Protein AF-0000000075764960 (afdb_homodimer)

Organism: Galleria mellonella (NCBI:txid7137)

Sequence (914 aa):
MATGYNQPGAKRQKVREPRVDNDHFQGIDKMEYNNMASLADTSAYRYYSSSERVHSRPMEDWLKYSVSYTQFRNNGYDSHGKPHHTWDDGSNTVDNYKRCIKAFFDFCTKLGVKYWTAFDTDLVPMTDSWEENRVSWDDISEYVQDLMQRYHIKMLWLSPDLHSHPRYNSGAFTGHDATTYTQAATQIKKCLEMSQRLNAECFLLWPYKEGYNAIFQSDVAREIKLFAKLLKMTAEYKDRLNYRCQLLIMPYYNCHFSRNNGWLWQHRNRRENELVNMYMWDVTSCLYFLKNNNLDRFYKVCTLPGHHMFMANVYNMLGGVVITSDVDQYDSKSFTLMMKCVLDQGAPPPGGVILKLRARECSPREMLALHAKYVDAVAKALRLASALASEQTFSKHLQQRYSTFYSGFGSRLVTSDVTMEECEDYYKNHQSAQNDSSKYEQLDVMFQRFLDTCDHIMATGYNQPGAKRQKVREPRVDNDHFQGIDKMEYNNMASLADTSAYRYYSSSERVHSRPMEDWLKYSVSYTQFRNNGYDSHGKPHHTWDDGSNTVDNYKRCIKAFFDFCTKLGVKYWTAFDTDLVPMTDSWEENRVSWDDISEYVQDLMQRYHIKMLWLSPDLHSHPRYNSGAFTGHDATTYTQAATQIKKCLEMSQRLNAECFLLWPYKEGYNAIFQSDVAREIKLFAKLLKMTAEYKDRLNYRCQLLIMPYYNCHFSRNNGWLWQHRNRRENELVNMYMWDVTSCLYFLKNNNLDRFYKVCTLPGHHMFMANVYNMLGGVVITSDVDQYDSKSFTLMMKCVLDQGAPPPGGVILKLRARECSPREMLALHAKYVDAVAKALRLASALASEQTFSKHLQQRYSTFYSGFGSRLVTSDVTMEECEDYYKNHQSAQNDSSKYEQLDVMFQRFLDTCDHI

Nearest PDB structures (foldseek):
  4xkm-assembly1_H  TM=8.863E-01  e=1.256E-29  Bacteroides thetaiotaomicron VPI-5482
  6t8f-assembly1_B  TM=8.965E-01  e=2.387E-29  Piromyces sp. E2
  1a0d-assembly1_A  TM=8.991E-01  e=5.925E-29  Geobacillus stearothermophilus
  5nh4-assembly1_B  TM=8.950E-01  e=4.074E-29  Piromyces sp. E2
  6int-assembly2_E  TM=8.764E-01  e=7.699E-27  Paenibacillus sp. R4

Foldseek 3Di:
DPPPPPPDPDPPPPPPPPPPVPQLQPPQAAEEEDLPDDPPDLSYFNQDDQQDDFLRRGLCFQFLEAEELVQLLQFQVDPVDGDDDPQAPPDQDLVSLLSSVSNVLSLCLSHVHAEYEYEPCSQHPDDPDPVNRVVSLVVSLVSVLVSCVVSVHAYAEYEYDQPPDVLQQQHQQQHPDVVSVVVSLVSLLVRLVSCQSRLHQEYEYERANAFALDPVPGPNVVSLVSNLVSLVVSLVSCVVVVRNHAYEYEFNECPVPLPPPPDDPDDVDCPPCVSGDHCRHALVSVVCSCVVSVNQVRYAYEEAFDDRQLVSLVVPRHQEYEDEQSDDLVPLVRLLVRLLSSVVSVGHHSSGYYYSYHDNDNRSVRVSSSVSSNSSSNSLSNNLSSVCVVVCPVVVLVCVVQVQLVDDVNVCVVPHDDDPVNVVVVCVVPVDDDPDDPCVVVVVVVVVVSSVPVSPD/DPDDPPPDDPPPPPPPPPPPVPQLQPPQAAEEEDLPDDPPDLSYFNFDDQQDDFLRRGLCFQFLEAEELVQLLQFQDDPVDGDDDPQAPPDQDLVSLLSSVSNVLSLCLSHVHAEYEYEPCSQHPDDPDPVNRVVSLVVSLVSVLVSCVVSVHAYQEYEYDQPPDVLQQQHQQQHPDVVSVVVSLVSLLVRLVSCQSRLHQEYEYERANQFALDPVPGPNVVSLVSNLVSLVVSLVVCVVVVRNHAYEYEFNECPVPLPPPPDDPDDVDCPPCVSGDHCRHALVSVVCSCVVSVNQVRYAYEEAFDDRQLVSLVVPRHQEYEDEQSDDLVPLVRLLVRLLSSVVSVGHHSSGYYYSYHDNDNRSVRVSSSVSSNSSSNSLSNNLSSVCVVVCPVVVLVCVVQVQLVDDVNVCVVPHDDDPVNVVVVCVVPVDDDPDDPCVVVVVVVSVVSSVPVSPD

pLDDT: mean 84.74, std 18.69, range [18.5, 98.75]

Radius of gyration: 33.04 Å; Cα contacts (8 Å, |Δi|>4): 1414; chains: 2; bounding box: 94×135×81 Å

Structure (mmCIF, N/CA/C/O backbone):
data_AF-0000000075764960-model_v1
#
loop_
_entity.id
_entity.type
_entity.pdbx_description
1 polymer 'Xylose isomerase-like isoform X2'
#
loop_
_atom_site.group_PDB
_atom_site.id
_atom_site.type_symbol
_atom_site.label_atom_id
_atom_site.label_alt_id
_atom_site.label_comp_id
_atom_site.label_asym_id
_atom_site.label_entity_id
_atom_site.label_seq_id
_atom_site.pdbx_PDB_ins_code
_atom_site.Cartn_x
_atom_site.Cartn_y
_atom_site.Cartn_z
_atom_site.occupancy
_atom_site.B_iso_or_equiv
_atom_site.auth_seq_id
_atom_site.auth_comp_id
_atom_site.auth_asym_id
_atom_site.auth_atom_id
_atom_site.pdbx_PDB_model_num
ATOM 1 N N . MET A 1 1 ? -48.062 74.625 17.766 1 24.14 1 MET A N 1
ATOM 2 C CA . MET A 1 1 ? -46.656 74.938 17.75 1 24.14 1 MET A CA 1
ATOM 3 C C . MET A 1 1 ? -45.906 74.188 18.859 1 24.14 1 MET A C 1
ATOM 5 O O . MET A 1 1 ? -45.5 74.812 19.859 1 24.14 1 MET A O 1
ATOM 9 N N . ALA A 1 2 ? -46.5 73.062 19.25 1 30.12 2 ALA A N 1
ATOM 10 C CA . ALA A 1 2 ? -46.031 72.188 20.359 1 30.12 2 ALA A CA 1
ATOM 11 C C . ALA A 1 2 ? -44.562 71.75 20.156 1 30.12 2 ALA A C 1
ATOM 13 O O . ALA A 1 2 ? -44.188 71.25 19.109 1 30.12 2 ALA A O 1
ATOM 14 N N . THR A 1 3 ? -43.625 72.562 20.719 1 28.72 3 THR A N 1
ATOM 15 C CA . THR A 1 3 ? -42.156 72.625 20.75 1 28.72 3 THR A CA 1
ATOM 16 C C . THR A 1 3 ? -41.594 71.312 21.203 1 28.72 3 THR A C 1
ATOM 18 O O . THR A 1 3 ? -41.781 70.875 22.344 1 28.72 3 THR A O 1
ATOM 21 N N . GLY A 1 4 ? -41.719 70.25 20.328 1 27.69 4 GLY A N 1
ATOM 22 C CA . GLY A 1 4 ? -41.312 68.875 20.531 1 27.69 4 GLY A CA 1
ATOM 23 C C . GLY A 1 4 ? -39.875 68.75 20.984 1 27.69 4 GLY A C 1
ATOM 24 O O . GLY A 1 4 ? -38.969 69.25 20.344 1 27.69 4 GLY A O 1
ATOM 25 N N . TYR A 1 5 ? -39.656 68.75 22.391 1 31.84 5 TYR A N 1
ATOM 26 C CA . TYR A 1 5 ? -38.375 68.688 23.094 1 31.84 5 TYR A CA 1
ATOM 27 C C . TYR A 1 5 ? -37.5 67.562 22.578 1 31.84 5 TYR A C 1
ATOM 29 O O . TYR A 1 5 ? -37.938 66.438 22.531 1 31.84 5 TYR A O 1
ATOM 37 N N . ASN A 1 6 ? -36.625 67.812 21.562 1 28.75 6 ASN A N 1
ATOM 38 C CA . ASN A 1 6 ? -35.594 67.062 20.922 1 28.75 6 ASN A CA 1
ATOM 39 C C . ASN A 1 6 ? -34.625 66.438 21.953 1 28.75 6 ASN A C 1
ATOM 41 O O . ASN A 1 6 ? -33.844 67.188 22.547 1 28.75 6 ASN A O 1
ATOM 45 N N . GLN A 1 7 ? -35.156 65.625 22.938 1 29.94 7 GLN A N 1
ATOM 46 C CA . GLN A 1 7 ? -34.219 65.188 23.953 1 29.94 7 GLN A CA 1
ATOM 47 C C . GLN A 1 7 ? -32.969 64.562 23.328 1 29.94 7 GLN A C 1
ATOM 49 O O . GLN A 1 7 ? -33.062 63.781 22.375 1 29.94 7 GLN A O 1
ATOM 54 N N . PRO A 1 8 ? -31.75 65.125 23.547 1 33.38 8 PRO A N 1
ATOM 55 C CA . PRO A 1 8 ? -30.453 64.75 22.984 1 33.38 8 PRO A CA 1
ATOM 56 C C . PRO A 1 8 ? -30.094 63.281 23.25 1 33.38 8 PRO A C 1
ATOM 58 O O . PRO A 1 8 ? -30.312 62.781 24.359 1 33.38 8 PRO A O 1
ATOM 61 N N . GLY A 1 9 ? -30.375 62.344 22.344 1 30.17 9 GLY A N 1
ATOM 62 C CA . GLY A 1 9 ? -30.141 60.938 22.469 1 30.17 9 GLY A CA 1
ATOM 63 C C . GLY A 1 9 ? -28.766 60.594 23.047 1 30.17 9 GLY A C 1
ATOM 64 O O . GLY A 1 9 ? -27.781 61.219 22.688 1 30.17 9 GLY A O 1
ATOM 65 N N . ALA A 1 10 ? -28.609 60.125 24.312 1 29.31 10 ALA A N 1
ATOM 66 C CA . ALA A 1 10 ? -27.438 59.781 25.109 1 29.31 10 ALA A CA 1
ATOM 67 C C . ALA A 1 10 ? -26.422 59 24.266 1 29.31 10 ALA A C 1
ATOM 69 O O . ALA A 1 10 ? -26.781 58.062 23.562 1 29.31 10 ALA A O 1
ATOM 70 N N . LYS A 1 11 ? -25.328 59.531 23.984 1 33.38 11 LYS A N 1
ATOM 71 C CA . LYS A 1 11 ? -24.109 59 23.406 1 33.38 11 LYS A CA 1
ATOM 72 C C . LYS A 1 11 ? -23.688 57.719 24.125 1 33.38 11 LYS A C 1
ATOM 74 O O . LYS A 1 11 ? -23.422 57.719 25.328 1 33.38 11 LYS A O 1
ATOM 79 N N . ARG A 1 12 ? -24.359 56.562 23.828 1 32.94 12 ARG A N 1
ATOM 80 C CA . ARG A 1 12 ? -23.953 55.312 24.422 1 32.94 12 ARG A CA 1
ATOM 81 C C . ARG A 1 12 ? -22.438 55.156 24.438 1 32.94 12 ARG A C 1
ATOM 83 O O . ARG A 1 12 ? -21.781 55.281 23.406 1 32.94 12 ARG A O 1
ATOM 90 N N . GLN A 1 13 ? -21.75 55.406 25.531 1 31.02 13 GLN A N 1
ATOM 91 C CA . GLN A 1 13 ? -20.328 55.219 25.781 1 31.02 13 GLN A CA 1
ATOM 92 C C . GLN A 1 13 ? -19.875 53.844 25.328 1 31.02 13 GLN A C 1
ATOM 94 O O . GLN A 1 13 ? -20.516 52.844 25.641 1 31.02 13 GLN A O 1
ATOM 99 N N . LYS A 1 14 ? -19.125 53.719 24.266 1 36.16 14 LYS A N 1
ATOM 100 C CA . LYS A 1 14 ? -18.359 52.594 23.766 1 36.16 14 LYS A CA 1
ATOM 101 C C . LYS A 1 14 ? -17.562 51.938 24.891 1 36.16 14 LYS A C 1
ATOM 103 O O . LYS A 1 14 ? -16.547 52.469 25.344 1 36.16 14 LYS A O 1
ATOM 108 N N . VAL A 1 15 ? -18.156 51.312 25.828 1 36.72 15 VAL A N 1
ATOM 109 C CA . VAL A 1 15 ? -17.422 50.594 26.859 1 36.72 15 VAL A CA 1
ATOM 110 C C . VAL A 1 15 ? -16.328 49.75 26.219 1 36.72 15 VAL A C 1
ATOM 112 O O . VAL A 1 15 ? -16.594 48.906 25.375 1 36.72 15 VAL A O 1
ATOM 115 N N . ARG A 1 16 ? -15.141 50.281 26.125 1 35.56 16 ARG A N 1
ATOM 116 C CA . ARG A 1 16 ? -13.906 49.594 25.766 1 35.56 16 ARG A CA 1
ATOM 117 C C . ARG A 1 16 ? -13.719 48.344 26.625 1 35.56 16 ARG A C 1
ATOM 119 O O . ARG A 1 16 ? -13.656 48.406 27.859 1 35.56 16 ARG A O 1
ATOM 126 N N . GLU A 1 17 ? -14.344 47.281 26.344 1 35.91 17 GLU A N 1
ATOM 127 C CA . GLU A 1 17 ? -14.07 46.031 27.078 1 35.91 17 GLU A CA 1
ATOM 128 C C . GLU A 1 17 ? -12.586 45.906 27.406 1 35.91 17 GLU A C 1
ATOM 130 O O . GLU A 1 17 ? -11.734 46.25 26.594 1 35.91 17 GLU A O 1
ATOM 135 N N . PRO A 1 18 ? -12.156 45.969 28.688 1 35.41 18 PRO A N 1
ATOM 136 C CA . PRO A 1 18 ? -10.758 45.812 29.094 1 35.41 18 PRO A CA 1
ATOM 137 C C . PRO A 1 18 ? -10.008 44.75 28.281 1 35.41 18 PRO A C 1
ATOM 139 O O . PRO A 1 18 ? -10.539 43.688 28.047 1 35.41 18 PRO A O 1
ATOM 142 N N . ARG A 1 19 ? -9.203 45.031 27.297 1 42.31 19 ARG A N 1
ATOM 143 C CA . ARG A 1 19 ? -8.219 44.188 26.609 1 42.31 19 ARG A CA 1
ATOM 144 C C . ARG A 1 19 ? -7.43 43.344 27.594 1 42.31 19 ARG A C 1
ATOM 146 O O . ARG A 1 19 ? -6.434 43.781 28.156 1 42.31 19 ARG A O 1
ATOM 153 N N . VAL A 1 20 ? -7.922 42.719 28.609 1 42.56 20 VAL A N 1
ATOM 154 C CA . VAL A 1 20 ? -7.125 41.844 29.484 1 42.56 20 VAL A CA 1
ATOM 155 C C . VAL A 1 20 ? -6.195 41 28.641 1 42.56 20 VAL A C 1
ATOM 157 O O . VAL A 1 20 ? -6.645 40.062 27.953 1 42.56 20 VAL A O 1
ATOM 160 N N . ASP A 1 21 ? -5.188 41.469 27.984 1 52.19 21 ASP A N 1
ATOM 161 C CA . ASP A 1 21 ? -4.066 40.812 27.312 1 52.19 21 ASP A CA 1
ATOM 162 C C . ASP A 1 21 ? -3.393 39.812 28.219 1 52.19 21 ASP A C 1
ATOM 164 O O . ASP A 1 21 ? -2.445 40.125 28.938 1 52.19 21 ASP A O 1
ATOM 168 N N . ASN A 1 22 ? -4.062 38.906 28.906 1 59.66 22 ASN A N 1
ATOM 169 C CA . ASN A 1 22 ? -3.465 37.906 29.812 1 59.66 22 ASN A CA 1
ATOM 170 C C . ASN A 1 22 ? -2.506 37 29.078 1 59.66 22 ASN A C 1
ATOM 172 O O . ASN A 1 22 ? -2.922 36.219 28.188 1 59.66 22 ASN A O 1
ATOM 176 N N . ASP A 1 23 ? -1.309 37.25 28.969 1 71.56 23 ASP A N 1
ATOM 177 C CA . ASP A 1 23 ? -0.258 36.344 28.531 1 71.56 23 ASP A CA 1
ATOM 178 C C . ASP A 1 23 ? -0.249 35.062 29.375 1 71.56 23 ASP A C 1
ATOM 180 O O . ASP A 1 23 ? 0.132 35.094 30.547 1 71.56 23 ASP A O 1
ATOM 184 N N . HIS A 1 24 ? -0.817 34.062 28.859 1 78.94 24 HIS A N 1
ATOM 185 C CA . HIS A 1 24 ? -0.953 32.781 29.547 1 78.94 24 HIS A CA 1
ATOM 186 C C . HIS A 1 24 ? 0.396 32.062 29.688 1 78.94 24 HIS A C 1
ATOM 188 O O . HIS A 1 24 ? 0.497 31.031 30.328 1 78.94 24 HIS A O 1
ATOM 194 N N . PHE A 1 25 ? 1.401 32.625 29.156 1 85.81 25 PHE A N 1
ATOM 195 C CA . PHE A 1 25 ? 2.74 32.062 29.203 1 85.81 25 PHE A CA 1
ATOM 196 C C . PHE A 1 25 ? 3.705 33 29.922 1 85.81 25 PHE A C 1
ATOM 198 O O . PHE A 1 25 ? 4.898 33 29.609 1 85.81 25 PHE A O 1
ATOM 205 N N . GLN A 1 26 ? 3.156 33.656 30.812 1 81.5 26 GLN A N 1
ATOM 206 C CA . GLN A 1 26 ? 3.973 34.562 31.609 1 81.5 26 GLN A CA 1
ATOM 207 C C . GLN A 1 26 ? 5.039 33.812 32.375 1 81.5 26 GLN A C 1
ATOM 209 O O . GLN A 1 26 ? 4.77 32.719 32.938 1 81.5 26 GLN A O 1
ATOM 214 N N . GLY A 1 27 ? 6.277 34.281 32.375 1 83.06 27 GLY A N 1
ATOM 215 C CA . GLY A 1 27 ? 7.379 33.656 33.094 1 83.06 27 GLY A CA 1
ATOM 216 C C . GLY A 1 27 ? 8.156 32.688 32.219 1 83.06 27 GLY A C 1
ATOM 217 O O . GLY A 1 27 ? 9.148 32.094 32.656 1 83.06 27 GLY A O 1
ATOM 218 N N . ILE A 1 28 ? 7.629 32.5 31.141 1 88.62 28 ILE A N 1
ATOM 219 C CA . ILE A 1 28 ? 8.328 31.609 30.203 1 88.62 28 ILE A CA 1
ATOM 220 C C . ILE A 1 28 ? 8.984 32.438 29.109 1 88.62 28 ILE A C 1
ATOM 222 O O . ILE A 1 28 ? 8.305 33.188 28.406 1 88.62 28 ILE A O 1
ATOM 226 N N . ASP A 1 29 ? 10.227 32.375 29.016 1 89.19 29 ASP A N 1
ATOM 227 C CA . ASP A 1 29 ? 10.961 33.094 28 1 89.19 29 ASP A CA 1
ATOM 228 C C . ASP A 1 29 ? 10.945 32.375 26.656 1 89.19 29 ASP A C 1
ATOM 230 O O . ASP A 1 29 ? 10.695 31.172 26.609 1 89.19 29 ASP A O 1
ATOM 234 N N . LYS A 1 30 ? 11.172 33.125 25.688 1 92.56 30 LYS A N 1
ATOM 235 C CA . LYS A 1 30 ? 11.305 32.562 24.344 1 92.56 30 LYS A CA 1
ATOM 236 C C . LYS A 1 30 ? 12.516 31.641 24.266 1 92.56 30 LYS A C 1
ATOM 238 O O . LYS A 1 30 ? 13.578 31.938 24.797 1 92.56 30 LYS A O 1
ATOM 243 N N . MET A 1 31 ? 12.344 30.531 23.609 1 93.69 31 MET A N 1
ATOM 244 C CA . MET A 1 31 ? 13.422 29.562 23.422 1 93.69 31 MET A CA 1
ATOM 245 C C . MET A 1 31 ? 14.484 30.141 22.484 1 93.69 31 MET A C 1
ATOM 247 O O . MET A 1 31 ? 14.164 30.672 21.422 1 93.69 31 MET A O 1
ATOM 251 N N . GLU A 1 32 ? 15.758 30.109 22.906 1 92.88 32 GLU A N 1
ATOM 252 C CA . GLU A 1 32 ? 16.875 30.609 22.109 1 92.88 32 GLU A CA 1
ATOM 253 C C . GLU A 1 32 ? 17.953 29.531 21.938 1 92.88 32 GLU A C 1
ATOM 255 O O . GLU A 1 32 ? 18.031 28.594 22.734 1 92.88 32 GLU A O 1
ATOM 260 N N . TYR A 1 33 ? 18.703 29.75 20.891 1 95.25 33 TYR A N 1
ATOM 261 C CA . TYR A 1 33 ? 19.812 28.844 20.609 1 95.25 33 TYR A CA 1
ATOM 262 C C . TYR A 1 33 ? 20.984 29.094 21.562 1 95.25 33 TYR A C 1
ATOM 264 O O . TYR A 1 33 ? 21.438 30.234 21.703 1 95.25 33 TYR A O 1
ATOM 272 N N . ASN A 1 34 ? 21.359 28.094 22.25 1 93.56 34 ASN A N 1
ATOM 273 C CA . ASN A 1 34 ? 22.531 28.094 23.125 1 93.56 34 ASN A CA 1
ATOM 274 C C . ASN A 1 34 ? 23.219 26.719 23.125 1 93.56 34 ASN A C 1
ATOM 276 O O . ASN A 1 34 ? 22.797 25.812 23.844 1 93.56 34 ASN A O 1
ATOM 280 N N . ASN A 1 35 ? 24.297 26.625 22.406 1 90 35 ASN A N 1
ATOM 281 C CA . ASN A 1 35 ? 25 25.359 22.234 1 90 35 ASN A CA 1
ATOM 282 C C . ASN A 1 35 ? 25.719 24.938 23.516 1 90 35 ASN A C 1
ATOM 284 O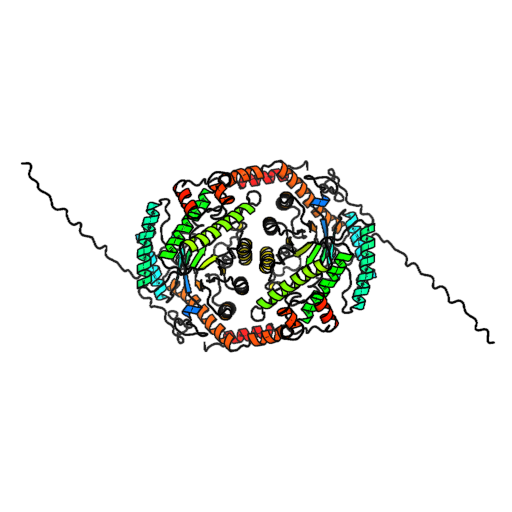 O . ASN A 1 35 ? 26.141 23.797 23.656 1 90 35 ASN A O 1
ATOM 288 N N . MET A 1 36 ? 25.797 25.828 24.516 1 88.69 36 MET A N 1
ATOM 289 C CA . MET A 1 36 ? 26.5 25.531 25.766 1 88.69 36 MET A CA 1
ATOM 290 C C . MET A 1 36 ? 25.516 25.297 26.906 1 88.69 36 MET A C 1
ATOM 292 O O . MET A 1 36 ? 25.906 25.188 28.062 1 88.69 36 MET A O 1
ATOM 296 N N . ALA A 1 37 ? 24.266 25.297 26.484 1 87.75 37 ALA A N 1
ATOM 297 C CA . ALA A 1 37 ? 23.25 25.047 27.516 1 87.75 37 ALA A CA 1
ATOM 298 C C . ALA A 1 37 ? 23.562 23.766 28.297 1 87.75 37 ALA A C 1
ATOM 300 O O . ALA A 1 37 ? 23.938 22.75 27.703 1 87.75 37 ALA A O 1
ATOM 301 N N . SER A 1 38 ? 23.453 23.938 29.641 1 85.94 38 SER A N 1
ATOM 302 C CA . SER A 1 38 ? 23.719 22.781 30.484 1 85.94 38 SER A CA 1
ATOM 303 C C . SER A 1 38 ? 22.656 21.703 30.297 1 85.94 38 SER A C 1
ATOM 305 O O . SER A 1 38 ? 21.625 21.938 29.656 1 85.94 38 SER A O 1
ATOM 307 N N . LEU A 1 39 ? 22.859 20.531 30.875 1 84.06 39 LEU A N 1
ATOM 308 C CA . LEU A 1 39 ? 21.938 19.406 30.781 1 84.06 39 LEU A CA 1
ATOM 309 C C . LEU A 1 39 ? 20.609 19.734 31.438 1 84.06 39 LEU A C 1
ATOM 311 O O . LEU A 1 39 ? 19.562 19.266 30.984 1 84.06 39 LEU A O 1
ATOM 315 N N . ALA A 1 40 ? 20.641 20.578 32.344 1 84.06 40 ALA A N 1
ATOM 316 C CA . ALA A 1 40 ? 19.438 20.859 33.125 1 84.06 40 ALA A CA 1
ATOM 317 C C . ALA A 1 40 ? 18.656 22.031 32.531 1 84.06 40 ALA A C 1
ATOM 319 O O . ALA A 1 40 ? 17.484 22.234 32.844 1 84.06 40 ALA A O 1
ATOM 320 N N . ASP A 1 41 ? 19.312 22.688 31.641 1 85.88 41 ASP A N 1
ATOM 321 C CA . ASP A 1 41 ? 18.656 23.844 31.047 1 85.88 41 ASP A CA 1
ATOM 322 C C . ASP A 1 41 ? 17.812 23.438 29.844 1 85.88 41 ASP A C 1
ATOM 324 O O . ASP A 1 41 ? 18.312 23.375 28.719 1 85.88 41 ASP A O 1
ATOM 328 N N . THR A 1 42 ? 16.625 23.344 30.062 1 85.31 42 THR A N 1
ATOM 329 C CA . THR A 1 42 ? 15.711 22.906 29.016 1 85.31 42 THR A CA 1
ATOM 330 C C . THR A 1 42 ? 14.992 24.078 28.391 1 85.31 42 THR A C 1
ATOM 332 O O . THR A 1 42 ? 14.047 23.906 27.609 1 85.31 42 THR A O 1
ATOM 335 N N . SER A 1 43 ? 15.414 25.297 28.672 1 87.25 43 SER A N 1
ATOM 336 C CA . SER A 1 43 ? 14.758 26.484 28.156 1 87.25 43 SER A CA 1
ATOM 337 C C . SER A 1 43 ? 15.492 27.047 26.938 1 87.25 43 SER A C 1
ATOM 339 O O . SER A 1 43 ? 15.234 28.172 26.516 1 87.25 43 SER A O 1
ATOM 341 N N . ALA A 1 44 ? 16.438 26.25 26.516 1 92.69 44 ALA A N 1
ATOM 342 C CA . ALA A 1 44 ? 17.188 26.672 25.328 1 92.69 44 ALA A CA 1
ATOM 343 C C . ALA A 1 44 ? 17.328 25.5 24.344 1 92.69 44 ALA A C 1
ATOM 345 O O . ALA A 1 44 ? 17.297 24.344 24.75 1 92.69 44 ALA A O 1
ATOM 346 N N . TYR A 1 45 ? 17.453 25.906 23.109 1 95.31 45 TYR A N 1
ATOM 347 C CA . TYR A 1 45 ? 17.781 24.906 22.094 1 95.31 45 TYR A CA 1
ATOM 348 C C . TYR A 1 45 ? 19.297 24.688 22.031 1 95.31 45 TYR A C 1
ATOM 350 O O . TYR A 1 45 ? 20.078 25.641 22.125 1 95.31 45 TYR A O 1
ATOM 358 N N . ARG A 1 46 ? 19.656 23.578 21.844 1 92.69 46 ARG A N 1
ATOM 359 C CA . ARG A 1 46 ? 21.078 23.266 21.688 1 92.69 46 ARG A CA 1
ATOM 360 C C . ARG A 1 46 ? 21.469 23.188 20.219 1 92.69 46 ARG A C 1
ATOM 362 O O . ARG A 1 46 ? 22.609 23.469 19.859 1 92.69 46 ARG A O 1
ATOM 369 N N . TYR A 1 47 ? 20.516 22.859 19.406 1 94.12 47 TYR A N 1
ATOM 370 C CA . TYR A 1 47 ? 20.859 22.562 18.016 1 94.12 47 TYR A CA 1
ATOM 371 C C . TYR A 1 47 ? 20.062 23.438 17.062 1 94.12 47 TYR A C 1
ATOM 373 O O . TYR A 1 47 ? 20.562 23.797 15.984 1 94.12 47 TYR A O 1
ATOM 381 N N . TYR A 1 48 ? 18.891 23.828 17.391 1 96.38 48 TYR A N 1
ATOM 382 C CA . TYR A 1 48 ? 18.062 24.625 16.484 1 96.38 48 TYR A CA 1
ATOM 383 C C . TYR A 1 48 ? 18.469 26.094 16.531 1 96.38 48 TYR A C 1
ATOM 385 O O . TYR A 1 48 ? 18.312 26.734 17.578 1 96.38 48 TYR A O 1
ATOM 393 N N . SER A 1 49 ? 19 26.516 15.531 1 95.44 49 SER A N 1
ATOM 394 C CA . SER A 1 49 ? 19.312 27.906 15.266 1 95.44 49 SER A CA 1
ATOM 395 C C . SER A 1 49 ? 18.688 28.375 13.953 1 95.44 49 SER A C 1
ATOM 397 O O . SER A 1 49 ? 19.203 28.078 12.875 1 95.44 49 SER A O 1
ATOM 399 N N . SER A 1 50 ? 17.672 29.109 14.062 1 94.5 50 SER A N 1
ATOM 400 C CA . SER A 1 50 ? 16.766 29.391 12.953 1 94.5 50 SER A CA 1
ATOM 401 C C . SER A 1 50 ? 17.516 30.016 11.773 1 94.5 50 SER A C 1
ATOM 403 O O . SER A 1 50 ? 17.391 29.562 10.641 1 94.5 50 SER A O 1
ATOM 405 N N . SER A 1 51 ? 18.406 30.984 11.969 1 94.31 51 SER A N 1
ATOM 406 C CA . SER A 1 51 ? 19 31.766 10.898 1 94.31 51 SER A CA 1
ATOM 407 C C . SER A 1 51 ? 20.344 31.188 10.453 1 94.31 51 SER A C 1
ATOM 409 O O . SER A 1 51 ? 20.891 31.594 9.43 1 94.31 51 SER A O 1
ATOM 411 N N . GLU A 1 52 ? 20.812 30.219 11.242 1 95.94 52 GLU A N 1
ATOM 412 C CA . GLU A 1 52 ? 22.078 29.609 10.867 1 95.94 52 GLU A CA 1
ATOM 413 C C . GLU A 1 52 ? 21.953 28.875 9.539 1 95.94 52 GLU A C 1
ATOM 415 O O . GLU A 1 52 ? 20.984 28.156 9.305 1 95.94 52 GLU A O 1
ATOM 420 N N . ARG A 1 53 ? 22.953 29.078 8.734 1 95.81 53 ARG A N 1
ATOM 421 C CA . ARG A 1 53 ? 22.938 28.406 7.434 1 95.81 53 ARG A CA 1
ATOM 422 C C . ARG A 1 53 ? 23.547 27.016 7.523 1 95.81 53 ARG A C 1
ATOM 424 O O . ARG A 1 53 ? 24.672 26.844 8.031 1 95.81 53 ARG A O 1
ATOM 431 N N . VAL A 1 54 ? 22.812 26.094 7.176 1 94.38 54 VAL A N 1
ATOM 432 C CA . VAL A 1 54 ? 23.219 24.703 7.078 1 94.38 54 VAL A CA 1
ATOM 433 C C . VAL A 1 54 ? 22.984 24.188 5.66 1 94.38 54 VAL A C 1
ATOM 435 O O . VAL A 1 54 ? 21.859 24.266 5.141 1 94.38 54 VAL A O 1
ATOM 438 N N . HIS A 1 55 ? 24.047 23.641 4.945 1 94 55 HIS A N 1
ATOM 439 C CA . HIS A 1 55 ? 23.953 23.156 3.576 1 94 55 HIS A CA 1
ATOM 440 C C . HIS A 1 55 ? 23.359 24.219 2.65 1 94 55 HIS A C 1
ATOM 442 O O . HIS A 1 55 ? 22.406 23.938 1.917 1 94 55 HIS A O 1
ATOM 448 N N . SER A 1 56 ? 23.703 25.438 2.816 1 92.38 56 SER A N 1
ATOM 449 C CA . SER A 1 56 ? 23.5 26.578 1.929 1 92.38 56 SER A CA 1
ATOM 450 C C . SER A 1 56 ? 22.109 27.172 2.096 1 92.38 56 SER A C 1
ATOM 452 O O . SER A 1 56 ? 21.625 27.891 1.225 1 92.38 56 SER A O 1
ATOM 454 N N . ARG A 1 57 ? 21.391 26.859 3.205 1 95.5 57 ARG A N 1
ATOM 455 C CA . ARG A 1 57 ? 20.062 27.406 3.51 1 95.5 57 ARG A CA 1
ATOM 456 C C . ARG A 1 57 ? 19.875 27.578 5.012 1 95.5 57 ARG A C 1
ATOM 458 O O . ARG A 1 57 ? 20.438 26.812 5.805 1 95.5 57 ARG A O 1
ATOM 465 N N . PRO A 1 58 ? 19.156 28.594 5.324 1 96.75 58 PRO A N 1
ATOM 466 C CA . PRO A 1 58 ? 18.859 28.719 6.754 1 96.75 58 PRO A CA 1
ATOM 467 C C . PRO A 1 58 ? 18.109 27.5 7.301 1 96.75 58 PRO A C 1
ATOM 469 O O . PRO A 1 58 ? 17.297 26.891 6.59 1 96.75 58 PRO A O 1
ATOM 472 N N . MET A 1 59 ? 18.359 27.125 8.547 1 96.81 59 MET A N 1
ATOM 473 C CA . MET A 1 59 ? 17.734 25.969 9.164 1 96.81 59 MET A CA 1
ATOM 474 C C . MET A 1 59 ? 16.219 26.062 9.102 1 96.81 59 MET A C 1
ATOM 476 O O . MET A 1 59 ? 15.531 25.062 8.852 1 96.81 59 MET A O 1
ATOM 480 N N . GLU A 1 60 ? 15.688 27.25 9.344 1 95.62 60 GLU A N 1
ATOM 481 C CA . GLU A 1 60 ? 14.242 27.422 9.367 1 95.62 60 GLU A CA 1
ATOM 482 C C . GLU A 1 60 ? 13.625 27.125 8 1 95.62 60 GLU A C 1
ATOM 484 O O . GLU A 1 60 ? 12.484 26.672 7.918 1 95.62 60 GLU A O 1
ATOM 489 N N . ASP A 1 61 ? 14.391 27.312 6.887 1 95.5 61 ASP A N 1
ATOM 490 C CA . ASP A 1 61 ? 13.906 27.047 5.539 1 95.5 61 ASP A CA 1
ATOM 491 C C . ASP A 1 61 ? 13.898 25.547 5.238 1 95.5 61 ASP A C 1
ATOM 493 O O . ASP A 1 61 ? 12.992 25.047 4.562 1 95.5 61 ASP A O 1
ATOM 497 N N . TRP A 1 62 ? 14.93 24.859 5.762 1 96.5 62 TRP A N 1
ATOM 498 C CA . TRP A 1 62 ? 14.992 23.422 5.582 1 96.5 62 TRP A CA 1
ATOM 499 C C . TRP A 1 62 ? 13.852 22.719 6.324 1 96.5 62 TRP A C 1
ATOM 501 O O . TRP A 1 62 ? 13.25 21.781 5.805 1 96.5 62 TRP A O 1
ATOM 511 N N . LEU A 1 63 ? 13.609 23.234 7.508 1 97.25 63 LEU A N 1
ATOM 512 C CA . LEU A 1 63 ? 12.75 22.484 8.422 1 97.25 63 LEU A CA 1
ATOM 513 C C . LEU A 1 63 ? 11.297 22.922 8.281 1 97.25 63 LEU A C 1
ATOM 515 O O . LEU A 1 63 ? 10.391 22.078 8.234 1 97.25 63 LEU A O 1
ATOM 519 N N . LYS A 1 64 ? 11.047 24.328 8.164 1 96.5 64 LYS A N 1
ATOM 520 C CA . LYS A 1 64 ? 9.703 24.875 8.055 1 96.5 64 LYS A CA 1
ATOM 521 C C . LYS A 1 64 ? 8.766 24.25 9.078 1 96.5 64 LYS A C 1
ATOM 523 O O . LYS A 1 64 ? 7.68 23.781 8.734 1 96.5 64 LYS A O 1
ATOM 528 N N . TYR A 1 65 ? 9.172 24.328 10.352 1 97.88 65 TYR A N 1
ATOM 529 C CA . TYR A 1 65 ? 8.383 23.734 11.43 1 97.88 65 TYR A CA 1
ATOM 530 C C . TYR A 1 65 ? 6.98 24.344 11.469 1 97.88 65 TYR A C 1
ATOM 532 O O . TYR A 1 65 ? 6.82 25.562 11.359 1 97.88 65 TYR A O 1
ATOM 540 N N . SER A 1 66 ? 6.023 23.5 11.586 1 98.12 66 SER A N 1
ATOM 541 C CA . SER A 1 66 ? 4.668 23.969 11.859 1 98.12 66 SER A CA 1
ATOM 542 C C . SER A 1 66 ? 4.078 23.266 13.078 1 98.12 66 SER A C 1
ATOM 544 O O . SER A 1 66 ? 4.32 22.078 13.297 1 98.12 66 SER A O 1
ATOM 546 N N . VAL A 1 67 ? 3.4 24 13.867 1 97.75 67 VAL A N 1
ATOM 547 C CA . VAL A 1 67 ? 2.732 23.453 15.047 1 97.75 67 VAL A CA 1
ATOM 548 C C . VAL A 1 67 ? 1.242 23.281 14.758 1 97.75 67 VAL A C 1
ATOM 550 O O . VAL A 1 67 ? 0.605 24.172 14.18 1 97.75 67 VAL A O 1
ATOM 553 N N . SER A 1 68 ? 0.723 22.172 15.148 1 96.62 68 SER A N 1
ATOM 554 C CA . SER A 1 68 ? -0.691 21.875 14.93 1 96.62 68 SER A CA 1
ATOM 555 C C . SER A 1 68 ? -1.563 22.562 15.977 1 96.62 68 SER A C 1
ATOM 557 O O . SER A 1 68 ? -1.462 22.266 17.172 1 96.62 68 SER A O 1
ATOM 559 N N . TYR A 1 69 ? -2.432 23.453 15.508 1 96.56 69 TYR A N 1
ATOM 560 C CA . TYR A 1 69 ? -3.371 24.109 16.422 1 96.56 69 TYR A CA 1
ATOM 561 C C . TYR A 1 69 ? -4.379 23.109 16.969 1 96.56 69 TYR A C 1
ATOM 563 O O . TYR A 1 69 ? -4.809 23.219 18.125 1 96.56 69 TYR A O 1
ATOM 571 N N . THR A 1 70 ? -4.688 22.156 16.141 1 92.31 70 THR A N 1
ATOM 572 C CA . THR A 1 70 ? -5.629 21.125 16.578 1 92.31 70 THR A CA 1
ATOM 573 C C . THR A 1 70 ? -5.125 20.422 17.828 1 92.31 70 THR A C 1
ATOM 575 O O . THR A 1 70 ? -5.859 20.281 18.812 1 92.31 70 THR A O 1
ATOM 578 N N . GLN A 1 71 ? -3.943 20 17.75 1 88.81 71 GLN A N 1
ATOM 579 C CA . GLN A 1 71 ? -3.369 19.297 18.891 1 88.81 71 GLN A CA 1
ATOM 580 C C . GLN A 1 71 ? -3.227 20.219 20.094 1 88.81 71 GLN A C 1
ATOM 582 O O . GLN A 1 71 ? -3.381 19.797 21.25 1 88.81 71 GLN A O 1
ATOM 587 N N . PHE A 1 72 ? -2.889 21.469 19.875 1 90.5 72 PHE A N 1
ATOM 588 C CA . PHE A 1 72 ? -2.783 22.453 20.938 1 90.5 72 PHE A CA 1
ATOM 589 C C . PHE A 1 72 ? -4.121 22.625 21.641 1 90.5 72 PHE A C 1
ATOM 591 O O . PHE A 1 72 ? -4.18 22.688 22.875 1 90.5 72 PHE A O 1
ATOM 598 N N . ARG A 1 73 ? -5.172 22.672 20.828 1 85.88 73 ARG A N 1
ATOM 599 C CA . ARG A 1 73 ? -6.504 22.859 21.391 1 85.88 73 ARG A CA 1
ATOM 600 C C . ARG A 1 73 ? -6.977 21.625 22.141 1 85.88 73 ARG A C 1
ATOM 602 O O . ARG A 1 73 ? -7.695 21.734 23.125 1 85.88 73 ARG A O 1
ATOM 609 N N . ASN A 1 74 ? -6.594 20.5 21.609 1 77.62 74 ASN A N 1
ATOM 610 C CA . ASN A 1 74 ? -7.117 19.25 22.156 1 77.62 74 ASN A CA 1
ATOM 611 C C . ASN A 1 74 ? -6.152 18.641 23.172 1 77.62 74 ASN A C 1
ATOM 613 O O . ASN A 1 74 ? -6.355 17.5 23.625 1 77.62 74 ASN A O 1
ATOM 617 N N . ASN A 1 75 ? -5.121 19.344 23.5 1 64.88 75 ASN A N 1
ATOM 618 C CA . ASN A 1 75 ? -4.16 18.844 24.469 1 64.88 75 ASN A CA 1
ATOM 619 C C . ASN A 1 75 ? -4.832 18.516 25.812 1 64.88 75 ASN A C 1
ATOM 621 O O . ASN A 1 75 ? -5.66 19.281 26.297 1 64.88 75 ASN A O 1
ATOM 625 N N . GLY A 1 76 ? -4.5 17.422 26.359 1 58.78 76 GLY A N 1
ATOM 626 C CA . GLY A 1 76 ? -5 17.016 27.672 1 58.78 76 GLY A CA 1
ATOM 627 C C . GLY A 1 76 ? -6.297 16.234 27.578 1 58.78 76 GLY A C 1
ATOM 628 O O . GLY A 1 76 ? -6.891 15.891 28.609 1 58.78 76 GLY A O 1
ATOM 629 N N . TYR A 1 77 ? -6.773 16.141 26.281 1 56.94 77 TYR A N 1
ATOM 630 C CA . TYR A 1 77 ? -8.008 15.383 26.156 1 56.94 77 TYR A CA 1
ATOM 631 C C . TYR A 1 77 ? -7.797 13.93 26.594 1 56.94 77 TYR A C 1
ATOM 633 O O . TYR A 1 77 ? -6.836 13.281 26.172 1 56.94 77 TYR A O 1
ATOM 641 N N . ASP A 1 78 ? -8.273 13.625 27.828 1 52.69 78 ASP A N 1
ATOM 642 C CA . ASP A 1 78 ? -8.312 12.242 28.281 1 52.69 78 ASP A CA 1
ATOM 643 C C . ASP A 1 78 ? -9.719 11.656 28.125 1 52.69 78 ASP A C 1
ATOM 645 O O . ASP A 1 78 ? -10.633 12.336 27.656 1 52.69 78 ASP A O 1
ATOM 649 N N . SER A 1 79 ? -9.766 10.344 28.141 1 48.91 79 SER A N 1
ATOM 650 C CA . SER A 1 79 ? -11.023 9.602 28.047 1 48.91 79 SER A CA 1
ATOM 651 C C . SER A 1 79 ? -12.109 10.234 28.906 1 48.91 79 SER A C 1
ATOM 653 O O . SER A 1 79 ? -13.297 10.047 28.641 1 48.91 79 SER A O 1
ATOM 655 N N . HIS A 1 80 ? -11.688 10.977 29.891 1 45.03 80 HIS A N 1
ATOM 656 C CA . HIS A 1 80 ? -12.672 11.414 30.875 1 45.03 80 HIS A CA 1
ATOM 657 C C . HIS A 1 80 ? -13.102 12.852 30.625 1 45.03 80 HIS A C 1
ATOM 659 O O . HIS A 1 80 ? -13.992 13.367 31.312 1 45.03 80 HIS A O 1
ATOM 665 N N . GLY A 1 81 ? -12.586 13.609 29.641 1 53.56 81 GLY A N 1
ATOM 666 C CA . GLY A 1 81 ? -13.18 14.914 29.406 1 53.56 81 GLY A CA 1
ATOM 667 C C . GLY A 1 81 ? -12.203 15.922 28.828 1 53.56 81 GLY A C 1
ATOM 668 O O . GLY A 1 81 ? -11.055 15.586 28.531 1 53.56 81 GLY A O 1
ATOM 669 N N . LYS A 1 82 ? -12.773 17.078 28.531 1 57.75 82 LYS A N 1
ATOM 670 C CA . LYS A 1 82 ? -12.094 18.203 27.875 1 57.75 82 LYS A CA 1
ATOM 671 C C . LYS A 1 82 ? -11.062 18.828 28.812 1 57.75 82 LYS A C 1
ATOM 673 O O . LYS A 1 82 ? -11.336 19.031 30 1 57.75 82 LYS A O 1
ATOM 678 N N . PRO A 1 83 ? -9.797 18.922 28.375 1 61.47 83 PRO A N 1
ATOM 679 C CA . PRO A 1 83 ? -8.758 19.531 29.219 1 61.47 83 PRO A CA 1
ATOM 680 C C . PRO A 1 83 ? -9.086 20.984 29.594 1 61.47 83 PRO A C 1
ATOM 682 O O . PRO A 1 83 ? -9.766 21.688 28.828 1 61.47 83 PRO A O 1
ATOM 685 N N . HIS A 1 84 ? -8.906 21.266 30.906 1 65.06 84 HIS A N 1
ATOM 686 C CA . HIS A 1 84 ? -9.125 22.625 31.359 1 65.06 84 HIS A CA 1
ATOM 687 C C . HIS A 1 84 ? -7.895 23.5 31.125 1 65.06 84 HIS A C 1
ATOM 689 O O . HIS A 1 84 ? -6.852 23.297 31.734 1 65.06 84 HIS A O 1
ATOM 695 N N . HIS A 1 85 ? -7.902 24.266 29.969 1 78.56 85 HIS A N 1
ATOM 696 C CA . HIS A 1 85 ? -6.871 25.281 29.766 1 78.56 85 HIS A CA 1
ATOM 697 C C . HIS A 1 85 ? -7.344 26.656 30.234 1 78.56 85 HIS A C 1
ATOM 699 O O . HIS A 1 85 ? -8.523 26.984 30.125 1 78.56 85 HIS A O 1
ATOM 705 N N . THR A 1 86 ? -6.406 27.391 30.828 1 80.94 86 THR A N 1
ATOM 706 C CA . THR A 1 86 ? -6.738 28.703 31.391 1 80.94 86 THR A CA 1
ATOM 707 C C . THR A 1 86 ? -7.242 29.641 30.297 1 80.94 86 THR A C 1
ATOM 709 O O . THR A 1 86 ? -7.984 30.594 30.578 1 80.94 86 THR A O 1
ATOM 712 N N . TRP A 1 87 ? -6.887 29.422 29.109 1 87.38 87 TRP A N 1
ATOM 713 C CA . TRP A 1 87 ? -7.262 30.328 28.031 1 87.38 87 TRP A CA 1
ATOM 714 C C . TRP A 1 87 ? -8.547 29.875 27.344 1 87.38 87 TRP A C 1
ATOM 716 O O . TRP A 1 87 ? -9.07 30.562 26.469 1 87.38 87 TRP A O 1
ATOM 726 N N . ASP A 1 88 ? -9.047 28.734 27.703 1 86.81 88 ASP A N 1
ATOM 727 C CA . ASP A 1 88 ? -10.258 28.188 27.109 1 86.81 88 ASP A CA 1
ATOM 728 C C . ASP A 1 88 ? -11.414 28.172 28.109 1 86.81 88 ASP A C 1
ATOM 730 O O . ASP A 1 88 ? -11.375 27.438 29.094 1 86.81 88 ASP A O 1
ATOM 734 N N . ASP A 1 89 ? -12.359 28.875 27.844 1 85.75 89 ASP A N 1
ATOM 735 C CA . ASP A 1 89 ? -13.484 28.938 28.766 1 85.75 89 ASP A CA 1
ATOM 736 C C . ASP A 1 89 ? -14.523 27.859 28.422 1 85.75 89 ASP A C 1
ATOM 738 O O . ASP A 1 89 ? -15.562 27.766 29.078 1 85.75 89 ASP A O 1
ATOM 742 N N . GLY A 1 90 ? -14.297 27.125 27.375 1 82.88 90 GLY A N 1
ATOM 743 C CA . GLY A 1 90 ? -15.117 25.969 27.047 1 82.88 90 GLY A CA 1
ATOM 744 C C . GLY A 1 90 ? -16.328 26.312 26.203 1 82.88 90 GLY A C 1
ATOM 745 O O . GLY A 1 90 ? -17.062 25.438 25.766 1 82.88 90 GLY A O 1
ATOM 746 N N . SER A 1 91 ? -16.516 27.625 25.938 1 86.44 91 SER A N 1
ATOM 747 C CA . SER A 1 91 ? -17.672 28.031 25.156 1 86.44 91 SER A CA 1
ATOM 748 C C . SER A 1 91 ? -17.375 27.922 23.656 1 86.44 91 SER A C 1
ATOM 750 O O . SER A 1 91 ? -16.219 27.844 23.25 1 86.44 91 SER A O 1
ATOM 752 N N . ASN A 1 92 ? -18.453 27.922 22.859 1 87.25 92 ASN A N 1
ATOM 753 C CA . ASN A 1 92 ? -18.312 27.891 21.406 1 87.25 92 ASN A CA 1
ATOM 754 C C . ASN A 1 92 ? -18.531 29.281 20.797 1 87.25 92 ASN A C 1
ATOM 756 O O . ASN A 1 92 ? -19.062 29.391 19.688 1 87.25 92 ASN A O 1
ATOM 760 N N . THR A 1 93 ? -18.109 30.266 21.5 1 89.5 93 THR A N 1
ATOM 761 C CA . THR A 1 93 ? -18.25 31.641 21.016 1 89.5 93 THR A CA 1
ATOM 762 C C . THR A 1 93 ? -17.016 32.062 20.203 1 89.5 93 THR A C 1
ATOM 764 O O . THR A 1 93 ? -15.93 31.531 20.422 1 89.5 93 THR A O 1
ATOM 767 N N . VAL A 1 94 ? -17.25 32.938 19.297 1 91.44 94 VAL A N 1
ATOM 768 C CA . VAL A 1 94 ? -16.156 33.469 18.484 1 91.44 94 VAL A CA 1
ATOM 769 C C . VAL A 1 94 ? -15.102 34.125 19.375 1 91.44 94 VAL A C 1
ATOM 771 O O . VAL A 1 94 ? -13.906 34 19.125 1 91.44 94 VAL A O 1
ATOM 774 N N . ASP A 1 95 ? -15.555 34.719 20.453 1 91.12 95 ASP A N 1
ATOM 775 C CA . ASP A 1 95 ? -14.633 35.375 21.391 1 91.12 95 ASP A CA 1
ATOM 776 C C . ASP A 1 95 ? -13.719 34.344 22.062 1 91.12 95 ASP A C 1
ATOM 778 O O . ASP A 1 95 ? -12.523 34.594 22.25 1 91.12 95 ASP A O 1
ATOM 782 N N . ASN A 1 96 ? -14.273 33.281 22.453 1 92.62 96 ASN A N 1
ATOM 783 C CA . ASN A 1 96 ? -13.445 32.219 23.031 1 92.62 96 ASN A CA 1
ATOM 784 C C . ASN A 1 96 ? -12.438 31.688 22.016 1 92.62 96 ASN A C 1
ATOM 786 O O . ASN A 1 96 ? -11.289 31.422 22.359 1 92.62 96 ASN A O 1
ATOM 790 N N . TYR A 1 97 ? -12.898 31.5 20.797 1 93.94 97 TYR A N 1
ATOM 791 C CA . TYR A 1 97 ? -12 31.031 19.75 1 93.94 97 TYR A CA 1
ATOM 792 C C . TYR A 1 97 ? -10.836 32 19.562 1 93.94 97 TYR A C 1
ATOM 794 O O . TYR A 1 97 ? -9.688 31.578 19.422 1 93.94 97 TYR A O 1
ATOM 802 N N . LYS A 1 98 ? -11.164 33.312 19.547 1 94.44 98 LYS A N 1
ATOM 803 C CA . LYS A 1 98 ? -10.125 34.312 19.406 1 94.44 98 LYS A CA 1
ATOM 804 C C . LYS A 1 98 ? -9.125 34.25 20.562 1 94.44 98 LYS A C 1
ATOM 806 O O . LYS A 1 98 ? -7.918 34.375 20.344 1 94.44 98 LYS A O 1
ATOM 811 N N . ARG A 1 99 ? -9.594 34.031 21.734 1 92.88 99 ARG A N 1
ATOM 812 C CA . ARG A 1 99 ? -8.727 33.938 22.906 1 92.88 99 ARG A CA 1
ATOM 813 C C . ARG A 1 99 ? -7.785 32.75 22.781 1 92.88 99 ARG A C 1
ATOM 815 O O . ARG A 1 99 ? -6.598 32.844 23.094 1 92.88 99 ARG A O 1
ATOM 822 N N . CYS A 1 100 ? -8.336 31.641 22.391 1 93.19 100 CYS A N 1
ATOM 823 C CA . CYS A 1 100 ? -7.547 30.422 22.234 1 93.19 100 CYS A CA 1
ATOM 824 C C . CYS A 1 100 ? -6.488 30.594 21.141 1 93.19 100 CYS A C 1
ATOM 826 O O . CYS A 1 100 ? -5.355 30.141 21.312 1 93.19 100 CYS A O 1
ATOM 828 N N . ILE A 1 101 ? -6.852 31.25 20.078 1 95.81 101 ILE A N 1
ATOM 829 C CA . ILE A 1 101 ? -5.914 31.484 18.984 1 95.81 101 ILE A CA 1
ATOM 830 C C . ILE A 1 101 ? -4.777 32.375 19.469 1 95.81 101 ILE A C 1
ATOM 832 O O . ILE A 1 101 ? -3.609 32.125 19.156 1 95.81 101 ILE A O 1
ATOM 836 N N . LYS A 1 102 ? -5.117 33.406 20.203 1 95.06 102 LYS A N 1
ATOM 837 C CA . LYS A 1 102 ? -4.09 34.281 20.734 1 95.06 102 LYS A CA 1
ATOM 838 C C . LYS A 1 102 ? -3.109 33.531 21.625 1 95.06 102 LYS A C 1
ATOM 840 O O . LYS A 1 102 ? -1.896 33.719 21.531 1 95.06 102 LYS A O 1
ATOM 845 N N . ALA A 1 103 ? -3.66 32.719 22.469 1 93.44 103 ALA A N 1
ATOM 846 C CA . ALA A 1 103 ? -2.807 31.891 23.344 1 93.44 103 ALA A CA 1
ATOM 847 C C . ALA A 1 103 ? -1.873 31.016 22.516 1 93.44 103 ALA A C 1
ATOM 849 O O . ALA A 1 103 ? -0.706 30.828 22.875 1 93.44 103 ALA A O 1
ATOM 850 N N . PHE A 1 104 ? -2.373 30.422 21.531 1 95.5 104 PHE A N 1
ATOM 851 C CA . PHE A 1 104 ? -1.598 29.562 20.641 1 95.5 104 PHE A CA 1
ATOM 852 C C . PHE A 1 104 ? -0.469 30.344 19.984 1 95.5 104 PHE A C 1
ATOM 854 O O . PHE A 1 104 ? 0.656 29.859 19.875 1 95.5 104 PHE A O 1
ATOM 861 N N . PHE A 1 105 ? -0.736 31.594 19.484 1 96.5 105 PHE A N 1
ATOM 862 C CA . PHE A 1 105 ? 0.285 32.406 18.844 1 96.5 105 PHE A CA 1
ATOM 863 C C . PHE A 1 105 ? 1.376 32.812 19.844 1 96.5 105 PHE A C 1
ATOM 865 O O . PHE A 1 105 ? 2.557 32.844 19.484 1 96.5 105 PHE A O 1
ATOM 872 N N . ASP A 1 106 ? 0.958 33.094 21.031 1 94.75 106 ASP A N 1
ATOM 873 C CA . ASP A 1 106 ? 1.949 33.312 22.078 1 94.75 106 ASP A CA 1
ATOM 874 C C . ASP A 1 106 ? 2.85 32.094 22.25 1 94.75 106 ASP A C 1
ATOM 876 O O . ASP A 1 106 ? 4.066 32.219 22.406 1 94.75 106 ASP A O 1
ATOM 880 N N . PHE A 1 107 ? 2.262 30.969 22.25 1 94.31 107 PHE A N 1
ATOM 881 C CA . PHE A 1 107 ? 2.971 29.703 22.375 1 94.31 107 PHE A CA 1
ATOM 882 C C . PHE A 1 107 ? 3.977 29.531 21.234 1 94.31 107 PHE A C 1
ATOM 884 O O . PHE A 1 107 ? 5.137 29.188 21.484 1 94.31 107 PHE A O 1
ATOM 891 N N . CYS A 1 108 ? 3.547 29.75 20 1 96.12 108 CYS A N 1
ATOM 892 C CA . CYS A 1 108 ? 4.414 29.625 18.828 1 96.12 108 CYS A CA 1
ATOM 893 C C . CYS A 1 108 ? 5.578 30.594 18.906 1 96.12 108 CYS A C 1
ATOM 895 O O . CYS A 1 108 ? 6.703 30.266 18.516 1 96.12 108 CYS A O 1
ATOM 897 N N . THR A 1 109 ? 5.281 31.781 19.344 1 94.12 109 THR A N 1
ATOM 898 C CA . THR A 1 109 ? 6.32 32.812 19.484 1 94.12 109 THR A CA 1
ATOM 899 C C . THR A 1 109 ? 7.383 32.344 20.484 1 94.12 109 THR A C 1
ATOM 901 O O . THR A 1 109 ? 8.578 32.531 20.234 1 94.12 109 THR A O 1
ATOM 904 N N . LYS A 1 110 ? 6.938 31.812 21.609 1 94.44 110 LYS A N 1
ATOM 905 C CA . LYS A 1 110 ? 7.871 31.312 22.609 1 94.44 110 LYS A CA 1
ATOM 906 C C . LYS A 1 110 ? 8.734 30.188 22.047 1 94.44 110 LYS A C 1
ATOM 908 O O . LYS A 1 110 ? 9.922 30.078 22.375 1 94.44 110 LYS A O 1
ATOM 913 N N . LEU A 1 111 ? 8.195 29.359 21.203 1 95.12 111 LEU A N 1
ATOM 914 C CA . LEU A 1 111 ? 8.898 28.25 20.594 1 95.12 111 LEU A CA 1
ATOM 915 C C . LEU A 1 111 ? 9.836 28.719 19.5 1 95.12 111 LEU A C 1
ATOM 917 O O . LEU A 1 111 ? 10.805 28.047 19.156 1 95.12 111 LEU A O 1
ATOM 921 N N . GLY A 1 112 ? 9.523 29.844 18.891 1 94.12 112 GLY A N 1
ATOM 922 C CA . GLY A 1 112 ? 10.312 30.375 17.781 1 94.12 112 GLY A CA 1
ATOM 923 C C . GLY A 1 112 ? 10.008 29.688 16.453 1 94.12 112 GLY A C 1
ATOM 924 O O . GLY A 1 112 ? 10.898 29.531 15.625 1 94.12 112 GLY A O 1
ATOM 925 N N . VAL A 1 113 ? 8.797 29.219 16.266 1 94.62 113 VAL A N 1
ATOM 926 C CA . VAL A 1 113 ? 8.383 28.594 15.008 1 94.62 113 VAL A CA 1
ATOM 927 C C . VAL A 1 113 ? 7.617 29.594 14.156 1 94.62 113 VAL A C 1
ATOM 929 O O . VAL A 1 113 ? 6.977 30.5 14.68 1 94.62 113 VAL A O 1
ATOM 932 N N . LYS A 1 114 ? 7.602 29.328 12.859 1 94.5 114 LYS A N 1
ATOM 933 C CA . LYS A 1 114 ? 7.074 30.359 11.977 1 94.5 114 LYS A CA 1
ATOM 934 C C . LYS A 1 114 ? 5.812 29.891 11.258 1 94.5 114 LYS A C 1
ATOM 936 O O . LYS A 1 114 ? 5.176 30.656 10.531 1 94.5 114 LYS A O 1
ATOM 941 N N . TYR A 1 115 ? 5.484 28.625 11.383 1 98 115 TYR A N 1
ATOM 942 C CA . TYR A 1 115 ? 4.316 28.109 10.672 1 98 115 TYR A CA 1
ATOM 943 C C . TYR A 1 115 ? 3.377 27.391 11.625 1 98 115 TYR A C 1
ATOM 945 O O . TYR A 1 115 ? 3.795 26.922 12.695 1 98 115 TYR A O 1
ATOM 953 N N . TRP A 1 116 ? 2.15 27.328 11.273 1 98.31 116 TRP A N 1
ATOM 954 C CA . TRP A 1 116 ? 1.145 26.578 12.023 1 98.31 116 TRP A CA 1
ATOM 955 C C . TRP A 1 116 ? 0.101 25.984 11.086 1 98.31 116 TRP A C 1
ATOM 957 O O . TRP A 1 116 ? 0.043 26.328 9.906 1 98.31 116 TRP A O 1
ATOM 967 N N . THR A 1 117 ? -0.636 25 11.508 1 98.06 117 THR A N 1
ATOM 968 C CA . THR A 1 117 ? -1.665 24.312 10.742 1 98.06 117 THR A CA 1
ATOM 969 C C . THR A 1 117 ? -2.963 24.219 11.539 1 98.06 117 THR A C 1
ATOM 971 O O . THR A 1 117 ? -2.947 24.281 12.773 1 98.06 117 THR A O 1
ATOM 974 N N . ALA A 1 118 ? -4.055 24.109 10.844 1 97.81 118 ALA A N 1
ATOM 975 C CA . ALA A 1 118 ? -5.332 24 11.539 1 97.81 118 ALA A CA 1
ATOM 976 C C . ALA A 1 118 ? -6.391 23.359 10.656 1 97.81 118 ALA A C 1
ATOM 978 O O . ALA A 1 118 ? -6.242 23.312 9.43 1 97.81 118 ALA A O 1
ATOM 979 N N . PHE A 1 119 ? -7.414 22.844 11.273 1 96.31 119 PHE A N 1
ATOM 980 C CA . PHE A 1 119 ? -8.664 22.5 10.617 1 96.31 119 PHE A CA 1
ATOM 981 C C . PHE A 1 119 ? -9.648 23.672 10.672 1 96.31 119 PHE A C 1
ATOM 983 O O . PHE A 1 119 ? -9.555 24.516 11.555 1 96.31 119 PHE A O 1
ATOM 990 N N . ASP A 1 120 ? -10.531 23.672 9.789 1 95.56 120 ASP A N 1
ATOM 991 C CA . ASP A 1 120 ? -11.492 24.781 9.758 1 95.56 120 ASP A CA 1
ATOM 992 C C . ASP A 1 120 ? -12.328 24.812 11.039 1 95.56 120 ASP A C 1
ATOM 994 O O . ASP A 1 120 ? -12.594 25.875 11.586 1 95.56 120 ASP A O 1
ATOM 998 N N . THR A 1 121 ? -12.625 23.656 11.602 1 92.62 121 THR A N 1
ATOM 999 C CA . THR A 1 121 ? -13.461 23.609 12.797 1 92.62 121 THR A CA 1
ATOM 1000 C C . THR A 1 121 ? -12.672 24.062 14.023 1 92.62 121 THR A C 1
ATOM 1002 O O . THR A 1 121 ? -13.258 24.344 15.07 1 92.62 121 THR A O 1
ATOM 1005 N N . ASP A 1 122 ? -11.375 24.141 13.898 1 93.44 122 ASP A N 1
ATOM 1006 C CA . ASP A 1 122 ? -10.547 24.688 14.969 1 93.44 122 ASP A CA 1
ATOM 1007 C C . ASP A 1 122 ? -10.711 26.203 15.062 1 93.44 122 ASP A C 1
ATOM 1009 O O . ASP A 1 122 ? -10.492 26.781 16.125 1 93.44 122 ASP A O 1
ATOM 1013 N N . LEU A 1 123 ? -11.078 26.812 13.984 1 95 123 LEU A N 1
ATOM 1014 C CA . LEU A 1 123 ? -11.062 28.266 13.883 1 95 123 LEU A CA 1
ATOM 1015 C C . LEU A 1 123 ? -12.461 28.844 14.031 1 95 123 LEU A C 1
ATOM 1017 O O . LEU A 1 123 ? -12.633 29.953 14.555 1 95 123 LEU A O 1
ATOM 1021 N N . VAL A 1 124 ? -13.438 28.109 13.508 1 93.06 124 VAL A N 1
ATOM 1022 C CA . VAL A 1 124 ? -14.805 28.609 13.57 1 93.06 124 VAL A CA 1
ATOM 1023 C C . VAL A 1 124 ? -15.734 27.531 14.094 1 93.06 124 VAL A C 1
ATOM 1025 O O . VAL A 1 124 ? -15.594 26.359 13.742 1 93.06 124 VAL A O 1
ATOM 1028 N N . PRO A 1 125 ? -16.672 27.922 14.922 1 88.56 125 PRO A N 1
ATOM 1029 C CA . PRO A 1 125 ? -17.641 26.922 15.414 1 88.56 125 PRO A CA 1
ATOM 1030 C C . PRO A 1 125 ? -18.5 26.344 14.289 1 88.56 125 PRO A C 1
ATOM 1032 O O . PRO A 1 125 ? -18.859 27.047 13.344 1 88.56 125 PRO A O 1
ATOM 1035 N N . MET A 1 126 ? -18.797 25.109 14.469 1 82.5 126 MET A N 1
ATOM 1036 C CA . MET A 1 126 ? -19.656 24.438 13.484 1 82.5 126 MET A CA 1
ATOM 1037 C C . MET A 1 126 ? -21.078 24.969 13.547 1 82.5 126 MET A C 1
ATOM 1039 O O . MET A 1 126 ? -21.609 25.219 14.633 1 82.5 126 MET A O 1
ATOM 1043 N N . THR A 1 127 ? -21.609 25.266 12.445 1 83.31 127 THR A N 1
ATOM 1044 C CA . THR A 1 127 ? -23 25.719 12.359 1 83.31 127 THR A CA 1
ATOM 1045 C C . THR A 1 127 ? -23.641 25.266 11.055 1 83.31 127 THR A C 1
ATOM 1047 O O . THR A 1 127 ? -22.938 25.047 10.055 1 83.31 127 THR A O 1
ATOM 1050 N N . ASP A 1 128 ? -24.953 25.078 11.117 1 77.38 128 ASP A N 1
ATOM 1051 C CA . ASP A 1 128 ? -25.688 24.703 9.914 1 77.38 128 ASP A CA 1
ATOM 1052 C C . ASP A 1 128 ? -26.188 25.938 9.172 1 77.38 128 ASP A C 1
ATOM 1054 O O . ASP A 1 128 ? -26.719 25.828 8.062 1 77.38 128 ASP A O 1
ATOM 1058 N N . SER A 1 129 ? -25.953 27.047 9.781 1 81.62 129 SER A N 1
ATOM 1059 C CA . SER A 1 129 ? -26.391 28.297 9.172 1 81.62 129 SER A CA 1
ATOM 1060 C C . SER A 1 129 ? -25.312 28.891 8.266 1 81.62 129 SER A C 1
ATOM 1062 O O . SER A 1 129 ? -24.203 29.156 8.719 1 81.62 129 SER A O 1
ATOM 1064 N N . TRP A 1 130 ? -25.781 29.156 7.055 1 81.62 130 TRP A N 1
ATOM 1065 C CA . TRP A 1 130 ? -24.859 29.734 6.074 1 81.62 130 TRP A CA 1
ATOM 1066 C C . TRP A 1 130 ? -24.391 31.109 6.504 1 81.62 130 TRP A C 1
ATOM 1068 O O . TRP A 1 130 ? -23.203 31.422 6.43 1 81.62 130 TRP A O 1
ATOM 1078 N N . GLU A 1 131 ? -25.328 31.875 6.914 1 84.25 131 GLU A N 1
ATOM 1079 C CA . GLU A 1 131 ? -25.031 33.25 7.289 1 84.25 131 GLU A CA 1
ATOM 1080 C C . GLU A 1 131 ? -24.156 33.312 8.539 1 84.25 131 GLU A C 1
ATOM 1082 O O . GLU A 1 131 ? -23.188 34.062 8.586 1 84.25 131 GLU A O 1
ATOM 1087 N N . GLU A 1 132 ? -24.5 32.5 9.469 1 87.75 132 GLU A N 1
ATOM 1088 C CA . GLU A 1 132 ? -23.703 32.469 10.688 1 87.75 132 GLU A CA 1
ATOM 1089 C C . GLU A 1 132 ? -22.281 32.031 10.406 1 87.75 132 GLU A C 1
ATOM 1091 O O . GLU A 1 132 ? -21.328 32.594 10.969 1 87.75 132 GLU A O 1
ATOM 1096 N N . ASN A 1 133 ? -22.172 31.078 9.555 1 87.56 133 ASN A N 1
ATOM 1097 C CA . ASN A 1 133 ? -20.844 30.594 9.188 1 87.56 133 ASN A CA 1
ATOM 1098 C C . ASN A 1 133 ? -20.031 31.656 8.484 1 87.56 133 ASN A C 1
ATOM 1100 O O . ASN A 1 133 ? -18.859 31.859 8.789 1 87.56 133 ASN A O 1
ATOM 1104 N N . ARG A 1 134 ? -20.656 32.344 7.609 1 87.81 134 ARG A N 1
ATOM 1105 C CA . ARG A 1 134 ? -19.969 33.406 6.867 1 87.81 134 ARG A CA 1
ATOM 1106 C C . ARG A 1 134 ? -19.484 34.5 7.805 1 87.81 134 ARG A C 1
ATOM 1108 O O . ARG A 1 134 ? -18.328 34.969 7.699 1 87.81 134 ARG A O 1
ATOM 1115 N N . VAL A 1 135 ? -20.297 34.906 8.719 1 91.25 135 VAL A N 1
ATOM 1116 C CA . VAL A 1 135 ? -19.969 36 9.648 1 91.25 135 VAL A CA 1
ATOM 1117 C C . VAL A 1 135 ? -18.812 35.562 10.555 1 91.25 135 VAL A C 1
ATOM 1119 O O . VAL A 1 135 ? -17.875 36.312 10.789 1 91.25 135 VAL A O 1
ATOM 1122 N N . SER A 1 136 ? -18.938 34.375 10.992 1 92.44 136 SER A N 1
ATOM 1123 C CA . SER A 1 136 ? -17.891 33.844 11.859 1 92.44 136 SER A CA 1
ATOM 1124 C C . SER A 1 136 ? -16.547 33.781 11.141 1 92.44 136 SER A C 1
ATOM 1126 O O . SER A 1 136 ? -15.516 34.188 11.695 1 92.44 136 SER A O 1
ATOM 1128 N N . TRP A 1 137 ? -16.562 33.375 9.914 1 93.12 137 TRP A N 1
ATOM 1129 C CA . TRP A 1 137 ? -15.336 33.312 9.133 1 93.12 137 TRP A CA 1
ATOM 1130 C C . TRP A 1 137 ? -14.758 34.688 8.875 1 93.12 137 TRP A C 1
ATOM 1132 O O . TRP A 1 137 ? -13.547 34.875 8.969 1 93.12 137 TRP A O 1
ATOM 1142 N N . ASP A 1 138 ? -15.633 35.625 8.555 1 93.44 138 ASP A N 1
ATOM 1143 C CA . ASP A 1 138 ? -15.164 37 8.305 1 93.44 138 ASP A CA 1
ATOM 1144 C C . ASP A 1 138 ? -14.484 37.562 9.539 1 93.44 138 ASP A C 1
ATOM 1146 O O . ASP A 1 138 ? -13.391 38.125 9.453 1 93.44 138 ASP A O 1
ATOM 1150 N N . ASP A 1 139 ? -15.117 37.344 10.625 1 94.38 139 ASP A N 1
ATOM 1151 C CA . ASP A 1 139 ? -14.602 37.875 11.883 1 94.38 139 ASP A CA 1
ATOM 1152 C C . ASP A 1 139 ? -13.273 37.219 12.25 1 94.38 139 ASP A C 1
ATOM 1154 O O . ASP A 1 139 ? -12.289 37.906 12.539 1 94.38 139 ASP A O 1
ATOM 1158 N N . ILE A 1 140 ? -13.234 35.969 12.18 1 95.38 140 ILE A N 1
ATOM 1159 C CA . ILE A 1 140 ? -12.07 35.219 12.609 1 95.38 140 ILE A CA 1
ATOM 1160 C C . ILE A 1 140 ? -10.922 35.438 11.633 1 95.38 140 ILE A C 1
ATOM 1162 O O . ILE A 1 140 ? -9.758 35.531 12.039 1 95.38 140 ILE A O 1
ATOM 1166 N N . SER A 1 141 ? -11.203 35.438 10.336 1 95.38 141 SER A N 1
ATOM 1167 C CA . SER A 1 141 ? -10.156 35.625 9.336 1 95.38 141 SER A CA 1
ATOM 1168 C C . SER A 1 141 ? -9.453 36.969 9.508 1 95.38 141 SER A C 1
ATOM 1170 O O . SER A 1 141 ? -8.227 37.062 9.383 1 95.38 141 SER A O 1
ATOM 1172 N N . GLU A 1 142 ? -10.195 38 9.781 1 95.62 142 GLU A N 1
ATOM 1173 C CA . GLU A 1 142 ? -9.602 39.312 10.016 1 95.62 142 GLU A CA 1
ATOM 1174 C C . GLU A 1 142 ? -8.719 39.281 11.266 1 95.62 142 GLU A C 1
ATOM 1176 O O . GLU A 1 142 ? -7.613 39.844 11.25 1 95.62 142 GLU A O 1
ATOM 1181 N N . TYR A 1 143 ? -9.273 38.688 12.227 1 96.88 143 TYR A N 1
ATOM 1182 C CA . TYR A 1 143 ? -8.539 38.594 13.484 1 96.88 143 TYR A CA 1
ATOM 1183 C C . TYR A 1 143 ? -7.238 37.812 13.305 1 96.88 143 TYR A C 1
ATOM 1185 O O . TYR A 1 143 ? -6.172 38.281 13.742 1 96.88 143 TYR A O 1
ATOM 1193 N N . VAL A 1 144 ? -7.27 36.688 12.68 1 97.56 144 VAL A N 1
ATOM 1194 C CA . VAL A 1 144 ? -6.117 35.812 12.469 1 97.56 144 VAL A CA 1
ATOM 1195 C C . VAL A 1 144 ? -5.094 36.531 11.578 1 97.56 144 VAL A C 1
ATOM 1197 O O . VAL A 1 144 ? -3.889 36.438 11.828 1 97.56 144 VAL A O 1
ATOM 1200 N N . GLN A 1 145 ? -5.559 37.188 10.57 1 96.62 145 GLN A N 1
ATOM 1201 C CA . GLN A 1 145 ? -4.664 37.938 9.695 1 96.62 145 GLN A CA 1
ATOM 1202 C C . GLN A 1 145 ? -3.877 39 10.469 1 96.62 145 GLN A C 1
ATOM 1204 O O . GLN A 1 145 ? -2.67 39.156 10.266 1 96.62 145 GLN A O 1
ATOM 1209 N N . ASP A 1 146 ? -4.562 39.719 11.281 1 96.75 146 ASP A N 1
ATOM 1210 C CA . ASP A 1 146 ? -3.914 40.719 12.109 1 96.75 146 ASP A CA 1
ATOM 1211 C C . ASP A 1 146 ? -2.863 40.094 13.023 1 96.75 146 ASP A C 1
ATOM 1213 O O . ASP A 1 146 ? -1.752 40.594 13.148 1 96.75 146 ASP A O 1
ATOM 1217 N N . LEU A 1 147 ? -3.24 39 13.648 1 96.75 147 LEU A N 1
ATOM 1218 C CA . LEU A 1 147 ? -2.316 38.312 14.539 1 96.75 147 LEU A CA 1
ATOM 1219 C C . LEU A 1 147 ? -1.095 37.812 13.773 1 96.75 147 LEU A C 1
ATOM 1221 O O . LEU A 1 147 ? 0.035 37.938 14.258 1 96.75 147 LEU A O 1
ATOM 1225 N N . MET A 1 148 ? -1.303 37.188 12.609 1 97.62 148 MET A N 1
ATOM 1226 C CA . MET A 1 148 ? -0.208 36.688 11.789 1 97.62 148 MET A CA 1
ATOM 1227 C C . MET A 1 148 ? 0.764 37.781 11.414 1 97.62 148 MET A C 1
ATOM 1229 O O . MET A 1 148 ? 1.979 37.562 11.398 1 97.62 148 MET A O 1
ATOM 1233 N N . GLN A 1 149 ? 0.277 38.969 11.109 1 96.19 149 GLN A N 1
ATOM 1234 C CA . GLN A 1 149 ? 1.116 40.125 10.773 1 96.19 149 GLN A CA 1
ATOM 1235 C C . GLN A 1 149 ? 1.889 40.625 11.992 1 96.19 149 GLN A C 1
ATOM 1237 O O . GLN A 1 149 ? 3.09 40.875 11.914 1 96.19 149 GLN A O 1
ATOM 1242 N N . ARG A 1 150 ? 1.229 40.656 13.117 1 95.75 150 ARG A N 1
ATOM 1243 C CA . ARG A 1 150 ? 1.832 41.188 14.344 1 95.75 150 ARG A CA 1
ATOM 1244 C C . ARG A 1 150 ? 2.9 40.219 14.875 1 95.75 150 ARG A C 1
ATOM 1246 O O . ARG A 1 150 ? 3.949 40.656 15.352 1 95.75 150 ARG A O 1
ATOM 1253 N N . TYR A 1 151 ? 2.645 38.938 14.781 1 95.62 151 TYR A N 1
ATOM 1254 C CA . TYR A 1 151 ? 3.52 37.906 15.375 1 95.62 151 TYR A CA 1
ATOM 1255 C C . TYR A 1 151 ? 4.512 37.375 14.344 1 95.62 151 TYR A C 1
ATOM 1257 O O . TYR A 1 151 ? 5.453 36.656 14.695 1 95.62 151 TYR A O 1
ATOM 1265 N N . HIS A 1 152 ? 4.32 37.688 13.047 1 95.5 152 HIS A N 1
ATOM 1266 C CA . HIS A 1 152 ? 5.156 37.219 11.945 1 95.5 152 HIS A CA 1
ATOM 1267 C C . HIS A 1 152 ? 5.148 35.688 11.867 1 95.5 152 HIS A C 1
ATOM 1269 O O . HIS A 1 152 ? 6.207 35.062 11.758 1 95.5 152 HIS A O 1
ATOM 1275 N N . ILE A 1 153 ? 4.047 35.094 12.031 1 96.56 153 ILE A N 1
ATOM 1276 C CA . ILE A 1 153 ? 3.785 33.688 11.883 1 96.56 153 ILE A CA 1
ATOM 1277 C C . ILE A 1 153 ? 2.869 33.438 10.688 1 96.56 153 ILE A C 1
ATOM 1279 O O . ILE A 1 153 ? 1.939 34.219 10.445 1 96.56 153 ILE A O 1
ATOM 1283 N N . LYS A 1 154 ? 3.121 32.406 9.922 1 97.5 154 LYS A N 1
ATOM 1284 C CA . LYS A 1 154 ? 2.365 32.125 8.703 1 97.5 154 LYS A CA 1
ATOM 1285 C C . LYS A 1 154 ? 1.602 30.812 8.82 1 97.5 154 LYS A C 1
ATOM 1287 O O . LYS A 1 154 ? 2.025 29.906 9.539 1 97.5 154 LYS A O 1
ATOM 1292 N N . MET A 1 155 ? 0.513 30.75 8.156 1 98.12 155 MET A N 1
ATOM 1293 C CA . MET A 1 155 ? -0.226 29.5 8.078 1 98.12 155 MET A CA 1
ATOM 1294 C C . MET A 1 155 ? 0.37 28.578 7.023 1 98.12 155 MET A C 1
ATOM 1296 O O . MET A 1 155 ? 0.572 28.984 5.879 1 98.12 155 MET A O 1
ATOM 1300 N N . LEU A 1 156 ? 0.727 27.391 7.414 1 98.19 156 LEU A N 1
ATOM 1301 C CA . LEU A 1 156 ? 1.258 26.422 6.461 1 98.19 156 LEU A CA 1
ATOM 1302 C C . LEU A 1 156 ? 0.135 25.797 5.641 1 98.19 156 LEU A C 1
ATOM 1304 O O . LEU A 1 156 ? 0.163 25.828 4.406 1 98.19 156 LEU A O 1
ATOM 1308 N N . TRP A 1 157 ? -0.831 25.219 6.379 1 98 157 TRP A N 1
ATOM 1309 C CA . TRP A 1 157 ? -1.98 24.703 5.641 1 98 157 TRP A CA 1
ATOM 1310 C C . TRP A 1 157 ? -3.242 24.75 6.496 1 98 157 TRP A C 1
ATOM 1312 O O . TRP A 1 157 ? -3.166 24.719 7.727 1 98 157 TRP A O 1
ATOM 1322 N N . LEU A 1 158 ? -4.348 24.969 5.863 1 98.12 158 LEU A N 1
ATOM 1323 C CA . LEU A 1 158 ? -5.699 24.797 6.379 1 98.12 158 LEU A CA 1
ATOM 1324 C C . LEU A 1 158 ? -6.363 23.562 5.773 1 98.12 158 LEU A C 1
ATOM 1326 O O . LEU A 1 158 ? -6.133 23.234 4.602 1 98.12 158 LEU A O 1
ATOM 1330 N N . SER A 1 159 ? -7.051 22.828 6.582 1 97.56 159 SER A N 1
ATOM 1331 C CA . SER A 1 159 ? -7.723 21.625 6.129 1 97.56 159 SER A CA 1
ATOM 1332 C C . SER A 1 159 ? -9.188 21.609 6.551 1 97.56 159 SER A C 1
ATOM 1334 O O . SER A 1 159 ? -9.523 22.016 7.664 1 97.56 159 SER A O 1
ATOM 1336 N N . PRO A 1 160 ? -10.062 21.234 5.637 1 96.88 160 PRO A N 1
ATOM 1337 C CA . PRO A 1 160 ? -11.453 21.031 6.066 1 96.88 160 PRO A CA 1
ATOM 1338 C C . PRO A 1 160 ? -11.625 19.812 6.969 1 96.88 160 PRO A C 1
ATOM 1340 O O . PRO A 1 160 ? -11.078 18.75 6.68 1 96.88 160 PRO A O 1
ATOM 1343 N N . ASP A 1 161 ? -12.289 20.016 8.039 1 94.94 161 ASP A N 1
ATOM 1344 C CA . ASP A 1 161 ? -12.617 18.922 8.945 1 94.94 161 ASP A CA 1
ATOM 1345 C C . ASP A 1 161 ? -13.781 18.094 8.406 1 94.94 161 ASP A C 1
ATOM 1347 O O . ASP A 1 161 ? -14.945 18.422 8.633 1 94.94 161 ASP A O 1
ATOM 1351 N N . LEU A 1 162 ? -13.461 17 7.797 1 93.31 162 LEU A N 1
ATOM 1352 C CA . LEU A 1 162 ? -14.477 16.172 7.156 1 93.31 162 LEU A CA 1
ATOM 1353 C C . LEU A 1 162 ? -14.641 14.852 7.898 1 93.31 162 LEU A C 1
ATOM 1355 O O . LEU A 1 162 ? -14.984 13.836 7.297 1 93.31 162 LEU A O 1
ATOM 1359 N N . HIS A 1 163 ? -14.398 14.836 9.164 1 87.75 163 HIS A N 1
ATOM 1360 C CA . HIS A 1 163 ? -14.461 13.562 9.883 1 87.75 163 HIS A CA 1
ATOM 1361 C C . HIS A 1 163 ? -15.094 13.742 11.258 1 87.75 163 HIS A C 1
ATOM 1363 O O . HIS A 1 163 ? -15.586 12.773 11.844 1 87.75 163 HIS A O 1
ATOM 1369 N N . SER A 1 164 ? -15.055 14.914 11.766 1 86.25 164 SER A N 1
ATOM 1370 C CA . SER A 1 164 ? -15.516 15.117 13.133 1 86.25 164 SER A CA 1
ATOM 1371 C C . SER A 1 164 ? -17.031 15.086 13.219 1 86.25 164 SER A C 1
ATOM 1373 O O . SER A 1 164 ? -17.594 14.531 14.164 1 86.25 164 SER A O 1
ATOM 1375 N N . HIS A 1 165 ? -17.703 15.695 12.234 1 86.69 165 HIS A N 1
ATOM 1376 C CA . HIS A 1 165 ? -19.172 15.727 12.242 1 86.69 165 HIS A CA 1
ATOM 1377 C C . HIS A 1 165 ? -19.75 14.367 11.906 1 86.69 165 HIS A C 1
ATOM 1379 O O . HIS A 1 165 ? -19.266 13.688 11 1 86.69 165 HIS A O 1
ATOM 1385 N N . PRO A 1 166 ? -20.812 13.969 12.539 1 85.81 166 PRO A N 1
ATOM 1386 C CA . PRO A 1 166 ? -21.422 12.648 12.328 1 85.81 166 PRO A CA 1
ATOM 1387 C C . PRO A 1 166 ? -21.922 12.461 10.898 1 85.81 166 PRO A C 1
ATOM 1389 O O . PRO A 1 166 ? -22.047 11.328 10.43 1 85.81 166 PRO A O 1
ATOM 1392 N N . ARG A 1 167 ? -22.219 13.523 10.227 1 86.44 167 ARG A N 1
ATOM 1393 C CA . ARG A 1 167 ? -22.703 13.414 8.852 1 86.44 167 ARG A CA 1
ATOM 1394 C C . ARG A 1 167 ? -21.672 12.734 7.957 1 86.44 167 ARG A C 1
ATOM 1396 O O . ARG A 1 167 ? -22.016 12.18 6.91 1 86.44 167 ARG A O 1
ATOM 1403 N N . TYR A 1 168 ? -20.453 12.766 8.375 1 88.81 168 TYR A N 1
ATOM 1404 C CA . TYR A 1 168 ? -19.375 12.219 7.551 1 88.81 168 TYR A CA 1
ATOM 1405 C C . TYR A 1 168 ? -19 10.812 8.008 1 88.81 168 TYR A C 1
ATOM 1407 O O . TYR A 1 168 ? -17.953 10.289 7.613 1 88.81 168 TYR A O 1
ATOM 1415 N N . ASN A 1 169 ? -19.812 10.148 8.758 1 84.62 169 ASN A N 1
ATOM 1416 C CA . ASN A 1 169 ? -19.5 8.828 9.305 1 84.62 169 ASN A CA 1
ATOM 1417 C C . ASN A 1 169 ? -19.281 7.801 8.203 1 84.62 169 ASN A C 1
ATOM 1419 O O . ASN A 1 169 ? -18.484 6.879 8.344 1 84.62 169 ASN A O 1
ATOM 1423 N N . SER A 1 170 ? -20.047 7.941 7.121 1 85.31 170 SER A N 1
ATOM 1424 C CA . SER A 1 170 ? -19.938 6.984 6.027 1 85.31 170 SER A CA 1
ATOM 1425 C C . SER A 1 170 ? -18.938 7.469 4.977 1 85.31 170 SER A C 1
ATOM 1427 O O . SER A 1 170 ? -18.828 6.871 3.904 1 85.31 170 SER A O 1
ATOM 1429 N N . GLY A 1 171 ? -18.266 8.523 5.312 1 89.56 171 GLY A N 1
ATOM 1430 C CA . GLY A 1 171 ? -17.312 9.086 4.379 1 89.56 171 GLY A CA 1
ATOM 1431 C C . GLY A 1 171 ? -17.781 10.383 3.754 1 89.56 171 GLY A C 1
ATOM 1432 O O . GLY A 1 171 ? -18.922 10.492 3.316 1 89.56 171 GLY A O 1
ATOM 1433 N N . ALA A 1 172 ? -16.938 11.328 3.729 1 92.94 172 ALA A N 1
ATOM 1434 C CA . ALA A 1 172 ? -17.234 12.617 3.121 1 92.94 172 ALA A CA 1
ATOM 1435 C C . ALA A 1 172 ? -17.094 12.562 1.603 1 92.94 172 ALA A C 1
ATOM 1437 O O . ALA A 1 172 ? -17.906 13.117 0.87 1 92.94 172 ALA A O 1
ATOM 1438 N N . PHE A 1 173 ? -16.078 11.844 1.153 1 93.56 173 PHE A N 1
ATOM 1439 C CA . PHE A 1 173 ? -15.766 11.742 -0.266 1 93.56 173 PHE A CA 1
ATOM 1440 C C . PHE A 1 173 ? -16.469 10.555 -0.898 1 93.56 173 PHE A C 1
ATOM 1442 O O . PHE A 1 173 ? -16.766 10.562 -2.094 1 93.56 173 PHE A O 1
ATOM 1449 N N . THR A 1 174 ? -16.703 9.547 -0.097 1 93.38 174 THR A N 1
ATOM 1450 C CA . THR A 1 174 ? -17.109 8.25 -0.633 1 93.38 174 THR A CA 1
ATOM 1451 C C . THR A 1 174 ? -18.438 7.812 -0.047 1 93.38 174 THR A C 1
ATOM 1453 O O . THR A 1 174 ? -18.797 6.633 -0.112 1 93.38 174 THR A O 1
ATOM 1456 N N . GLY A 1 175 ? -19.141 8.703 0.512 1 89.38 175 GLY A N 1
ATOM 1457 C CA 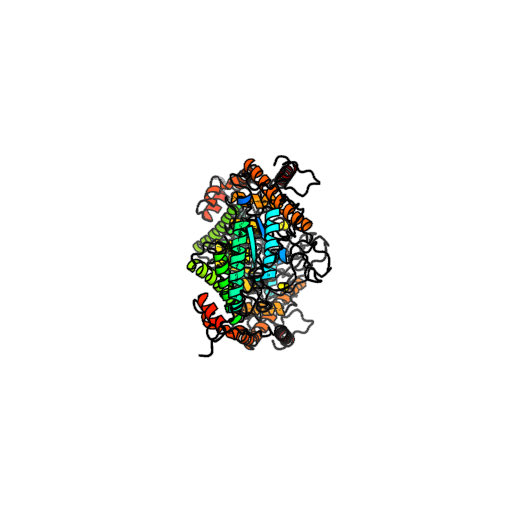. GLY A 1 175 ? -20.422 8.359 1.118 1 89.38 175 GLY A CA 1
ATOM 1458 C C . GLY A 1 175 ? -21.469 7.941 0.104 1 89.38 175 GLY A C 1
ATOM 1459 O O . GLY A 1 175 ? -21.234 8.016 -1.104 1 89.38 175 GLY A O 1
ATOM 1460 N N . HIS A 1 176 ? -22.609 7.457 0.598 1 92 176 HIS A N 1
ATOM 1461 C CA . HIS A 1 176 ? -23.656 6.906 -0.246 1 92 176 HIS A CA 1
ATOM 1462 C C . HIS A 1 176 ? -24.734 7.945 -0.52 1 92 176 HIS A C 1
ATOM 1464 O O . HIS A 1 176 ? -25.766 7.633 -1.144 1 92 176 HIS A O 1
ATOM 1470 N N . ASP A 1 177 ? -24.531 9.18 -0.061 1 91.75 177 ASP A N 1
ATOM 1471 C CA . ASP A 1 177 ? -25.547 10.227 -0.163 1 91.75 177 ASP A CA 1
ATOM 1472 C C . ASP A 1 177 ? -25 11.453 -0.877 1 91.75 177 ASP A C 1
ATOM 1474 O O . ASP A 1 177 ? -24 12.039 -0.443 1 91.75 177 ASP A O 1
ATOM 1478 N N . ALA A 1 178 ? -25.719 11.93 -1.878 1 92.94 178 ALA A N 1
ATOM 1479 C CA . ALA A 1 178 ? -25.281 13.055 -2.695 1 92.94 178 ALA A CA 1
ATOM 1480 C C . ALA A 1 178 ? -25.297 14.352 -1.894 1 92.94 178 ALA A C 1
ATOM 1482 O O . ALA A 1 178 ? -24.469 15.242 -2.123 1 92.94 178 ALA A O 1
ATOM 1483 N N . THR A 1 179 ? -26.156 14.477 -0.988 1 91.5 179 THR A N 1
ATOM 1484 C CA . THR A 1 179 ? -26.234 15.672 -0.161 1 91.5 179 THR A CA 1
ATOM 1485 C C . THR A 1 179 ? -24.984 15.812 0.709 1 91.5 179 THR A C 1
ATOM 1487 O O . THR A 1 179 ? -24.391 16.891 0.799 1 91.5 179 THR A O 1
ATOM 1490 N N . THR A 1 180 ? -24.625 14.727 1.324 1 91.38 180 THR A N 1
ATOM 1491 C CA . THR A 1 180 ? -23.422 14.734 2.131 1 91.38 180 THR A CA 1
ATOM 1492 C C . THR A 1 180 ? -22.203 15.055 1.271 1 91.38 180 THR A C 1
ATOM 1494 O O . THR A 1 180 ? -21.328 15.82 1.687 1 91.38 180 THR A O 1
ATOM 1497 N N . TYR A 1 181 ? -22.188 14.484 0.098 1 94.88 181 TYR A N 1
ATOM 1498 C CA . TYR A 1 181 ? -21.109 14.727 -0.843 1 94.88 181 TYR A CA 1
ATOM 1499 C C . TYR A 1 181 ? -21.031 16.203 -1.209 1 94.88 181 TYR A C 1
ATOM 1501 O O . TYR A 1 181 ? -19.938 16.797 -1.194 1 94.88 181 TYR A O 1
ATOM 1509 N N . THR A 1 182 ? -22.109 16.828 -1.491 1 94.56 182 THR A N 1
ATOM 1510 C CA . THR A 1 182 ? -22.156 18.234 -1.886 1 94.56 182 THR A CA 1
ATOM 1511 C C . THR A 1 182 ? -21.828 19.125 -0.697 1 94.56 182 THR A C 1
ATOM 1513 O O . THR A 1 182 ? -21.234 20.188 -0.861 1 94.56 182 THR A O 1
ATOM 1516 N N . GLN A 1 183 ? -22.234 18.703 0.446 1 92.19 183 GLN A N 1
ATOM 1517 C CA . GLN A 1 183 ? -21.859 19.422 1.654 1 92.19 183 GLN A CA 1
ATOM 1518 C C . GLN A 1 183 ? -20.359 19.438 1.849 1 92.19 183 GLN A C 1
ATOM 1520 O O . GLN A 1 183 ? -19.766 20.469 2.182 1 92.19 183 GLN A O 1
ATOM 1525 N N . ALA A 1 184 ? -19.781 18.266 1.678 1 94.81 184 ALA A N 1
ATOM 1526 C CA . ALA A 1 184 ? -18.328 18.172 1.778 1 94.81 184 ALA A CA 1
ATOM 1527 C C . ALA A 1 184 ? -17.641 19.062 0.751 1 94.81 184 ALA A C 1
ATOM 1529 O O . ALA A 1 184 ? -16.719 19.812 1.082 1 94.81 184 ALA A O 1
ATOM 1530 N N . ALA A 1 185 ? -18.141 19.047 -0.461 1 96.62 185 ALA A N 1
ATOM 1531 C CA . ALA A 1 185 ? -17.594 19.875 -1.522 1 96.62 185 ALA A CA 1
ATOM 1532 C C . ALA A 1 185 ? -17.703 21.359 -1.165 1 96.62 185 ALA A C 1
ATOM 1534 O O . ALA A 1 185 ? -16.766 22.125 -1.369 1 96.62 185 ALA A O 1
ATOM 1535 N N . THR A 1 186 ? -18.797 21.734 -0.651 1 94.38 186 THR A N 1
ATOM 1536 C CA . THR A 1 186 ? -19.031 23.125 -0.267 1 94.38 186 THR A CA 1
ATOM 1537 C C . THR A 1 186 ? -18.094 23.547 0.86 1 94.38 186 THR A C 1
ATOM 1539 O O . THR A 1 186 ? -17.531 24.641 0.833 1 94.38 186 THR A O 1
ATOM 1542 N N . GLN A 1 187 ? -17.984 22.672 1.797 1 94 187 GLN A N 1
ATOM 1543 C CA . GLN A 1 187 ? -17.078 22.953 2.904 1 94 187 GLN A CA 1
ATOM 1544 C C . GLN A 1 187 ? -15.633 23.094 2.418 1 94 187 GLN A C 1
ATOM 1546 O O . GLN A 1 187 ? -14.898 23.969 2.871 1 94 187 GLN A O 1
ATOM 1551 N N . ILE A 1 188 ? -15.203 22.219 1.517 1 97.25 188 ILE A N 1
ATOM 1552 C CA . ILE A 1 188 ? -13.867 22.281 0.941 1 97.25 188 ILE A CA 1
ATOM 1553 C C . ILE A 1 188 ? -13.688 23.609 0.206 1 97.25 188 ILE A C 1
ATOM 1555 O O . ILE A 1 188 ? -12.656 24.266 0.346 1 97.25 188 ILE A O 1
ATOM 1559 N N . LYS A 1 189 ? -14.688 23.984 -0.551 1 96.69 189 LYS A N 1
ATOM 1560 C CA . LYS A 1 189 ? -14.641 25.25 -1.287 1 96.69 189 LYS A CA 1
ATOM 1561 C C . LYS A 1 189 ? -14.43 26.438 -0.344 1 96.69 189 LYS A C 1
ATOM 1563 O O . LYS A 1 189 ? -13.547 27.266 -0.569 1 96.69 189 LYS A O 1
ATOM 1568 N N . LYS A 1 190 ? -15.211 26.484 0.651 1 94.19 190 LYS A N 1
ATOM 1569 C CA . LYS A 1 190 ? -15.117 27.562 1.621 1 94.19 190 LYS A CA 1
ATOM 1570 C C . LYS A 1 190 ? -13.75 27.578 2.307 1 94.19 190 LYS A C 1
ATOM 1572 O O . LYS A 1 190 ? -13.148 28.641 2.49 1 94.19 190 LYS A O 1
ATOM 1577 N N . CYS A 1 191 ? -13.344 26.422 2.662 1 96.56 191 CYS A N 1
ATOM 1578 C CA . CYS A 1 191 ? -12.047 26.297 3.324 1 96.56 191 CYS A CA 1
ATOM 1579 C C . CYS A 1 191 ? -10.922 26.766 2.41 1 96.56 191 CYS A C 1
ATOM 1581 O O . CYS A 1 191 ? -9.977 27.406 2.863 1 96.56 191 CYS A O 1
ATOM 1583 N N . LEU A 1 192 ? -11.039 26.422 1.175 1 97.62 192 LEU A N 1
ATOM 1584 C CA . LEU A 1 192 ? -10.055 26.844 0.19 1 97.62 192 LEU A CA 1
ATOM 1585 C C . LEU A 1 192 ? -10.023 28.359 0.061 1 97.62 192 LEU A C 1
ATOM 1587 O O . LEU A 1 192 ? -8.953 28.969 0.008 1 97.62 192 LEU A O 1
ATOM 1591 N N . GLU A 1 193 ? -11.133 28.969 -0.028 1 96.62 193 GLU A N 1
ATOM 1592 C CA . GLU A 1 193 ? -11.234 30.422 -0.109 1 96.62 193 GLU A CA 1
ATOM 1593 C C . GLU A 1 193 ? -10.633 31.094 1.125 1 96.62 193 GLU A C 1
ATOM 1595 O O . GLU A 1 193 ? -9.922 32.094 1.014 1 96.62 193 GLU A O 1
ATOM 1600 N N . MET A 1 194 ? -10.906 30.516 2.246 1 96 194 MET A N 1
ATOM 1601 C CA . MET A 1 194 ? -10.344 31.047 3.486 1 96 194 MET A CA 1
ATOM 1602 C C . MET A 1 194 ? -8.828 30.875 3.52 1 96 194 MET A C 1
ATOM 1604 O O . MET A 1 194 ? -8.109 31.75 3.994 1 96 194 MET A O 1
ATOM 1608 N N . SER A 1 195 ? -8.383 29.703 3.076 1 97.94 195 SER A N 1
ATOM 1609 C CA . SER A 1 195 ? -6.945 29.453 2.992 1 97.94 195 SER A CA 1
ATOM 1610 C C . SER A 1 195 ? -6.25 30.516 2.146 1 97.94 195 SER A C 1
ATOM 1612 O O . SER A 1 195 ? -5.176 30.984 2.506 1 97.94 195 SER A O 1
ATOM 1614 N N . GLN A 1 196 ? -6.859 30.844 1.044 1 97.62 196 GLN A N 1
ATOM 1615 C CA . GLN A 1 196 ? -6.301 31.891 0.184 1 97.62 196 GLN A CA 1
ATOM 1616 C C . GLN A 1 196 ? -6.281 33.219 0.896 1 97.62 196 GLN A C 1
ATOM 1618 O O . GLN A 1 196 ? -5.281 33.938 0.846 1 97.62 196 GLN A O 1
ATOM 1623 N N . ARG A 1 197 ? -7.367 33.562 1.538 1 96.12 197 ARG A N 1
ATOM 1624 C CA . ARG A 1 197 ? -7.469 34.812 2.271 1 96.12 197 ARG A CA 1
ATOM 1625 C C . ARG A 1 197 ? -6.379 34.906 3.336 1 96.12 197 ARG A C 1
ATOM 1627 O O . ARG A 1 197 ? -5.848 36 3.584 1 96.12 197 ARG A O 1
ATOM 1634 N N . LEU A 1 198 ? -6.047 33.812 3.941 1 97.19 198 LEU A N 1
ATOM 1635 C CA . LEU A 1 198 ? -5.059 33.781 5.016 1 97.19 198 LEU A CA 1
ATOM 1636 C C . LEU A 1 198 ? -3.66 33.531 4.461 1 97.19 198 LEU A C 1
ATOM 1638 O O . LEU A 1 198 ? -2.705 33.375 5.223 1 97.19 198 LEU A O 1
ATOM 1642 N N . ASN A 1 199 ? -3.521 33.406 3.154 1 96.75 199 ASN A N 1
ATOM 1643 C CA . ASN A 1 199 ? -2.264 33.219 2.439 1 96.75 199 ASN A CA 1
ATOM 1644 C C . ASN A 1 199 ? -1.542 31.953 2.885 1 96.75 199 ASN A C 1
ATOM 1646 O O . ASN A 1 199 ? -0.333 31.984 3.123 1 96.75 199 ASN A O 1
ATOM 1650 N N . ALA A 1 200 ? -2.328 30.922 3.064 1 98.19 200 ALA A N 1
ATOM 1651 C CA . ALA A 1 200 ? -1.719 29.625 3.391 1 98.19 200 ALA A CA 1
ATOM 1652 C C . ALA A 1 200 ? -0.881 29.109 2.227 1 98.19 200 ALA A C 1
ATOM 1654 O O . ALA A 1 200 ? -1.27 29.25 1.063 1 98.19 200 ALA A O 1
ATOM 1655 N N . GLU A 1 201 ? 0.244 28.469 2.486 1 98 201 GLU A N 1
ATOM 1656 C CA . GLU A 1 201 ? 1.151 28.016 1.441 1 98 201 GLU A CA 1
ATOM 1657 C C . GLU A 1 201 ? 0.715 26.656 0.893 1 98 201 GLU A C 1
ATOM 1659 O O . GLU A 1 201 ? 1.07 26.281 -0.229 1 98 201 GLU A O 1
ATOM 1664 N N . CYS A 1 202 ? 0.019 25.922 1.706 1 98.62 202 CYS A N 1
ATOM 1665 C CA . CYS A 1 202 ? -0.481 24.609 1.319 1 98.62 202 CYS A CA 1
ATOM 1666 C C . CYS A 1 202 ? -1.945 24.438 1.71 1 98.62 202 CYS A C 1
ATOM 1668 O O . CYS A 1 202 ? -2.49 25.266 2.447 1 98.62 202 CYS A O 1
ATOM 1670 N N . PHE A 1 203 ? -2.627 23.547 1.126 1 98.69 203 PHE A N 1
ATOM 1671 C CA . PHE A 1 203 ? -3.98 23.109 1.454 1 98.69 203 PHE A CA 1
ATOM 1672 C C . PHE A 1 203 ? -4.043 21.594 1.613 1 98.69 203 PHE A C 1
ATOM 1674 O O . PHE A 1 203 ? -3.697 20.859 0.69 1 98.69 203 PHE A O 1
ATOM 1681 N N . LEU A 1 204 ? -4.441 21.172 2.789 1 98 204 LEU A N 1
ATOM 1682 C CA . LEU A 1 204 ? -4.367 19.75 3.084 1 98 204 LEU A CA 1
ATOM 1683 C C . LEU A 1 204 ? -5.758 19.125 3.088 1 98 204 LEU A C 1
ATOM 1685 O O . LEU A 1 204 ? -6.695 19.688 3.658 1 98 204 LEU A O 1
ATOM 1689 N N . LEU A 1 205 ? -5.902 18.062 2.336 1 96.81 205 LEU A N 1
ATOM 1690 C CA . LEU A 1 205 ? -7.07 17.188 2.447 1 96.81 205 LEU A CA 1
ATOM 1691 C C . LEU A 1 205 ? -6.727 15.906 3.188 1 96.81 205 LEU A C 1
ATOM 1693 O O . LEU A 1 205 ? -5.734 15.242 2.867 1 96.81 205 LEU A O 1
ATOM 1697 N N . TRP A 1 206 ? -7.535 15.625 4.18 1 92.56 206 TRP A N 1
ATOM 1698 C CA . TRP A 1 206 ? -7.332 14.43 4.992 1 92.56 206 TRP A CA 1
ATOM 1699 C C . TRP A 1 206 ? -8.516 13.477 4.871 1 92.56 206 TRP A C 1
ATOM 1701 O O . TRP A 1 206 ? -9.484 13.578 5.633 1 92.56 206 TRP A O 1
ATOM 1711 N N . PRO A 1 207 ? -8.43 12.523 3.871 1 89.06 207 PRO A N 1
ATOM 1712 C CA . PRO A 1 207 ? -9.484 11.508 3.793 1 89.06 207 PRO A CA 1
ATOM 1713 C C . PRO A 1 207 ? -9.461 10.539 4.973 1 89.06 207 PRO A C 1
ATOM 1715 O O . PRO A 1 207 ? -8.812 9.492 4.902 1 89.06 207 PRO A O 1
ATOM 1718 N N . TYR A 1 208 ? -10.242 10.711 5.941 1 82.62 208 TYR A N 1
ATOM 1719 C CA . TYR A 1 208 ? -10.141 10.023 7.223 1 82.62 208 TYR A CA 1
ATOM 1720 C C . TYR A 1 208 ? -11.023 8.781 7.246 1 82.62 208 TYR A C 1
ATOM 1722 O O . TYR A 1 208 ? -10.617 7.738 7.754 1 82.62 208 TYR A O 1
ATOM 1730 N N . LYS A 1 209 ? -12.188 8.875 6.703 1 84.19 209 LYS A N 1
ATOM 1731 C CA . LYS A 1 209 ? -13.141 7.77 6.809 1 84.19 209 LYS A CA 1
ATOM 1732 C C . LYS A 1 209 ? -13.516 7.238 5.43 1 84.19 209 LYS A C 1
ATOM 1734 O O . LYS A 1 209 ? -14.641 6.777 5.223 1 84.19 209 LYS A O 1
ATOM 1739 N N . GLU A 1 210 ? -12.648 7.359 4.547 1 90.62 210 GLU A N 1
ATOM 1740 C CA . GLU A 1 210 ? -12.945 6.961 3.174 1 90.62 210 GLU A CA 1
ATOM 1741 C C . GLU A 1 210 ? -12.664 5.48 2.955 1 90.62 210 GLU A C 1
ATOM 1743 O O . GLU A 1 210 ? -11.5 5.062 2.9 1 90.62 210 GLU A O 1
ATOM 1748 N N . GLY A 1 211 ? -13.625 4.746 2.93 1 89.31 211 GLY A N 1
ATOM 1749 C CA . GLY A 1 211 ? -13.562 3.299 2.783 1 89.31 211 GLY A CA 1
ATOM 1750 C C . GLY A 1 211 ? -14.914 2.629 2.959 1 89.31 211 GLY A C 1
ATOM 1751 O O . GLY A 1 211 ? -15.953 3.279 2.855 1 89.31 211 GLY A O 1
ATOM 1752 N N . TYR A 1 212 ? -14.875 1.295 3.064 1 88.75 212 TYR A N 1
ATOM 1753 C CA . TYR A 1 212 ? -16.125 0.567 3.221 1 88.75 212 TYR A CA 1
ATOM 1754 C C . TYR A 1 212 ? -16.062 -0.393 4.402 1 88.75 212 TYR A C 1
ATOM 1756 O O . TYR A 1 212 ? -14.977 -0.857 4.77 1 88.75 212 TYR A O 1
ATOM 1764 N N . ASN A 1 213 ? -17.156 -0.551 5.016 1 84.06 213 ASN A N 1
ATOM 1765 C CA . ASN A 1 213 ? -17.266 -1.527 6.094 1 84.06 213 ASN A CA 1
ATOM 1766 C C . ASN A 1 213 ? -17.469 -2.939 5.555 1 84.06 213 ASN A C 1
ATOM 1768 O O . ASN A 1 213 ? -16.688 -3.842 5.844 1 84.06 213 ASN A O 1
ATOM 1772 N N . ALA A 1 214 ? -18.453 -3.047 4.719 1 87.69 214 ALA A N 1
ATOM 1773 C CA . ALA A 1 214 ? -18.766 -4.336 4.109 1 87.69 214 ALA A CA 1
ATOM 1774 C C . ALA A 1 214 ? -18.797 -4.23 2.588 1 87.69 214 ALA A C 1
ATOM 1776 O O . ALA A 1 214 ? -19.484 -3.383 2.027 1 87.69 214 ALA A O 1
ATOM 1777 N N . ILE A 1 215 ? -18.078 -5.137 2.029 1 88.38 215 ILE A N 1
ATOM 1778 C CA . ILE A 1 215 ? -17.906 -5.082 0.583 1 88.38 215 ILE A CA 1
ATOM 1779 C C . ILE A 1 215 ? -19.25 -5.316 -0.11 1 88.38 215 ILE A C 1
ATOM 1781 O O . ILE A 1 215 ? -19.5 -4.777 -1.19 1 88.38 215 ILE A O 1
ATOM 1785 N N . PHE A 1 216 ? -20.172 -6.113 0.487 1 88.31 216 PHE A N 1
ATOM 1786 C CA . PHE A 1 216 ? -21.438 -6.465 -0.155 1 88.31 216 PHE A CA 1
ATOM 1787 C C . PHE A 1 216 ? -22.453 -5.336 -0.014 1 88.31 216 PHE A C 1
ATOM 1789 O O . PHE A 1 216 ? -23.516 -5.375 -0.626 1 88.31 216 PHE A O 1
ATOM 1796 N N . GLN A 1 217 ? -22.078 -4.27 0.711 1 89.56 217 GLN A N 1
ATOM 1797 C CA . GLN A 1 217 ? -22.953 -3.123 0.872 1 89.56 217 GLN A CA 1
ATOM 1798 C C . GLN A 1 217 ? -22.359 -1.87 0.236 1 89.56 217 GLN A C 1
ATOM 1800 O O . GLN A 1 217 ? -22.844 -0.761 0.46 1 89.56 217 GLN A O 1
ATOM 1805 N N . SER A 1 218 ? -21.359 -2.078 -0.473 1 91.69 218 SER A N 1
ATOM 1806 C CA . SER A 1 218 ? -20.672 -0.895 -0.979 1 91.69 218 SER A CA 1
ATOM 1807 C C . SER A 1 218 ? -20.375 -1.023 -2.469 1 91.69 218 SER A C 1
ATOM 1809 O O . SER A 1 218 ? -19.984 -2.094 -2.939 1 91.69 218 SER A O 1
ATOM 1811 N N . ASP A 1 219 ? -20.719 0.004 -3.156 1 92.88 219 ASP A N 1
ATOM 1812 C CA . ASP A 1 219 ? -20.297 0.134 -4.547 1 92.88 219 ASP A CA 1
ATOM 1813 C C . ASP A 1 219 ? -18.922 0.816 -4.637 1 92.88 219 ASP A C 1
ATOM 1815 O O . ASP A 1 219 ? -18.844 2.014 -4.918 1 92.88 219 ASP A O 1
ATOM 1819 N N . VAL A 1 220 ? -17.906 0.046 -4.488 1 93.56 220 VAL A N 1
ATOM 1820 C CA . VAL A 1 220 ? -16.547 0.532 -4.309 1 93.56 220 VAL A CA 1
ATOM 1821 C C . VAL A 1 220 ? -16.109 1.309 -5.547 1 93.56 220 VAL A C 1
ATOM 1823 O O . VAL A 1 220 ? -15.469 2.361 -5.434 1 93.56 220 VAL A O 1
ATOM 1826 N N . ALA A 1 221 ? -16.438 0.836 -6.719 1 92.69 221 ALA A N 1
ATOM 1827 C CA . ALA A 1 221 ? -16.062 1.514 -7.957 1 92.69 221 ALA A CA 1
ATOM 1828 C C . ALA A 1 221 ? -16.625 2.93 -8 1 92.69 221 ALA A C 1
ATOM 1830 O O . ALA A 1 221 ? -15.914 3.879 -8.344 1 92.69 221 ALA A O 1
ATOM 1831 N N . ARG A 1 222 ? -17.859 3.062 -7.668 1 93.56 222 ARG A N 1
ATOM 1832 C CA . ARG A 1 222 ? -18.5 4.371 -7.645 1 93.56 222 ARG A CA 1
ATOM 1833 C C . ARG A 1 222 ? -17.875 5.273 -6.594 1 93.56 222 ARG A C 1
ATOM 1835 O O . ARG A 1 222 ? -17.625 6.457 -6.848 1 93.56 222 ARG A O 1
ATOM 1842 N N . GLU A 1 223 ? -17.688 4.711 -5.426 1 95.38 223 GLU A N 1
ATOM 1843 C CA . GLU A 1 223 ? -17.125 5.492 -4.332 1 95.38 223 GLU A CA 1
ATOM 1844 C C . GLU A 1 223 ? -15.742 6.027 -4.703 1 95.38 223 GLU A C 1
ATOM 1846 O O . GLU A 1 223 ? -15.422 7.184 -4.422 1 95.38 223 GLU A O 1
ATOM 1851 N N . ILE A 1 224 ? -14.922 5.184 -5.355 1 94.88 224 ILE A N 1
ATOM 1852 C CA . ILE A 1 224 ? -13.586 5.594 -5.773 1 94.88 224 ILE A CA 1
ATOM 1853 C C . ILE A 1 224 ? -13.695 6.688 -6.84 1 94.88 224 ILE A C 1
ATOM 1855 O O . ILE A 1 224 ? -12.93 7.656 -6.82 1 94.88 224 ILE A O 1
ATOM 1859 N N . LYS A 1 225 ? -14.641 6.578 -7.738 1 95 225 LYS A N 1
ATOM 1860 C CA . LYS A 1 225 ? -14.859 7.586 -8.766 1 95 225 LYS A CA 1
ATOM 1861 C C . LYS A 1 225 ? -15.258 8.922 -8.156 1 95 225 LYS A C 1
ATOM 1863 O O . LYS A 1 225 ? -14.742 9.977 -8.547 1 95 225 LYS A O 1
ATOM 1868 N N . LEU A 1 226 ? -16.188 8.828 -7.242 1 96.38 226 LEU A N 1
ATOM 1869 C CA . LEU A 1 226 ? -16.625 10.039 -6.559 1 96.38 226 LEU A CA 1
ATOM 1870 C C . LEU A 1 226 ? -15.469 10.672 -5.781 1 96.38 226 LEU A C 1
ATOM 1872 O O . LEU A 1 226 ? -15.32 11.891 -5.766 1 96.38 226 LEU A O 1
ATOM 1876 N N . PHE A 1 227 ? -14.695 9.859 -5.125 1 96.5 227 PHE A N 1
ATOM 1877 C CA . PHE A 1 227 ? -13.516 10.305 -4.395 1 96.5 227 PHE A CA 1
ATOM 1878 C C . PHE A 1 227 ? -12.586 11.102 -5.301 1 96.5 227 PHE A C 1
ATOM 1880 O O . PHE A 1 227 ? -12.25 12.25 -4.996 1 96.5 227 PHE A O 1
ATOM 1887 N N . ALA A 1 228 ? -12.219 10.5 -6.422 1 96.81 228 ALA A N 1
ATOM 1888 C CA . ALA A 1 228 ? -11.328 11.133 -7.391 1 96.81 228 ALA A CA 1
ATOM 1889 C C . ALA A 1 228 ? -11.93 12.422 -7.934 1 96.81 228 ALA A C 1
ATOM 1891 O O . ALA A 1 228 ? -11.219 13.422 -8.109 1 96.81 228 ALA A O 1
ATOM 1892 N N . LYS A 1 229 ? -13.148 12.438 -8.195 1 97.06 229 LYS A N 1
ATOM 1893 C CA . LYS A 1 229 ? -13.828 13.594 -8.766 1 97.06 229 LYS A CA 1
ATOM 1894 C C . LYS A 1 229 ? -13.758 14.797 -7.82 1 97.06 229 LYS A C 1
ATOM 1896 O O . LYS A 1 229 ? -13.492 15.914 -8.258 1 97.06 229 LYS A O 1
ATOM 1901 N N . LEU A 1 230 ? -14.016 14.547 -6.551 1 97.56 230 LEU A N 1
ATOM 1902 C CA . LEU A 1 230 ? -13.977 15.648 -5.594 1 97.56 230 LEU A CA 1
ATOM 1903 C C . LEU A 1 230 ? -12.57 16.234 -5.508 1 97.56 230 LEU A C 1
ATOM 1905 O O . LEU A 1 230 ? -12.414 17.453 -5.406 1 97.56 230 LEU A O 1
ATOM 1909 N N . LEU A 1 231 ? -11.555 15.422 -5.516 1 97.75 231 LEU A N 1
ATOM 1910 C CA . LEU A 1 231 ? -10.18 15.906 -5.516 1 97.75 231 LEU A CA 1
ATOM 1911 C C . LEU A 1 231 ? -9.891 16.734 -6.77 1 97.75 231 LEU A C 1
ATOM 1913 O O . LEU A 1 231 ? -9.227 17.766 -6.699 1 97.75 231 LEU A O 1
ATOM 1917 N N . LYS A 1 232 ? -10.391 16.25 -7.875 1 97.38 232 LYS A N 1
ATOM 1918 C CA . LYS A 1 232 ? -10.203 16.969 -9.133 1 97.38 232 LYS A CA 1
ATOM 1919 C C . LYS A 1 232 ? -10.914 18.312 -9.109 1 97.38 232 LYS A C 1
ATOM 1921 O O . LYS A 1 232 ? -10.336 19.328 -9.5 1 97.38 232 LYS A O 1
ATOM 1926 N N . MET A 1 233 ? -12.148 18.266 -8.641 1 97.81 233 MET A N 1
ATOM 1927 C CA . MET A 1 233 ? -12.914 19.5 -8.531 1 97.81 233 MET A CA 1
ATOM 1928 C C . MET A 1 233 ? -12.18 20.516 -7.648 1 97.81 233 MET A C 1
ATOM 1930 O O . MET A 1 233 ? -12.188 21.703 -7.938 1 97.81 233 MET A O 1
ATOM 1934 N N . THR A 1 234 ? -11.578 20.031 -6.57 1 98.19 234 THR A N 1
ATOM 1935 C CA . THR A 1 234 ? -10.828 20.906 -5.66 1 98.19 234 THR A CA 1
ATOM 1936 C C . THR A 1 234 ? -9.641 21.531 -6.367 1 98.19 234 THR A C 1
ATOM 1938 O O . THR A 1 234 ? -9.43 22.75 -6.273 1 98.19 234 THR A O 1
ATOM 1941 N N . ALA A 1 235 ? -8.875 20.766 -7.07 1 98 235 ALA A N 1
ATOM 1942 C CA . ALA A 1 235 ? -7.723 21.266 -7.812 1 98 235 ALA A CA 1
ATOM 1943 C C . ALA A 1 235 ? -8.141 22.281 -8.867 1 98 235 ALA A C 1
ATOM 1945 O O . ALA A 1 235 ? -7.504 23.328 -9.016 1 98 235 ALA A O 1
ATOM 1946 N N . GLU A 1 236 ? -9.211 21.984 -9.57 1 97.19 236 GLU A N 1
ATOM 1947 C CA . GLU A 1 236 ? -9.703 22.875 -10.617 1 97.19 236 GLU A CA 1
ATOM 1948 C C . GLU A 1 236 ? -10.188 24.203 -10.039 1 97.19 236 GLU A C 1
ATOM 1950 O O . GLU A 1 236 ? -9.961 25.266 -10.617 1 97.19 236 GLU A O 1
ATOM 1955 N N . TYR A 1 237 ? -10.875 24.094 -8.961 1 98 237 TYR A N 1
ATOM 1956 C CA . TYR A 1 237 ? -11.344 25.312 -8.32 1 98 237 TYR A CA 1
ATOM 1957 C C . TYR A 1 237 ? -10.172 26.156 -7.832 1 98 237 TYR A C 1
ATOM 1959 O O . TYR A 1 237 ? -10.188 27.391 -7.957 1 98 237 TYR A O 1
ATOM 1967 N N . LYS A 1 238 ? -9.188 25.5 -7.203 1 97.88 238 LYS A N 1
ATOM 1968 C CA . LYS A 1 238 ? -7.973 26.219 -6.801 1 97.88 238 LYS A CA 1
ATOM 1969 C C . LYS A 1 238 ? -7.379 27 -7.965 1 97.88 238 LYS A C 1
ATOM 1971 O O . LYS A 1 238 ? -6.977 28.156 -7.801 1 97.88 238 LYS A O 1
ATOM 1976 N N . ASP A 1 239 ? -7.34 26.422 -9.125 1 96.62 239 ASP A N 1
ATOM 1977 C CA . ASP A 1 239 ? -6.797 27.062 -10.32 1 96.62 239 ASP A CA 1
ATOM 1978 C C . ASP A 1 239 ? -7.66 28.25 -10.742 1 96.62 239 ASP A C 1
ATOM 1980 O O . ASP A 1 239 ? -7.137 29.312 -11.102 1 96.62 239 ASP A O 1
ATOM 1984 N N . ARG A 1 240 ? -8.93 28.062 -10.688 1 96.31 240 ARG A N 1
ATOM 1985 C CA . ARG A 1 240 ? -9.836 29.141 -11.086 1 96.31 240 ARG A CA 1
ATOM 1986 C C . ARG A 1 240 ? -9.727 30.328 -10.133 1 96.31 240 ARG A C 1
ATOM 1988 O O . ARG A 1 240 ? -9.906 31.469 -10.547 1 96.31 240 ARG A O 1
ATOM 1995 N N . LEU A 1 241 ? -9.367 30.016 -8.852 1 96.56 241 LEU A N 1
ATOM 1996 C CA . LEU A 1 241 ? -9.156 31.047 -7.852 1 96.56 241 LEU A CA 1
ATOM 1997 C C . LEU A 1 241 ? -7.816 31.75 -8.078 1 96.56 241 LEU A C 1
ATOM 1999 O O . LEU A 1 241 ? -7.523 32.75 -7.438 1 96.56 241 LEU A O 1
ATOM 2003 N N . ASN A 1 242 ? -7 31.203 -8.93 1 96.69 242 ASN A N 1
ATOM 2004 C CA . ASN A 1 242 ? -5.621 31.656 -9.094 1 96.69 242 ASN A CA 1
ATOM 2005 C C . ASN A 1 242 ? -4.863 31.625 -7.773 1 96.69 242 ASN A C 1
ATOM 2007 O O . ASN A 1 242 ? -4.129 32.562 -7.457 1 96.69 242 ASN A O 1
ATOM 2011 N N . TYR A 1 243 ? -5.227 30.688 -6.973 1 97.25 243 TYR A N 1
ATOM 2012 C CA . TYR A 1 243 ? -4.578 30.469 -5.68 1 97.25 243 TYR A CA 1
ATOM 2013 C C . TYR A 1 243 ? -3.338 29.609 -5.828 1 97.25 243 TYR A C 1
ATOM 2015 O O . TYR A 1 243 ? -3.436 28.422 -6.184 1 97.25 243 TYR A O 1
ATOM 2023 N N . ARG A 1 244 ? -2.148 30.219 -5.559 1 95.31 244 ARG A N 1
ATOM 2024 C CA . ARG A 1 244 ? -0.899 29.469 -5.664 1 95.31 244 ARG A CA 1
ATOM 2025 C C . ARG A 1 244 ? -0.571 28.766 -4.352 1 95.31 244 ARG A C 1
ATOM 2027 O O . ARG A 1 244 ? 0.054 29.344 -3.465 1 95.31 244 ARG A O 1
ATOM 2034 N N . CYS A 1 245 ? -1.054 27.609 -4.203 1 96.94 245 CYS A N 1
ATOM 2035 C CA . CYS A 1 245 ? -0.744 26.781 -3.041 1 96.94 245 CYS A CA 1
ATOM 2036 C C . CYS A 1 245 ? -0.543 25.328 -3.445 1 96.94 245 CYS A C 1
ATOM 2038 O O . CYS A 1 245 ? -1.032 24.891 -4.492 1 96.94 245 CYS A O 1
ATOM 2040 N N . GLN A 1 246 ? 0.241 24.609 -2.709 1 98.25 246 GLN A N 1
ATOM 2041 C CA . GLN A 1 246 ? 0.416 23.188 -2.945 1 98.25 246 GLN A CA 1
ATOM 2042 C C . GLN A 1 246 ? -0.697 22.375 -2.281 1 98.25 246 GLN A C 1
ATOM 2044 O O . GLN A 1 246 ? -0.938 22.516 -1.08 1 98.25 246 GLN A O 1
ATOM 2049 N N . LEU A 1 247 ? -1.437 21.625 -3.057 1 98.75 247 LEU A N 1
ATOM 2050 C CA . LEU A 1 247 ? -2.4 20.688 -2.48 1 98.75 247 LEU A CA 1
ATOM 2051 C C . LEU A 1 247 ? -1.694 19.484 -1.871 1 98.75 247 LEU A C 1
ATOM 2053 O O . LEU A 1 247 ? -0.833 18.875 -2.51 1 98.75 247 LEU A O 1
ATOM 2057 N N . LEU A 1 248 ? -2.02 19.25 -0.631 1 98.25 248 LEU A N 1
ATOM 2058 C CA . LEU A 1 248 ? -1.457 18.125 0.097 1 98.25 248 LEU A CA 1
ATOM 2059 C C . LEU A 1 248 ? -2.541 17.109 0.438 1 98.25 248 LEU A C 1
ATOM 2061 O O . LEU A 1 248 ? -3.707 17.469 0.608 1 98.25 248 LEU A O 1
ATOM 2065 N N . ILE A 1 249 ? -2.15 15.867 0.45 1 96.69 249 ILE A N 1
ATOM 2066 C CA . ILE A 1 249 ? -3.035 14.797 0.897 1 96.69 249 ILE A CA 1
ATOM 2067 C C . ILE A 1 249 ? -2.307 13.914 1.905 1 96.69 249 ILE A C 1
ATOM 2069 O O . ILE A 1 249 ? -1.106 13.664 1.767 1 96.69 249 ILE A O 1
ATOM 2073 N N . MET A 1 250 ? -2.961 13.539 2.908 1 91.44 250 MET A N 1
ATOM 2074 C CA . MET A 1 250 ? -2.377 12.695 3.947 1 91.44 250 MET A CA 1
ATOM 2075 C C . MET A 1 250 ? -3.113 11.359 4.047 1 91.44 250 MET A C 1
ATOM 2077 O O . MET A 1 250 ? -4.297 11.328 4.391 1 91.44 250 MET A O 1
ATOM 2081 N N . PRO A 1 251 ? -2.367 10.203 3.623 1 83.62 251 PRO A N 1
ATOM 2082 C CA . PRO A 1 251 ? -3.023 8.898 3.73 1 83.62 251 PRO A CA 1
ATOM 2083 C C . PRO A 1 251 ? -3.205 8.445 5.18 1 83.62 251 PRO A C 1
ATOM 2085 O O . PRO A 1 251 ? -2.631 9.047 6.094 1 83.62 251 PRO A O 1
ATOM 2088 N N . TYR A 1 252 ? -4.168 7.363 5.445 1 65.56 252 TYR A N 1
ATOM 2089 C CA . TYR A 1 252 ? -4.602 6.91 6.762 1 65.56 252 TYR A CA 1
ATOM 2090 C C . TYR A 1 252 ? -3.482 6.176 7.484 1 65.56 252 TYR A C 1
ATOM 2092 O O . TYR A 1 252 ? -3.615 5.828 8.656 1 65.56 252 TYR A O 1
ATOM 2100 N N . TYR A 1 253 ? -2.363 5.957 6.965 1 54.28 253 TYR A N 1
ATOM 2101 C CA . TYR A 1 253 ? -1.452 4.988 7.562 1 54.28 253 TYR A CA 1
ATOM 2102 C C . TYR A 1 253 ? -1.607 4.957 9.078 1 54.28 253 TYR A C 1
ATOM 2104 O O . TYR A 1 253 ? -2.203 5.863 9.664 1 54.28 253 TYR A O 1
ATOM 2112 N N . ASN A 1 254 ? -0.878 3.951 9.766 1 48.34 254 ASN A N 1
ATOM 2113 C CA . ASN A 1 254 ? -0.666 3.678 11.18 1 48.34 254 ASN A CA 1
ATOM 2114 C C . ASN A 1 254 ? -0.37 4.957 11.961 1 48.34 254 ASN A C 1
ATOM 2116 O O . ASN A 1 254 ? 0.767 5.184 12.383 1 48.34 254 ASN A O 1
ATOM 2120 N N . CYS A 1 255 ? -0.73 6.043 11.562 1 37.19 255 CYS A N 1
ATOM 2121 C CA . CYS A 1 255 ? -0.562 7.062 12.594 1 37.19 255 CYS A CA 1
ATOM 2122 C C . CYS A 1 255 ? -0.801 6.477 13.977 1 37.19 255 CYS A C 1
ATOM 2124 O O . CYS A 1 255 ? -0.54 7.137 14.984 1 37.19 255 CYS A O 1
ATOM 2126 N N . HIS A 1 256 ? -1.494 5.359 14.055 1 36.16 256 HIS A N 1
ATOM 2127 C CA . HIS A 1 256 ? -1.653 4.73 15.359 1 36.16 256 HIS A CA 1
ATOM 2128 C C . HIS A 1 256 ? -0.437 3.881 15.711 1 36.16 256 HIS A C 1
ATOM 2130 O O . HIS A 1 256 ? -0.499 3.049 16.625 1 36.16 256 HIS A O 1
ATOM 2136 N N . PHE A 1 257 ? 0.676 3.844 15.188 1 34.19 257 PHE A N 1
ATOM 2137 C CA . PHE A 1 257 ? 1.791 3.232 15.898 1 34.19 257 PHE A CA 1
ATOM 2138 C C . PHE A 1 257 ? 1.832 3.703 17.344 1 34.19 257 PHE A C 1
ATOM 2140 O O . PHE A 1 257 ? 2.59 3.168 18.156 1 34.19 257 PHE A O 1
ATOM 2147 N N . SER A 1 258 ? 1.447 4.922 17.797 1 31.3 258 SER A N 1
ATOM 2148 C CA . SER A 1 258 ? 1.659 5.305 19.188 1 31.3 258 SER A CA 1
ATOM 2149 C C . SER A 1 258 ? 0.823 4.449 20.125 1 31.3 258 SER A C 1
ATOM 2151 O O . SER A 1 258 ? -0.253 4.863 20.562 1 31.3 258 SER A O 1
ATOM 2153 N N . ARG A 1 259 ? 0.537 3.256 19.969 1 31.72 259 ARG A N 1
ATOM 2154 C CA . ARG A 1 259 ? -0.23 2.604 21.016 1 31.72 259 ARG A CA 1
ATOM 2155 C C . ARG A 1 259 ? 0.5 2.682 22.359 1 31.72 259 ARG A C 1
ATOM 2157 O O . ARG A 1 259 ? 0.446 1.744 23.156 1 31.72 259 ARG A O 1
ATOM 2164 N N . ASN A 1 260 ? 1.546 3.246 22.594 1 27.8 260 ASN A N 1
ATOM 2165 C CA . ASN A 1 260 ? 1.879 3.127 24.016 1 27.8 260 ASN A CA 1
ATOM 2166 C C . ASN A 1 260 ? 0.851 3.834 24.891 1 27.8 260 ASN A C 1
ATOM 2168 O O . ASN A 1 260 ? 1.145 4.191 26.031 1 27.8 260 ASN A O 1
ATOM 2172 N N . ASN A 1 261 ? 0.087 4.777 24.672 1 27.16 261 ASN A N 1
ATOM 2173 C CA . ASN A 1 261 ? -0.505 5.273 25.906 1 27.16 261 ASN A CA 1
ATOM 2174 C C . ASN A 1 261 ? -1.083 4.137 26.75 1 27.16 261 ASN A C 1
ATOM 2176 O O . ASN A 1 261 ? -1.629 3.174 26.203 1 27.16 261 ASN A O 1
ATOM 2180 N N . GLY A 1 262 ? -0.682 3.855 28.047 1 26.27 262 GLY A N 1
ATOM 2181 C CA . GLY A 1 262 ? -1.06 3.176 29.266 1 26.27 262 GLY A CA 1
ATOM 2182 C C . GLY A 1 262 ? -2.545 2.885 29.359 1 26.27 262 GLY A C 1
ATOM 2183 O O . GLY A 1 262 ? -2.973 2.047 30.156 1 26.27 262 GLY A O 1
ATOM 2184 N N . TRP A 1 263 ? -3.381 3.941 29.719 1 27.52 263 TRP A N 1
ATOM 2185 C CA . TRP A 1 263 ? -4.613 3.541 30.391 1 27.52 263 TRP A CA 1
ATOM 2186 C C . TRP A 1 263 ? -5.238 2.332 29.703 1 27.52 263 TRP A C 1
ATOM 2188 O O . TRP A 1 263 ? -5.559 1.335 30.359 1 27.52 263 TRP A O 1
ATOM 2198 N N . LEU A 1 264 ? -6.441 2.434 29.125 1 26.88 264 LEU A N 1
ATOM 2199 C CA . LEU A 1 264 ? -7.164 1.185 28.906 1 26.88 264 LEU A CA 1
ATOM 2200 C C . LEU A 1 264 ? -6.301 0.185 28.141 1 26.88 264 LEU A C 1
ATOM 2202 O O . LEU A 1 264 ? -5.555 0.567 27.234 1 26.88 264 LEU A O 1
ATOM 2206 N N . TRP A 1 265 ? -5.586 -0.93 28.719 1 27.41 265 TRP A N 1
ATOM 2207 C CA . TRP A 1 265 ? -5.336 -2.352 28.5 1 27.41 265 TRP A CA 1
ATOM 2208 C C . TRP A 1 265 ? -5.93 -2.818 27.188 1 27.41 265 TRP A C 1
ATOM 2210 O O . TRP A 1 265 ? -6.039 -4.023 26.938 1 27.41 265 TRP A O 1
ATOM 2220 N N . GLN A 1 266 ? -7.016 -2.195 26.859 1 28.25 266 GLN A N 1
ATOM 2221 C CA . GLN A 1 266 ? -7.852 -2.713 25.781 1 28.25 266 GLN A CA 1
ATOM 2222 C C . GLN A 1 266 ? -7.008 -3.148 24.594 1 28.25 266 GLN A C 1
ATOM 2224 O O . GLN A 1 266 ? -5.93 -2.598 24.359 1 28.25 266 GLN A O 1
ATOM 2229 N N . HIS A 1 267 ? -7.164 -4.445 24.203 1 29.33 267 HIS A N 1
ATOM 2230 C CA . HIS A 1 267 ? -6.945 -5.242 23 1 29.33 267 HIS A CA 1
ATOM 2231 C C . HIS A 1 267 ? -6.52 -4.359 21.828 1 29.33 267 HIS A C 1
ATOM 2233 O O . HIS A 1 267 ? -6.91 -3.193 21.75 1 29.33 267 HIS A O 1
ATOM 2239 N N . ARG A 1 268 ? -5.297 -4.297 21.453 1 32.53 268 ARG A N 1
ATOM 2240 C CA . ARG A 1 268 ? -4.867 -3.924 20.109 1 32.53 268 ARG A CA 1
ATOM 2241 C C . ARG A 1 268 ? -6.062 -3.76 19.188 1 32.53 268 ARG A C 1
ATOM 2243 O O . ARG A 1 268 ? -6.504 -4.723 18.547 1 32.53 268 ARG A O 1
ATOM 2250 N N . ASN A 1 269 ? -7.148 -3.449 19.688 1 31.33 269 ASN A N 1
ATOM 2251 C CA . ASN A 1 269 ? -8.57 -3.352 19.359 1 31.33 269 ASN A CA 1
ATOM 2252 C C . ASN A 1 269 ? -8.773 -2.727 17.984 1 31.33 269 ASN A C 1
ATOM 2254 O O . ASN A 1 269 ? -8.133 -1.735 17.641 1 31.33 269 ASN A O 1
ATOM 2258 N N . ARG A 1 270 ? -9.125 -3.398 17.031 1 35.66 270 ARG A N 1
ATOM 2259 C CA . ARG A 1 270 ? -10.023 -3.338 15.891 1 35.66 270 ARG A CA 1
ATOM 2260 C C . ARG A 1 270 ? -10.906 -2.094 15.953 1 35.66 270 ARG A C 1
ATOM 2262 O O . ARG A 1 270 ? -11.969 -2.113 16.562 1 35.66 270 ARG A O 1
ATOM 2269 N N . ARG A 1 271 ? -10.469 -0.995 16.516 1 35.44 271 ARG A N 1
ATOM 2270 C CA . ARG A 1 271 ? -11.234 0.251 16.531 1 35.44 271 ARG A CA 1
ATOM 2271 C C . ARG A 1 271 ? -12.18 0.319 15.336 1 35.44 271 ARG A C 1
ATOM 2273 O O . ARG A 1 271 ? -12.047 -0.451 14.383 1 35.44 271 ARG A O 1
ATOM 2280 N N . GLU A 1 272 ? -13.117 1.359 15.492 1 39.03 272 GLU A N 1
ATOM 2281 C CA . GLU A 1 272 ? -14.148 1.646 14.5 1 39.03 272 GLU A CA 1
ATOM 2282 C C . GLU A 1 272 ? -13.578 1.589 13.086 1 39.03 272 GLU A C 1
ATOM 2284 O O . GLU A 1 272 ? -14.258 1.146 12.156 1 39.03 272 GLU A O 1
ATOM 2289 N N . ASN A 1 273 ? -12.266 2.18 12.875 1 42.62 273 ASN A N 1
ATOM 2290 C CA . ASN A 1 273 ? -11.625 2.162 11.562 1 42.62 273 ASN A CA 1
ATOM 2291 C C . ASN A 1 273 ? -11.219 0.75 11.156 1 42.62 273 ASN A C 1
ATOM 2293 O O . ASN A 1 273 ? -10.797 0.522 10.016 1 42.62 273 ASN A O 1
ATOM 2297 N N . GLU A 1 274 ? -11.023 -0.071 12.188 1 49.25 274 GLU A N 1
ATOM 2298 C CA . GLU A 1 274 ? -10.805 -1.493 11.945 1 49.25 274 GLU A CA 1
ATOM 2299 C C . GLU A 1 274 ? -11.977 -2.105 11.172 1 49.25 274 GLU A C 1
ATOM 2301 O O . GLU A 1 274 ? -11.812 -3.133 10.516 1 49.25 274 GLU A O 1
ATOM 2306 N N . LEU A 1 275 ? -13.008 -1.221 11.258 1 54.66 275 LEU A N 1
ATOM 2307 C CA . LEU A 1 275 ? -14.18 -1.773 10.594 1 54.66 275 LEU A CA 1
ATOM 2308 C C . LEU A 1 275 ? -14.242 -1.324 9.141 1 54.66 275 LEU A C 1
ATOM 2310 O O . LEU A 1 275 ? -15.055 -1.828 8.359 1 54.66 275 LEU A O 1
ATOM 2314 N N . VAL A 1 276 ? -13.211 -0.31 8.891 1 67.88 276 VAL A N 1
ATOM 2315 C CA . VAL A 1 276 ? -13.367 0.208 7.535 1 67.88 276 VAL A CA 1
ATOM 2316 C C . VAL A 1 276 ? -12.148 -0.164 6.695 1 67.88 276 VAL A C 1
ATOM 2318 O O . VAL A 1 276 ? -11.008 0.052 7.117 1 67.88 276 VAL A O 1
ATOM 2321 N N . ASN A 1 277 ? -12.453 -0.835 5.719 1 81 277 ASN A N 1
ATOM 2322 C CA . ASN A 1 277 ? -11.43 -1.046 4.695 1 81 277 ASN A CA 1
ATOM 2323 C C . ASN A 1 277 ? -11.156 0.229 3.904 1 81 277 ASN A C 1
ATOM 2325 O O . ASN A 1 277 ? -11.945 0.602 3.031 1 81 277 ASN A O 1
ATOM 2329 N N . MET A 1 278 ? -10.039 0.84 4.188 1 86.56 278 MET A N 1
ATOM 2330 C CA . MET A 1 278 ? -9.734 2.156 3.637 1 86.56 278 MET A CA 1
ATOM 2331 C C . MET A 1 278 ? -9.266 2.045 2.188 1 86.56 278 MET A C 1
ATOM 2333 O O . MET A 1 278 ? -8.594 1.081 1.819 1 86.56 278 MET A O 1
ATOM 2337 N N . TYR A 1 279 ? -9.609 3.098 1.439 1 89.12 279 TYR A N 1
ATOM 2338 C CA . TYR A 1 279 ? -9.188 3.129 0.045 1 89.12 279 TYR A CA 1
ATOM 2339 C C . TYR A 1 279 ? -7.754 3.637 -0.076 1 89.12 279 TYR A C 1
ATOM 2341 O O . TYR A 1 279 ? -7.059 3.328 -1.047 1 89.12 279 TYR A O 1
ATOM 2349 N N . MET A 1 280 ? -7.301 4.402 0.882 1 87.56 280 MET A N 1
ATOM 2350 C CA . MET A 1 280 ? -5.918 4.859 0.99 1 87.56 280 MET A CA 1
ATOM 2351 C C . MET A 1 280 ? -5.32 4.477 2.342 1 87.56 280 MET A C 1
ATOM 2353 O O . MET A 1 280 ? -5.297 5.293 3.266 1 87.56 280 MET A O 1
ATOM 2357 N N . TRP A 1 281 ? -4.848 3.256 2.387 1 82.56 281 TRP A N 1
ATOM 2358 C CA . TRP A 1 281 ? -4.43 2.738 3.686 1 82.56 281 TRP A CA 1
ATOM 2359 C C . TRP A 1 281 ? -2.938 2.953 3.904 1 82.56 281 TRP A C 1
ATOM 2361 O O . TRP A 1 281 ? -2.443 2.836 5.027 1 82.56 281 TRP A O 1
ATOM 2371 N N . ASP A 1 282 ? -2.189 3.34 2.867 1 85.19 282 ASP A N 1
ATOM 2372 C CA . ASP A 1 282 ? -0.775 3.678 2.984 1 85.19 282 ASP A CA 1
ATOM 2373 C C . ASP A 1 282 ? -0.345 4.633 1.875 1 85.19 282 ASP A C 1
ATOM 2375 O O . ASP A 1 282 ? -1.179 5.117 1.106 1 85.19 282 ASP A O 1
ATOM 2379 N N . VAL A 1 283 ? 0.909 4.953 1.862 1 89.12 283 VAL A N 1
ATOM 2380 C CA . VAL A 1 283 ? 1.409 5.973 0.946 1 89.12 283 VAL A CA 1
ATOM 2381 C C . VAL A 1 283 ? 1.256 5.488 -0.495 1 89.12 283 VAL A C 1
ATOM 2383 O O . VAL A 1 283 ? 0.841 6.254 -1.37 1 89.12 283 VAL A O 1
ATOM 2386 N N . THR A 1 284 ? 1.494 4.211 -0.725 1 89.12 284 THR A N 1
ATOM 2387 C CA . THR A 1 284 ? 1.479 3.744 -2.105 1 89.12 284 THR A CA 1
ATOM 2388 C C . THR A 1 284 ? 0.047 3.574 -2.604 1 89.12 284 THR A C 1
ATOM 2390 O O . THR A 1 284 ? -0.23 3.764 -3.791 1 89.12 284 THR A O 1
ATOM 2393 N N . SER A 1 285 ? -0.855 3.158 -1.677 1 90.5 285 SER A N 1
ATOM 2394 C CA . SER A 1 285 ? -2.256 3.152 -2.084 1 90.5 285 SER A CA 1
ATOM 2395 C C . SER A 1 285 ? -2.73 4.555 -2.447 1 90.5 285 SER A C 1
ATOM 2397 O O . SER A 1 285 ? -3.484 4.734 -3.406 1 90.5 285 SER A O 1
ATOM 2399 N N . CYS A 1 286 ? -2.221 5.492 -1.749 1 93.88 286 CYS A N 1
ATOM 2400 C CA . CYS A 1 286 ? -2.541 6.883 -2.051 1 93.88 286 CYS A CA 1
ATOM 2401 C C . CYS A 1 286 ? -1.928 7.309 -3.379 1 93.88 286 CYS A C 1
ATOM 2403 O O . CYS A 1 286 ? -2.609 7.891 -4.223 1 93.88 286 CYS A O 1
ATOM 2405 N N . LEU A 1 287 ? -0.671 7 -3.574 1 95 287 LEU A N 1
ATOM 2406 C CA . LEU A 1 287 ? 0.011 7.363 -4.809 1 95 287 LEU A CA 1
ATOM 2407 C C . LEU A 1 287 ? -0.663 6.715 -6.016 1 95 287 LEU A C 1
ATOM 2409 O O . LEU A 1 287 ? -0.822 7.348 -7.059 1 95 287 LEU A O 1
ATOM 2413 N N . TYR A 1 288 ? -1.042 5.492 -5.863 1 95.19 288 TYR A N 1
ATOM 2414 C CA . TYR A 1 288 ? -1.709 4.805 -6.965 1 95.19 288 TYR A CA 1
ATOM 2415 C C . TYR A 1 288 ? -3.045 5.465 -7.289 1 95.19 288 TYR A C 1
ATOM 2417 O O . TYR A 1 288 ? -3.361 5.691 -8.461 1 95.19 288 TYR A O 1
ATOM 2425 N N . PHE A 1 289 ? -3.811 5.734 -6.242 1 95.38 289 PHE A N 1
ATOM 2426 C CA . PHE A 1 289 ? -5.094 6.406 -6.418 1 95.38 289 PHE A CA 1
ATOM 2427 C C . PHE A 1 289 ? -4.922 7.703 -7.199 1 95.38 289 PHE A C 1
ATOM 2429 O O . PHE A 1 289 ? -5.633 7.941 -8.18 1 95.38 289 PHE A O 1
ATOM 2436 N N . LEU A 1 290 ? -3.936 8.508 -6.801 1 97.06 290 LEU A N 1
ATOM 2437 C CA . LEU A 1 290 ? -3.688 9.789 -7.445 1 97.06 290 LEU A CA 1
ATOM 2438 C C . LEU A 1 290 ? -3.25 9.594 -8.891 1 97.06 290 LEU A C 1
ATOM 2440 O O . LEU A 1 290 ? -3.771 10.25 -9.797 1 97.06 290 LEU A O 1
ATOM 2444 N N . LYS A 1 291 ? -2.367 8.68 -9.094 1 95.62 291 LYS A N 1
ATOM 2445 C CA . LYS A 1 291 ? -1.83 8.461 -10.438 1 95.62 291 LYS A CA 1
ATOM 2446 C C . LYS A 1 291 ? -2.891 7.875 -11.367 1 95.62 291 LYS A C 1
ATOM 2448 O O . LYS A 1 291 ? -3.035 8.32 -12.508 1 95.62 291 LYS A O 1
ATOM 2453 N N . ASN A 1 292 ? -3.609 6.879 -10.852 1 94.44 292 ASN A N 1
ATOM 2454 C CA . ASN A 1 292 ? -4.637 6.211 -11.648 1 94.44 292 ASN A CA 1
ATOM 2455 C C . ASN A 1 292 ? -5.723 7.188 -12.094 1 94.44 292 ASN A C 1
ATOM 2457 O O . ASN A 1 292 ? -6.375 6.973 -13.109 1 94.44 292 ASN A O 1
ATOM 2461 N N . ASN A 1 293 ? -5.891 8.258 -11.383 1 95.25 293 ASN A N 1
ATOM 2462 C CA . ASN A 1 293 ? -6.926 9.234 -11.703 1 95.25 293 ASN A CA 1
ATOM 2463 C C . ASN A 1 293 ? -6.328 10.547 -12.211 1 95.25 293 ASN A C 1
ATOM 2465 O O . ASN A 1 293 ? -7.008 11.57 -12.25 1 95.25 293 ASN A O 1
ATOM 2469 N N . ASN A 1 294 ? -5.035 10.578 -12.531 1 95.5 294 ASN A N 1
ATOM 2470 C CA . ASN A 1 294 ? -4.312 11.719 -13.086 1 95.5 294 ASN A CA 1
ATOM 2471 C C . ASN A 1 294 ? -4.355 12.922 -12.148 1 95.5 294 ASN A C 1
ATOM 2473 O O . ASN A 1 294 ? -4.586 14.047 -12.586 1 95.5 294 ASN A O 1
ATOM 2477 N N . LEU A 1 295 ? -4.246 12.695 -10.906 1 97.38 295 LEU A N 1
ATOM 2478 C CA . LEU A 1 295 ? -4.297 13.742 -9.891 1 97.38 295 LEU A CA 1
ATOM 2479 C C . LEU A 1 295 ? -2.91 14 -9.305 1 97.38 295 LEU A C 1
ATOM 2481 O O . LEU A 1 295 ? -2.729 14.922 -8.516 1 97.38 295 LEU A O 1
ATOM 2485 N N . ASP A 1 296 ? -1.857 13.188 -9.766 1 95.69 296 ASP A N 1
ATOM 2486 C CA . ASP A 1 296 ? -0.517 13.234 -9.188 1 95.69 296 ASP A CA 1
ATOM 2487 C C . ASP A 1 296 ? 0.193 14.531 -9.555 1 95.69 296 ASP A C 1
ATOM 2489 O O . ASP A 1 296 ? 1.198 14.891 -8.938 1 95.69 296 ASP A O 1
ATOM 2493 N N . ARG A 1 297 ? -0.303 15.305 -10.5 1 95.94 297 ARG A N 1
ATOM 2494 C CA . ARG A 1 297 ? 0.298 16.578 -10.852 1 95.94 297 ARG A CA 1
ATOM 2495 C C . ARG A 1 297 ? -0.159 17.688 -9.891 1 95.94 297 ARG A C 1
ATOM 2497 O O . ARG A 1 297 ? 0.464 18.734 -9.805 1 95.94 297 ARG A O 1
ATOM 2504 N N . PHE A 1 298 ? -1.279 17.422 -9.164 1 97.5 298 PHE A N 1
ATOM 2505 C CA . PHE A 1 298 ? -1.872 18.453 -8.328 1 97.5 298 PHE A CA 1
ATOM 2506 C C . PHE A 1 298 ? -1.496 18.25 -6.863 1 97.5 298 PHE A C 1
ATOM 2508 O O . PHE A 1 298 ? -1.35 19.219 -6.109 1 97.5 298 PHE A O 1
ATOM 2515 N N . TYR A 1 299 ? -1.343 17.047 -6.441 1 98.12 299 TYR A N 1
ATOM 2516 C CA . TYR A 1 299 ? -1.251 16.734 -5.02 1 98.12 299 TYR A CA 1
ATOM 2517 C C . TYR A 1 299 ? 0.116 16.156 -4.672 1 98.12 299 TYR A C 1
ATOM 2519 O O . TYR A 1 299 ? 0.732 15.477 -5.492 1 98.12 299 TYR A O 1
ATOM 2527 N N . LYS A 1 300 ? 0.636 16.438 -3.504 1 97.69 300 LYS A N 1
ATOM 2528 C CA . LYS A 1 300 ? 1.757 15.766 -2.855 1 97.69 300 LYS A CA 1
ATOM 2529 C C . LYS A 1 300 ? 1.329 15.133 -1.534 1 97.69 300 LYS A C 1
ATOM 2531 O O . LYS A 1 300 ? 0.295 15.5 -0.972 1 97.69 300 LYS A O 1
ATOM 2536 N N . VAL A 1 301 ? 2.086 14.156 -1.065 1 96.75 301 VAL A N 1
ATOM 2537 C CA . VAL A 1 301 ? 1.609 13.352 0.056 1 96.75 301 VAL A CA 1
ATOM 2538 C C . VAL A 1 301 ? 2.418 13.68 1.31 1 96.75 301 VAL A C 1
ATOM 2540 O O . VAL A 1 301 ? 3.635 13.867 1.239 1 96.75 301 VAL A O 1
ATOM 2543 N N . CYS A 1 302 ? 1.737 13.844 2.412 1 95.94 302 CYS A N 1
ATOM 2544 C CA . CYS A 1 302 ? 2.387 13.953 3.715 1 95.94 302 CYS A CA 1
ATOM 2545 C C . CYS A 1 302 ? 2.564 12.578 4.348 1 95.94 302 CYS A C 1
ATOM 2547 O O . CYS A 1 302 ? 1.657 11.742 4.301 1 95.94 302 CYS A O 1
ATOM 2549 N N . THR A 1 303 ? 3.725 12.312 4.879 1 92.69 303 THR A N 1
ATOM 2550 C CA . THR A 1 303 ? 4.027 10.984 5.406 1 92.69 303 THR A CA 1
ATOM 2551 C C . THR A 1 303 ? 4.703 11.094 6.773 1 92.69 303 THR A C 1
ATOM 2553 O O . THR A 1 303 ? 5.168 12.164 7.16 1 92.69 303 THR A O 1
ATOM 2556 N N . LEU A 1 304 ? 4.707 10.008 7.504 1 89.38 304 LEU A N 1
ATOM 2557 C CA . LEU A 1 304 ? 5.586 9.836 8.656 1 89.38 304 LEU A CA 1
ATOM 2558 C C . LEU A 1 304 ? 7.012 9.531 8.203 1 89.38 304 LEU A C 1
ATOM 2560 O O . LEU A 1 304 ? 7.238 9.164 7.051 1 89.38 304 LEU A O 1
ATOM 2564 N N . PRO A 1 305 ? 7.941 9.781 9.094 1 90.25 305 PRO A N 1
ATOM 2565 C CA . PRO A 1 305 ? 9.305 9.391 8.719 1 90.25 305 PRO A CA 1
ATOM 2566 C C . PRO A 1 305 ? 9.453 7.891 8.484 1 90.25 305 PRO A C 1
ATOM 2568 O O . PRO A 1 305 ? 8.719 7.098 9.078 1 90.25 305 PRO A O 1
ATOM 2571 N N . GLY A 1 306 ? 10.414 7.547 7.57 1 89.62 306 GLY A N 1
ATOM 2572 C CA . GLY A 1 306 ? 10.672 6.137 7.348 1 89.62 306 GLY A CA 1
ATOM 2573 C C . GLY A 1 306 ? 10.508 5.715 5.898 1 89.62 306 GLY A C 1
ATOM 2574 O O . GLY A 1 306 ? 10.672 6.531 4.988 1 89.62 306 GLY A O 1
ATOM 2575 N N . HIS A 1 307 ? 10.203 4.438 5.754 1 86.94 307 HIS A N 1
ATOM 2576 C CA . HIS A 1 307 ? 10.156 3.828 4.43 1 86.94 307 HIS A CA 1
ATOM 2577 C C . HIS A 1 307 ? 9.156 4.543 3.527 1 86.94 307 HIS A C 1
ATOM 2579 O O . HIS A 1 307 ? 9.453 4.824 2.365 1 86.94 307 HIS A O 1
ATOM 2585 N N . HIS A 1 308 ? 8.023 4.832 4.082 1 87.75 308 HIS A N 1
ATOM 2586 C CA . HIS A 1 308 ? 6.992 5.484 3.285 1 87.75 308 HIS A CA 1
ATOM 2587 C C . HIS A 1 308 ? 7.449 6.855 2.805 1 87.75 308 HIS A C 1
ATOM 2589 O O . HIS A 1 308 ? 7.156 7.254 1.674 1 87.75 308 HIS A O 1
ATOM 2595 N N . MET A 1 309 ? 8.148 7.559 3.658 1 92.75 309 MET A N 1
ATOM 2596 C CA . MET A 1 309 ? 8.703 8.852 3.275 1 92.75 309 MET A CA 1
ATOM 2597 C C . MET A 1 309 ? 9.703 8.695 2.141 1 92.75 309 MET A C 1
ATOM 2599 O O . MET A 1 309 ? 9.688 9.469 1.179 1 92.75 309 MET A O 1
ATOM 2603 N N . PHE A 1 310 ? 10.578 7.68 2.252 1 93.38 310 PHE A N 1
ATOM 2604 C CA . PHE A 1 310 ? 11.609 7.465 1.244 1 93.38 310 PHE A CA 1
ATOM 2605 C C . PHE A 1 310 ? 10.992 7.133 -0.107 1 93.38 310 PHE A C 1
ATOM 2607 O O . PHE A 1 310 ? 11.438 7.637 -1.142 1 93.38 310 PHE A O 1
ATOM 2614 N N . MET A 1 311 ? 9.914 6.336 -0.073 1 92.06 311 MET A N 1
ATOM 2615 C CA . MET A 1 311 ? 9.219 5.992 -1.312 1 92.06 311 MET A CA 1
ATOM 2616 C C . MET A 1 311 ? 8.562 7.223 -1.929 1 92.06 311 MET A C 1
ATOM 2618 O O . MET A 1 311 ? 8.648 7.438 -3.139 1 92.06 311 MET A O 1
ATOM 2622 N N . ALA A 1 312 ? 7.918 8.008 -1.103 1 94.19 312 ALA A N 1
ATOM 2623 C CA . ALA A 1 312 ? 7.305 9.234 -1.604 1 94.19 312 ALA A CA 1
ATOM 2624 C C . ALA A 1 312 ? 8.344 10.156 -2.238 1 94.19 312 ALA A C 1
ATOM 2626 O O . ALA A 1 312 ? 8.086 10.789 -3.26 1 94.19 312 ALA A O 1
ATOM 2627 N N . ASN A 1 313 ? 9.5 10.18 -1.637 1 94.62 313 ASN A N 1
ATOM 2628 C CA . ASN A 1 313 ? 10.578 11.023 -2.145 1 94.62 313 ASN A CA 1
ATOM 2629 C C . ASN A 1 313 ? 11.102 10.516 -3.484 1 94.62 313 ASN A C 1
ATOM 2631 O O . ASN A 1 313 ? 11.289 11.289 -4.418 1 94.62 313 ASN A O 1
ATOM 2635 N N . VAL A 1 314 ? 11.32 9.211 -3.564 1 92.75 314 VAL A N 1
ATOM 2636 C CA . VAL A 1 314 ? 11.852 8.602 -4.781 1 92.75 314 VAL A CA 1
ATOM 2637 C C . VAL A 1 314 ? 10.898 8.867 -5.945 1 92.75 314 VAL A C 1
ATOM 2639 O O . VAL A 1 314 ? 11.336 9.102 -7.07 1 92.75 314 VAL A O 1
ATOM 2642 N N . TYR A 1 315 ? 9.602 8.891 -5.668 1 93.25 315 TYR A N 1
ATOM 2643 C CA . TYR A 1 315 ? 8.602 9.094 -6.707 1 93.25 315 TYR A CA 1
ATOM 2644 C C . TYR A 1 315 ? 8.289 10.578 -6.883 1 93.25 315 TYR A C 1
ATOM 2646 O O . TYR A 1 315 ? 7.379 10.945 -7.625 1 93.25 315 TYR A O 1
ATOM 2654 N N . ASN A 1 316 ? 9.023 11.461 -6.172 1 93.88 316 ASN A N 1
ATOM 2655 C CA . ASN A 1 316 ? 8.891 12.906 -6.246 1 93.88 316 ASN A CA 1
ATOM 2656 C C . ASN A 1 316 ? 7.488 13.359 -5.84 1 93.88 316 ASN A C 1
ATOM 2658 O O . ASN A 1 316 ? 6.906 14.234 -6.477 1 93.88 316 ASN A O 1
ATOM 2662 N N . MET A 1 317 ? 6.934 12.695 -4.801 1 96.44 317 MET A N 1
ATOM 2663 C CA . MET A 1 317 ? 5.574 12.984 -4.363 1 96.44 317 MET A CA 1
ATOM 2664 C C . MET A 1 317 ? 5.551 13.43 -2.904 1 96.44 317 MET A C 1
ATOM 2666 O O . MET A 1 317 ? 4.48 13.609 -2.322 1 96.44 317 MET A O 1
ATOM 2670 N N . LEU A 1 318 ? 6.734 13.641 -2.299 1 96.5 318 LEU A N 1
ATOM 2671 C CA . LEU A 1 318 ? 6.809 14 -0.887 1 96.5 318 LEU A CA 1
ATOM 2672 C C . LEU A 1 318 ? 6.379 15.453 -0.677 1 96.5 318 LEU A C 1
ATOM 2674 O O . LEU A 1 318 ? 7 16.375 -1.219 1 96.5 318 LEU A O 1
ATOM 2678 N N . GLY A 1 319 ? 5.324 15.648 0.121 1 96.88 319 GLY A N 1
ATOM 2679 C CA . GLY A 1 319 ? 4.82 16.984 0.397 1 96.88 319 GLY A CA 1
ATOM 2680 C C . GLY A 1 319 ? 5.184 17.484 1.782 1 96.88 319 GLY A C 1
ATOM 2681 O O . GLY A 1 319 ? 5.25 18.703 2.014 1 96.88 319 GLY A O 1
ATOM 2682 N N . GLY A 1 320 ? 5.352 16.609 2.678 1 96.56 320 GLY A N 1
ATOM 2683 C CA . GLY A 1 320 ? 5.691 16.969 4.047 1 96.56 320 GLY A CA 1
ATOM 2684 C C . GLY A 1 320 ? 5.867 15.758 4.949 1 96.56 320 GLY A C 1
ATOM 2685 O O . GLY A 1 320 ? 5.539 14.633 4.559 1 96.56 320 GLY A O 1
ATOM 2686 N N . VAL A 1 321 ? 6.457 16 6.082 1 96.19 321 VAL A N 1
ATOM 2687 C CA . VAL A 1 321 ? 6.684 14.938 7.051 1 96.19 321 VAL A CA 1
ATOM 2688 C C . VAL A 1 321 ? 5.973 15.273 8.359 1 96.19 321 VAL A C 1
ATOM 2690 O O . VAL A 1 321 ? 6.137 16.359 8.906 1 96.19 321 VAL A O 1
ATOM 2693 N N . VAL A 1 322 ? 5.219 14.398 8.828 1 94.62 322 VAL A N 1
ATOM 2694 C CA . VAL A 1 322 ? 4.461 14.594 10.055 1 94.62 322 VAL A CA 1
ATOM 2695 C C . VAL A 1 322 ? 5.141 13.852 11.203 1 94.62 322 VAL A C 1
ATOM 2697 O O . VAL A 1 322 ? 5.457 12.664 11.086 1 94.62 322 VAL A O 1
ATOM 2700 N N . ILE A 1 323 ? 5.375 14.523 12.258 1 94.5 323 ILE A N 1
ATOM 2701 C CA . ILE A 1 323 ? 5.945 13.914 13.461 1 94.5 323 ILE A CA 1
ATOM 2702 C C . ILE A 1 323 ? 4.902 13.906 14.57 1 94.5 323 ILE A C 1
ATOM 2704 O O . ILE A 1 323 ? 4.406 14.961 14.984 1 94.5 323 ILE A O 1
ATOM 2708 N N . THR A 1 324 ? 4.586 12.742 15 1 90.19 324 THR A N 1
ATOM 2709 C CA . THR A 1 324 ? 3.643 12.594 16.094 1 90.19 324 THR A CA 1
ATOM 2710 C C . THR A 1 324 ? 4.379 12.25 17.391 1 90.19 324 THR A C 1
ATOM 2712 O O . THR A 1 324 ? 5.582 11.992 17.375 1 90.19 324 THR A O 1
ATOM 2715 N N . SER A 1 325 ? 3.656 12.258 18.453 1 87.19 325 SER A N 1
ATOM 2716 C CA . SER A 1 325 ? 4.246 11.984 19.75 1 87.19 325 SER A CA 1
ATOM 2717 C C . SER A 1 325 ? 4.691 10.531 19.859 1 87.19 325 SER A C 1
ATOM 2719 O O . SER A 1 325 ? 5.445 10.172 20.766 1 87.19 325 SER A O 1
ATOM 2721 N N . ASP A 1 326 ? 4.328 9.75 18.938 1 81.06 326 ASP A N 1
ATOM 2722 C CA . ASP A 1 326 ? 4.68 8.336 18.953 1 81.06 326 ASP A CA 1
ATOM 2723 C C . ASP A 1 326 ? 6.078 8.109 18.391 1 81.06 326 ASP A C 1
ATOM 2725 O O . ASP A 1 326 ? 6.66 7.035 18.562 1 81.06 326 ASP A O 1
ATOM 2729 N N . VAL A 1 327 ? 6.535 9.039 17.703 1 84.69 327 VAL A N 1
ATOM 2730 C CA . VAL A 1 327 ? 7.879 8.945 17.156 1 84.69 327 VAL A CA 1
ATOM 2731 C C . VAL A 1 327 ? 8.914 9.133 18.266 1 84.69 327 VAL A C 1
ATOM 2733 O O . VAL A 1 327 ? 8.789 10.047 19.078 1 84.69 327 VAL A O 1
ATOM 2736 N N . ASP A 1 328 ? 9.867 8.273 18.297 1 86.5 328 ASP A N 1
ATOM 2737 C CA . ASP A 1 328 ? 10.914 8.375 19.297 1 86.5 328 ASP A CA 1
ATOM 2738 C C . ASP A 1 328 ? 11.953 9.43 18.922 1 86.5 328 ASP A C 1
ATOM 2740 O O . ASP A 1 328 ? 12.727 9.227 17.984 1 86.5 328 ASP A O 1
ATOM 2744 N N . GLN A 1 329 ? 11.953 10.477 19.703 1 86.12 329 GLN A N 1
ATOM 2745 C CA . GLN A 1 329 ? 12.867 11.57 19.391 1 86.12 329 GLN A CA 1
ATOM 2746 C C . GLN A 1 329 ? 14.312 11.18 19.656 1 86.12 329 GLN A C 1
ATOM 2748 O O . GLN A 1 329 ? 15.242 11.867 19.219 1 86.12 329 GLN A O 1
ATOM 2753 N N . TYR A 1 330 ? 14.508 10.031 20.422 1 83.19 330 TYR A N 1
ATOM 2754 C CA . TYR A 1 330 ? 15.859 9.562 20.703 1 83.19 330 TYR A CA 1
ATOM 2755 C C . TYR A 1 330 ? 16.438 8.82 19.5 1 83.19 330 TYR A C 1
ATOM 2757 O O . TYR A 1 330 ? 17.625 8.5 19.484 1 83.19 330 TYR A O 1
ATOM 2765 N N . ASP A 1 331 ? 15.609 8.562 18.562 1 89.38 331 ASP A N 1
ATOM 2766 C CA . ASP A 1 331 ? 16.062 7.816 17.391 1 89.38 331 ASP A CA 1
ATOM 2767 C C . ASP A 1 331 ? 16.781 8.734 16.406 1 89.38 331 ASP A C 1
ATOM 2769 O O . ASP A 1 331 ? 16.25 9.039 15.336 1 89.38 331 ASP A O 1
ATOM 2773 N N . SER A 1 332 ? 17.984 9.055 16.734 1 91.25 332 SER A N 1
ATOM 2774 C CA . SER A 1 332 ? 18.781 9.969 15.93 1 91.25 332 SER A CA 1
ATOM 2775 C C . SER A 1 332 ? 19.047 9.391 14.539 1 91.25 332 SER A C 1
ATOM 2777 O O . SER A 1 332 ? 19.188 10.133 13.57 1 91.25 332 SER A O 1
ATOM 2779 N N . LYS A 1 333 ? 19.172 8.102 14.5 1 91.19 333 LYS A N 1
ATOM 2780 C CA . LYS A 1 333 ? 19.406 7.445 13.219 1 91.19 333 LYS A CA 1
ATOM 2781 C C . LYS A 1 333 ? 18.266 7.734 12.234 1 91.19 333 LYS A C 1
ATOM 2783 O O . LYS A 1 333 ? 18.5 8.219 11.125 1 91.19 333 LYS A O 1
ATOM 2788 N N . SER A 1 334 ? 17.047 7.508 12.672 1 91.62 334 SER A N 1
ATOM 2789 C CA . SER A 1 334 ? 15.875 7.691 11.828 1 91.62 334 SER A CA 1
ATOM 2790 C C . SER A 1 334 ? 15.719 9.148 11.414 1 91.62 334 SER A C 1
ATOM 2792 O O . SER A 1 334 ? 15.438 9.445 10.25 1 91.62 334 SER A O 1
ATOM 2794 N N . PHE A 1 335 ? 15.938 10.031 12.32 1 94.94 335 PHE A N 1
ATOM 2795 C CA . PHE A 1 335 ? 15.797 11.453 12.023 1 94.94 335 PHE A CA 1
ATOM 2796 C C . PHE A 1 335 ? 16.891 11.914 11.07 1 94.94 335 PHE A C 1
ATOM 2798 O O . PHE A 1 335 ? 16.641 12.727 10.18 1 94.94 335 PHE A O 1
ATOM 2805 N N . THR A 1 336 ? 18.078 11.422 11.297 1 94.88 336 THR A N 1
ATOM 2806 C CA . THR A 1 336 ? 19.188 11.812 10.414 1 94.88 336 THR A CA 1
ATOM 2807 C C . THR A 1 336 ? 18.938 11.32 8.992 1 94.88 336 THR A C 1
ATOM 2809 O O . THR A 1 336 ? 19.156 12.055 8.031 1 94.88 336 THR A O 1
ATOM 2812 N N . LEU A 1 337 ? 18.484 10.078 8.891 1 94.12 337 LEU A N 1
ATOM 2813 C CA . LEU A 1 337 ? 18.172 9.531 7.574 1 94.12 337 LEU A CA 1
ATOM 2814 C C . LEU A 1 337 ? 17.031 10.305 6.922 1 94.12 337 LEU A C 1
ATOM 2816 O O . LEU A 1 337 ? 17.031 10.508 5.707 1 94.12 337 LEU A O 1
ATOM 2820 N N . MET A 1 338 ? 16.047 10.711 7.723 1 95.25 338 MET A N 1
ATOM 2821 C CA . MET A 1 338 ? 14.945 11.539 7.238 1 95.25 338 MET A CA 1
ATOM 2822 C C . MET A 1 338 ? 15.469 12.844 6.652 1 95.25 338 MET A C 1
ATOM 2824 O O . MET A 1 338 ? 15.125 13.211 5.523 1 95.25 338 MET A O 1
ATOM 2828 N N . MET A 1 339 ? 16.312 13.492 7.398 1 96.25 339 MET A N 1
ATOM 2829 C CA . MET A 1 339 ? 16.828 14.789 6.957 1 96.25 339 MET A CA 1
ATOM 2830 C C . MET A 1 339 ? 17.781 14.625 5.785 1 96.25 339 MET A C 1
ATOM 2832 O O . MET A 1 339 ? 17.844 15.484 4.902 1 96.25 339 MET A O 1
ATOM 2836 N N . LYS A 1 340 ? 18.562 13.531 5.805 1 94.88 340 LYS A N 1
ATOM 2837 C CA . LYS A 1 340 ? 19.422 13.266 4.652 1 94.88 340 LYS A CA 1
ATOM 2838 C C . LYS A 1 340 ? 18.594 13.125 3.375 1 94.88 340 LYS A C 1
ATOM 2840 O O . LYS A 1 340 ? 18.984 13.633 2.32 1 94.88 340 LYS A O 1
ATOM 2845 N N . CYS A 1 341 ? 17.5 12.484 3.502 1 93.88 341 CYS A N 1
ATOM 2846 C CA . CYS A 1 341 ? 16.578 12.328 2.377 1 93.88 341 CYS A CA 1
ATOM 2847 C C . CYS A 1 341 ? 16.125 13.688 1.864 1 93.88 341 CYS A C 1
ATOM 2849 O O . CYS A 1 341 ? 16.109 13.93 0.656 1 93.88 341 CYS A O 1
ATOM 2851 N N . VAL A 1 342 ? 15.812 14.562 2.744 1 95 342 VAL A N 1
ATOM 2852 C CA . VAL A 1 342 ? 15.359 15.906 2.398 1 95 342 VAL A CA 1
ATOM 2853 C C . VAL A 1 342 ? 16.5 16.688 1.738 1 95 342 VAL A C 1
ATOM 2855 O O . VAL A 1 342 ? 16.297 17.344 0.716 1 95 342 VAL A O 1
ATOM 2858 N N . LEU A 1 343 ? 17.672 16.594 2.25 1 94.38 343 LEU A N 1
ATOM 2859 C CA . LEU A 1 343 ? 18.844 17.297 1.713 1 94.38 343 LEU A CA 1
ATOM 2860 C C . LEU A 1 343 ? 19.172 16.797 0.31 1 94.38 343 LEU A C 1
ATOM 2862 O O . LEU A 1 343 ? 19.5 17.594 -0.574 1 94.38 343 LEU A O 1
ATOM 2866 N N . ASP A 1 344 ? 19.062 15.508 0.134 1 90.06 344 ASP A N 1
ATOM 2867 C CA . ASP A 1 344 ? 19.391 14.906 -1.151 1 90.06 344 ASP A CA 1
ATOM 2868 C C . ASP A 1 344 ? 18.422 15.359 -2.244 1 90.06 344 ASP A C 1
ATOM 2870 O O . ASP A 1 344 ? 18.797 15.406 -3.42 1 90.06 344 ASP A O 1
ATOM 2874 N N . GLN A 1 345 ? 17.25 15.68 -1.869 1 89.31 345 GLN A N 1
ATOM 2875 C CA . GLN A 1 345 ? 16.266 16.172 -2.824 1 89.31 345 GLN A CA 1
ATOM 2876 C C . GLN A 1 345 ? 16.609 17.594 -3.289 1 89.31 345 GLN A C 1
ATOM 2878 O O . GLN A 1 345 ? 16.156 18.031 -4.348 1 89.31 345 GLN A O 1
ATOM 2883 N N . GLY A 1 346 ? 17.328 18.281 -2.496 1 90.75 346 GLY A N 1
ATOM 2884 C CA . GLY A 1 346 ? 17.812 19.594 -2.881 1 90.75 346 GLY A CA 1
ATOM 2885 C C . GLY A 1 346 ? 16.906 20.719 -2.422 1 90.75 346 GLY A C 1
ATOM 2886 O O . GLY A 1 346 ? 17.297 21.891 -2.461 1 90.75 346 GLY A O 1
ATOM 2887 N N . ALA A 1 347 ? 15.695 20.438 -2.045 1 92.62 347 ALA A N 1
ATOM 2888 C CA . ALA A 1 347 ? 14.758 21.438 -1.567 1 92.62 347 ALA A CA 1
ATOM 2889 C C . ALA A 1 347 ? 13.844 20.875 -0.484 1 92.62 347 ALA A C 1
ATOM 2891 O O . ALA A 1 347 ? 13.539 19.688 -0.484 1 92.62 347 ALA A O 1
ATOM 2892 N N . PRO A 1 348 ? 13.484 21.766 0.464 1 94.5 348 PRO A N 1
ATOM 2893 C CA . PRO A 1 348 ? 12.547 21.281 1.479 1 94.5 348 PRO A CA 1
ATOM 2894 C C . PRO A 1 348 ? 11.164 20.969 0.903 1 94.5 348 PRO A C 1
ATOM 2896 O O . PRO A 1 348 ? 10.734 21.625 -0.057 1 94.5 348 PRO A O 1
ATOM 2899 N N . PRO A 1 349 ? 10.539 19.969 1.438 1 95.75 349 PRO A N 1
ATOM 2900 C CA . PRO A 1 349 ? 9.164 19.734 0.996 1 95.75 349 PRO A CA 1
ATOM 2901 C C . PRO A 1 349 ? 8.242 20.922 1.279 1 95.75 349 PRO A C 1
ATOM 2903 O O . PRO A 1 349 ? 8.422 21.625 2.275 1 95.75 349 PRO A O 1
ATOM 2906 N N . PRO A 1 350 ? 7.262 21.125 0.472 1 96.38 350 PRO A N 1
ATOM 2907 C CA . PRO A 1 350 ? 6.359 22.266 0.64 1 96.38 350 PRO A CA 1
ATOM 2908 C C . PRO A 1 350 ? 5.668 22.281 2.002 1 96.38 350 PRO A C 1
ATOM 2910 O O . PRO A 1 350 ? 5.434 23.344 2.57 1 96.38 350 PRO A O 1
ATOM 2913 N N . GLY A 1 351 ? 5.324 21.141 2.533 1 96.56 351 GLY A N 1
ATOM 2914 C CA . GLY A 1 351 ? 4.652 21.062 3.82 1 96.56 351 GLY A CA 1
ATOM 2915 C C . GLY A 1 351 ? 5.609 20.984 4.992 1 96.56 351 GLY A C 1
ATOM 2916 O O . GLY A 1 351 ? 5.184 20.906 6.145 1 96.56 351 GLY A O 1
ATOM 2917 N N . GLY A 1 352 ? 6.918 21 4.762 1 96.81 352 GLY A N 1
ATOM 2918 C CA . GLY A 1 352 ? 7.922 20.984 5.816 1 96.81 352 GLY A CA 1
ATOM 2919 C C . GLY A 1 352 ? 7.715 19.875 6.824 1 96.81 352 GLY A C 1
ATOM 2920 O O . GLY A 1 352 ? 7.25 18.781 6.469 1 96.81 352 GLY A O 1
ATOM 2921 N N . VAL A 1 353 ? 8.172 20.141 8.094 1 97.62 353 VAL A N 1
ATOM 2922 C CA . VAL A 1 353 ? 8.031 19.203 9.211 1 97.62 353 VAL A CA 1
ATOM 2923 C C . VAL A 1 353 ? 6.855 19.625 10.086 1 97.62 353 VAL A C 1
ATOM 2925 O O . VAL A 1 353 ? 6.914 20.656 10.758 1 97.62 353 VAL A O 1
ATOM 2928 N N . ILE A 1 354 ? 5.863 18.844 10.109 1 96.81 354 ILE A N 1
ATOM 2929 C CA . ILE A 1 354 ? 4.648 19.156 10.852 1 96.81 354 ILE A CA 1
ATOM 2930 C C . ILE A 1 354 ? 4.695 18.484 12.227 1 96.81 354 ILE A C 1
ATOM 2932 O O . ILE A 1 354 ? 4.793 17.25 12.312 1 96.81 354 ILE A O 1
ATOM 2936 N N . LEU A 1 355 ? 4.625 19.281 13.234 1 96.81 355 LEU A N 1
ATOM 2937 C CA . LEU A 1 355 ? 4.641 18.75 14.594 1 96.81 355 LEU A CA 1
ATOM 2938 C C . LEU A 1 355 ? 3.223 18.578 15.125 1 96.81 355 LEU A C 1
ATOM 2940 O O . LEU A 1 355 ? 2.59 19.531 15.562 1 96.81 355 LEU A O 1
ATOM 2944 N N . LYS A 1 356 ? 2.748 17.391 15.047 1 93.19 356 LYS A N 1
ATOM 2945 C CA . LYS A 1 356 ? 1.455 17.031 15.617 1 93.19 356 LYS A CA 1
ATOM 2946 C C . LYS A 1 356 ? 1.63 16.297 16.938 1 93.19 356 LYS A C 1
ATOM 2948 O O . LYS A 1 356 ? 1.445 15.078 17.016 1 93.19 356 LYS A O 1
ATOM 2953 N N . LEU A 1 357 ? 1.842 17.125 17.953 1 91.06 357 LEU A N 1
ATOM 2954 C CA . LEU A 1 357 ? 2.246 16.562 19.234 1 91.06 357 LEU A CA 1
ATOM 2955 C C . LEU A 1 357 ? 1.143 16.719 20.281 1 91.06 357 LEU A C 1
ATOM 2957 O O . LEU A 1 357 ? 0.448 17.734 20.297 1 91.06 357 LEU A O 1
ATOM 2961 N N . ARG A 1 358 ? 1.037 15.711 21.078 1 82.38 358 ARG A N 1
ATOM 2962 C CA . ARG A 1 358 ? 0.052 15.734 22.156 1 82.38 358 ARG A CA 1
ATOM 2963 C C . ARG A 1 358 ? 0.711 15.461 23.5 1 82.38 358 ARG A C 1
ATOM 2965 O O . ARG A 1 358 ? 1.441 14.477 23.656 1 82.38 358 ARG A O 1
ATOM 2972 N N . ALA A 1 359 ? 0.4 16.438 24.406 1 77 359 ALA A N 1
ATOM 2973 C CA . ALA A 1 359 ? 0.934 16.266 25.75 1 77 359 ALA A CA 1
ATOM 2974 C C . ALA A 1 359 ? -0.099 15.633 26.672 1 77 359 ALA A C 1
ATOM 2976 O O . ALA A 1 359 ? -1.302 15.859 26.531 1 77 359 ALA A O 1
ATOM 2977 N N . ARG A 1 360 ? 0.394 14.82 27.578 1 72.5 360 ARG A N 1
ATOM 2978 C CA . ARG A 1 360 ? -0.49 14.258 28.594 1 72.5 360 ARG A CA 1
ATOM 2979 C C . ARG A 1 360 ? -0.872 15.312 29.625 1 72.5 360 ARG A C 1
ATOM 2981 O O . ARG A 1 360 ? -2.025 15.383 30.047 1 72.5 360 ARG A O 1
ATOM 2988 N N . GLU A 1 361 ? 0.168 16.094 29.969 1 69.94 361 GLU A N 1
ATOM 2989 C CA . GLU A 1 361 ? -0.045 17.156 30.938 1 69.94 361 GLU A CA 1
ATOM 2990 C C . GLU A 1 361 ? -0.163 18.516 30.234 1 69.94 361 GLU A C 1
ATOM 2992 O O . GLU A 1 361 ? 0.531 18.766 29.25 1 69.94 361 GLU A O 1
ATOM 2997 N N . CYS A 1 362 ? -1.072 19.375 30.766 1 71.38 362 CYS A N 1
ATOM 2998 C CA . CYS A 1 362 ? -1.467 20.547 30 1 71.38 362 CYS A CA 1
ATOM 2999 C C . CYS A 1 362 ? -0.783 21.797 30.516 1 71.38 362 CYS A C 1
ATOM 3001 O O . CYS A 1 362 ? -1.141 22.922 30.125 1 71.38 362 CYS A O 1
ATOM 3003 N N . SER A 1 363 ? 0.234 21.656 31.328 1 81.44 363 SER A N 1
ATOM 3004 C CA . SER A 1 363 ? 0.879 22.906 31.734 1 81.44 363 SER A CA 1
ATOM 3005 C C . SER A 1 363 ? 1.656 23.531 30.578 1 81.44 363 SER A C 1
ATOM 3007 O O . SER A 1 363 ? 2.221 22.812 29.75 1 81.44 363 SER A O 1
ATOM 3009 N N . PRO A 1 364 ? 1.627 24.844 30.484 1 84.75 364 PRO A N 1
ATOM 3010 C CA . PRO A 1 364 ? 2.328 25.531 29.406 1 84.75 364 PRO A CA 1
ATOM 3011 C C . PRO A 1 364 ? 3.801 25.141 29.312 1 84.75 364 PRO A C 1
ATOM 3013 O O . PRO A 1 364 ? 4.328 24.969 28.203 1 84.75 364 PRO A O 1
ATOM 3016 N N . ARG A 1 365 ? 4.449 24.969 30.438 1 84.88 365 ARG A N 1
ATOM 3017 C CA . ARG A 1 365 ? 5.863 24.609 30.438 1 84.88 365 ARG A CA 1
ATOM 3018 C C . ARG A 1 365 ? 6.086 23.219 29.859 1 84.88 365 ARG A C 1
ATOM 3020 O O . ARG A 1 365 ? 7.047 23 29.109 1 84.88 365 ARG A O 1
ATOM 3027 N N . GLU A 1 366 ? 5.234 22.359 30.219 1 86.56 366 GLU A N 1
ATOM 3028 C CA . GLU A 1 366 ? 5.344 21 29.703 1 86.56 366 GLU A CA 1
ATOM 3029 C C . GLU A 1 366 ? 5.074 20.953 28.203 1 86.56 366 GLU A C 1
ATOM 3031 O O . GLU A 1 366 ? 5.727 20.203 27.469 1 86.56 366 GLU A O 1
ATOM 3036 N N . MET A 1 367 ? 4.121 21.688 27.781 1 89 367 MET A N 1
ATOM 3037 C CA . MET A 1 367 ? 3.805 21.75 26.344 1 89 367 MET A CA 1
ATOM 3038 C C . MET A 1 367 ? 4.98 22.297 25.547 1 89 367 MET A C 1
ATOM 3040 O O . MET A 1 367 ? 5.301 21.797 24.484 1 89 367 MET A O 1
ATOM 3044 N N . LEU A 1 368 ? 5.574 23.328 26.109 1 91.19 368 LEU A N 1
ATOM 3045 C CA . LEU A 1 368 ? 6.73 23.922 25.453 1 91.19 368 LEU A CA 1
ATOM 3046 C C . LEU A 1 368 ? 7.891 22.922 25.391 1 91.19 368 LEU A C 1
ATOM 3048 O O . LEU A 1 368 ? 8.547 22.797 24.359 1 91.19 368 LEU A O 1
ATOM 3052 N N . ALA A 1 369 ? 8.117 22.266 26.484 1 90.62 369 ALA A N 1
ATOM 3053 C CA . ALA A 1 369 ? 9.203 21.297 26.547 1 90.62 369 ALA A CA 1
ATOM 3054 C C . ALA A 1 369 ? 8.984 20.156 25.562 1 90.62 369 ALA A C 1
ATOM 3056 O O . ALA A 1 369 ? 9.93 19.688 24.922 1 90.62 369 ALA A O 1
ATOM 3057 N N . LEU A 1 370 ? 7.766 19.734 25.453 1 91.62 370 LEU A N 1
ATOM 3058 C CA . LEU A 1 370 ? 7.414 18.672 24.516 1 91.62 370 LEU A CA 1
ATOM 3059 C C . LEU A 1 370 ? 7.773 19.062 23.078 1 91.62 370 LEU A C 1
ATOM 3061 O O . LEU A 1 370 ? 8.445 18.297 22.375 1 91.62 370 LEU A O 1
ATOM 3065 N N . HIS A 1 371 ? 7.355 20.203 22.688 1 95.06 371 HIS A N 1
ATOM 3066 C CA . HIS A 1 371 ? 7.637 20.641 21.328 1 95.06 371 HIS A CA 1
ATOM 3067 C C . HIS A 1 371 ? 9.125 20.922 21.141 1 95.06 371 HIS A C 1
ATOM 3069 O O . HIS A 1 371 ? 9.688 20.594 20.094 1 95.06 371 HIS A O 1
ATOM 3075 N N . ALA A 1 372 ? 9.727 21.516 22.12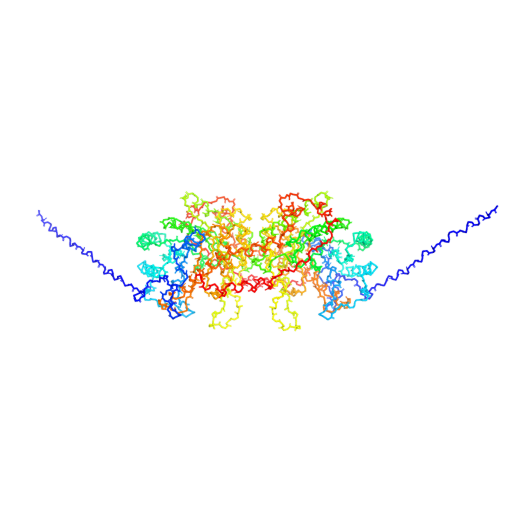5 1 94.5 372 ALA A N 1
ATOM 3076 C CA . ALA A 1 372 ? 11.141 21.891 22.047 1 94.5 372 ALA A CA 1
ATOM 3077 C C . ALA A 1 372 ? 12.008 20.656 21.828 1 94.5 372 ALA A C 1
ATOM 3079 O O . ALA A 1 372 ? 13 20.703 21.094 1 94.5 372 ALA A O 1
ATOM 3080 N N . LYS A 1 373 ? 11.703 19.625 22.5 1 94 373 LYS A N 1
ATOM 3081 C CA . LYS A 1 373 ? 12.531 18.422 22.359 1 94 373 LYS A CA 1
ATOM 3082 C C . LYS A 1 373 ? 12.516 17.906 20.938 1 94 373 LYS A C 1
ATOM 3084 O O . LYS A 1 373 ? 13.539 17.453 20.422 1 94 373 LYS A O 1
ATOM 3089 N N . TYR A 1 374 ? 11.352 17.922 20.266 1 95.88 374 TYR A N 1
ATOM 3090 C CA . TYR A 1 374 ? 11.273 17.453 18.875 1 95.88 374 TYR A CA 1
ATOM 3091 C C . TYR A 1 374 ? 11.938 18.438 17.922 1 95.88 374 TYR A C 1
ATOM 3093 O O . TYR A 1 374 ? 12.633 18.031 17 1 95.88 374 TYR A O 1
ATOM 3101 N N . VAL A 1 375 ? 11.695 19.734 18.156 1 96.94 375 VAL A N 1
ATOM 3102 C CA . VAL A 1 375 ? 12.328 20.766 17.344 1 96.94 375 VAL A CA 1
ATOM 3103 C C . VAL A 1 375 ? 13.844 20.594 17.375 1 96.94 375 VAL A C 1
ATOM 3105 O O . VAL A 1 375 ? 14.492 20.578 16.328 1 96.94 375 VAL A O 1
ATOM 3108 N N . ASP A 1 376 ? 14.336 20.438 18.5 1 96 376 ASP A N 1
ATOM 3109 C CA . ASP A 1 376 ? 15.781 20.359 18.672 1 96 376 ASP A CA 1
ATOM 3110 C C . ASP A 1 376 ? 16.312 19.031 18.125 1 96 376 ASP A C 1
ATOM 3112 O O . ASP A 1 376 ? 17.406 18.984 17.547 1 96 376 ASP A O 1
ATOM 3116 N N . ALA A 1 377 ? 15.602 17.953 18.312 1 95.5 377 ALA A N 1
ATOM 3117 C CA . ALA A 1 377 ? 16.016 16.641 17.812 1 95.5 377 ALA A CA 1
ATOM 3118 C C . ALA A 1 377 ? 16.125 16.641 16.297 1 95.5 377 ALA A C 1
ATOM 3120 O O . ALA A 1 377 ? 17.094 16.109 15.734 1 95.5 377 ALA A O 1
ATOM 3121 N N . VAL A 1 378 ? 15.148 17.219 15.648 1 97 378 VAL A N 1
ATOM 3122 C CA . VAL A 1 378 ? 15.156 17.25 14.188 1 97 378 VAL A CA 1
ATOM 3123 C C . VAL A 1 378 ? 16.266 18.188 13.703 1 97 378 VAL A C 1
ATOM 3125 O O . VAL A 1 378 ? 16.906 17.906 12.688 1 97 378 VAL A O 1
ATOM 3128 N N . ALA A 1 379 ? 16.438 19.297 14.398 1 96.62 379 ALA A N 1
ATOM 3129 C CA . ALA A 1 379 ? 17.531 20.203 14.062 1 96.62 379 ALA A CA 1
ATOM 3130 C C . ALA A 1 379 ? 18.875 19.5 14.172 1 96.62 379 ALA A C 1
ATOM 3132 O O . ALA A 1 379 ? 19.734 19.672 13.305 1 96.62 379 ALA A O 1
ATOM 3133 N N . LYS A 1 380 ? 19.047 18.797 15.242 1 95.19 380 LYS A N 1
ATOM 3134 C CA . LYS A 1 380 ? 20.266 18 15.391 1 95.19 380 LYS A CA 1
ATOM 3135 C C . LYS A 1 380 ? 20.453 17.062 14.203 1 95.19 380 LYS A C 1
ATOM 3137 O O . LYS A 1 380 ? 21.547 16.953 13.656 1 95.19 380 LYS A O 1
ATOM 3142 N N . ALA A 1 381 ? 19.406 16.422 13.859 1 96.25 381 ALA A N 1
ATOM 3143 C CA . ALA A 1 381 ? 19.438 15.492 12.742 1 96.25 381 ALA A CA 1
ATOM 3144 C C . ALA A 1 381 ? 19.828 16.203 11.445 1 96.25 381 ALA A C 1
ATOM 3146 O O . ALA A 1 381 ? 20.547 15.633 10.609 1 96.25 381 ALA A O 1
ATOM 3147 N N . LEU A 1 382 ? 19.312 17.406 11.234 1 96.69 382 LEU A N 1
ATOM 3148 C CA . LEU A 1 382 ? 19.672 18.188 10.055 1 96.69 382 LEU A CA 1
ATOM 3149 C C . LEU A 1 382 ? 21.172 18.469 10.023 1 96.69 382 LEU A C 1
ATOM 3151 O O . LEU A 1 382 ? 21.812 18.328 8.984 1 96.69 382 LEU A O 1
ATOM 3155 N N . ARG A 1 383 ? 21.734 18.906 11.164 1 95.5 383 ARG A N 1
ATOM 3156 C CA . ARG A 1 383 ? 23.172 19.141 11.266 1 95.5 383 ARG A CA 1
ATOM 3157 C C . ARG A 1 383 ? 23.969 17.875 10.961 1 95.5 383 ARG A C 1
ATOM 3159 O O . ARG A 1 383 ? 24.953 17.922 10.227 1 95.5 383 ARG A O 1
ATOM 3166 N N . LEU A 1 384 ? 23.516 16.797 11.5 1 94.38 384 LEU A N 1
ATOM 3167 C CA . LEU A 1 384 ? 24.172 15.523 11.289 1 94.38 384 LEU A CA 1
ATOM 3168 C C . LEU A 1 384 ? 24.094 15.102 9.828 1 94.38 384 LEU A C 1
ATOM 3170 O O . LEU A 1 384 ? 25.094 14.633 9.258 1 94.38 384 LEU A O 1
ATOM 3174 N N . ALA A 1 385 ? 22.938 15.195 9.242 1 94.94 385 ALA A N 1
ATOM 3175 C CA . ALA A 1 385 ? 22.766 14.859 7.832 1 94.94 385 ALA A CA 1
ATOM 3176 C C . ALA A 1 385 ? 23.672 15.703 6.949 1 94.94 385 ALA A C 1
ATOM 3178 O O . ALA A 1 385 ? 24.25 15.203 5.98 1 94.94 385 ALA A O 1
ATOM 3179 N N . SER A 1 386 ? 23.781 16.969 7.223 1 94.25 386 SER A N 1
ATOM 3180 C CA . SER A 1 386 ? 24.656 17.875 6.48 1 94.25 386 SER A CA 1
ATOM 3181 C C . SER A 1 386 ? 26.109 17.438 6.598 1 94.25 386 SER A C 1
ATOM 3183 O O . SER A 1 386 ? 26.844 17.406 5.605 1 94.25 386 SER A O 1
ATOM 3185 N N . ALA A 1 387 ? 26.516 17.125 7.789 1 92.44 387 ALA A N 1
ATOM 3186 C CA . ALA A 1 387 ? 27.875 16.641 8.016 1 92.44 387 ALA A CA 1
ATOM 3187 C C . ALA A 1 387 ? 28.141 15.352 7.246 1 92.44 387 ALA A C 1
ATOM 3189 O O . ALA A 1 387 ? 29.203 15.172 6.66 1 92.44 387 ALA A O 1
ATOM 3190 N N . LEU A 1 388 ? 27.188 14.5 7.289 1 90.12 388 LEU A N 1
ATOM 3191 C CA . LEU A 1 388 ? 27.297 13.234 6.562 1 90.12 388 LEU A CA 1
ATOM 3192 C C . LEU A 1 388 ? 27.453 13.477 5.066 1 90.12 388 LEU A C 1
ATOM 3194 O O . LEU A 1 388 ? 28.234 12.789 4.398 1 90.12 388 LEU A O 1
ATOM 3198 N N . ALA A 1 389 ? 26.703 14.383 4.57 1 89.38 389 ALA A N 1
ATOM 3199 C CA . ALA A 1 389 ? 26.781 14.719 3.15 1 89.38 389 ALA A CA 1
ATOM 3200 C C . ALA A 1 389 ? 28.156 15.258 2.783 1 89.38 389 ALA A C 1
ATOM 3202 O O . ALA A 1 389 ? 28.672 14.984 1.694 1 89.38 389 ALA A O 1
ATOM 3203 N N . SER A 1 390 ? 28.766 15.914 3.646 1 87.81 390 SER A N 1
ATOM 3204 C CA . SER A 1 390 ? 30.078 16.5 3.4 1 87.81 390 SER A CA 1
ATOM 3205 C C . SER A 1 390 ? 31.172 15.445 3.459 1 87.81 390 SER A C 1
ATOM 3207 O O . SER A 1 390 ? 32.156 15.516 2.713 1 87.81 390 SER A O 1
ATOM 3209 N N . GLU A 1 391 ? 31.078 14.477 4.328 1 86.19 391 GLU A N 1
ATOM 3210 C CA . GLU A 1 391 ? 32.062 13.414 4.477 1 86.19 391 GLU A CA 1
ATOM 3211 C C . GLU A 1 391 ? 32.031 12.461 3.287 1 86.19 391 GLU A C 1
ATOM 3213 O O . GLU A 1 391 ? 33.031 11.773 3.004 1 86.19 391 GLU A O 1
ATOM 3218 N N . GLN A 1 392 ? 31 12.289 2.59 1 86.38 392 GLN A N 1
ATOM 3219 C CA . GLN A 1 392 ? 30.766 11.539 1.357 1 86.38 392 GLN A CA 1
ATOM 3220 C C . GLN A 1 392 ? 31.031 10.047 1.563 1 86.38 392 GLN A C 1
ATOM 3222 O O . GLN A 1 392 ? 31.266 9.32 0.602 1 86.38 392 GLN A O 1
ATOM 3227 N N . THR A 1 393 ? 31.109 9.594 2.791 1 84.38 393 THR A N 1
ATOM 3228 C CA . THR A 1 393 ? 31.375 8.188 3.068 1 84.38 393 THR A CA 1
ATOM 3229 C C . THR A 1 393 ? 30.297 7.301 2.447 1 84.38 393 THR A C 1
ATOM 3231 O O . THR A 1 393 ? 30.625 6.328 1.759 1 84.38 393 THR A O 1
ATOM 3234 N N . PHE A 1 394 ? 29.062 7.625 2.695 1 87.94 394 PHE A N 1
ATOM 3235 C CA . PHE A 1 394 ? 27.969 6.828 2.154 1 87.94 394 PHE A CA 1
ATOM 3236 C C . PHE A 1 394 ? 27.938 6.906 0.632 1 87.94 394 PHE A C 1
ATOM 3238 O O . PHE A 1 394 ? 27.688 5.906 -0.042 1 87.94 394 PHE A O 1
ATOM 3245 N N . SER A 1 395 ? 28.219 8.055 0.133 1 88.5 395 SER A N 1
ATOM 3246 C CA . SER A 1 395 ? 28.219 8.242 -1.315 1 88.5 395 SER A CA 1
ATOM 3247 C C . SER A 1 395 ? 29.312 7.402 -1.977 1 88.5 395 SER A C 1
ATOM 3249 O O . SER A 1 395 ? 29.094 6.805 -3.031 1 88.5 395 SER A O 1
ATOM 3251 N N . LYS A 1 396 ? 30.422 7.383 -1.378 1 90.38 396 LYS A N 1
ATOM 3252 C CA . LYS A 1 396 ? 31.516 6.578 -1.904 1 90.38 396 LYS A CA 1
ATOM 3253 C C . LYS A 1 396 ? 31.188 5.09 -1.851 1 90.38 396 LYS A C 1
ATOM 3255 O O . LYS A 1 396 ? 31.484 4.352 -2.793 1 90.38 396 LYS A O 1
ATOM 3260 N N . HIS A 1 397 ? 30.641 4.758 -0.772 1 90.56 397 HIS A N 1
ATOM 3261 C CA . HIS A 1 397 ? 30.234 3.363 -0.649 1 90.56 397 HIS A CA 1
ATOM 3262 C C . HIS A 1 397 ? 29.219 2.986 -1.729 1 90.56 397 HIS A C 1
ATOM 3264 O O . HIS A 1 397 ? 29.344 1.925 -2.346 1 90.56 397 HIS A O 1
ATOM 3270 N N . LEU A 1 398 ? 28.25 3.828 -1.904 1 91.38 398 LEU A N 1
ATOM 3271 C CA . LEU A 1 398 ? 27.219 3.559 -2.908 1 91.38 398 LEU A CA 1
ATOM 3272 C C . LEU A 1 398 ? 27.844 3.459 -4.301 1 91.38 398 LEU A C 1
ATOM 3274 O O . LEU A 1 398 ? 27.469 2.584 -5.086 1 91.38 398 LEU A O 1
ATOM 3278 N N . GLN A 1 399 ? 28.781 4.312 -4.57 1 91.06 399 GLN A N 1
ATOM 3279 C CA . GLN A 1 399 ? 29.469 4.277 -5.855 1 91.06 399 GLN A CA 1
ATOM 3280 C C . GLN A 1 399 ? 30.203 2.957 -6.047 1 91.06 399 GLN A C 1
ATOM 3282 O O . GLN A 1 399 ? 30.188 2.381 -7.137 1 91.06 399 GLN A O 1
ATOM 3287 N N . GLN A 1 400 ? 30.766 2.531 -5.008 1 90.62 400 GLN A N 1
ATOM 3288 C CA . GLN A 1 400 ? 31.484 1.265 -5.066 1 90.62 400 GLN A CA 1
ATOM 3289 C C . GLN A 1 400 ? 30.516 0.088 -5.184 1 90.62 400 GLN A C 1
ATOM 3291 O O . GLN A 1 400 ? 30.734 -0.823 -5.988 1 90.62 400 GLN A O 1
ATOM 3296 N N . ARG A 1 401 ? 29.469 0.124 -4.426 1 91.5 401 ARG A N 1
ATOM 3297 C CA . ARG A 1 401 ? 28.5 -0.96 -4.383 1 91.5 401 ARG A CA 1
ATOM 3298 C C . ARG A 1 401 ? 27.828 -1.156 -5.746 1 91.5 401 ARG A C 1
ATOM 3300 O O . ARG A 1 401 ? 27.625 -2.291 -6.18 1 91.5 401 ARG A O 1
ATOM 3307 N N . TYR A 1 402 ? 27.625 -0.049 -6.43 1 93.56 402 TYR A N 1
ATOM 3308 C CA . TYR A 1 402 ? 26.938 -0.116 -7.715 1 93.56 402 TYR A CA 1
ATOM 3309 C C . TYR A 1 402 ? 27.906 0.106 -8.867 1 93.56 402 TYR A C 1
ATOM 3311 O O . TYR A 1 402 ? 27.516 0.534 -9.953 1 93.56 402 TYR A O 1
ATOM 3319 N N . SER A 1 403 ? 29.156 -0.159 -8.703 1 92.38 403 SER A N 1
ATOM 3320 C CA . SER A 1 403 ? 30.219 0.155 -9.656 1 92.38 403 SER A CA 1
ATOM 3321 C C . SER A 1 403 ? 29.984 -0.552 -10.992 1 92.38 403 SER A C 1
ATOM 3323 O O . SER A 1 403 ? 30.281 -0.001 -12.055 1 92.38 403 SER A O 1
ATOM 3325 N N . THR A 1 404 ? 29.359 -1.762 -11 1 91.75 404 THR A N 1
ATOM 3326 C CA . THR A 1 404 ? 29.172 -2.549 -12.219 1 91.75 404 THR A CA 1
ATOM 3327 C C . THR A 1 404 ? 28.125 -1.899 -13.125 1 91.75 404 THR A C 1
ATOM 3329 O O . THR A 1 404 ? 28.047 -2.223 -14.312 1 91.75 404 THR A O 1
ATOM 3332 N N . PHE A 1 405 ? 27.391 -0.94 -12.594 1 93.88 405 PHE A N 1
ATOM 3333 C CA . PHE A 1 405 ? 26.375 -0.273 -13.398 1 93.88 405 PHE A CA 1
ATOM 3334 C C . PHE A 1 405 ? 26.891 1.041 -13.961 1 93.88 405 PHE A C 1
ATOM 3336 O O . PHE A 1 405 ? 26.188 1.739 -14.688 1 93.88 405 PHE A O 1
ATOM 3343 N N . TYR A 1 406 ? 28.156 1.386 -13.617 1 91.88 406 TYR A N 1
ATOM 3344 C CA . TYR A 1 406 ? 28.719 2.643 -14.094 1 91.88 406 TYR A CA 1
ATOM 3345 C C . TYR A 1 406 ? 29.672 2.402 -15.266 1 91.88 406 TYR A C 1
ATOM 3347 O O . TYR A 1 406 ? 30.141 3.354 -15.898 1 91.88 406 TYR A O 1
ATOM 3355 N N . SER A 1 407 ? 29.922 1.124 -15.57 1 88.5 407 SER A N 1
ATOM 3356 C CA . SER A 1 407 ? 30.859 0.85 -16.656 1 88.5 407 SER A CA 1
ATOM 3357 C C . SER A 1 407 ? 30.391 -0.328 -17.5 1 88.5 407 SER A C 1
ATOM 3359 O O . SER A 1 407 ? 29.578 -1.146 -17.047 1 88.5 407 SER A O 1
ATOM 3361 N N . GLY A 1 408 ? 30.75 -0.28 -18.812 1 90.31 408 GLY A N 1
ATOM 3362 C CA . GLY A 1 408 ? 30.5 -1.401 -19.703 1 90.31 408 GLY A CA 1
ATOM 3363 C C . GLY A 1 408 ? 29.016 -1.616 -19.969 1 90.31 408 GLY A C 1
ATOM 3364 O O . GLY A 1 408 ? 28.266 -0.655 -20.172 1 90.31 408 GLY A O 1
ATOM 3365 N N . PHE A 1 409 ? 28.656 -2.895 -19.984 1 91.75 409 PHE A N 1
ATOM 3366 C CA . PHE A 1 409 ? 27.281 -3.264 -20.281 1 91.75 409 PHE A CA 1
ATOM 3367 C C . PHE A 1 409 ? 26.344 -2.816 -19.172 1 91.75 409 PHE A C 1
ATOM 3369 O O . PHE A 1 409 ? 25.188 -2.461 -19.422 1 91.75 409 PHE A O 1
ATOM 3376 N N . GLY A 1 410 ? 26.844 -2.771 -17.984 1 92.5 410 GLY A N 1
ATOM 3377 C CA . GLY A 1 410 ? 26.047 -2.32 -16.859 1 92.5 410 GLY A CA 1
ATOM 3378 C C . GLY A 1 410 ? 25.562 -0.886 -17 1 92.5 410 GLY A C 1
ATOM 3379 O O . GLY A 1 410 ? 24.438 -0.562 -16.625 1 92.5 410 GLY A O 1
ATOM 3380 N N . SER A 1 411 ? 26.484 -0.064 -17.469 1 93.44 411 SER A N 1
ATOM 3381 C CA . SER A 1 411 ? 26.109 1.326 -17.703 1 93.44 411 SER A CA 1
ATOM 3382 C C . SER A 1 411 ? 25.016 1.434 -18.766 1 93.44 411 SER A C 1
ATOM 3384 O O . SER A 1 411 ? 24.125 2.264 -18.656 1 93.44 411 SER A O 1
ATOM 3386 N N . ARG A 1 412 ? 25.047 0.602 -19.781 1 93.38 412 ARG A N 1
ATOM 3387 C CA . ARG A 1 412 ? 24.047 0.582 -20.844 1 93.38 412 ARG A CA 1
ATOM 3388 C C . ARG A 1 412 ? 22.688 0.146 -20.312 1 93.38 412 ARG A C 1
ATOM 3390 O O . ARG A 1 412 ? 21.641 0.631 -20.766 1 93.38 412 ARG A O 1
ATOM 3397 N N . LEU A 1 413 ? 22.734 -0.758 -19.344 1 93.25 413 LEU A N 1
ATOM 3398 C CA . LEU A 1 413 ? 21.5 -1.229 -18.719 1 93.25 413 LEU A CA 1
ATOM 3399 C C . LEU A 1 413 ? 20.734 -0.072 -18.094 1 93.25 413 LEU A C 1
ATOM 3401 O O . LEU A 1 413 ? 19.5 -0.054 -18.125 1 93.25 413 LEU A O 1
ATOM 3405 N N . VAL A 1 414 ? 21.453 0.888 -17.578 1 92.56 414 VAL A N 1
ATOM 3406 C CA . VAL A 1 414 ? 20.828 1.983 -16.828 1 92.56 414 VAL A CA 1
ATOM 3407 C C . VAL A 1 414 ? 20.469 3.111 -17.797 1 92.56 414 VAL A C 1
ATOM 3409 O O . VAL A 1 414 ? 19.391 3.715 -17.672 1 92.56 414 VAL A O 1
ATOM 3412 N N . THR A 1 415 ? 21.219 3.354 -18.859 1 90.81 415 THR A N 1
ATOM 3413 C CA . THR A 1 415 ? 21.109 4.59 -19.625 1 90.81 415 THR A CA 1
ATOM 3414 C C . THR A 1 415 ? 20.406 4.344 -20.953 1 90.81 415 THR A C 1
ATOM 3416 O O . THR A 1 415 ? 19.891 5.277 -21.578 1 90.81 415 THR A O 1
ATOM 3419 N N . SER A 1 416 ? 20.422 3.051 -21.422 1 90.25 416 SER A N 1
ATOM 3420 C CA . SER A 1 416 ? 19.922 2.777 -22.75 1 90.25 416 SER A CA 1
ATOM 3421 C C . SER A 1 416 ? 18.922 1.626 -22.75 1 90.25 416 SER A C 1
ATOM 3423 O O . SER A 1 416 ? 18.688 1.01 -21.703 1 90.25 416 SER A O 1
ATOM 3425 N N . ASP A 1 417 ? 18.281 1.539 -23.906 1 90.62 417 ASP A N 1
ATOM 3426 C CA . ASP A 1 417 ? 17.422 0.379 -24.078 1 90.62 417 ASP A CA 1
ATOM 3427 C C . ASP A 1 417 ? 18.234 -0.869 -24.422 1 90.62 417 ASP A C 1
ATOM 3429 O O . ASP A 1 417 ? 19.172 -0.807 -25.219 1 90.62 417 ASP A O 1
ATOM 3433 N N . VAL A 1 418 ? 18.094 -1.801 -23.672 1 94.25 418 VAL A N 1
ATOM 3434 C CA . VAL A 1 418 ? 18.75 -3.09 -23.891 1 94.25 418 VAL A CA 1
ATOM 3435 C C . VAL A 1 418 ? 17.688 -4.188 -24.016 1 94.25 418 VAL A C 1
ATOM 3437 O O . VAL A 1 418 ? 16.594 -4.074 -23.469 1 94.25 418 VAL A O 1
ATOM 3440 N N . THR A 1 419 ? 18.016 -5.211 -24.781 1 94.94 419 THR A N 1
ATOM 3441 C CA . THR A 1 419 ? 17.094 -6.32 -24.969 1 94.94 419 THR A CA 1
ATOM 3442 C C . THR A 1 419 ? 17.484 -7.512 -24.094 1 94.94 419 THR A C 1
ATOM 3444 O O . THR A 1 419 ? 18.594 -7.562 -23.578 1 94.94 419 THR A O 1
ATOM 3447 N N . MET A 1 420 ? 16.562 -8.445 -23.969 1 94.75 420 MET A N 1
ATOM 3448 C CA . MET A 1 420 ? 16.828 -9.664 -23.219 1 94.75 420 MET A CA 1
ATOM 3449 C C . MET A 1 420 ? 17.938 -10.484 -23.891 1 94.75 420 MET A C 1
ATOM 3451 O O . MET A 1 420 ? 18.734 -11.109 -23.203 1 94.75 420 MET A O 1
ATOM 3455 N N . GLU A 1 421 ? 17.969 -10.406 -25.156 1 95.19 421 GLU A N 1
ATOM 3456 C CA . GLU A 1 421 ? 18.984 -11.125 -25.922 1 95.19 421 GLU A CA 1
ATOM 3457 C C . GLU A 1 421 ? 20.375 -10.578 -25.641 1 95.19 421 GLU A C 1
ATOM 3459 O O . GLU A 1 421 ? 21.328 -11.344 -25.516 1 95.19 421 GLU A O 1
ATOM 3464 N N . GLU A 1 422 ? 20.422 -9.289 -25.547 1 94.75 422 GLU A N 1
ATOM 3465 C CA . GLU A 1 422 ? 21.688 -8.664 -25.234 1 94.75 422 GLU A CA 1
ATOM 3466 C C . GLU A 1 422 ? 22.156 -9.039 -23.828 1 94.75 422 GLU A C 1
ATOM 3468 O O . GLU A 1 422 ? 23.359 -9.227 -23.594 1 94.75 422 GLU A O 1
ATOM 3473 N N . CYS A 1 423 ? 21.203 -9.133 -22.938 1 94.75 423 CYS A N 1
ATOM 3474 C CA . CYS A 1 423 ? 21.547 -9.555 -21.578 1 94.75 423 CYS A CA 1
ATOM 3475 C C . CYS A 1 423 ? 22.094 -10.977 -21.562 1 94.75 423 CYS A C 1
ATOM 3477 O O . CYS A 1 423 ? 23.078 -11.258 -20.875 1 94.75 423 CYS A O 1
ATOM 3479 N N . GLU A 1 424 ? 21.453 -11.867 -22.281 1 92.94 424 GLU A N 1
ATOM 3480 C CA . GLU A 1 424 ? 21.906 -13.25 -22.375 1 92.94 424 GLU A CA 1
ATOM 3481 C C . GLU A 1 424 ? 23.328 -13.328 -22.953 1 92.94 424 GLU A C 1
ATOM 3483 O O . GLU A 1 424 ? 24.156 -14.086 -22.469 1 92.94 424 GLU A O 1
ATOM 3488 N N . ASP A 1 425 ? 23.578 -12.555 -24.016 1 92.88 425 ASP A N 1
ATOM 3489 C CA . ASP A 1 425 ? 24.891 -12.531 -24.641 1 92.88 425 ASP A CA 1
ATOM 3490 C C . ASP A 1 425 ? 25.969 -12.07 -23.656 1 92.88 425 ASP A C 1
ATOM 3492 O O . ASP A 1 425 ? 27.047 -12.648 -23.594 1 92.88 425 ASP A O 1
ATOM 3496 N N . TYR A 1 426 ? 25.625 -11.055 -22.922 1 91.06 426 TYR A N 1
ATOM 3497 C CA . TYR A 1 426 ? 26.562 -10.562 -21.922 1 91.06 426 TYR A CA 1
ATOM 3498 C C . TYR A 1 426 ? 26.828 -11.617 -20.859 1 91.06 426 TYR A C 1
ATOM 3500 O O . TYR A 1 426 ? 27.984 -11.859 -20.5 1 91.06 426 TYR A O 1
ATOM 3508 N N . TYR A 1 427 ? 25.797 -12.227 -20.391 1 87.81 427 TYR A N 1
ATOM 3509 C CA . TYR A 1 427 ? 25.922 -13.234 -19.344 1 87.81 427 TYR A CA 1
ATOM 3510 C C . TYR A 1 427 ? 26.781 -14.406 -19.828 1 87.81 427 TYR A C 1
ATOM 3512 O O . TYR A 1 427 ? 27.594 -14.938 -19.062 1 87.81 427 TYR A O 1
ATOM 3520 N N . LYS A 1 428 ? 26.609 -14.844 -21 1 86.81 428 LYS A N 1
ATOM 3521 C CA . LYS A 1 428 ? 27.359 -15.969 -21.562 1 86.81 428 LYS A CA 1
ATOM 3522 C C . LYS A 1 428 ? 28.859 -15.688 -21.562 1 86.81 428 LYS A C 1
ATOM 3524 O O . LYS A 1 428 ? 29.672 -16.609 -21.391 1 86.81 428 LYS A O 1
ATOM 3529 N N . ASN A 1 429 ? 29.156 -14.438 -21.594 1 85.06 429 ASN A N 1
ATOM 3530 C CA . ASN A 1 429 ? 30.562 -14.055 -21.688 1 85.06 429 ASN A CA 1
ATOM 3531 C C . ASN A 1 429 ? 31.125 -13.633 -20.344 1 85.06 429 ASN A C 1
ATOM 3533 O O . ASN A 1 429 ? 32.344 -13.438 -20.203 1 85.06 429 ASN A O 1
ATOM 3537 N N . HIS A 1 430 ? 30.234 -13.469 -19.328 1 79.62 430 HIS A N 1
ATOM 3538 C CA . HIS A 1 430 ? 30.656 -12.984 -18.031 1 79.62 430 HIS A CA 1
ATOM 3539 C C . HIS A 1 430 ? 30.031 -13.797 -16.906 1 79.62 430 HIS A C 1
ATOM 3541 O O . HIS A 1 430 ? 29.188 -13.281 -16.156 1 79.62 430 HIS A O 1
ATOM 3547 N N . GLN A 1 431 ? 30.234 -14.914 -16.625 1 68.38 431 GLN A N 1
ATOM 3548 C CA . GLN A 1 431 ? 29.516 -15.797 -15.703 1 68.38 431 GLN A CA 1
ATOM 3549 C C . GLN A 1 431 ? 29.984 -15.609 -14.266 1 68.38 431 GLN A C 1
ATOM 3551 O O . GLN A 1 431 ? 29.406 -16.172 -13.336 1 68.38 431 GLN A O 1
ATOM 3556 N N . SER A 1 432 ? 30.891 -14.758 -14.023 1 65.88 432 SER A N 1
ATOM 3557 C CA . SER A 1 432 ? 31.328 -14.688 -12.625 1 65.88 432 SER A CA 1
ATOM 3558 C C . SER A 1 432 ? 30.734 -13.469 -11.93 1 65.88 432 SER A C 1
ATOM 3560 O O . SER A 1 432 ? 30.891 -12.336 -12.406 1 65.88 432 SER A O 1
ATOM 3562 N N . ALA A 1 433 ? 29.703 -13.766 -11.047 1 63.34 433 ALA A N 1
ATOM 3563 C CA . ALA A 1 433 ? 29.141 -12.68 -10.25 1 63.34 433 ALA A CA 1
ATOM 3564 C C . ALA A 1 433 ? 30.047 -12.336 -9.062 1 63.34 433 ALA A C 1
ATOM 3566 O O . ALA A 1 433 ? 30.703 -13.219 -8.508 1 63.34 433 ALA A O 1
ATOM 3567 N N . GLN A 1 434 ? 30.234 -11.031 -8.898 1 60.5 434 GLN A N 1
ATOM 3568 C CA . GLN A 1 434 ? 30.969 -10.562 -7.73 1 60.5 434 GLN A CA 1
ATOM 3569 C C . GLN A 1 434 ? 30.109 -10.648 -6.469 1 60.5 434 GLN A C 1
ATOM 3571 O O . GLN A 1 434 ? 28.969 -10.164 -6.445 1 60.5 434 GLN A O 1
ATOM 3576 N N . ASN A 1 435 ? 30.203 -11.734 -5.699 1 61.78 435 ASN A N 1
ATOM 3577 C CA . ASN A 1 435 ? 29.5 -11.789 -4.422 1 61.78 435 ASN A CA 1
ATOM 3578 C C . ASN A 1 435 ? 30.172 -10.906 -3.375 1 61.78 435 ASN A C 1
ATOM 3580 O O . ASN A 1 435 ? 31.016 -11.367 -2.605 1 61.78 435 ASN A O 1
ATOM 3584 N N . ASP A 1 436 ? 30.094 -9.641 -3.623 1 63.56 436 ASP A N 1
ATOM 3585 C CA . ASP A 1 436 ? 30.734 -8.781 -2.637 1 63.56 436 ASP A CA 1
ATOM 3586 C C . ASP A 1 436 ? 29.875 -8.641 -1.385 1 63.56 436 ASP A C 1
ATOM 3588 O O . ASP A 1 436 ? 28.641 -8.727 -1.458 1 63.56 436 ASP A O 1
ATOM 3592 N N . SER A 1 437 ? 30.516 -8.805 -0.244 1 69.44 437 SER A N 1
ATOM 3593 C CA . SER A 1 437 ? 29.891 -8.617 1.062 1 69.44 437 SER A CA 1
ATOM 3594 C C . SER A 1 437 ? 29.156 -7.277 1.141 1 69.44 437 SER A C 1
ATOM 3596 O O . SER A 1 437 ? 29.609 -6.289 0.549 1 69.44 437 SER A O 1
ATOM 3598 N N . SER A 1 438 ? 27.969 -7.223 1.587 1 76.62 438 SER A N 1
ATOM 3599 C CA . SER A 1 438 ? 27.156 -6.012 1.702 1 76.62 438 SER A CA 1
ATOM 3600 C C . SER A 1 438 ? 27.844 -4.98 2.602 1 76.62 438 SER A C 1
ATOM 3602 O O . SER A 1 438 ? 27.688 -3.775 2.395 1 76.62 438 SER A O 1
ATOM 3604 N N . LYS A 1 439 ? 28.797 -5.426 3.488 1 79.5 439 LYS A N 1
ATOM 3605 C CA . LYS A 1 439 ? 29.469 -4.582 4.469 1 79.5 439 LYS A CA 1
ATOM 3606 C C . LYS A 1 439 ? 28.469 -3.795 5.305 1 79.5 439 LYS A C 1
ATOM 3608 O O . LYS A 1 439 ? 28.734 -2.662 5.711 1 79.5 439 LYS A O 1
ATOM 3613 N N . TYR A 1 440 ? 27.328 -4.301 5.469 1 82.81 440 TYR A N 1
ATOM 3614 C CA . TYR A 1 440 ? 26.266 -3.598 6.18 1 82.81 440 TYR A CA 1
ATOM 3615 C C . TYR A 1 440 ? 26.656 -3.346 7.633 1 82.81 440 TYR A C 1
ATOM 3617 O O . TYR A 1 440 ? 26.547 -2.221 8.125 1 82.81 440 TYR A O 1
ATOM 3625 N N . GLU A 1 441 ? 27.109 -4.438 8.258 1 83.69 441 GLU A N 1
ATOM 3626 C CA . GLU A 1 441 ? 27.406 -4.309 9.68 1 83.69 441 GLU A CA 1
ATOM 3627 C C . GLU A 1 441 ? 28.516 -3.285 9.922 1 83.69 441 GLU A C 1
ATOM 3629 O O . GLU A 1 441 ? 28.453 -2.51 10.875 1 83.69 441 GLU A O 1
ATOM 3634 N N . GLN A 1 442 ? 29.422 -3.26 9.023 1 84 442 GLN A N 1
ATOM 3635 C CA . GLN A 1 442 ? 30.516 -2.301 9.148 1 84 442 GLN A CA 1
ATOM 3636 C C . GLN A 1 442 ? 30.016 -0.871 8.969 1 84 442 GLN A C 1
ATOM 3638 O O . GLN A 1 442 ? 30.391 0.022 9.734 1 84 442 GLN A O 1
ATOM 3643 N N . LEU A 1 443 ? 29.219 -0.675 8.008 1 86.88 443 LEU A N 1
ATOM 3644 C CA . LEU A 1 443 ? 28.703 0.66 7.738 1 86.88 443 LEU A CA 1
ATOM 3645 C C . LEU A 1 443 ? 27.75 1.106 8.844 1 86.88 443 LEU A C 1
ATOM 3647 O O . LEU A 1 443 ? 27.688 2.291 9.18 1 86.88 443 LEU A O 1
ATOM 3651 N N . ASP A 1 444 ? 27.031 0.146 9.344 1 88.19 444 ASP A N 1
ATOM 3652 C CA . ASP A 1 444 ? 26.109 0.443 10.438 1 88.19 444 ASP A CA 1
ATOM 3653 C C . ASP A 1 444 ? 26.859 0.896 11.688 1 88.19 444 ASP A C 1
ATOM 3655 O O . ASP A 1 444 ? 26.453 1.844 12.359 1 88.19 444 ASP A O 1
ATOM 3659 N N . VAL A 1 445 ? 27.953 0.263 11.953 1 87.25 445 VAL A N 1
ATOM 3660 C CA . VAL A 1 445 ? 28.781 0.656 13.078 1 87.25 445 VAL A CA 1
ATOM 3661 C C . VAL A 1 445 ? 29.375 2.043 12.828 1 87.25 445 VAL A C 1
ATOM 3663 O O . VAL A 1 445 ? 29.406 2.883 13.727 1 87.25 445 VAL A O 1
ATOM 3666 N N . MET A 1 446 ? 29.812 2.211 11.664 1 86.5 446 MET A N 1
ATOM 3667 C CA . MET A 1 446 ? 30.344 3.518 11.297 1 86.5 446 MET A CA 1
ATOM 3668 C C . MET A 1 446 ? 29.297 4.609 11.484 1 86.5 446 MET A C 1
ATOM 3670 O O . MET A 1 446 ? 29.594 5.676 12.023 1 86.5 446 MET A O 1
ATOM 3674 N N . PHE A 1 447 ? 28.156 4.371 11.031 1 88.81 447 PHE A N 1
ATOM 3675 C CA . PHE A 1 447 ? 27.062 5.324 11.164 1 88.81 447 PHE A CA 1
ATOM 3676 C C . PHE A 1 447 ? 26.766 5.609 12.633 1 88.81 447 PHE A C 1
ATOM 3678 O O . PHE A 1 447 ? 26.609 6.766 13.023 1 88.81 447 PHE A O 1
ATOM 3685 N N . GLN A 1 448 ? 26.797 4.57 13.391 1 87.62 448 GLN A N 1
ATOM 3686 C CA . GLN A 1 448 ? 26.578 4.723 14.828 1 87.62 448 GLN A CA 1
ATOM 3687 C C . GLN A 1 448 ? 27.656 5.605 15.453 1 87.62 448 GLN A C 1
ATOM 3689 O O . GLN A 1 448 ? 27.344 6.496 16.25 1 87.62 448 GLN A O 1
ATOM 3694 N N . ARG A 1 449 ? 28.812 5.316 15.07 1 85.25 449 ARG A N 1
ATOM 3695 C CA . ARG A 1 449 ? 29.938 6.098 15.602 1 85.25 449 ARG A CA 1
ATOM 3696 C C . ARG A 1 449 ? 29.828 7.559 15.172 1 85.25 449 ARG A C 1
ATOM 3698 O O . ARG A 1 449 ? 30.125 8.461 15.953 1 85.25 449 ARG A O 1
ATOM 3705 N N . PHE A 1 450 ? 29.484 7.723 14.016 1 86.75 450 PHE A N 1
ATOM 3706 C CA . PHE A 1 450 ? 29.297 9.078 13.508 1 86.75 450 PHE A CA 1
ATOM 3707 C C . PHE A 1 450 ? 28.25 9.82 14.312 1 86.75 450 PHE A C 1
ATOM 3709 O O . PHE A 1 450 ? 28.453 10.969 14.703 1 86.75 450 PHE A O 1
ATOM 3716 N N . LEU A 1 451 ? 27.156 9.172 14.586 1 87.88 451 LEU A N 1
ATOM 3717 C CA . LEU A 1 451 ? 26.062 9.781 15.344 1 87.88 451 LEU A CA 1
ATOM 3718 C C . LEU A 1 451 ? 26.484 10.078 16.781 1 87.88 451 LEU A C 1
ATOM 3720 O O . LEU A 1 451 ? 26.062 11.07 17.359 1 87.88 451 LEU A O 1
ATOM 3724 N N . ASP A 1 452 ? 27.328 9.227 17.297 1 83 452 ASP A N 1
ATOM 3725 C CA . ASP A 1 452 ? 27.75 9.352 18.688 1 83 452 ASP A CA 1
ATOM 3726 C C . ASP A 1 452 ? 28.797 10.453 18.828 1 83 452 ASP A C 1
ATOM 3728 O O . ASP A 1 452 ? 28.953 11.023 19.922 1 83 452 ASP A O 1
ATOM 3732 N N . THR A 1 453 ? 29.656 10.625 17.938 1 74.75 453 THR A N 1
ATOM 3733 C CA . THR A 1 453 ? 30.812 11.492 18.094 1 74.75 453 THR A CA 1
ATOM 3734 C C . THR A 1 453 ? 30.5 12.906 17.625 1 74.75 453 THR A C 1
ATOM 3736 O O . THR A 1 453 ? 31.312 13.82 17.781 1 74.75 453 THR A O 1
ATOM 3739 N N . CYS A 1 454 ? 29.5 13.109 16.984 1 63.12 454 CYS A N 1
ATOM 3740 C CA . CYS A 1 454 ? 29.344 14.438 16.406 1 63.12 454 CYS A CA 1
ATOM 3741 C C . CYS A 1 454 ? 29.047 15.477 17.484 1 63.12 454 CYS A C 1
ATOM 3743 O O . CYS A 1 454 ? 27.938 15.977 17.578 1 63.12 454 CYS A O 1
ATOM 3745 N N . ASP A 1 455 ? 29.906 15.555 18.5 1 59 455 ASP A N 1
ATOM 3746 C CA . ASP A 1 455 ? 29.891 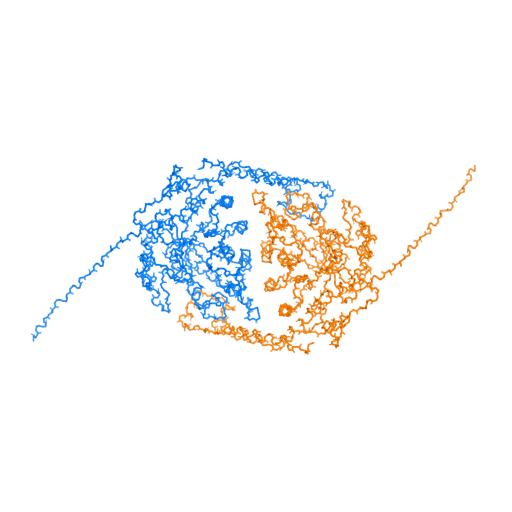16.594 19.531 1 59 455 ASP A CA 1
ATOM 3747 C C . ASP A 1 455 ? 30.062 17.969 18.906 1 59 455 ASP A C 1
ATOM 3749 O O . ASP A 1 455 ? 29.766 18.984 19.562 1 59 455 ASP A O 1
ATOM 3753 N N . HIS A 1 456 ? 30.578 18.141 17.672 1 59.62 456 HIS A N 1
ATOM 3754 C CA . HIS A 1 456 ? 30.859 19.469 17.156 1 59.62 456 HIS A CA 1
ATOM 3755 C C . HIS A 1 456 ? 29.75 19.953 16.234 1 59.62 456 HIS A C 1
ATOM 3757 O O . HIS A 1 456 ? 29.938 20.906 15.477 1 59.62 456 HIS A O 1
ATOM 3763 N N . ILE A 1 457 ? 28.656 19.438 16.375 1 64.88 457 ILE A N 1
ATOM 3764 C CA . ILE A 1 457 ? 27.625 20 15.5 1 64.88 457 ILE A CA 1
ATOM 3765 C C . ILE A 1 457 ? 26.844 21.078 16.25 1 64.88 457 ILE A C 1
ATOM 3767 O O . ILE A 1 457 ? 26.625 20.969 17.453 1 64.88 457 ILE A O 1
ATOM 3771 N N . MET B 1 1 ? 49 -59.031 -47.656 1 18.5 1 MET B N 1
ATOM 3772 C CA . MET B 1 1 ? 47.594 -59.469 -47.812 1 18.5 1 MET B CA 1
ATOM 3773 C C . MET B 1 1 ? 46.875 -59.406 -46.469 1 18.5 1 MET B C 1
ATOM 3775 O O . MET B 1 1 ? 46.812 -60.375 -45.75 1 18.5 1 MET B O 1
ATOM 3779 N N . ALA B 1 2 ? 47.375 -58.438 -45.562 1 28.09 2 ALA B N 1
ATOM 3780 C CA . ALA B 1 2 ? 46.906 -58.438 -44.188 1 28.09 2 ALA B CA 1
ATOM 3781 C C . ALA B 1 2 ? 45.375 -58.438 -44.125 1 28.09 2 ALA B C 1
ATOM 3783 O O . ALA B 1 2 ? 44.719 -57.656 -44.812 1 28.09 2 ALA B O 1
ATOM 3784 N N . THR B 1 3 ? 44.781 -59.656 -43.781 1 24 3 THR B N 1
ATOM 3785 C CA . THR B 1 3 ? 43.375 -60.031 -43.812 1 24 3 THR B CA 1
ATOM 3786 C C . THR B 1 3 ? 42.531 -59.062 -43 1 24 3 THR B C 1
ATOM 3788 O O . THR B 1 3 ? 43 -58.469 -42.031 1 24 3 THR B O 1
ATOM 3791 N N . GLY B 1 4 ? 41.375 -58.531 -43.531 1 25.91 4 GLY B N 1
ATOM 3792 C CA . GLY B 1 4 ? 40.25 -57.594 -43.438 1 25.91 4 GLY B CA 1
ATOM 3793 C C . GLY B 1 4 ? 39.375 -57.844 -42.219 1 25.91 4 GLY B C 1
ATOM 3794 O O . GLY B 1 4 ? 38.344 -57.188 -42.062 1 25.91 4 GLY B O 1
ATOM 3795 N N . TYR B 1 5 ? 39.656 -58.844 -41.125 1 30.69 5 TYR B N 1
ATOM 3796 C CA . TYR B 1 5 ? 38.344 -59.25 -40.656 1 30.69 5 TYR B CA 1
ATOM 3797 C C . TYR B 1 5 ? 37.625 -58.094 -39.969 1 30.69 5 TYR B C 1
ATOM 3799 O O . TYR B 1 5 ? 38.188 -57.469 -39.062 1 30.69 5 TYR B O 1
ATOM 3807 N N . ASN B 1 6 ? 36.75 -57.375 -40.625 1 27.94 6 ASN B N 1
ATOM 3808 C CA . ASN B 1 6 ? 35.781 -56.344 -40.312 1 27.94 6 ASN B CA 1
ATOM 3809 C C . ASN B 1 6 ? 34.844 -56.781 -39.188 1 27.94 6 ASN B C 1
ATOM 3811 O O . ASN B 1 6 ? 34.031 -57.719 -39.375 1 27.94 6 ASN B O 1
ATOM 3815 N N . GLN B 1 7 ? 35.344 -57.062 -37.938 1 30.75 7 GLN B N 1
ATOM 3816 C CA . GLN B 1 7 ? 34.438 -57.625 -36.906 1 30.75 7 GLN B CA 1
ATOM 3817 C C . GLN B 1 7 ? 33.188 -56.781 -36.781 1 30.75 7 GLN B C 1
ATOM 3819 O O . GLN B 1 7 ? 33.25 -55.531 -36.781 1 30.75 7 GLN B O 1
ATOM 3824 N N . PRO B 1 8 ? 31.984 -57.344 -37.062 1 32.41 8 PRO B N 1
ATOM 3825 C CA . PRO B 1 8 ? 30.656 -56.75 -37.094 1 32.41 8 PRO B CA 1
ATOM 3826 C C . PRO B 1 8 ? 30.328 -56 -35.781 1 32.41 8 PRO B C 1
ATOM 3828 O O . PRO B 1 8 ? 30.859 -56.344 -34.719 1 32.41 8 PRO B O 1
ATOM 3831 N N . GLY B 1 9 ? 30.016 -54.719 -35.844 1 31.48 9 GLY B N 1
ATOM 3832 C CA . GLY B 1 9 ? 29.641 -53.719 -34.875 1 31.48 9 GLY B CA 1
ATOM 3833 C C . GLY B 1 9 ? 28.484 -54.125 -34 1 31.48 9 GLY B C 1
ATOM 3834 O O . GLY B 1 9 ? 27.422 -54.5 -34.469 1 31.48 9 GLY B O 1
ATOM 3835 N N . ALA B 1 10 ? 28.703 -54.906 -32.875 1 29.97 10 ALA B N 1
ATOM 3836 C CA . ALA B 1 10 ? 27.703 -55.469 -31.953 1 29.97 10 ALA B CA 1
ATOM 3837 C C . ALA B 1 10 ? 26.609 -54.438 -31.672 1 29.97 10 ALA B C 1
ATOM 3839 O O . ALA B 1 10 ? 26.891 -53.281 -31.281 1 29.97 10 ALA B O 1
ATOM 3840 N N . LYS B 1 11 ? 25.469 -54.656 -32.188 1 35.59 11 LYS B N 1
ATOM 3841 C CA . LYS B 1 11 ? 24.188 -54 -31.938 1 35.59 11 LYS B CA 1
ATOM 3842 C C . LYS B 1 11 ? 23.891 -53.906 -30.453 1 35.59 11 LYS B C 1
ATOM 3844 O O . LYS B 1 11 ? 23.781 -54.906 -29.766 1 35.59 11 LYS B O 1
ATOM 3849 N N . ARG B 1 12 ? 24.484 -52.938 -29.734 1 33 12 ARG B N 1
ATOM 3850 C CA . ARG B 1 12 ? 24.203 -52.75 -28.312 1 33 12 ARG B CA 1
ATOM 3851 C C . ARG B 1 12 ? 22.703 -52.812 -28.047 1 33 12 ARG B C 1
ATOM 3853 O O . ARG B 1 12 ? 21.906 -52.125 -28.688 1 33 12 ARG B O 1
ATOM 3860 N N . GLN B 1 13 ? 22.156 -53.938 -27.594 1 31.02 13 GLN B N 1
ATOM 3861 C CA . GLN B 1 13 ? 20.766 -54.125 -27.172 1 31.02 13 GLN B CA 1
ATOM 3862 C C . GLN B 1 13 ? 20.312 -53 -26.25 1 31.02 13 GLN B C 1
ATOM 3864 O O . GLN B 1 13 ? 21 -52.625 -25.297 1 31.02 13 GLN B O 1
ATOM 3869 N N . LYS B 1 14 ? 19.422 -52.125 -26.688 1 36.19 14 LYS B N 1
ATOM 3870 C CA . LYS B 1 14 ? 18.641 -51.094 -26 1 36.19 14 LYS B CA 1
ATOM 3871 C C . LYS B 1 14 ? 17.969 -51.656 -24.75 1 36.19 14 LYS B C 1
ATOM 3873 O O . LYS B 1 14 ? 17.062 -52.469 -24.859 1 36.19 14 LYS B O 1
ATOM 3878 N N . VAL B 1 15 ? 18.672 -52 -23.734 1 35.72 15 VAL B N 1
ATOM 3879 C CA . VAL B 1 15 ? 18.047 -52.438 -22.484 1 35.72 15 VAL B CA 1
ATOM 3880 C C . VAL B 1 15 ? 16.891 -51.5 -22.156 1 35.72 15 VAL B C 1
ATOM 3882 O O . VAL B 1 15 ? 17.078 -50.281 -22.016 1 35.72 15 VAL B O 1
ATOM 3885 N N . ARG B 1 16 ? 15.695 -51.844 -22.578 1 35.84 16 ARG B N 1
ATOM 3886 C CA . ARG B 1 16 ? 14.445 -51.219 -22.172 1 35.84 16 ARG B CA 1
ATOM 3887 C C . ARG B 1 16 ? 14.344 -51.125 -20.656 1 35.84 16 ARG B C 1
ATOM 3889 O O . ARG B 1 16 ? 14.383 -52.125 -19.953 1 35.84 16 ARG B O 1
ATOM 3896 N N . GLU B 1 17 ? 14.961 -50.219 -20.016 1 36 17 GLU B N 1
ATOM 3897 C CA . GLU B 1 17 ? 14.75 -50 -18.578 1 36 17 GLU B CA 1
ATOM 3898 C C . GLU B 1 17 ? 13.297 -50.25 -18.188 1 36 17 GLU B C 1
ATOM 3900 O O . GLU B 1 17 ? 12.383 -49.875 -18.922 1 36 17 GLU B O 1
ATOM 3905 N N . PRO B 1 18 ? 12.945 -51.312 -17.422 1 35.59 18 PRO B N 1
ATOM 3906 C CA . PRO B 1 18 ? 11.578 -51.594 -16.984 1 35.59 18 PRO B CA 1
ATOM 3907 C C . PRO B 1 18 ? 10.805 -50.344 -16.609 1 35.59 18 PRO B C 1
ATOM 3909 O O . PRO B 1 18 ? 11.352 -49.438 -15.945 1 35.59 18 PRO B O 1
ATOM 3912 N N . ARG B 1 19 ? 9.914 -49.781 -17.359 1 42.59 19 ARG B N 1
ATOM 3913 C CA . ARG B 1 19 ? 8.906 -48.75 -17.094 1 42.59 19 ARG B CA 1
ATOM 3914 C C . ARG B 1 19 ? 8.219 -49 -15.758 1 42.59 19 ARG B C 1
ATOM 3916 O O . ARG B 1 19 ? 7.258 -49.781 -15.68 1 42.59 19 ARG B O 1
ATOM 3923 N N . VAL B 1 20 ? 8.797 -49.375 -14.68 1 42.66 20 VAL B N 1
ATOM 3924 C CA . VAL B 1 20 ? 8.094 -49.531 -13.406 1 42.66 20 VAL B CA 1
ATOM 3925 C C . VAL B 1 20 ? 7.121 -48.375 -13.219 1 42.66 20 VAL B C 1
ATOM 3927 O O . VAL B 1 20 ? 7.539 -47.25 -12.969 1 42.66 20 VAL B O 1
ATOM 3930 N N . ASP B 1 21 ? 6.062 -48.25 -13.938 1 52.22 21 ASP B N 1
ATOM 3931 C CA . ASP B 1 21 ? 4.906 -47.375 -13.812 1 52.22 21 ASP B CA 1
ATOM 3932 C C . ASP B 1 21 ? 4.316 -47.438 -12.398 1 52.22 21 ASP B C 1
ATOM 3934 O O . ASP B 1 21 ? 3.404 -48.219 -12.141 1 52.22 21 ASP B O 1
ATOM 3938 N N . ASN B 1 22 ? 5.047 -47.344 -11.312 1 59.62 22 ASN B N 1
ATOM 3939 C CA . ASN B 1 22 ? 4.523 -47.438 -9.945 1 59.62 22 ASN B CA 1
ATOM 3940 C C . ASN B 1 22 ? 3.547 -46.312 -9.656 1 59.62 22 ASN B C 1
ATOM 3942 O O . ASN B 1 22 ? 3.926 -45.125 -9.688 1 59.62 22 ASN B O 1
ATOM 3946 N N . ASP B 1 23 ? 2.342 -46.469 -9.859 1 71.38 23 ASP B N 1
ATOM 3947 C CA . ASP B 1 23 ? 1.29 -45.562 -9.391 1 71.38 23 ASP B CA 1
ATOM 3948 C C . ASP B 1 23 ? 1.359 -45.375 -7.875 1 71.38 23 ASP B C 1
ATOM 3950 O O . ASP B 1 23 ? 1.045 -46.312 -7.117 1 71.38 23 ASP B O 1
ATOM 3954 N N . HIS B 1 24 ? 1.919 -44.312 -7.457 1 79 24 HIS B N 1
ATOM 3955 C CA . HIS B 1 24 ? 2.125 -44 -6.047 1 79 24 HIS B CA 1
ATOM 3956 C C . HIS B 1 24 ? 0.803 -43.688 -5.352 1 79 24 HIS B C 1
ATOM 3958 O O . HIS B 1 24 ? 0.765 -43.5 -4.133 1 79 24 HIS B O 1
ATOM 3964 N N . PHE B 1 25 ? -0.25 -43.656 -6.059 1 85.75 25 PHE B N 1
ATOM 3965 C CA . PHE B 1 25 ? -1.568 -43.375 -5.512 1 85.75 25 PHE B CA 1
ATOM 3966 C C . PHE B 1 25 ? -2.516 -44.531 -5.707 1 85.75 25 PHE B C 1
ATOM 3968 O O . PHE B 1 25 ? -3.727 -44.344 -5.852 1 85.75 25 PHE B O 1
ATOM 3975 N N . GLN B 1 26 ? -1.925 -45.656 -5.664 1 81.31 26 GLN B N 1
ATOM 3976 C CA . GLN B 1 26 ? -2.719 -46.875 -5.781 1 81.31 26 GLN B CA 1
ATOM 3977 C C . GLN B 1 26 ? -3.721 -47 -4.637 1 81.31 26 GLN B C 1
ATOM 3979 O O . GLN B 1 26 ? -3.391 -46.688 -3.484 1 81.31 26 GLN B O 1
ATOM 3984 N N . GLY B 1 27 ? -4.969 -47.344 -4.941 1 83.06 27 GLY B N 1
ATOM 3985 C CA . GLY B 1 27 ? -6.012 -47.469 -3.939 1 83.06 27 GLY B CA 1
ATOM 3986 C C . GLY B 1 27 ? -6.809 -46.188 -3.725 1 83.06 27 GLY B C 1
ATOM 3987 O O . GLY B 1 27 ? -7.766 -46.188 -2.945 1 83.06 27 GLY B O 1
ATOM 3988 N N . ILE B 1 28 ? -6.348 -45.25 -4.297 1 88.56 28 ILE B N 1
ATOM 3989 C CA . ILE B 1 28 ? -7.07 -43.969 -4.191 1 88.56 28 ILE B CA 1
ATOM 3990 C C . ILE B 1 28 ? -7.812 -43.688 -5.496 1 88.56 28 ILE B C 1
ATOM 3992 O O . ILE B 1 28 ? -7.203 -43.625 -6.562 1 88.56 28 ILE B O 1
ATOM 3996 N N . ASP B 1 29 ? -9.055 -43.625 -5.426 1 89.12 29 ASP B N 1
ATOM 3997 C CA . ASP B 1 29 ? -9.875 -43.344 -6.605 1 89.12 29 ASP B CA 1
ATOM 3998 C C . ASP B 1 29 ? -9.922 -41.844 -6.914 1 89.12 29 ASP B C 1
ATOM 4000 O O . ASP B 1 29 ? -9.641 -41.031 -6.043 1 89.12 29 ASP B O 1
ATOM 4004 N N . LYS B 1 30 ? -10.219 -41.625 -8.117 1 92.5 30 LYS B N 1
ATOM 4005 C CA . LYS B 1 30 ? -10.414 -40.219 -8.539 1 92.5 30 LYS B CA 1
ATOM 4006 C C . LYS B 1 30 ? -11.594 -39.594 -7.82 1 92.5 30 LYS B C 1
ATOM 4008 O O . LYS B 1 30 ? -12.633 -40.219 -7.645 1 92.5 30 LYS B O 1
ATOM 4013 N N . MET B 1 31 ? -11.438 -38.375 -7.395 1 93.62 31 MET B N 1
ATOM 4014 C CA . MET B 1 31 ? -12.5 -37.656 -6.734 1 93.62 31 MET B CA 1
ATOM 4015 C C . MET B 1 31 ? -13.633 -37.312 -7.711 1 93.62 31 MET B C 1
ATOM 4017 O O . MET B 1 31 ? -13.383 -36.844 -8.82 1 93.62 31 MET B O 1
ATOM 4021 N N . GLU B 1 32 ? -14.875 -37.656 -7.363 1 92.81 32 GLU B N 1
ATOM 4022 C CA . GLU B 1 32 ? -16.047 -37.406 -8.195 1 92.81 32 GLU B CA 1
ATOM 4023 C C . GLU B 1 32 ? -17.094 -36.594 -7.426 1 92.81 32 GLU B C 1
ATOM 4025 O O . GLU B 1 32 ? -17.109 -36.594 -6.195 1 92.81 32 GLU B O 1
ATOM 4030 N N . TYR B 1 33 ? -17.922 -35.969 -8.219 1 95.12 33 TYR B N 1
ATOM 4031 C CA . TYR B 1 33 ? -19.016 -35.188 -7.637 1 95.12 33 TYR B CA 1
ATOM 4032 C C . TYR B 1 33 ? -20.141 -36.094 -7.156 1 95.12 33 TYR B C 1
ATOM 4034 O O . TYR B 1 33 ? -20.609 -36.969 -7.906 1 95.12 33 TYR B O 1
ATOM 4042 N N . ASN B 1 34 ? -20.453 -36 -5.934 1 93.44 34 ASN B N 1
ATOM 4043 C CA . ASN B 1 34 ? -21.562 -36.688 -5.301 1 93.44 34 ASN B CA 1
ATOM 4044 C C . ASN B 1 34 ? -22.219 -35.812 -4.227 1 93.44 34 ASN B C 1
ATOM 4046 O O . ASN B 1 34 ? -21.75 -35.75 -3.09 1 93.44 34 ASN B O 1
ATOM 4050 N N . ASN B 1 35 ? -23.344 -35.219 -4.559 1 89.88 35 ASN B N 1
ATOM 4051 C CA . ASN B 1 35 ? -24.016 -34.312 -3.656 1 89.88 35 ASN B CA 1
ATOM 4052 C C . ASN B 1 35 ? -24.656 -35.031 -2.482 1 89.88 35 ASN B C 1
ATOM 4054 O O . ASN B 1 35 ? -25.047 -34.406 -1.495 1 89.88 35 ASN B O 1
ATOM 4058 N N . MET B 1 36 ? -24.688 -36.375 -2.494 1 88.62 36 MET B N 1
ATOM 4059 C CA . MET B 1 36 ? -25.312 -37.156 -1.437 1 88.62 36 MET B CA 1
ATOM 4060 C C . MET B 1 36 ? -24.25 -37.844 -0.575 1 88.62 36 MET B C 1
ATOM 4062 O O . MET B 1 36 ? -24.594 -38.688 0.271 1 88.62 36 MET B O 1
ATOM 4066 N N . ALA B 1 37 ? -23.031 -37.5 -0.897 1 87.56 37 ALA B N 1
ATOM 4067 C CA . ALA B 1 37 ? -21.969 -38.094 -0.101 1 87.56 37 ALA B CA 1
ATOM 4068 C C . ALA B 1 37 ? -22.203 -37.875 1.39 1 87.56 37 ALA B C 1
ATOM 4070 O O . ALA B 1 37 ? -22.594 -36.781 1.799 1 87.56 37 ALA B O 1
ATOM 4071 N N . SER B 1 38 ? -22.016 -39 2.131 1 85.56 38 SER B N 1
ATOM 4072 C CA . SER B 1 38 ? -22.219 -38.906 3.572 1 85.56 38 SER B CA 1
ATOM 4073 C C . SER B 1 38 ? -21.141 -38.031 4.215 1 85.56 38 SER B C 1
ATOM 4075 O O . SER B 1 38 ? -20.156 -37.656 3.566 1 85.56 38 SER B O 1
ATOM 4077 N N . LEU B 1 39 ? -21.281 -37.719 5.488 1 83.88 39 LEU B N 1
ATOM 4078 C CA . LEU B 1 39 ? -20.344 -36.906 6.238 1 83.88 39 LEU B CA 1
ATOM 4079 C C . LEU B 1 39 ? -18.984 -37.562 6.336 1 83.88 39 LEU B C 1
ATOM 4081 O O . LEU B 1 39 ? -17.953 -36.875 6.344 1 83.88 39 LEU B O 1
ATOM 4085 N N . ALA B 1 40 ? -18.969 -38.781 6.281 1 84.06 40 ALA B N 1
ATOM 4086 C CA . ALA B 1 40 ? -17.734 -39.531 6.508 1 84.06 40 ALA B CA 1
ATOM 4087 C C . ALA B 1 40 ? -17.016 -39.812 5.191 1 84.06 40 ALA B C 1
ATOM 4089 O O . ALA B 1 40 ? -15.844 -40.188 5.184 1 84.06 40 ALA B O 1
ATOM 4090 N N . ASP B 1 41 ? -17.734 -39.562 4.148 1 85.81 41 ASP B N 1
ATOM 4091 C CA . ASP B 1 41 ? -17.141 -39.844 2.844 1 85.81 41 ASP B CA 1
ATOM 4092 C C . ASP B 1 41 ? -16.359 -38.656 2.33 1 85.81 41 ASP B C 1
ATOM 4094 O O . ASP B 1 41 ? -16.906 -37.75 1.699 1 85.81 41 ASP B O 1
ATOM 4098 N N . THR B 1 42 ? -15.156 -38.75 2.477 1 85.25 42 THR B N 1
ATOM 4099 C CA . THR B 1 42 ? -14.289 -37.625 2.094 1 85.25 42 THR B CA 1
ATOM 4100 C C . THR B 1 42 ? -13.641 -37.906 0.741 1 85.25 42 THR B C 1
ATOM 4102 O O . THR B 1 42 ? -12.734 -37.188 0.327 1 85.25 42 THR B O 1
ATOM 4105 N N . SER B 1 43 ? -14.086 -38.906 0.029 1 87.25 43 SER B N 1
ATOM 4106 C CA . SER B 1 43 ? -13.484 -39.281 -1.25 1 87.25 43 SER B CA 1
ATOM 4107 C C . SER B 1 43 ? -14.297 -38.719 -2.418 1 87.25 43 SER B C 1
ATOM 4109 O O . SER B 1 43 ? -14.102 -39.125 -3.564 1 87.25 43 SER B O 1
ATOM 4111 N N . ALA B 1 44 ? -15.25 -37.938 -2.043 1 92.62 44 ALA B N 1
ATOM 4112 C CA . ALA B 1 44 ? -16.062 -37.312 -3.082 1 92.62 44 ALA B CA 1
ATOM 4113 C C . ALA B 1 44 ? -16.25 -35.812 -2.826 1 92.62 44 ALA B C 1
ATOM 4115 O O . ALA B 1 44 ? -16.156 -35.344 -1.684 1 92.62 44 ALA B O 1
ATOM 4116 N N . TYR B 1 45 ? -16.453 -35.125 -3.924 1 95.25 45 TYR B N 1
ATOM 4117 C CA . TYR B 1 45 ? -16.812 -33.719 -3.809 1 95.25 45 TYR B CA 1
ATOM 4118 C C . TYR B 1 45 ? -18.312 -33.562 -3.596 1 95.25 45 TYR B C 1
ATOM 4120 O O . TYR B 1 45 ? -19.109 -34.281 -4.211 1 95.25 45 TYR B O 1
ATOM 4128 N N . ARG B 1 46 ? -18.656 -32.719 -2.838 1 92.62 46 ARG B N 1
ATOM 4129 C CA . ARG B 1 46 ? -20.078 -32.438 -2.631 1 92.62 46 ARG B CA 1
ATOM 4130 C C . ARG B 1 46 ? -20.547 -31.266 -3.496 1 92.62 46 ARG B C 1
ATOM 4132 O O . ARG B 1 46 ? -21.703 -31.203 -3.883 1 92.62 46 ARG B O 1
ATOM 4139 N N . TYR B 1 47 ? -19.641 -30.422 -3.836 1 94.12 47 TYR B N 1
ATOM 4140 C CA . TYR B 1 47 ? -20.047 -29.188 -4.484 1 94.12 47 TYR B CA 1
ATOM 4141 C C . TYR B 1 47 ? -19.344 -29 -5.816 1 94.12 47 TYR B C 1
ATOM 4143 O O . TYR B 1 47 ? -19.891 -28.406 -6.75 1 94.12 47 TYR B O 1
ATOM 4151 N N . TYR B 1 48 ? -18.141 -29.469 -5.965 1 96.31 48 TYR B N 1
ATOM 4152 C CA . TYR B 1 48 ? -17.406 -29.266 -7.203 1 96.31 48 TYR B CA 1
ATOM 4153 C C . TYR B 1 48 ? -17.828 -30.281 -8.266 1 96.31 48 TYR B C 1
ATOM 4155 O O . TYR B 1 48 ? -17.641 -31.484 -8.102 1 96.31 48 TYR B O 1
ATOM 4163 N N . SER B 1 49 ? -18.453 -29.797 -9.188 1 95.44 49 SER B N 1
ATOM 4164 C CA . SER B 1 49 ? -18.812 -30.516 -10.406 1 95.44 49 SER B CA 1
ATOM 4165 C C . SER B 1 49 ? -18.266 -29.797 -11.641 1 95.44 49 SER B C 1
ATOM 4167 O O . SER B 1 49 ? -18.844 -28.797 -12.086 1 95.44 49 SER B O 1
ATOM 4169 N N . SER B 1 50 ? -17.281 -30.328 -12.188 1 94.44 50 SER B N 1
ATOM 4170 C CA . SER B 1 50 ? -16.438 -29.641 -13.172 1 94.44 50 SER B CA 1
ATOM 4171 C C . SER B 1 50 ? -17.266 -29.172 -14.367 1 94.44 50 SER B C 1
ATOM 4173 O O . SER B 1 50 ? -17.203 -28 -14.758 1 94.44 50 SER B O 1
ATOM 4175 N N . SER B 1 51 ? -18.172 -29.969 -14.93 1 94.25 51 SER B N 1
ATOM 4176 C CA . SER B 1 51 ? -18.844 -29.672 -16.188 1 94.25 51 SER B CA 1
ATOM 4177 C C . SER B 1 51 ? -20.188 -29 -15.961 1 94.25 51 SER B C 1
ATOM 4179 O O . SER B 1 51 ? -20.812 -28.5 -16.906 1 94.25 51 SER B O 1
ATOM 4181 N N . GLU B 1 52 ? -20.578 -29 -14.695 1 95.88 52 GLU B N 1
ATOM 4182 C CA . GLU B 1 52 ? -21.859 -28.344 -14.398 1 95.88 52 GLU B CA 1
ATOM 4183 C C . GLU B 1 52 ? -21.797 -26.844 -14.695 1 95.88 52 GLU B C 1
ATOM 4185 O O . GLU B 1 52 ? -20.812 -26.188 -14.359 1 95.88 52 GLU B O 1
ATOM 4190 N N . ARG B 1 53 ? -22.828 -26.391 -15.32 1 95.81 53 ARG B N 1
ATOM 4191 C CA . ARG B 1 53 ? -22.891 -24.969 -15.656 1 95.81 53 ARG B CA 1
ATOM 4192 C C . ARG B 1 53 ? -23.453 -24.156 -14.5 1 95.81 53 ARG B C 1
ATOM 4194 O O . ARG B 1 53 ? -24.531 -24.453 -13.984 1 95.81 53 ARG B O 1
ATOM 4201 N N . VAL B 1 54 ? -22.703 -23.281 -14.07 1 94.38 54 VAL B N 1
ATOM 4202 C CA . VAL B 1 54 ? -23.078 -22.312 -13.039 1 94.38 54 VAL B CA 1
ATOM 4203 C C . VAL B 1 54 ? -22.906 -20.891 -13.586 1 94.38 54 VAL B C 1
ATOM 4205 O O . VAL B 1 54 ? -21.828 -20.516 -14.039 1 94.38 54 VAL B O 1
ATOM 4208 N N . HIS B 1 55 ? -24 -20.016 -13.57 1 94 55 HIS B N 1
ATOM 4209 C CA . HIS B 1 55 ? -23.969 -18.656 -14.086 1 94 55 HIS B CA 1
ATOM 4210 C C . HIS B 1 55 ? -23.453 -18.609 -15.516 1 94 55 HIS B C 1
ATOM 4212 O O . HIS B 1 55 ? -22.547 -17.859 -15.836 1 94 55 HIS B O 1
ATOM 4218 N N . SER B 1 56 ? -23.828 -19.547 -16.328 1 92.31 56 SER B N 1
ATOM 4219 C CA . SER B 1 56 ? -23.703 -19.609 -17.781 1 92.31 56 SER B CA 1
ATOM 4220 C C . SER B 1 56 ? -22.312 -20.078 -18.188 1 92.31 56 SER B C 1
ATOM 4222 O O . SER B 1 56 ? -21.891 -19.859 -19.328 1 92.31 56 SER B O 1
ATOM 4224 N N . ARG B 1 57 ? -21.531 -20.703 -17.281 1 95.44 57 ARG B N 1
ATOM 4225 C CA . ARG B 1 57 ? -20.219 -21.25 -17.562 1 95.44 57 ARG B CA 1
ATOM 4226 C C . ARG B 1 57 ? -19.938 -22.5 -16.734 1 95.44 57 ARG B C 1
ATOM 4228 O O . ARG B 1 57 ? -20.438 -22.625 -15.609 1 95.44 57 ARG B O 1
ATOM 4235 N N . PRO B 1 58 ? -19.234 -23.391 -17.359 1 96.75 58 PRO B N 1
ATOM 4236 C CA . PRO B 1 58 ? -18.859 -24.547 -16.547 1 96.75 58 PRO B CA 1
ATOM 4237 C C . PRO B 1 58 ? -18.047 -24.156 -15.312 1 96.75 58 PRO B C 1
ATOM 4239 O O . PRO B 1 58 ? -17.266 -23.203 -15.352 1 96.75 58 PRO B O 1
ATOM 4242 N N . MET B 1 59 ? -18.219 -24.859 -14.211 1 96.75 59 MET B N 1
ATOM 4243 C CA . MET B 1 59 ? -17.531 -24.562 -12.961 1 96.75 59 MET B CA 1
ATOM 4244 C C . MET B 1 59 ? -16.016 -24.547 -13.164 1 96.75 59 MET B C 1
ATOM 4246 O O . MET B 1 59 ? -15.32 -23.688 -12.602 1 96.75 59 MET B O 1
ATOM 4250 N N . GLU B 1 60 ? -15.508 -25.469 -13.938 1 95.62 60 GLU B N 1
ATOM 4251 C CA . GLU B 1 60 ? -14.07 -25.578 -14.141 1 95.62 60 GLU B CA 1
ATOM 4252 C C . GLU B 1 60 ? -13.523 -24.328 -14.836 1 95.62 60 GLU B C 1
ATOM 4254 O O . GLU B 1 60 ? -12.375 -23.938 -14.602 1 95.62 60 GLU B O 1
ATOM 4259 N N . ASP B 1 61 ? -14.359 -23.625 -15.648 1 95.44 61 ASP B N 1
ATOM 4260 C CA . ASP B 1 61 ? -13.938 -22.406 -16.344 1 95.44 61 ASP B CA 1
ATOM 4261 C C . ASP B 1 61 ? -13.906 -21.203 -15.398 1 95.44 61 ASP B C 1
ATOM 4263 O O . ASP B 1 61 ? -13.031 -20.344 -15.5 1 95.44 61 ASP B O 1
ATOM 4267 N N . TRP B 1 62 ? -14.898 -21.188 -14.477 1 96.44 62 TRP B N 1
ATOM 4268 C CA . TRP B 1 62 ? -14.93 -20.125 -13.492 1 96.44 62 TRP B CA 1
ATOM 4269 C C . TRP B 1 62 ? -13.734 -20.203 -12.547 1 96.44 62 TRP B C 1
ATOM 4271 O O . TRP B 1 62 ? -13.141 -19.188 -12.195 1 96.44 62 TRP B O 1
ATOM 4281 N N . LEU B 1 63 ? -13.438 -21.438 -12.188 1 97.19 63 LEU B N 1
ATOM 4282 C CA . LEU B 1 63 ? -12.508 -21.625 -11.078 1 97.19 63 LEU B CA 1
ATOM 4283 C C . LEU B 1 63 ? -11.078 -21.766 -11.586 1 97.19 63 LEU B C 1
ATOM 4285 O O . LEU B 1 63 ? -10.156 -21.156 -11.023 1 97.19 63 LEU B O 1
ATOM 4289 N N . LYS B 1 64 ? -10.875 -22.562 -12.734 1 96.5 64 LYS B N 1
ATOM 4290 C CA . LYS B 1 64 ? -9.555 -22.812 -13.312 1 96.5 64 LYS B CA 1
ATOM 4291 C C . LYS B 1 64 ? -8.539 -23.156 -12.227 1 96.5 64 LYS B C 1
ATOM 4293 O O . LYS B 1 64 ? -7.465 -22.562 -12.156 1 96.5 64 LYS B O 1
ATOM 4298 N N . TYR B 1 65 ? -8.867 -24.188 -11.438 1 97.88 65 TYR B N 1
ATOM 4299 C CA . TYR B 1 65 ? -8 -24.609 -10.344 1 97.88 65 TYR B CA 1
ATOM 4300 C C . TYR B 1 65 ? -6.621 -25 -10.859 1 97.88 65 TYR B C 1
ATOM 4302 O O . TYR B 1 65 ? -6.5 -25.703 -11.867 1 97.88 65 TYR B O 1
ATOM 4310 N N . SER B 1 66 ? -5.645 -24.516 -10.195 1 98.12 66 SER B N 1
ATOM 4311 C CA . SER B 1 66 ? -4.285 -24.984 -10.453 1 98.12 66 SER B CA 1
ATOM 4312 C C . SER B 1 66 ? -3.605 -25.438 -9.172 1 98.12 66 SER B C 1
ATOM 4314 O O . SER B 1 66 ? -3.803 -24.844 -8.109 1 98.12 66 SER B O 1
ATOM 4316 N N . VAL B 1 67 ? -2.896 -26.5 -9.258 1 97.75 67 VAL B N 1
ATOM 4317 C CA . VAL B 1 67 ? -2.146 -27.031 -8.117 1 97.75 67 VAL B CA 1
ATOM 4318 C C . VAL B 1 67 ? -0.671 -26.656 -8.258 1 97.75 67 VAL B C 1
ATOM 4320 O O . VAL B 1 67 ? -0.094 -26.766 -9.344 1 97.75 67 VAL B O 1
ATOM 4323 N N . SER B 1 68 ? -0.1 -26.219 -7.191 1 96.56 68 SER B N 1
ATOM 4324 C CA . SER B 1 68 ? 1.307 -25.828 -7.191 1 96.56 68 SER B CA 1
ATOM 4325 C C . SER B 1 68 ? 2.219 -27.047 -7.086 1 96.56 68 SER B C 1
ATOM 4327 O O . SER B 1 68 ? 2.193 -27.75 -6.082 1 96.56 68 SER B O 1
ATOM 4329 N N . TYR B 1 69 ? 3.031 -27.234 -8.109 1 96.5 69 TYR B N 1
ATOM 4330 C CA . TYR B 1 69 ? 4.004 -28.328 -8.078 1 96.5 69 TYR B CA 1
ATOM 4331 C C . TYR B 1 69 ? 5.07 -28.078 -7.016 1 96.5 69 TYR B C 1
ATOM 4333 O O . TYR B 1 69 ? 5.559 -29.016 -6.383 1 96.5 69 TYR B O 1
ATOM 4341 N N . THR B 1 70 ? 5.348 -26.812 -6.852 1 92.31 70 THR B N 1
ATOM 4342 C CA . THR B 1 70 ? 6.344 -26.453 -5.848 1 92.31 70 THR B CA 1
ATOM 4343 C C . THR B 1 70 ? 5.934 -26.953 -4.469 1 92.31 70 THR B C 1
ATOM 4345 O O . THR B 1 70 ? 6.73 -27.594 -3.771 1 92.31 70 THR B O 1
ATOM 4348 N N . GLN B 1 71 ? 4.754 -26.656 -4.129 1 89 71 GLN B N 1
ATOM 4349 C CA . GLN B 1 71 ? 4.27 -27.094 -2.82 1 89 71 GLN B CA 1
ATOM 4350 C C . GLN B 1 71 ? 4.172 -28.609 -2.738 1 89 71 GLN B C 1
ATOM 4352 O O . GLN B 1 71 ? 4.414 -29.188 -1.683 1 89 71 GLN B O 1
ATOM 4357 N N . PHE B 1 72 ? 3.791 -29.25 -3.809 1 90.62 72 PHE B N 1
ATOM 4358 C CA . PHE B 1 72 ? 3.721 -30.703 -3.855 1 90.62 72 PHE B CA 1
ATOM 4359 C C . PHE B 1 72 ? 5.094 -31.328 -3.613 1 90.62 72 PHE B C 1
ATOM 4361 O O . PHE B 1 72 ? 5.219 -32.281 -2.865 1 90.62 72 PHE B O 1
ATOM 4368 N N . ARG B 1 73 ? 6.09 -30.688 -4.238 1 85.75 73 ARG B N 1
ATOM 4369 C CA . ARG B 1 73 ? 7.449 -31.219 -4.109 1 85.75 73 ARG B CA 1
ATOM 4370 C C . ARG B 1 73 ? 7.996 -30.969 -2.707 1 85.75 73 ARG B C 1
ATOM 4372 O O . ARG B 1 73 ? 8.766 -31.781 -2.184 1 85.75 73 ARG B O 1
ATOM 4379 N N . ASN B 1 74 ? 7.625 -29.844 -2.174 1 77.44 74 ASN B N 1
ATOM 4380 C CA . ASN B 1 74 ? 8.211 -29.438 -0.9 1 77.44 74 ASN B CA 1
ATOM 4381 C C . ASN B 1 74 ? 7.328 -29.828 0.277 1 77.44 74 ASN B C 1
ATOM 4383 O O . ASN B 1 74 ? 7.586 -29.438 1.415 1 77.44 74 ASN B O 1
ATOM 4387 N N . ASN B 1 75 ? 6.293 -30.578 0.011 1 64.62 75 ASN B N 1
ATOM 4388 C CA . ASN B 1 75 ? 5.402 -31.016 1.084 1 64.62 75 ASN B CA 1
ATOM 4389 C C . ASN B 1 75 ? 6.156 -31.812 2.15 1 64.62 75 ASN B C 1
ATOM 4391 O O . ASN B 1 75 ? 6.988 -32.656 1.827 1 64.62 75 ASN B O 1
ATOM 4395 N N . GLY B 1 76 ? 5.891 -31.531 3.363 1 58.78 76 GLY B N 1
ATOM 4396 C CA . GLY B 1 76 ? 6.477 -32.219 4.488 1 58.78 76 GLY B CA 1
ATOM 4397 C C . GLY B 1 76 ? 7.781 -31.625 4.965 1 58.78 76 GLY B C 1
ATOM 4398 O O . GLY B 1 76 ? 8.445 -32.156 5.848 1 58.78 76 GLY B O 1
ATOM 4399 N N . TYR B 1 77 ? 8.188 -30.562 4.148 1 56.62 77 TYR B N 1
ATOM 4400 C CA . TYR B 1 77 ? 9.43 -29.938 4.582 1 56.62 77 TYR B CA 1
ATOM 4401 C C . TYR B 1 77 ? 9.273 -29.328 5.973 1 56.62 77 TYR B C 1
ATOM 4403 O O . TYR B 1 77 ? 8.305 -28.609 6.234 1 56.62 77 TYR B O 1
ATOM 4411 N N . ASP B 1 78 ? 9.812 -30.078 6.98 1 52.44 78 ASP B N 1
ATOM 4412 C CA . ASP B 1 78 ? 9.914 -29.5 8.32 1 52.44 78 ASP B CA 1
ATOM 4413 C C . ASP B 1 78 ? 11.32 -28.984 8.594 1 52.44 78 ASP B C 1
ATOM 4415 O O . ASP B 1 78 ? 12.188 -29.047 7.719 1 52.44 78 ASP B O 1
ATOM 4419 N N . SER B 1 79 ? 11.406 -28.141 9.602 1 48.5 79 SER B N 1
ATOM 4420 C CA . SER B 1 79 ? 12.672 -27.547 10.031 1 48.5 79 SER B CA 1
ATOM 4421 C C . SER B 1 79 ? 13.789 -28.578 10.039 1 48.5 79 SER B C 1
ATOM 4423 O O . SER B 1 79 ? 14.969 -28.234 9.938 1 48.5 79 SER B O 1
ATOM 4425 N N . HIS B 1 80 ? 13.398 -29.844 10.164 1 45 80 HIS B N 1
ATOM 4426 C CA . HIS B 1 80 ? 14.43 -30.844 10.422 1 45 80 HIS B CA 1
ATOM 4427 C C . HIS B 1 80 ? 14.812 -31.594 9.148 1 45 80 HIS B C 1
ATOM 4429 O O . HIS B 1 80 ? 15.727 -32.406 9.156 1 45 80 HIS B O 1
ATOM 4435 N N . GLY B 1 81 ? 14.219 -31.344 7.969 1 53.66 81 GLY B N 1
ATOM 4436 C CA . GLY B 1 81 ? 14.781 -32 6.801 1 53.66 81 GLY B CA 1
ATOM 4437 C C . GLY B 1 81 ? 13.766 -32.25 5.703 1 53.66 81 GLY B C 1
ATOM 4438 O O . GLY B 1 81 ? 12.609 -31.812 5.816 1 53.66 81 GLY B O 1
ATOM 4439 N N . LYS B 1 82 ? 14.289 -32.75 4.566 1 57.88 82 LYS B N 1
ATOM 4440 C CA . LYS B 1 82 ? 13.555 -33 3.332 1 57.88 82 LYS B CA 1
ATOM 4441 C C . LYS B 1 82 ? 12.562 -34.156 3.512 1 57.88 82 LYS B C 1
ATOM 4443 O O . LYS B 1 82 ? 12.898 -35.188 4.102 1 57.88 82 LYS B O 1
ATOM 4448 N N . PRO B 1 83 ? 11.266 -33.906 3.238 1 61.22 83 PRO B N 1
ATOM 4449 C CA . PRO B 1 83 ? 10.266 -34.969 3.365 1 61.22 83 PRO B CA 1
ATOM 4450 C C . PRO B 1 83 ? 10.57 -36.156 2.484 1 61.22 83 PRO B C 1
ATOM 4452 O O . PRO B 1 83 ? 11.188 -36.031 1.425 1 61.22 83 PRO B O 1
ATOM 4455 N N . HIS B 1 84 ? 10.477 -37.344 3.115 1 65 84 HIS B N 1
ATOM 4456 C CA . HIS B 1 84 ? 10.688 -38.562 2.367 1 65 84 HIS B CA 1
ATOM 4457 C C . HIS B 1 84 ? 9.43 -39 1.616 1 65 84 HIS B C 1
ATOM 4459 O O . HIS B 1 84 ? 8.438 -39.375 2.232 1 65 84 HIS B O 1
ATOM 4465 N N . HIS B 1 85 ? 9.32 -38.594 0.29 1 78.38 85 HIS B N 1
ATOM 4466 C CA . HIS B 1 85 ? 8.258 -39.125 -0.559 1 78.38 85 HIS B CA 1
ATOM 4467 C C . HIS B 1 85 ? 8.719 -40.375 -1.316 1 78.38 85 HIS B C 1
ATOM 4469 O O . HIS B 1 85 ? 9.883 -40.469 -1.723 1 78.38 85 HIS B O 1
ATOM 4475 N N . THR B 1 86 ? 7.797 -41.344 -1.441 1 80.69 86 THR B N 1
ATOM 4476 C CA . THR B 1 86 ? 8.133 -42.594 -2.09 1 80.69 86 THR B CA 1
ATOM 4477 C C . THR B 1 86 ? 8.539 -42.375 -3.541 1 80.69 86 THR B C 1
ATOM 4479 O O . THR B 1 86 ? 9.273 -43.156 -4.117 1 80.69 86 THR B O 1
ATOM 4482 N N . TRP B 1 87 ? 8.117 -41.312 -4.125 1 87.19 87 TRP B N 1
ATOM 4483 C CA . TRP B 1 87 ? 8.398 -41.094 -5.535 1 87.19 87 TRP B CA 1
ATOM 4484 C C . TRP B 1 87 ? 9.656 -40.25 -5.703 1 87.19 87 TRP B C 1
ATOM 4486 O O . TRP B 1 87 ? 10.109 -40 -6.828 1 87.19 87 TRP B O 1
ATOM 4496 N N . ASP B 1 88 ? 10.195 -39.75 -4.621 1 86.69 88 ASP B N 1
ATOM 4497 C CA . ASP B 1 88 ? 11.383 -38.906 -4.664 1 86.69 88 ASP B CA 1
ATOM 4498 C C . ASP B 1 88 ? 12.594 -39.625 -4.078 1 86.69 88 ASP B C 1
ATOM 4500 O O . ASP B 1 88 ? 12.641 -39.906 -2.875 1 86.69 88 ASP B O 1
ATOM 4504 N N . ASP B 1 89 ? 13.516 -39.875 -4.844 1 85.62 89 ASP B N 1
ATOM 4505 C CA . ASP B 1 89 ? 14.695 -40.562 -4.344 1 85.62 89 ASP B CA 1
ATOM 4506 C C . ASP B 1 89 ? 15.734 -39.594 -3.811 1 85.62 89 ASP B C 1
ATOM 4508 O O . ASP B 1 89 ? 16.812 -40 -3.385 1 85.62 89 ASP B O 1
ATOM 4512 N N . GLY B 1 90 ? 15.461 -38.312 -3.918 1 82.69 90 GLY B N 1
ATOM 4513 C CA . GLY B 1 90 ? 16.281 -37.312 -3.303 1 82.69 90 GLY B CA 1
ATOM 4514 C C . GLY B 1 90 ? 17.438 -36.844 -4.184 1 82.69 90 GLY B C 1
ATOM 4515 O O . GLY B 1 90 ? 18.172 -35.938 -3.84 1 82.69 90 GLY B O 1
ATOM 4516 N N . SER B 1 91 ? 17.562 -37.5 -5.363 1 86.25 91 SER B N 1
ATOM 4517 C CA . SER B 1 91 ? 18.672 -37.125 -6.254 1 86.25 91 SER B CA 1
ATOM 4518 C C . SER B 1 91 ? 18.297 -35.938 -7.125 1 86.25 91 SER B C 1
ATOM 4520 O O . SER B 1 91 ? 17.125 -35.594 -7.254 1 86.25 91 SER B O 1
ATOM 4522 N N . ASN B 1 92 ? 19.328 -35.312 -7.691 1 87.06 92 ASN B N 1
ATOM 4523 C CA . ASN B 1 92 ? 19.109 -34.188 -8.602 1 87.06 92 ASN B CA 1
ATOM 4524 C C . ASN B 1 92 ? 19.25 -34.625 -10.062 1 87.06 92 ASN B C 1
ATOM 4526 O O . ASN B 1 92 ? 19.688 -33.844 -10.898 1 87.06 92 ASN B O 1
ATOM 4530 N N . THR B 1 93 ? 18.844 -35.812 -10.336 1 89.19 93 THR B N 1
ATOM 4531 C CA . THR B 1 93 ? 18.906 -36.312 -11.703 1 89.19 93 THR B CA 1
ATOM 4532 C C . THR B 1 93 ? 17.625 -36 -12.461 1 89.19 93 THR B C 1
ATOM 4534 O O . THR B 1 93 ? 16.562 -35.875 -11.859 1 89.19 93 THR B O 1
ATOM 4537 N N . VAL B 1 94 ? 17.781 -35.875 -13.75 1 91.12 94 VAL B N 1
ATOM 4538 C CA . VAL B 1 94 ? 16.625 -35.625 -14.609 1 91.12 94 VAL B CA 1
ATOM 4539 C C . VAL B 1 94 ? 15.602 -36.75 -14.453 1 91.12 94 VAL B C 1
ATOM 4541 O O . VAL B 1 94 ? 14.391 -36.5 -14.453 1 91.12 94 VAL B O 1
ATOM 4544 N N . ASP B 1 95 ? 16.109 -37.969 -14.258 1 91.06 95 ASP B N 1
ATOM 4545 C CA . ASP B 1 95 ? 15.227 -39.125 -14.086 1 91.06 95 ASP B CA 1
ATOM 4546 C C . ASP B 1 95 ? 14.383 -38.969 -12.82 1 91.06 95 ASP B C 1
ATOM 4548 O O . ASP B 1 95 ? 13.203 -39.312 -12.82 1 91.06 95 ASP B O 1
ATOM 4552 N N . ASN B 1 96 ? 14.992 -38.562 -11.797 1 92.5 96 ASN B N 1
ATOM 4553 C CA . ASN B 1 96 ? 14.234 -38.344 -10.57 1 92.5 96 ASN B CA 1
ATOM 4554 C C . ASN B 1 96 ? 13.188 -37.25 -10.758 1 92.5 96 ASN B C 1
ATOM 4556 O O . ASN B 1 96 ? 12.062 -37.375 -10.266 1 92.5 96 ASN B O 1
ATOM 4560 N N . TYR B 1 97 ? 13.562 -36.188 -11.414 1 93.88 97 TYR B N 1
ATOM 4561 C CA . TYR B 1 97 ? 12.617 -35.125 -11.688 1 93.88 97 TYR B CA 1
ATOM 4562 C C . TYR B 1 97 ? 11.422 -35.625 -12.477 1 93.88 97 TYR B C 1
ATOM 4564 O O . TYR B 1 97 ? 10.281 -35.312 -12.172 1 93.88 97 TYR B O 1
ATOM 4572 N N . LYS B 1 98 ? 11.711 -36.469 -13.5 1 94.44 98 LYS B N 1
ATOM 4573 C CA . LYS B 1 98 ? 10.641 -37.031 -14.305 1 94.44 98 LYS B CA 1
ATOM 4574 C C . LYS B 1 98 ? 9.711 -37.906 -13.453 1 94.44 98 LYS B C 1
ATOM 4576 O O . LYS B 1 98 ? 8.492 -37.844 -13.602 1 94.44 98 LYS B O 1
ATOM 4581 N N . ARG B 1 99 ? 10.25 -38.656 -12.57 1 92.88 99 ARG B N 1
ATOM 4582 C CA . ARG B 1 99 ? 9.461 -39.5 -11.672 1 92.88 99 ARG B CA 1
ATOM 4583 C C . ARG B 1 99 ? 8.547 -38.656 -10.797 1 92.88 99 ARG B C 1
ATOM 4585 O O . ARG B 1 99 ? 7.375 -38.969 -10.609 1 92.88 99 ARG B O 1
ATOM 4592 N N . CYS B 1 100 ? 9.109 -37.625 -10.242 1 93.06 100 CYS B N 1
ATOM 4593 C CA . CYS B 1 100 ? 8.344 -36.75 -9.367 1 93.06 100 CYS B CA 1
ATOM 4594 C C . CYS B 1 100 ? 7.219 -36.062 -10.133 1 93.06 100 CYS B C 1
ATOM 4596 O O . CYS B 1 100 ? 6.109 -35.906 -9.625 1 93.06 100 CYS B O 1
ATOM 4598 N N . ILE B 1 101 ? 7.504 -35.656 -11.344 1 95.75 101 ILE B N 1
ATOM 4599 C CA . ILE B 1 101 ? 6.5 -35 -12.18 1 95.75 101 ILE B CA 1
ATOM 4600 C C . ILE B 1 101 ? 5.367 -35.969 -12.477 1 95.75 101 ILE B C 1
ATOM 4602 O O . ILE B 1 101 ? 4.191 -35.594 -12.43 1 95.75 101 ILE B O 1
ATOM 4606 N N . LYS B 1 102 ? 5.719 -37.188 -12.797 1 95.06 102 LYS B N 1
ATOM 4607 C CA . LYS B 1 102 ? 4.703 -38.188 -13.078 1 95.06 102 LYS B CA 1
ATOM 4608 C C . LYS B 1 102 ? 3.795 -38.406 -11.867 1 95.06 102 LYS B C 1
ATOM 4610 O O . LYS B 1 102 ? 2.572 -38.469 -12.008 1 95.06 102 LYS B O 1
ATOM 4615 N N . ALA B 1 103 ? 4.414 -38.5 -10.727 1 93.44 103 ALA B N 1
ATOM 4616 C CA . ALA B 1 103 ? 3.637 -38.656 -9.5 1 93.44 103 ALA B CA 1
ATOM 4617 C C . ALA B 1 103 ? 2.682 -37.469 -9.305 1 93.44 103 ALA B C 1
ATOM 4619 O O . ALA B 1 103 ? 1.542 -37.656 -8.875 1 93.44 103 ALA B O 1
ATOM 4620 N N . PHE B 1 104 ? 3.137 -36.344 -9.516 1 95.5 104 PHE B N 1
ATOM 4621 C CA . PHE B 1 104 ? 2.334 -35.125 -9.398 1 95.5 104 PHE B CA 1
ATOM 4622 C C . PHE B 1 104 ? 1.148 -35.156 -10.352 1 95.5 104 PHE B C 1
ATOM 4624 O O . PHE B 1 104 ? 0.032 -34.812 -9.984 1 95.5 104 PHE B O 1
ATOM 4631 N N . PHE B 1 105 ? 1.351 -35.594 -11.641 1 96.5 105 PHE B N 1
ATOM 4632 C CA . PHE B 1 105 ? 0.273 -35.656 -12.617 1 96.5 105 PHE B CA 1
ATOM 4633 C C . PHE B 1 105 ? -0.768 -36.688 -12.203 1 96.5 105 PHE B C 1
ATOM 4635 O O . PHE B 1 105 ? -1.968 -36.5 -12.391 1 96.5 105 PHE B O 1
ATOM 4642 N N . ASP B 1 106 ? -0.29 -37.781 -11.68 1 94.75 106 ASP B N 1
ATOM 4643 C CA . ASP B 1 106 ? -1.224 -38.75 -11.109 1 94.75 106 ASP B CA 1
ATOM 4644 C C . ASP B 1 106 ? -2.08 -38.125 -10.023 1 94.75 106 ASP B C 1
ATOM 4646 O O . ASP B 1 106 ? -3.291 -38.344 -9.961 1 94.75 106 ASP B O 1
ATOM 4650 N N . PHE B 1 107 ? -1.466 -37.375 -9.203 1 94.25 107 PHE B N 1
ATOM 4651 C CA . PHE B 1 107 ? -2.135 -36.656 -8.117 1 94.25 107 PHE B CA 1
ATOM 4652 C C . PHE B 1 107 ? -3.199 -35.719 -8.664 1 94.25 107 PHE B C 1
ATOM 4654 O O . PHE B 1 107 ? -4.34 -35.719 -8.195 1 94.25 107 PHE B O 1
ATOM 4661 N N . CYS B 1 108 ? -2.848 -34.875 -9.656 1 96.06 108 CYS B N 1
ATOM 4662 C CA . CYS B 1 108 ? -3.775 -33.938 -10.266 1 96.06 108 CYS B CA 1
ATOM 4663 C C . CYS B 1 108 ? -4.961 -34.656 -10.891 1 96.06 108 CYS B C 1
ATOM 4665 O O . CYS B 1 108 ? -6.094 -34.188 -10.82 1 96.06 108 CYS B O 1
ATOM 4667 N N . THR B 1 109 ? -4.668 -35.75 -11.523 1 94.12 109 THR B N 1
ATOM 4668 C CA . THR B 1 109 ? -5.723 -36.562 -12.148 1 94.12 109 THR B CA 1
ATOM 4669 C C . THR B 1 109 ? -6.715 -37.062 -11.102 1 94.12 109 THR B C 1
ATOM 4671 O O . THR B 1 109 ? -7.926 -37.031 -11.32 1 94.12 109 THR B O 1
ATOM 4674 N N . LYS B 1 110 ? -6.191 -37.562 -9.992 1 94.38 110 LYS B N 1
ATOM 4675 C CA . LYS B 1 110 ? -7.055 -38 -8.906 1 94.38 110 LYS B CA 1
ATOM 4676 C C . LYS B 1 110 ? -7.918 -36.875 -8.367 1 94.38 110 LYS B C 1
ATOM 4678 O O . LYS B 1 110 ? -9.078 -37.094 -8.008 1 94.38 110 LYS B O 1
ATOM 4683 N N . LEU B 1 111 ? -7.406 -35.688 -8.312 1 95.06 111 LEU B N 1
ATOM 4684 C CA . LEU B 1 111 ? -8.109 -34.531 -7.812 1 95.06 111 LEU B CA 1
ATOM 4685 C C . LEU B 1 111 ? -9.125 -34 -8.836 1 95.06 111 LEU B C 1
ATOM 4687 O O . LEU B 1 111 ? -10.094 -33.344 -8.477 1 95.06 111 LEU B O 1
ATOM 4691 N N . GLY B 1 112 ? -8.875 -34.25 -10.102 1 94.06 112 GLY B N 1
ATOM 4692 C CA . GLY B 1 112 ? -9.734 -33.781 -11.164 1 94.06 112 GLY B CA 1
ATOM 4693 C C . GLY B 1 112 ? -9.492 -32.344 -11.523 1 94.06 112 GLY B C 1
ATOM 4694 O O . GLY B 1 112 ? -10.422 -31.609 -11.891 1 94.06 112 GLY B O 1
ATOM 4695 N N . VAL B 1 113 ? -8.289 -31.844 -11.352 1 94.62 113 VAL B N 1
ATOM 4696 C CA . VAL B 1 113 ? -7.934 -30.469 -11.711 1 94.62 113 VAL B CA 1
ATOM 4697 C C . VAL B 1 113 ? -7.242 -30.453 -13.07 1 94.62 113 VAL B C 1
ATOM 4699 O O . VAL B 1 113 ? -6.605 -31.422 -13.469 1 94.62 113 VAL B O 1
ATOM 4702 N N . LYS B 1 114 ? -7.285 -29.297 -13.719 1 94.44 114 LYS B N 1
ATOM 4703 C CA . LYS B 1 114 ? -6.836 -29.281 -15.109 1 94.44 114 LYS B CA 1
ATOM 4704 C C . LYS B 1 114 ? -5.605 -28.406 -15.281 1 94.44 114 LYS B C 1
ATOM 4706 O O . LYS B 1 114 ? -5.031 -28.328 -16.375 1 94.44 114 LYS B O 1
ATOM 4711 N N . TYR B 1 115 ? -5.238 -27.672 -14.25 1 98 115 TYR B N 1
ATOM 4712 C CA . TYR B 1 115 ? -4.102 -26.766 -14.383 1 98 115 TYR B CA 1
ATOM 4713 C C . TYR B 1 115 ? -3.09 -26.984 -13.266 1 98 115 TYR B C 1
ATOM 4715 O O . TYR B 1 115 ? -3.432 -27.516 -12.203 1 98 115 TYR B O 1
ATOM 4723 N N . TRP B 1 116 ? -1.884 -26.656 -13.523 1 98.31 116 TRP B N 1
ATOM 4724 C CA . TRP B 1 116 ? -0.817 -26.703 -12.531 1 98.31 116 TRP B CA 1
ATOM 4725 C C . TRP B 1 116 ? 0.187 -25.578 -12.742 1 98.31 116 TRP B C 1
ATOM 4727 O O . TRP B 1 116 ? 0.169 -24.906 -13.781 1 98.31 116 TRP B O 1
ATOM 4737 N N . THR B 1 117 ? 0.968 -25.25 -11.773 1 98.06 117 THR B N 1
ATOM 4738 C CA . THR B 1 117 ? 1.969 -24.188 -11.797 1 98.06 117 THR B CA 1
ATOM 4739 C C . THR B 1 117 ? 3.312 -24.703 -11.289 1 98.06 117 THR B C 1
ATOM 4741 O O . THR B 1 117 ? 3.367 -25.672 -10.539 1 98.06 117 THR B O 1
ATOM 4744 N N . ALA B 1 118 ? 4.363 -24.062 -11.727 1 97.75 118 ALA B N 1
ATOM 4745 C CA . ALA B 1 118 ? 5.684 -24.5 -11.273 1 97.75 118 ALA B CA 1
ATOM 4746 C C . ALA B 1 118 ? 6.707 -23.375 -11.414 1 97.75 118 ALA B C 1
ATOM 4748 O O . ALA B 1 118 ? 6.488 -22.422 -12.164 1 97.75 118 ALA B O 1
ATOM 4749 N N . PHE B 1 119 ? 7.77 -23.484 -10.68 1 96.25 119 PHE B N 1
ATOM 4750 C CA . PHE B 1 119 ? 8.992 -22.734 -10.914 1 96.25 119 PHE B CA 1
ATOM 4751 C C . PHE B 1 119 ? 9.938 -23.5 -11.828 1 96.25 119 PHE B C 1
ATOM 4753 O O . PHE B 1 119 ? 9.867 -24.734 -11.898 1 96.25 119 PHE B O 1
ATOM 4760 N N . ASP B 1 120 ? 10.773 -22.828 -12.453 1 95.5 120 ASP B N 1
ATOM 4761 C CA . ASP B 1 120 ? 11.703 -23.484 -13.367 1 95.5 120 ASP B CA 1
ATOM 4762 C C . ASP B 1 120 ? 12.609 -24.453 -12.609 1 95.5 120 ASP B C 1
ATOM 4764 O O . ASP B 1 120 ? 12.867 -25.562 -13.094 1 95.5 120 ASP B O 1
ATOM 4768 N N . THR B 1 121 ? 12.977 -24.125 -11.391 1 92.56 121 THR B N 1
ATOM 4769 C CA . THR B 1 121 ? 13.875 -24.969 -10.625 1 92.56 121 THR B CA 1
ATOM 4770 C C . THR B 1 121 ? 13.148 -26.219 -10.133 1 92.56 121 THR B C 1
ATOM 4772 O O . THR B 1 121 ? 13.789 -27.188 -9.703 1 92.56 121 THR B O 1
ATOM 4775 N N . ASP B 1 122 ? 11.844 -26.219 -10.195 1 93.31 122 ASP B N 1
ATOM 4776 C CA . ASP B 1 122 ? 11.062 -27.406 -9.875 1 93.31 122 ASP B CA 1
ATOM 4777 C C . ASP B 1 122 ? 11.195 -28.453 -10.977 1 93.31 122 ASP B C 1
ATOM 4779 O O . ASP B 1 122 ? 11.016 -29.656 -10.719 1 93.31 122 ASP B O 1
ATOM 4783 N N . LEU B 1 123 ? 11.469 -28.016 -12.164 1 94.88 123 LEU B N 1
ATOM 4784 C CA . LEU B 1 123 ? 11.398 -28.891 -13.336 1 94.88 123 LEU B CA 1
ATOM 4785 C C . LEU B 1 123 ? 12.797 -29.344 -13.75 1 94.88 123 LEU B C 1
ATOM 4787 O O . LEU B 1 123 ? 12.961 -30.453 -14.258 1 94.88 123 LEU B O 1
ATOM 4791 N N . VAL B 1 124 ? 13.766 -28.438 -13.594 1 92.94 124 VAL B N 1
ATOM 4792 C CA . VAL B 1 124 ? 15.125 -28.781 -14.016 1 92.94 124 VAL B CA 1
ATOM 4793 C C . VAL B 1 124 ? 16.109 -28.438 -12.906 1 92.94 124 VAL B C 1
ATOM 4795 O O . VAL B 1 124 ? 15.977 -27.406 -12.234 1 92.94 124 VAL B O 1
ATOM 4798 N N . PRO B 1 125 ? 17.078 -29.297 -12.711 1 88.38 125 PRO B N 1
ATOM 4799 C CA . PRO B 1 125 ? 18.094 -29 -11.703 1 88.38 125 PRO B CA 1
ATOM 4800 C C . PRO B 1 125 ? 18.906 -27.734 -12.031 1 88.38 125 PRO B C 1
ATOM 4802 O O . PRO B 1 125 ? 19.172 -27.469 -13.211 1 88.38 125 PRO B O 1
ATOM 4805 N N . MET B 1 126 ? 19.25 -27.078 -11 1 82.25 126 MET B N 1
ATOM 4806 C CA . MET B 1 126 ? 20.062 -25.875 -11.188 1 82.25 126 MET B CA 1
ATOM 4807 C C . MET B 1 126 ? 21.469 -26.219 -11.625 1 82.25 126 MET B C 1
ATOM 4809 O O . MET B 1 126 ? 22.062 -27.188 -11.133 1 82.25 126 MET B O 1
ATOM 4813 N N . THR B 1 127 ? 21.922 -25.562 -12.594 1 82.94 127 THR B N 1
ATOM 4814 C CA . THR B 1 127 ? 23.297 -25.766 -13.07 1 82.94 127 THR B CA 1
ATOM 4815 C C . THR B 1 127 ? 23.875 -24.453 -13.609 1 82.94 127 THR B C 1
ATOM 4817 O O . THR B 1 127 ? 23.125 -23.578 -14.047 1 82.94 127 THR B O 1
ATOM 4820 N N . ASP B 1 128 ? 25.188 -24.344 -13.508 1 77.31 128 ASP B N 1
ATOM 4821 C CA . ASP B 1 128 ? 25.875 -23.156 -14.039 1 77.31 128 ASP B CA 1
ATOM 4822 C C . ASP B 1 128 ? 26.297 -23.391 -15.492 1 77.31 128 ASP B C 1
ATOM 4824 O O . ASP B 1 128 ? 26.75 -22.453 -16.156 1 77.31 128 ASP B O 1
ATOM 4828 N N . SER B 1 129 ? 26.062 -24.578 -15.93 1 81.38 129 SER B N 1
ATOM 4829 C CA . SER B 1 129 ? 26.422 -24.922 -17.297 1 81.38 129 SER B CA 1
ATOM 4830 C C . SER B 1 129 ? 25.266 -24.641 -18.266 1 81.38 129 SER B C 1
ATOM 4832 O O . SER B 1 129 ? 24.172 -25.172 -18.109 1 81.38 129 SER B O 1
ATOM 4834 N N . TRP B 1 130 ? 25.672 -23.875 -19.266 1 81.31 130 TRP B N 1
ATOM 4835 C CA . TRP B 1 130 ? 24.672 -23.516 -20.281 1 81.31 130 TRP B CA 1
ATOM 4836 C C . TRP B 1 130 ? 24.203 -24.75 -21.031 1 81.31 130 TRP B C 1
ATOM 4838 O O . TRP B 1 130 ? 23 -24.938 -21.234 1 81.31 130 TRP B O 1
ATOM 4848 N N . GLU B 1 131 ? 25.141 -25.531 -21.406 1 84.06 131 GLU B N 1
ATOM 4849 C CA . GLU B 1 131 ? 24.828 -26.719 -22.188 1 84.06 131 GLU B CA 1
ATOM 4850 C C . GLU B 1 131 ? 24.016 -27.734 -21.375 1 84.06 131 GLU B C 1
ATOM 4852 O O . GLU B 1 131 ? 23.031 -28.281 -21.859 1 84.06 131 GLU B O 1
ATOM 4857 N N . GLU B 1 132 ? 24.453 -27.906 -20.188 1 87.56 132 GLU B N 1
ATOM 4858 C CA . GLU B 1 132 ? 23.734 -28.828 -19.328 1 87.56 132 GLU B CA 1
ATOM 4859 C C . GLU B 1 132 ? 22.297 -28.375 -19.094 1 87.56 132 GLU B C 1
ATOM 4861 O O . GLU B 1 132 ? 21.359 -29.188 -19.094 1 87.56 132 GLU B O 1
ATOM 4866 N N . ASN B 1 133 ? 22.141 -27.109 -18.891 1 87.69 133 ASN B N 1
ATOM 4867 C CA . ASN B 1 133 ? 20.812 -26.547 -18.672 1 87.69 133 ASN B CA 1
ATOM 4868 C C . ASN B 1 133 ? 19.922 -26.719 -19.906 1 87.69 133 ASN B C 1
ATOM 4870 O O . ASN B 1 133 ? 18.766 -27.109 -19.781 1 87.69 133 ASN B O 1
ATOM 4874 N N . ARG B 1 134 ? 20.5 -26.516 -21.031 1 87.56 134 ARG B N 1
ATOM 4875 C CA . ARG B 1 134 ? 19.75 -26.656 -22.281 1 87.56 134 ARG B CA 1
ATOM 4876 C C . ARG B 1 134 ? 19.281 -28.078 -22.484 1 87.56 134 ARG B C 1
ATOM 4878 O O . ARG B 1 134 ? 18.109 -28.328 -22.828 1 87.56 134 ARG B O 1
ATOM 4885 N N . VAL B 1 135 ? 20.141 -29.031 -22.266 1 91.06 135 VAL B N 1
ATOM 4886 C CA . VAL B 1 135 ? 19.844 -30.438 -22.453 1 91.06 135 VAL B CA 1
ATOM 4887 C C . VAL B 1 135 ? 18.75 -30.875 -21.469 1 91.06 135 VAL B C 1
ATOM 4889 O O . VAL B 1 135 ? 17.812 -31.578 -21.844 1 91.06 135 VAL B O 1
ATOM 4892 N N . SER B 1 136 ? 18.938 -30.422 -20.297 1 92.25 136 SER B N 1
ATOM 4893 C CA . SER B 1 136 ? 17.953 -30.766 -19.281 1 92.25 136 SER B CA 1
ATOM 4894 C C . SER B 1 136 ? 16.578 -30.219 -19.625 1 92.25 136 SER B C 1
ATOM 4896 O O . SER B 1 136 ? 15.578 -30.938 -19.516 1 92.25 136 SER B O 1
ATOM 4898 N N . TRP B 1 137 ? 16.531 -29.031 -20.109 1 92.94 137 TRP B N 1
ATOM 4899 C CA . TRP B 1 137 ? 15.258 -28.422 -20.484 1 92.94 137 TRP B CA 1
ATOM 4900 C C . TRP B 1 137 ? 14.625 -29.141 -21.672 1 92.94 137 TRP B C 1
ATOM 4902 O O . TRP B 1 137 ? 13.414 -29.359 -21.688 1 92.94 137 TRP B O 1
ATOM 4912 N N . ASP B 1 138 ? 15.461 -29.484 -22.641 1 93.19 138 ASP B N 1
ATOM 4913 C CA . ASP B 1 138 ? 14.938 -30.188 -23.812 1 93.19 138 ASP B CA 1
ATOM 4914 C C . ASP B 1 138 ? 14.32 -31.531 -23.406 1 93.19 138 ASP B C 1
ATOM 4916 O O . ASP B 1 138 ? 13.203 -31.859 -23.828 1 93.19 138 ASP B O 1
ATOM 4920 N N . ASP B 1 139 ? 15.031 -32.188 -22.594 1 94.19 139 ASP B N 1
ATOM 4921 C CA . ASP B 1 139 ? 14.57 -33.5 -22.141 1 94.19 139 ASP B CA 1
ATOM 4922 C C . ASP B 1 139 ? 13.289 -33.375 -21.328 1 94.19 139 ASP B C 1
ATOM 4924 O O . ASP B 1 139 ? 12.305 -34.062 -21.609 1 94.19 139 ASP B O 1
ATOM 4928 N N . ILE B 1 140 ? 13.281 -32.531 -20.422 1 95.25 140 ILE B N 1
ATOM 4929 C CA . ILE B 1 140 ? 12.164 -32.406 -19.484 1 95.25 140 ILE B CA 1
ATOM 4930 C C . ILE B 1 140 ? 10.953 -31.828 -20.219 1 95.25 140 ILE B C 1
ATOM 4932 O O . ILE B 1 140 ? 9.812 -32.25 -19.969 1 95.25 140 ILE B O 1
ATOM 4936 N N . SER B 1 141 ? 11.156 -30.859 -21.094 1 95.25 141 SER B N 1
ATOM 4937 C CA . SER B 1 141 ? 10.047 -30.234 -21.812 1 95.25 141 SER B CA 1
ATOM 4938 C C . SER B 1 141 ? 9.312 -31.25 -22.672 1 95.25 141 SER B C 1
ATOM 4940 O O . SER B 1 141 ? 8.086 -31.25 -22.75 1 95.25 141 SER B O 1
ATOM 4942 N N . GLU B 1 142 ? 10.047 -32.094 -23.328 1 95.56 142 GLU B N 1
ATOM 4943 C CA . GLU B 1 142 ? 9.43 -33.156 -24.141 1 95.56 142 GLU B CA 1
ATOM 4944 C C . GLU B 1 142 ? 8.625 -34.125 -23.266 1 95.56 142 GLU B C 1
ATOM 4946 O O . GLU B 1 142 ? 7.496 -34.469 -23.625 1 95.56 142 GLU B O 1
ATOM 4951 N N . TYR B 1 143 ? 9.25 -34.438 -22.234 1 96.88 143 TYR B N 1
ATOM 4952 C CA . TYR B 1 143 ? 8.594 -35.375 -21.312 1 96.88 143 TYR B CA 1
ATOM 4953 C C . TYR B 1 143 ? 7.305 -34.75 -20.766 1 96.88 143 TYR B C 1
ATOM 4955 O O . TYR B 1 143 ? 6.258 -35.406 -20.75 1 96.88 143 TYR B O 1
ATOM 4963 N N . VAL B 1 144 ? 7.332 -33.531 -20.281 1 97.56 144 VAL B N 1
ATOM 4964 C CA . VAL B 1 144 ? 6.195 -32.844 -19.688 1 97.56 144 VAL B CA 1
ATOM 4965 C C . VAL B 1 144 ? 5.102 -32.656 -20.734 1 97.56 144 VAL B C 1
ATOM 4967 O O . VAL B 1 144 ? 3.916 -32.812 -20.438 1 97.56 144 VAL B O 1
ATOM 4970 N N . GLN B 1 145 ? 5.48 -32.312 -21.922 1 96.62 145 GLN B N 1
ATOM 4971 C CA . GLN B 1 145 ? 4.516 -32.156 -23.016 1 96.62 145 GLN B CA 1
ATOM 4972 C C . GLN B 1 145 ? 3.744 -33.438 -23.266 1 96.62 145 GLN B C 1
ATOM 4974 O O . GLN B 1 145 ? 2.523 -33.438 -23.438 1 96.62 145 GLN B O 1
ATOM 4979 N N . ASP B 1 146 ? 4.469 -34.5 -23.328 1 96.75 146 ASP B N 1
ATOM 4980 C CA . ASP B 1 146 ? 3.842 -35.812 -23.516 1 96.75 146 ASP B CA 1
ATOM 4981 C C . ASP B 1 146 ? 2.861 -36.125 -22.391 1 96.75 146 ASP B C 1
ATOM 4983 O O . ASP B 1 146 ? 1.746 -36.594 -22.641 1 96.75 146 ASP B O 1
ATOM 4987 N N . LEU B 1 147 ? 3.312 -35.875 -21.188 1 96.75 147 LEU B N 1
ATOM 4988 C CA . LEU B 1 147 ? 2.459 -36.125 -20.031 1 96.75 147 LEU B CA 1
ATOM 4989 C C . LEU B 1 147 ? 1.209 -35.25 -20.078 1 96.75 147 LEU B C 1
ATOM 4991 O O . LEU B 1 147 ? 0.106 -35.719 -19.797 1 96.75 147 LEU B O 1
ATOM 4995 N N . MET B 1 148 ? 1.359 -33.969 -20.375 1 97.62 148 MET B N 1
ATOM 4996 C CA . MET B 1 148 ? 0.234 -33.031 -20.438 1 97.62 148 MET B CA 1
ATOM 4997 C C . MET B 1 148 ? -0.788 -33.5 -21.484 1 97.62 148 MET B C 1
ATOM 4999 O O . MET B 1 148 ? -1.995 -33.375 -21.266 1 97.62 148 MET B O 1
ATOM 5003 N N . GLN B 1 149 ? -0.354 -34.031 -22.609 1 96.19 149 GLN B N 1
ATOM 5004 C CA . GLN B 1 149 ? -1.242 -34.531 -23.641 1 96.19 149 GLN B CA 1
ATOM 5005 C C . GLN B 1 149 ? -1.957 -35.812 -23.188 1 96.19 149 GLN B C 1
ATOM 5007 O O . GLN B 1 149 ? -3.17 -35.938 -23.359 1 96.19 149 GLN B O 1
ATOM 5012 N N . ARG B 1 150 ? -1.227 -36.688 -22.547 1 95.75 150 ARG B N 1
ATOM 5013 C CA . ARG B 1 150 ? -1.771 -37.969 -22.109 1 95.75 150 ARG B CA 1
ATOM 5014 C C . ARG B 1 150 ? -2.783 -37.781 -20.984 1 95.75 150 ARG B C 1
ATOM 5016 O O . ARG B 1 150 ? -3.812 -38.469 -20.938 1 95.75 150 ARG B O 1
ATOM 5023 N N . TYR B 1 151 ? -2.494 -36.844 -20.062 1 95.69 151 TYR B N 1
ATOM 5024 C CA . TYR B 1 151 ? -3.305 -36.688 -18.859 1 95.69 151 TYR B CA 1
ATOM 5025 C C . TYR B 1 151 ? -4.34 -35.562 -19.062 1 95.69 151 TYR B C 1
ATOM 5027 O O . TYR B 1 151 ? -5.238 -35.406 -18.234 1 95.69 151 TYR B O 1
ATOM 5035 N N . HIS B 1 152 ? -4.234 -34.781 -20.156 1 95.44 152 HIS B N 1
ATOM 5036 C CA . HIS B 1 152 ? -5.117 -33.656 -20.453 1 95.44 152 HIS B CA 1
ATOM 5037 C C . HIS B 1 152 ? -5.078 -32.625 -19.344 1 95.44 152 HIS B C 1
ATOM 5039 O O . HIS B 1 152 ? -6.121 -32.156 -18.875 1 95.44 152 HIS B O 1
ATOM 5045 N N . ILE B 1 153 ? -3.949 -32.312 -18.844 1 96.5 153 ILE B N 1
ATOM 5046 C CA . ILE B 1 153 ? -3.66 -31.281 -17.875 1 96.5 153 ILE B CA 1
ATOM 5047 C C . ILE B 1 153 ? -2.805 -30.188 -18.516 1 96.5 153 ILE B C 1
ATOM 5049 O O . ILE B 1 153 ? -1.91 -30.484 -19.312 1 96.5 153 ILE B O 1
ATOM 5053 N N . LYS B 1 154 ? -3.07 -28.938 -18.219 1 97.5 154 LYS B N 1
ATOM 5054 C CA . LYS B 1 154 ? -2.377 -27.812 -18.828 1 97.5 154 LYS B CA 1
ATOM 5055 C C . LYS B 1 154 ? -1.573 -27.031 -17.797 1 97.5 154 LYS B C 1
ATOM 5057 O O . LYS B 1 154 ? -1.933 -27 -16.625 1 97.5 154 LYS B O 1
ATOM 5062 N N . MET B 1 155 ? -0.526 -26.469 -18.25 1 98.06 155 MET B N 1
ATOM 5063 C CA . MET B 1 155 ? 0.239 -25.562 -17.375 1 98.06 155 MET B CA 1
ATOM 5064 C C . MET B 1 155 ? -0.393 -24.188 -17.328 1 98.06 155 MET B C 1
ATOM 5066 O O . MET B 1 155 ? -0.671 -23.594 -18.375 1 98.06 155 MET B O 1
ATOM 5070 N N . LEU B 1 156 ? -0.699 -23.719 -16.156 1 98.19 156 LEU B N 1
ATOM 5071 C CA . LEU B 1 156 ? -1.256 -22.375 -16.016 1 98.19 156 LEU B CA 1
ATOM 5072 C C . LEU B 1 156 ? -0.165 -21.328 -16.125 1 98.19 156 LEU B C 1
ATOM 5074 O O . LEU B 1 156 ? -0.267 -20.406 -16.953 1 98.19 156 LEU B O 1
ATOM 5078 N N . TRP B 1 157 ? 0.859 -21.484 -15.266 1 97.94 157 TRP B N 1
ATOM 5079 C CA . TRP B 1 157 ? 1.979 -20.562 -15.422 1 97.94 157 TRP B CA 1
ATOM 5080 C C . TRP B 1 157 ? 3.285 -21.203 -14.977 1 97.94 157 TRP B C 1
ATOM 5082 O O . TRP B 1 157 ? 3.279 -22.125 -14.156 1 97.94 157 TRP B O 1
ATOM 5092 N N . LEU B 1 158 ? 4.344 -20.828 -15.602 1 98.06 158 LEU B N 1
ATOM 5093 C CA . LEU B 1 158 ? 5.727 -21.078 -15.219 1 98.06 158 LEU B CA 1
ATOM 5094 C C . LEU B 1 158 ? 6.387 -19.797 -14.711 1 98.06 158 LEU B C 1
ATOM 5096 O O . LEU B 1 158 ? 6.105 -18.703 -15.219 1 98.06 158 LEU B O 1
ATOM 5100 N N . SER B 1 159 ? 7.141 -19.922 -13.68 1 97.5 159 SER B N 1
ATOM 5101 C CA . SER B 1 159 ? 7.816 -18.766 -13.094 1 97.5 159 SER B CA 1
ATOM 5102 C C . SER B 1 159 ? 9.305 -19.047 -12.898 1 97.5 159 SER B C 1
ATOM 5104 O O . SER B 1 159 ? 9.688 -20.156 -12.508 1 97.5 159 SER B O 1
ATOM 5106 N N . PRO B 1 160 ? 10.141 -18.078 -13.242 1 96.81 160 PRO B N 1
ATOM 5107 C CA . PRO B 1 160 ? 11.562 -18.25 -12.898 1 96.81 160 PRO B CA 1
ATOM 5108 C C . PRO B 1 160 ? 11.82 -18.141 -11.398 1 96.81 160 PRO B C 1
ATOM 5110 O O . PRO B 1 160 ? 11.289 -17.234 -10.742 1 96.81 160 PRO B O 1
ATOM 5113 N N . ASP B 1 161 ? 12.531 -19.062 -10.898 1 94.81 161 ASP B N 1
ATOM 5114 C CA . ASP B 1 161 ? 12.945 -19.031 -9.5 1 94.81 161 ASP B CA 1
ATOM 5115 C C . ASP B 1 161 ? 14.094 -18.047 -9.289 1 94.81 161 ASP B C 1
ATOM 5117 O O . ASP B 1 161 ? 15.258 -18.406 -9.461 1 94.81 161 ASP B O 1
ATOM 5121 N N . LEU B 1 162 ? 13.766 -16.891 -8.836 1 93.25 162 LEU B N 1
ATOM 5122 C CA . LEU B 1 162 ? 14.766 -15.844 -8.68 1 93.25 162 LEU B CA 1
ATOM 5123 C C . LEU B 1 162 ? 15.008 -15.547 -7.199 1 93.25 162 LEU B C 1
ATOM 5125 O O . LEU B 1 162 ? 15.344 -14.422 -6.836 1 93.25 162 LEU B O 1
ATOM 5129 N N . HIS B 1 163 ? 14.836 -16.5 -6.352 1 87.56 163 HIS B N 1
ATOM 5130 C CA . HIS B 1 163 ? 14.977 -16.234 -4.926 1 87.56 163 HIS B CA 1
ATOM 5131 C C . HIS B 1 163 ? 15.688 -17.375 -4.207 1 87.56 163 HIS B C 1
ATOM 5133 O O . HIS B 1 163 ? 16.234 -17.172 -3.119 1 87.56 163 HIS B O 1
ATOM 5139 N N . SER B 1 164 ? 15.648 -18.516 -4.773 1 86 164 SER B N 1
ATOM 5140 C CA . SER B 1 164 ? 16.188 -19.672 -4.07 1 86 164 SER B CA 1
ATOM 5141 C C . SER B 1 164 ? 17.703 -19.672 -4.082 1 86 164 SER B C 1
ATOM 5143 O O . SER B 1 164 ? 18.344 -20.016 -3.08 1 86 164 SER B O 1
ATOM 5145 N N . HIS B 1 165 ? 18.297 -19.312 -5.227 1 86.38 165 HIS B N 1
ATOM 5146 C CA . HIS B 1 165 ? 19.75 -19.312 -5.336 1 86.38 165 HIS B CA 1
ATOM 5147 C C . HIS B 1 165 ? 20.359 -18.141 -4.555 1 86.38 165 HIS B C 1
ATOM 5149 O O . HIS B 1 165 ? 19.844 -17.031 -4.598 1 86.38 165 HIS B O 1
ATOM 5155 N N . PRO B 1 166 ? 21.453 -18.344 -3.902 1 85.62 166 PRO B N 1
ATOM 5156 C CA . PRO B 1 166 ? 22.078 -17.312 -3.078 1 85.62 166 PRO B CA 1
ATOM 5157 C C . PRO B 1 166 ? 22.5 -16.094 -3.887 1 85.62 166 PRO B C 1
ATOM 5159 O O . PRO B 1 166 ? 22.625 -14.992 -3.334 1 85.62 166 PRO B O 1
ATOM 5162 N N . ARG B 1 167 ? 22.734 -16.25 -5.145 1 86.31 167 ARG B N 1
ATOM 5163 C CA . ARG B 1 167 ? 23.141 -15.125 -5.977 1 86.31 167 ARG B CA 1
ATOM 5164 C C . ARG B 1 167 ? 22.078 -14.031 -5.977 1 86.31 167 ARG B C 1
ATOM 5166 O O . ARG B 1 167 ? 22.375 -12.867 -6.25 1 86.31 167 ARG B O 1
ATOM 5173 N N . TYR B 1 168 ? 20.891 -14.406 -5.645 1 88.75 168 TYR B N 1
ATOM 5174 C CA . TYR B 1 168 ? 19.781 -13.453 -5.699 1 88.75 168 TYR B CA 1
ATOM 5175 C C . TYR B 1 168 ? 19.469 -12.906 -4.312 1 88.75 168 TYR B C 1
ATOM 5177 O O . TYR B 1 168 ? 18.406 -12.297 -4.105 1 88.75 168 TYR B O 1
ATOM 5185 N N . ASN B 1 169 ? 20.344 -13.016 -3.367 1 84.56 169 ASN B N 1
ATOM 5186 C CA . ASN B 1 169 ? 20.094 -12.586 -1.995 1 84.56 169 ASN B CA 1
ATOM 5187 C C . ASN B 1 169 ? 19.859 -11.086 -1.912 1 84.56 169 ASN B C 1
ATOM 5189 O O . ASN B 1 169 ? 19.094 -10.625 -1.07 1 84.56 169 ASN B O 1
ATOM 5193 N N . SER B 1 170 ? 20.547 -10.336 -2.758 1 85.38 170 SER B N 1
ATOM 5194 C CA . SER B 1 170 ? 20.391 -8.883 -2.729 1 85.38 170 SER B CA 1
ATOM 5195 C C . SER B 1 170 ? 19.312 -8.422 -3.715 1 85.38 170 SER B C 1
ATOM 5197 O O . SER B 1 170 ? 19.156 -7.227 -3.947 1 85.38 170 SER B O 1
ATOM 5199 N N . GLY B 1 171 ? 18.641 -9.383 -4.262 1 89.56 171 GLY B N 1
ATOM 5200 C CA . GLY B 1 171 ? 17.609 -9.07 -5.238 1 89.56 171 GLY B CA 1
ATOM 5201 C C . GLY B 1 171 ? 18 -9.422 -6.66 1 89.56 171 GLY B C 1
ATOM 5202 O O . GLY B 1 171 ? 19.125 -9.125 -7.09 1 89.56 171 GLY B O 1
ATOM 5203 N N . ALA B 1 172 ? 17.141 -10.031 -7.34 1 92.94 172 ALA B N 1
ATOM 5204 C CA . ALA B 1 172 ? 17.391 -10.398 -8.734 1 92.94 172 ALA B CA 1
ATOM 5205 C C . ALA B 1 172 ? 17.156 -9.211 -9.664 1 92.94 172 ALA B C 1
ATOM 5207 O O . ALA B 1 172 ? 17.922 -8.992 -10.602 1 92.94 172 ALA B O 1
ATOM 5208 N N . PHE B 1 173 ? 16.141 -8.438 -9.352 1 93.56 173 PHE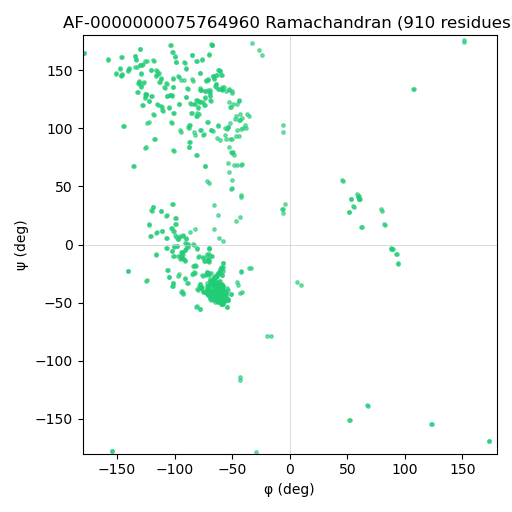 B N 1
ATOM 5209 C CA . PHE B 1 173 ? 15.75 -7.301 -10.18 1 93.56 173 PHE B CA 1
ATOM 5210 C C . PHE B 1 173 ? 16.453 -6.027 -9.719 1 93.56 173 PHE B C 1
ATOM 5212 O O . PHE B 1 173 ? 16.688 -5.121 -10.523 1 93.56 173 PHE B O 1
ATOM 5219 N N . THR B 1 174 ? 16.75 -5.977 -8.445 1 93.31 174 THR B N 1
ATOM 5220 C CA . THR B 1 174 ? 17.156 -4.715 -7.828 1 93.31 174 THR B CA 1
ATOM 5221 C C . THR B 1 174 ? 18.531 -4.84 -7.191 1 93.31 174 THR B C 1
ATOM 5223 O O . THR B 1 174 ? 18.906 -4.016 -6.355 1 93.31 174 THR B O 1
ATOM 5226 N N . GLY B 1 175 ? 19.25 -5.82 -7.551 1 89.44 175 GLY B N 1
ATOM 5227 C CA . GLY B 1 175 ? 20.562 -6.023 -6.969 1 89.44 175 GLY B CA 1
ATOM 5228 C C . GLY B 1 175 ? 21.562 -4.953 -7.371 1 89.44 175 GLY B C 1
ATOM 5229 O O . GLY B 1 175 ? 21.25 -4.09 -8.195 1 89.44 175 GLY B O 1
ATOM 5230 N N . HIS B 1 176 ? 22.734 -4.984 -6.754 1 92.06 176 HIS B N 1
ATOM 5231 C CA . HIS B 1 176 ? 23.75 -3.955 -6.941 1 92.06 176 HIS B CA 1
ATOM 5232 C C . HIS B 1 176 ? 24.781 -4.391 -7.973 1 92.06 176 HIS B C 1
ATOM 5234 O O . HIS B 1 176 ? 25.781 -3.689 -8.195 1 92.06 176 HIS B O 1
ATOM 5240 N N . ASP B 1 177 ? 24.562 -5.551 -8.602 1 91.69 177 ASP B N 1
ATOM 5241 C CA . ASP B 1 177 ? 25.547 -6.121 -9.523 1 91.69 177 ASP B CA 1
ATOM 5242 C C . ASP B 1 177 ? 24.922 -6.391 -10.891 1 91.69 177 ASP B C 1
ATOM 5244 O O . ASP B 1 177 ? 23.938 -7.129 -10.992 1 91.69 177 ASP B O 1
ATOM 5248 N N . ALA B 1 178 ? 25.578 -5.918 -11.938 1 92.88 178 ALA B N 1
ATOM 5249 C CA . ALA B 1 178 ? 25.062 -6.039 -13.297 1 92.88 178 ALA B CA 1
ATOM 5250 C C . ALA B 1 178 ? 25.078 -7.492 -13.766 1 92.88 178 ALA B C 1
ATOM 5252 O O . ALA B 1 178 ? 24.219 -7.914 -14.539 1 92.88 178 ALA B O 1
ATOM 5253 N N . THR B 1 179 ? 25.984 -8.242 -13.32 1 91.44 179 THR B N 1
ATOM 5254 C CA . THR B 1 179 ? 26.078 -9.648 -13.703 1 91.44 179 THR B CA 1
ATOM 5255 C C . THR B 1 179 ? 24.875 -10.43 -13.172 1 91.44 179 THR B C 1
ATOM 5257 O O . THR B 1 179 ? 24.266 -11.219 -13.898 1 91.44 179 THR B O 1
ATOM 5260 N N . THR B 1 180 ? 24.594 -10.203 -11.93 1 91.31 180 THR B N 1
ATOM 5261 C CA . THR B 1 180 ? 23.422 -10.852 -11.336 1 91.31 180 THR B CA 1
ATOM 5262 C C . THR B 1 180 ? 22.156 -10.438 -12.078 1 91.31 180 THR B C 1
ATOM 5264 O O . THR B 1 180 ? 21.297 -11.273 -12.344 1 91.31 180 THR B O 1
ATOM 5267 N N . TYR B 1 181 ? 22.094 -9.172 -12.391 1 94.75 181 TYR B N 1
ATOM 5268 C CA . TYR B 1 181 ? 20.953 -8.648 -13.125 1 94.75 181 TYR B CA 1
ATOM 5269 C C . TYR B 1 181 ? 20.812 -9.328 -14.484 1 94.75 181 TYR B C 1
ATOM 5271 O O . TYR B 1 181 ? 19.719 -9.758 -14.859 1 94.75 181 TYR B O 1
ATOM 5279 N N . THR B 1 182 ? 21.875 -9.484 -15.195 1 94.56 182 THR B N 1
ATOM 5280 C CA . THR B 1 182 ? 21.844 -10.094 -16.531 1 94.56 182 THR B CA 1
ATOM 5281 C C . THR B 1 182 ? 21.578 -11.594 -16.422 1 94.56 182 THR B C 1
ATOM 5283 O O . THR B 1 182 ? 20.938 -12.172 -17.312 1 94.56 182 THR B O 1
ATOM 5286 N N . GLN B 1 183 ? 22.062 -12.18 -15.391 1 92.06 183 GLN B N 1
ATOM 5287 C CA . GLN B 1 183 ? 21.734 -13.578 -15.141 1 92.06 183 GLN B CA 1
ATOM 5288 C C . GLN B 1 183 ? 20.234 -13.766 -14.93 1 92.06 183 GLN B C 1
ATOM 5290 O O . GLN B 1 183 ? 19.641 -14.703 -15.461 1 92.06 183 GLN B O 1
ATOM 5295 N N . ALA B 1 184 ? 19.688 -12.898 -14.117 1 94.69 184 ALA B N 1
ATOM 5296 C CA . ALA B 1 184 ? 18.234 -12.953 -13.891 1 94.69 184 ALA B CA 1
ATOM 5297 C C . ALA B 1 184 ? 17.484 -12.773 -15.203 1 94.69 184 ALA B C 1
ATOM 5299 O O . ALA B 1 184 ? 16.547 -13.523 -15.492 1 94.69 184 ALA B O 1
ATOM 5300 N N . ALA B 1 185 ? 17.922 -11.812 -15.984 1 96.56 185 ALA B N 1
ATOM 5301 C CA . ALA B 1 185 ? 17.281 -11.562 -17.281 1 96.56 185 ALA B CA 1
ATOM 5302 C C . ALA B 1 185 ? 17.375 -12.797 -18.188 1 96.56 185 ALA B C 1
ATOM 5304 O O . ALA B 1 185 ? 16.406 -13.156 -18.844 1 96.56 185 ALA B O 1
ATOM 5305 N N . THR B 1 186 ? 18.469 -13.398 -18.203 1 94.25 186 THR B N 1
ATOM 5306 C CA . THR B 1 186 ? 18.688 -14.586 -19.031 1 94.25 186 THR B CA 1
ATOM 5307 C C . THR B 1 186 ? 17.812 -15.742 -18.562 1 94.25 186 THR B C 1
ATOM 5309 O O . THR B 1 186 ? 17.219 -16.453 -19.375 1 94.25 186 THR B O 1
ATOM 5312 N N . GLN B 1 187 ? 17.766 -15.898 -17.281 1 93.81 187 GLN B N 1
ATOM 5313 C CA . GLN B 1 187 ? 16.922 -16.953 -16.734 1 93.81 187 GLN B CA 1
ATOM 5314 C C . GLN B 1 187 ? 15.453 -16.703 -17.062 1 93.81 187 GLN B C 1
ATOM 5316 O O . GLN B 1 187 ? 14.719 -17.625 -17.406 1 93.81 187 GLN B O 1
ATOM 5321 N N . ILE B 1 188 ? 15 -15.461 -16.969 1 97.19 188 ILE B N 1
ATOM 5322 C CA . ILE B 1 188 ? 13.625 -15.102 -17.312 1 97.19 188 ILE B CA 1
ATOM 5323 C C . ILE B 1 188 ? 13.367 -15.406 -18.781 1 97.19 188 ILE B C 1
ATOM 5325 O O . ILE B 1 188 ? 12.328 -15.961 -19.141 1 97.19 188 ILE B O 1
ATOM 5329 N N . LYS B 1 189 ? 14.32 -15.047 -19.609 1 96.62 189 LYS B N 1
ATOM 5330 C CA . LYS B 1 189 ? 14.195 -15.305 -21.047 1 96.62 189 LYS B CA 1
ATOM 5331 C C . LYS B 1 189 ? 14.008 -16.797 -21.328 1 96.62 189 LYS B C 1
ATOM 5333 O O . LYS B 1 189 ? 13.094 -17.188 -22.047 1 96.62 189 LYS B O 1
ATOM 5338 N N . LYS B 1 190 ? 14.836 -17.578 -20.766 1 94.06 190 LYS B N 1
ATOM 5339 C CA . LYS B 1 190 ? 14.766 -19.016 -20.953 1 94.06 190 LYS B CA 1
ATOM 5340 C C . LYS B 1 190 ? 13.445 -19.578 -20.438 1 94.06 190 LYS B C 1
ATOM 5342 O O . LYS B 1 190 ? 12.82 -20.422 -21.094 1 94.06 190 LYS B O 1
ATOM 5347 N N . CYS B 1 191 ? 13.102 -19.109 -19.312 1 96.5 191 CYS B N 1
ATOM 5348 C CA . CYS B 1 191 ? 11.852 -19.562 -18.703 1 96.5 191 CYS B CA 1
ATOM 5349 C C . CYS B 1 191 ? 10.664 -19.203 -19.594 1 96.5 191 CYS B C 1
ATOM 5351 O O . CYS B 1 191 ? 9.727 -19.984 -19.734 1 96.5 191 CYS B O 1
ATOM 5353 N N . LEU B 1 192 ? 10.711 -18.031 -20.141 1 97.62 192 LEU B N 1
ATOM 5354 C CA . LEU B 1 192 ? 9.656 -17.594 -21.031 1 97.62 192 LEU B CA 1
ATOM 5355 C C . LEU B 1 192 ? 9.578 -18.469 -22.266 1 97.62 192 LEU B C 1
ATOM 5357 O O . LEU B 1 192 ? 8.492 -18.859 -22.703 1 97.62 192 LEU B O 1
ATOM 5361 N N . GLU B 1 193 ? 10.672 -18.766 -22.859 1 96.62 193 GLU B N 1
ATOM 5362 C CA . GLU B 1 193 ? 10.727 -19.641 -24.016 1 96.62 193 GLU B CA 1
ATOM 5363 C C . GLU B 1 193 ? 10.18 -21.031 -23.688 1 96.62 193 GLU B C 1
ATOM 5365 O O . GLU B 1 193 ? 9.43 -21.609 -24.484 1 96.62 193 GLU B O 1
ATOM 5370 N N . MET B 1 194 ? 10.523 -21.5 -22.547 1 95.94 194 MET B N 1
ATOM 5371 C CA . MET B 1 194 ? 10.016 -22.797 -22.125 1 95.94 194 MET B CA 1
ATOM 5372 C C . MET B 1 194 ? 8.516 -22.75 -21.875 1 95.94 194 MET B C 1
ATOM 5374 O O . MET B 1 194 ? 7.797 -23.703 -22.203 1 95.94 194 MET B O 1
ATOM 5378 N N . SER B 1 195 ? 8.062 -21.672 -21.234 1 97.88 195 SER B N 1
ATOM 5379 C CA . SER B 1 195 ? 6.633 -21.484 -21.016 1 97.88 195 SER B CA 1
ATOM 5380 C C . SER B 1 195 ? 5.859 -21.547 -22.328 1 97.88 195 SER B C 1
ATOM 5382 O O . SER B 1 195 ? 4.793 -22.156 -22.406 1 97.88 195 SER B O 1
ATOM 5384 N N . GLN B 1 196 ? 6.406 -20.906 -23.344 1 97.62 196 GLN B N 1
ATOM 5385 C CA . GLN B 1 196 ? 5.773 -20.938 -24.656 1 97.62 196 GLN B CA 1
ATOM 5386 C C . GLN B 1 196 ? 5.754 -22.359 -25.219 1 97.62 196 GLN B C 1
ATOM 5388 O O . GLN B 1 196 ? 4.734 -22.812 -25.734 1 97.62 196 GLN B O 1
ATOM 5393 N N . ARG B 1 197 ? 6.863 -23.031 -25.109 1 96.06 197 ARG B N 1
ATOM 5394 C CA . ARG B 1 197 ? 6.969 -24.406 -25.609 1 96.06 197 ARG B CA 1
ATOM 5395 C C . ARG B 1 197 ? 5.941 -25.312 -24.938 1 96.06 197 ARG B C 1
ATOM 5397 O O . ARG B 1 197 ? 5.391 -26.203 -25.562 1 96.06 197 ARG B O 1
ATOM 5404 N N . LEU B 1 198 ? 5.688 -25.062 -23.688 1 97.12 198 LEU B N 1
ATOM 5405 C CA . LEU B 1 198 ? 4.766 -25.875 -22.891 1 97.12 198 LEU B CA 1
ATOM 5406 C C . LEU B 1 198 ? 3.344 -25.328 -22.984 1 97.12 198 LEU B C 1
ATOM 5408 O O . LEU B 1 198 ? 2.441 -25.828 -22.312 1 97.12 198 LEU B O 1
ATOM 5412 N N . ASN B 1 199 ? 3.129 -24.266 -23.734 1 96.75 199 ASN B N 1
ATOM 5413 C CA . ASN B 1 199 ? 1.836 -23.641 -23.984 1 96.75 199 ASN B CA 1
ATOM 5414 C C . ASN B 1 199 ? 1.179 -23.172 -22.688 1 96.75 199 ASN B C 1
ATOM 5416 O O . ASN B 1 199 ? -0.015 -23.391 -22.469 1 96.75 199 ASN B O 1
ATOM 5420 N N . ALA B 1 200 ? 2.008 -22.609 -21.828 1 98.19 200 ALA B N 1
ATOM 5421 C CA . ALA B 1 200 ? 1.459 -22.031 -20.594 1 98.19 200 ALA B CA 1
ATOM 5422 C C . ALA B 1 200 ? 0.568 -20.844 -20.906 1 98.19 200 ALA B C 1
ATOM 5424 O O . ALA B 1 200 ? 0.884 -20.031 -21.781 1 98.19 200 ALA B O 1
ATOM 5425 N N . GLU B 1 201 ? -0.517 -20.656 -20.188 1 97.94 201 GLU B N 1
ATOM 5426 C CA . GLU B 1 201 ? -1.472 -19.578 -20.453 1 97.94 201 GLU B CA 1
ATOM 5427 C C . GLU B 1 201 ? -1.033 -18.281 -19.797 1 97.94 201 GLU B C 1
ATOM 5429 O O . GLU B 1 201 ? -1.444 -17.188 -20.219 1 97.94 201 GLU B O 1
ATOM 5434 N N . CYS B 1 202 ? -0.273 -18.406 -18.766 1 98.62 202 CYS B N 1
ATOM 5435 C CA . CYS B 1 202 ? 0.237 -17.25 -18.031 1 98.62 202 CYS B CA 1
ATOM 5436 C C . CYS B 1 202 ? 1.726 -17.391 -17.734 1 98.62 202 CYS B C 1
ATOM 5438 O O . CYS B 1 202 ? 2.289 -18.469 -17.922 1 98.62 202 CYS B O 1
ATOM 5440 N N . PHE B 1 203 ? 2.393 -16.344 -17.484 1 98.69 203 PHE B N 1
ATOM 5441 C CA . PHE B 1 203 ? 3.773 -16.281 -17.016 1 98.69 203 PHE B CA 1
ATOM 5442 C C . PHE B 1 203 ? 3.885 -15.422 -15.773 1 98.69 203 PHE B C 1
ATOM 5444 O O . PHE B 1 203 ? 3.51 -14.242 -15.781 1 98.69 203 PHE B O 1
ATOM 5451 N N . LEU B 1 204 ? 4.363 -16.047 -14.711 1 98 204 LEU B N 1
ATOM 5452 C CA . LEU B 1 204 ? 4.344 -15.344 -13.43 1 98 204 LEU B CA 1
ATOM 5453 C C . LEU B 1 204 ? 5.746 -14.898 -13.031 1 98 204 LEU B C 1
ATOM 5455 O O . LEU B 1 204 ? 6.699 -15.672 -13.148 1 98 204 LEU B O 1
ATOM 5459 N N . LEU B 1 205 ? 5.879 -13.625 -12.719 1 96.75 205 LEU B N 1
ATOM 5460 C CA . LEU B 1 205 ? 7.074 -13.125 -12.055 1 96.75 205 LEU B CA 1
ATOM 5461 C C . LEU B 1 205 ? 6.809 -12.859 -10.578 1 96.75 205 LEU B C 1
ATOM 5463 O O . LEU B 1 205 ? 5.82 -12.211 -10.227 1 96.75 205 LEU B O 1
ATOM 5467 N N . TRP B 1 206 ? 7.684 -13.414 -9.773 1 92.38 206 TRP B N 1
ATOM 5468 C CA . TRP B 1 206 ? 7.555 -13.258 -8.328 1 92.38 206 TRP B CA 1
ATOM 5469 C C . TRP B 1 206 ? 8.758 -12.523 -7.75 1 92.38 206 TRP B C 1
ATOM 5471 O O . TRP B 1 206 ? 9.758 -13.141 -7.383 1 92.38 206 TRP B O 1
ATOM 5481 N N . PRO B 1 207 ? 8.641 -11.148 -7.668 1 88.88 207 PRO B N 1
ATOM 5482 C CA . PRO B 1 207 ? 9.719 -10.398 -7.012 1 88.88 207 PRO B CA 1
ATOM 5483 C C . PRO B 1 207 ? 9.789 -10.672 -5.508 1 88.88 207 PRO B C 1
ATOM 5485 O O . PRO B 1 207 ? 9.164 -9.953 -4.719 1 88.88 207 PRO B O 1
ATOM 5488 N N . TYR B 1 208 ? 10.617 -11.5 -5.062 1 82.5 208 TYR B N 1
ATOM 5489 C CA . TYR B 1 208 ? 10.617 -12.031 -3.705 1 82.5 208 TYR B CA 1
ATOM 5490 C C . TYR B 1 208 ? 11.531 -11.219 -2.797 1 82.5 208 TYR B C 1
ATOM 5492 O O . TYR B 1 208 ? 11.188 -10.938 -1.646 1 82.5 208 TYR B O 1
ATOM 5500 N N . LYS B 1 209 ? 12.648 -10.82 -3.283 1 84 209 LYS B N 1
ATOM 5501 C CA . LYS B 1 209 ? 13.633 -10.156 -2.432 1 84 209 LYS B CA 1
ATOM 5502 C C . LYS B 1 209 ? 13.945 -8.758 -2.943 1 84 209 LYS B C 1
ATOM 5504 O O . LYS B 1 209 ? 15.07 -8.266 -2.789 1 84 209 LYS B O 1
ATOM 5509 N N . GLU B 1 210 ? 13.023 -8.18 -3.555 1 90.62 210 GLU B N 1
ATOM 5510 C CA . GLU B 1 210 ? 13.25 -6.871 -4.16 1 90.62 210 GLU B CA 1
ATOM 5511 C C . GLU B 1 210 ? 12.992 -5.75 -3.156 1 90.62 210 GLU B C 1
ATOM 5513 O O . GLU B 1 210 ? 11.844 -5.465 -2.814 1 90.62 210 GLU B O 1
ATOM 5518 N N . GLY B 1 211 ? 13.977 -5.234 -2.666 1 89.38 211 GLY B N 1
ATOM 5519 C CA . GLY B 1 211 ? 13.953 -4.188 -1.659 1 89.38 211 GLY B CA 1
ATOM 5520 C C . GLY B 1 211 ? 15.32 -3.848 -1.113 1 89.38 211 GLY B C 1
ATOM 5521 O O . GLY B 1 211 ? 16.344 -4.16 -1.738 1 89.38 211 GLY B O 1
ATOM 5522 N N . TYR B 1 212 ? 15.328 -3.068 -0.029 1 88.88 212 TYR B N 1
ATOM 5523 C CA . TYR B 1 212 ? 16.609 -2.684 0.552 1 88.88 212 TYR B CA 1
ATOM 5524 C C . TYR B 1 212 ? 16.641 -2.963 2.051 1 88.88 212 TYR B C 1
ATOM 5526 O O . TYR B 1 212 ? 15.586 -2.971 2.705 1 88.88 212 TYR B O 1
ATOM 5534 N N . ASN B 1 213 ? 17.766 -3.287 2.502 1 84.12 213 ASN B N 1
ATOM 5535 C CA . ASN B 1 213 ? 17.969 -3.475 3.936 1 84.12 213 ASN B CA 1
ATOM 5536 C C . ASN B 1 213 ? 18.172 -2.143 4.648 1 84.12 213 ASN B C 1
ATOM 5538 O O . ASN B 1 213 ? 17.438 -1.8 5.57 1 84.12 213 ASN B O 1
ATOM 5542 N N . ALA B 1 214 ? 19.109 -1.416 4.137 1 87.62 214 ALA B N 1
ATOM 5543 C CA . ALA B 1 214 ? 19.438 -0.108 4.707 1 87.62 214 ALA B CA 1
ATOM 5544 C C . ALA B 1 214 ? 19.359 0.983 3.643 1 87.62 214 ALA B C 1
ATOM 5546 O O . ALA B 1 214 ? 20 0.879 2.594 1 87.62 214 ALA B O 1
ATOM 5547 N N . ILE B 1 215 ? 18.641 1.979 4.012 1 88.38 215 ILE B N 1
ATOM 5548 C CA . ILE B 1 215 ? 18.375 3.041 3.047 1 88.38 215 ILE B CA 1
ATOM 5549 C C . ILE B 1 215 ? 19.688 3.756 2.697 1 88.38 215 ILE B C 1
ATOM 5551 O O . ILE B 1 215 ? 19.859 4.234 1.574 1 88.38 215 ILE B O 1
ATOM 5555 N N . PHE B 1 216 ? 20.656 3.84 3.635 1 88.25 216 PHE B N 1
ATOM 5556 C CA . PHE B 1 216 ? 21.891 4.59 3.416 1 88.25 216 PHE B CA 1
ATOM 5557 C C . PHE B 1 216 ? 22.891 3.775 2.59 1 88.25 216 PHE B C 1
ATOM 5559 O O . PHE B 1 216 ? 23.922 4.293 2.16 1 88.25 216 PHE B O 1
ATOM 5566 N N . GLN B 1 217 ? 22.516 2.52 2.262 1 89.62 217 GLN B N 1
ATOM 5567 C CA . GLN B 1 217 ? 23.375 1.675 1.444 1 89.62 217 GLN B CA 1
ATOM 5568 C C . GLN B 1 217 ? 22.719 1.333 0.113 1 89.62 217 GLN B C 1
ATOM 5570 O O . GLN B 1 217 ? 23.188 0.461 -0.618 1 89.62 217 GLN B O 1
ATOM 5575 N N . SER B 1 218 ? 21.672 1.97 -0.125 1 91.62 218 SER B N 1
ATOM 5576 C CA . SER B 1 218 ? 20.938 1.568 -1.315 1 91.62 218 SER B CA 1
ATOM 5577 C C . SER B 1 218 ? 20.562 2.777 -2.164 1 91.62 218 SER B C 1
ATOM 5579 O O . SER B 1 218 ? 20.156 3.818 -1.63 1 91.62 218 SER B O 1
ATOM 5581 N N . ASP B 1 219 ? 20.844 2.652 -3.41 1 92.88 219 ASP B N 1
ATOM 5582 C CA . ASP B 1 219 ? 20.328 3.613 -4.383 1 92.88 219 ASP B CA 1
ATOM 5583 C C . ASP B 1 219 ? 18.938 3.205 -4.883 1 92.88 219 ASP B C 1
ATOM 5585 O O . ASP B 1 219 ? 18.812 2.646 -5.973 1 92.88 219 ASP B O 1
ATOM 5589 N N . VAL B 1 220 ? 17.953 3.557 -4.133 1 93.56 220 VAL B N 1
ATOM 5590 C CA . VAL B 1 220 ? 16.594 3.066 -4.309 1 93.56 220 VAL B CA 1
ATOM 5591 C C . VAL B 1 220 ? 16.062 3.496 -5.672 1 93.56 220 VAL B C 1
ATOM 5593 O O . VAL B 1 220 ? 15.406 2.711 -6.367 1 93.56 220 VAL B O 1
ATOM 5596 N N . ALA B 1 221 ? 16.344 4.703 -6.094 1 92.69 221 ALA B N 1
ATOM 5597 C CA . ALA B 1 221 ? 15.867 5.195 -7.387 1 92.69 221 ALA B CA 1
ATOM 5598 C C . ALA B 1 221 ? 16.391 4.328 -8.523 1 92.69 221 ALA B C 1
ATOM 5600 O O . ALA B 1 221 ? 15.641 3.949 -9.43 1 92.69 221 ALA B O 1
ATOM 5601 N N . ARG B 1 222 ? 17.656 4.031 -8.484 1 93.62 222 ARG B N 1
ATOM 5602 C CA . ARG B 1 222 ? 18.266 3.18 -9.5 1 93.62 222 ARG B CA 1
ATOM 5603 C C . ARG B 1 222 ? 17.672 1.776 -9.469 1 93.62 222 ARG B C 1
ATOM 5605 O O . ARG B 1 222 ? 17.375 1.196 -10.523 1 93.62 222 ARG B O 1
ATOM 5612 N N . GLU B 1 223 ? 17.578 1.24 -8.273 1 95.38 223 GLU B N 1
ATOM 5613 C CA . GLU B 1 223 ? 17.047 -0.111 -8.125 1 95.38 223 GLU B CA 1
ATOM 5614 C C . GLU B 1 223 ? 15.625 -0.214 -8.695 1 95.38 223 GLU B C 1
ATOM 5616 O O . GLU B 1 223 ? 15.297 -1.188 -9.375 1 95.38 223 GLU B O 1
ATOM 5621 N N . ILE B 1 224 ? 14.797 0.811 -8.43 1 94.88 224 ILE B N 1
ATOM 5622 C CA . ILE B 1 224 ? 13.43 0.828 -8.938 1 94.88 224 ILE B CA 1
ATOM 5623 C C . ILE B 1 224 ? 13.445 0.934 -10.461 1 94.88 224 ILE B C 1
ATOM 5625 O O . ILE B 1 224 ? 12.656 0.273 -11.141 1 94.88 224 ILE B O 1
ATOM 5629 N N . LYS B 1 225 ? 14.336 1.708 -11.016 1 95.06 225 LYS B N 1
ATOM 5630 C CA . LYS B 1 225 ? 14.469 1.846 -12.461 1 95.06 225 LYS B CA 1
ATOM 5631 C C . LYS B 1 225 ? 14.859 0.52 -13.102 1 95.06 225 LYS B C 1
ATOM 5633 O O . LYS B 1 225 ? 14.297 0.128 -14.125 1 95.06 225 LYS B O 1
ATOM 5638 N N . LEU B 1 226 ? 15.844 -0.08 -12.492 1 96.38 226 LEU B N 1
ATOM 5639 C CA . LEU B 1 226 ? 16.281 -1.375 -13 1 96.38 226 LEU B CA 1
ATOM 5640 C C . LEU B 1 226 ? 15.164 -2.406 -12.906 1 96.38 226 LEU B C 1
ATOM 5642 O O . LEU B 1 226 ? 14.977 -3.213 -13.82 1 96.38 226 LEU B O 1
ATOM 5646 N N . PHE B 1 227 ? 14.461 -2.398 -11.828 1 96.5 227 PHE B N 1
ATOM 5647 C CA . PHE B 1 227 ? 13.312 -3.273 -11.625 1 96.5 227 PHE B CA 1
ATOM 5648 C C . PHE B 1 227 ? 12.305 -3.125 -12.758 1 96.5 227 PHE B C 1
ATOM 5650 O O . PHE B 1 227 ? 11.953 -4.109 -13.414 1 96.5 227 PHE B O 1
ATOM 5657 N N . ALA B 1 228 ? 11.898 -1.895 -13.008 1 96.88 228 ALA B N 1
ATOM 5658 C CA . ALA B 1 228 ? 10.93 -1.587 -14.055 1 96.88 228 ALA B CA 1
ATOM 5659 C C . ALA B 1 228 ? 11.461 -1.997 -15.422 1 96.88 228 ALA B C 1
ATOM 5661 O O . ALA B 1 228 ? 10.711 -2.529 -16.25 1 96.88 228 ALA B O 1
ATOM 5662 N N . LYS B 1 229 ? 12.664 -1.771 -15.672 1 97.06 229 LYS B N 1
ATOM 5663 C CA . LYS B 1 229 ? 13.281 -2.072 -16.969 1 97.06 229 LYS B CA 1
ATOM 5664 C C . LYS B 1 229 ? 13.227 -3.568 -17.266 1 97.06 229 LYS B C 1
ATOM 5666 O O . LYS B 1 229 ? 12.914 -3.975 -18.375 1 97.06 229 LYS B O 1
ATOM 5671 N N . LEU B 1 230 ? 13.562 -4.371 -16.266 1 97.56 230 LEU B N 1
ATOM 5672 C CA . LEU B 1 230 ? 13.547 -5.812 -16.484 1 97.56 230 LEU B CA 1
ATOM 5673 C C . LEU B 1 230 ? 12.141 -6.301 -16.797 1 97.56 230 LEU B C 1
ATOM 5675 O O . LEU B 1 230 ? 11.953 -7.172 -17.656 1 97.56 230 LEU B O 1
ATOM 5679 N N . LEU B 1 231 ? 11.133 -5.789 -16.125 1 97.75 231 LEU B N 1
ATOM 5680 C CA . LEU B 1 231 ? 9.75 -6.145 -16.406 1 97.75 231 LEU B CA 1
ATOM 5681 C C . LEU B 1 231 ? 9.367 -5.727 -17.828 1 97.75 231 LEU B C 1
ATOM 5683 O O . LEU B 1 231 ? 8.68 -6.469 -18.531 1 97.75 231 LEU B O 1
ATOM 5687 N N . LYS B 1 232 ? 9.82 -4.562 -18.203 1 97.38 232 LYS B N 1
ATOM 5688 C CA . LYS B 1 232 ? 9.539 -4.074 -19.562 1 97.38 232 LYS B CA 1
ATOM 5689 C C . LYS B 1 232 ? 10.203 -4.953 -20.609 1 97.38 232 LYS B C 1
ATOM 5691 O O . LYS B 1 232 ? 9.578 -5.328 -21.594 1 97.38 232 LYS B O 1
ATOM 5696 N N . MET B 1 233 ? 11.477 -5.246 -20.328 1 97.81 233 MET B N 1
ATOM 5697 C CA . MET B 1 233 ? 12.203 -6.113 -21.25 1 97.81 233 MET B CA 1
ATOM 5698 C C . MET B 1 233 ? 11.5 -7.457 -21.406 1 97.81 233 MET B C 1
ATOM 5700 O O . MET B 1 233 ? 11.461 -8.016 -22.5 1 97.81 233 MET B O 1
ATOM 5704 N N . THR B 1 234 ? 10.969 -7.988 -20.312 1 98.19 234 THR B N 1
ATOM 5705 C CA . THR B 1 234 ? 10.258 -9.266 -20.344 1 98.19 234 THR B CA 1
ATOM 5706 C C . THR B 1 234 ? 9.016 -9.172 -21.219 1 98.19 234 THR B C 1
ATOM 5708 O O . THR B 1 234 ? 8.773 -10.031 -22.062 1 98.19 234 THR B O 1
ATOM 5711 N N . ALA B 1 235 ? 8.234 -8.156 -21.031 1 97.94 235 ALA B N 1
ATOM 5712 C CA . ALA B 1 235 ? 7.023 -7.945 -21.828 1 97.94 235 ALA B CA 1
ATOM 5713 C C . ALA B 1 235 ? 7.352 -7.793 -23.297 1 97.94 235 ALA B C 1
ATOM 5715 O O . ALA B 1 235 ? 6.676 -8.375 -24.156 1 97.94 235 ALA B O 1
ATOM 5716 N N . GLU B 1 236 ? 8.391 -7.035 -23.609 1 97.19 236 GLU B N 1
ATOM 5717 C CA . GLU B 1 236 ? 8.789 -6.801 -24.984 1 97.19 236 GLU B CA 1
ATOM 5718 C C . GLU B 1 236 ? 9.273 -8.094 -25.641 1 97.19 236 GLU B C 1
ATOM 5720 O O . GLU B 1 236 ? 8.984 -8.344 -26.812 1 97.19 236 GLU B O 1
ATOM 5725 N N . TYR B 1 237 ? 10.023 -8.82 -24.906 1 98 237 TYR B N 1
ATOM 5726 C CA . TYR B 1 237 ? 10.492 -10.086 -25.453 1 98 237 TYR B CA 1
ATOM 5727 C C . TYR B 1 237 ? 9.328 -11.031 -25.703 1 98 237 TYR B C 1
ATOM 5729 O O . TYR B 1 237 ? 9.305 -11.734 -26.734 1 98 237 TYR B O 1
ATOM 5737 N N . LYS B 1 238 ? 8.398 -11.125 -24.75 1 97.88 238 LYS B N 1
ATOM 5738 C CA . LYS B 1 238 ? 7.188 -11.922 -24.953 1 97.88 238 LYS B CA 1
ATOM 5739 C C . LYS B 1 238 ? 6.508 -11.555 -26.266 1 97.88 238 LYS B C 1
ATOM 5741 O O . LYS B 1 238 ? 6.086 -12.438 -27.016 1 97.88 238 LYS B O 1
ATOM 5746 N N . ASP B 1 239 ? 6.422 -10.297 -26.578 1 96.62 239 ASP B N 1
ATOM 5747 C CA . ASP B 1 239 ? 5.793 -9.82 -27.812 1 96.62 239 ASP B CA 1
ATOM 5748 C C . ASP B 1 239 ? 6.598 -10.242 -29.031 1 96.62 239 ASP B C 1
ATOM 5750 O O . ASP B 1 239 ? 6.023 -10.672 -30.047 1 96.62 239 ASP B O 1
ATOM 5754 N N . ARG B 1 240 ? 7.879 -10.133 -28.938 1 96.31 240 ARG B N 1
ATOM 5755 C CA . ARG B 1 240 ? 8.734 -10.5 -30.062 1 96.31 240 ARG B CA 1
ATOM 5756 C C . ARG B 1 240 ? 8.641 -12 -30.344 1 96.31 240 ARG B C 1
ATOM 5758 O O . ARG B 1 240 ? 8.773 -12.43 -31.484 1 96.31 240 ARG B O 1
ATOM 5765 N N . LEU B 1 241 ? 8.375 -12.781 -29.25 1 96.56 241 LEU B N 1
ATOM 5766 C CA . LEU B 1 241 ? 8.188 -14.227 -29.375 1 96.56 241 LEU B CA 1
ATOM 5767 C C . LEU B 1 241 ? 6.82 -14.539 -29.969 1 96.56 241 LEU B C 1
ATOM 5769 O O . LEU B 1 241 ? 6.539 -15.695 -30.312 1 96.56 241 LEU B O 1
ATOM 5773 N N . ASN B 1 242 ? 5.969 -13.562 -30.062 1 96.62 242 ASN B N 1
ATOM 5774 C CA . ASN B 1 242 ? 4.574 -13.766 -30.438 1 96.62 242 ASN B CA 1
ATOM 5775 C C . ASN B 1 242 ? 3.893 -14.781 -29.516 1 96.62 242 ASN B C 1
ATOM 5777 O O . ASN B 1 242 ? 3.15 -15.648 -29.984 1 96.62 242 ASN B O 1
ATOM 5781 N N . TYR B 1 243 ? 4.324 -14.766 -28.312 1 97.25 243 TYR B N 1
ATOM 5782 C CA . TYR B 1 243 ? 3.76 -15.625 -27.266 1 97.25 243 TYR B CA 1
ATOM 5783 C C . TYR B 1 243 ? 2.535 -14.977 -26.625 1 97.25 243 TYR B C 1
ATOM 5785 O O . TYR B 1 243 ? 2.645 -13.938 -25.969 1 97.25 243 TYR B O 1
ATOM 5793 N N . ARG B 1 244 ? 1.346 -15.602 -26.859 1 95.25 244 ARG B N 1
ATOM 5794 C CA . ARG B 1 244 ? 0.112 -15.078 -26.281 1 95.25 244 ARG B CA 1
ATOM 5795 C C . ARG B 1 244 ? -0.119 -15.625 -24.875 1 95.25 244 ARG B C 1
ATOM 5797 O O . ARG B 1 244 ? -0.71 -16.688 -24.719 1 95.25 244 ARG B O 1
ATOM 5804 N N . CYS B 1 245 ? 0.406 -14.977 -23.922 1 96.94 245 CYS B N 1
ATOM 5805 C CA . CYS B 1 245 ? 0.191 -15.336 -22.531 1 96.94 245 CYS B CA 1
ATOM 5806 C C . CYS B 1 245 ? 0.009 -14.086 -21.672 1 96.94 245 CYS B C 1
ATOM 5808 O O . CYS B 1 245 ? 0.456 -13 -22.047 1 96.94 245 CYS B O 1
ATOM 5810 N N . GLN B 1 246 ? -0.721 -14.203 -20.609 1 98.25 246 GLN B N 1
ATOM 5811 C CA . GLN B 1 246 ? -0.869 -13.102 -19.656 1 98.25 246 GLN B CA 1
ATOM 5812 C C . GLN B 1 246 ? 0.302 -13.055 -18.688 1 98.25 246 GLN B C 1
ATOM 5814 O O . GLN B 1 246 ? 0.605 -14.047 -18.016 1 98.25 246 GLN B O 1
ATOM 5819 N N . LEU B 1 247 ? 1.02 -11.961 -18.656 1 98.75 247 LEU B N 1
ATOM 5820 C CA . LEU B 1 247 ? 2.039 -11.766 -17.641 1 98.75 247 LEU B CA 1
ATOM 5821 C C . LEU B 1 247 ? 1.401 -11.469 -16.281 1 98.75 247 LEU B C 1
ATOM 5823 O O . LEU B 1 247 ? 0.52 -10.609 -16.188 1 98.75 247 LEU B O 1
ATOM 5827 N N . LEU B 1 248 ? 1.805 -12.25 -15.328 1 98.25 248 LEU B N 1
ATOM 5828 C CA . LEU B 1 248 ? 1.318 -12.086 -13.961 1 98.25 248 LEU B CA 1
ATOM 5829 C C . LEU B 1 248 ? 2.447 -11.656 -13.031 1 98.25 248 LEU B C 1
ATOM 5831 O O . LEU B 1 248 ? 3.611 -11.992 -13.266 1 98.25 248 LEU B O 1
ATOM 5835 N N . ILE B 1 249 ? 2.086 -10.883 -12.062 1 96.69 249 ILE B N 1
ATOM 5836 C CA . ILE B 1 249 ? 3.027 -10.5 -11.016 1 96.69 249 ILE B CA 1
ATOM 5837 C C . ILE B 1 249 ? 2.385 -10.711 -9.648 1 96.69 249 ILE B C 1
ATOM 5839 O O . ILE B 1 249 ? 1.186 -10.477 -9.477 1 96.69 249 ILE B O 1
ATOM 5843 N N . MET B 1 250 ? 3.111 -11.203 -8.75 1 91.31 250 MET B N 1
ATOM 5844 C CA . MET B 1 250 ? 2.611 -11.461 -7.402 1 91.31 250 MET B CA 1
ATOM 5845 C C . MET B 1 250 ? 3.389 -10.656 -6.371 1 91.31 250 MET B C 1
ATOM 5847 O O . MET B 1 250 ? 4.594 -10.852 -6.199 1 91.31 250 MET B O 1
ATOM 5851 N N . PRO B 1 251 ? 2.648 -9.602 -5.703 1 83.5 251 PRO B N 1
ATOM 5852 C CA . PRO B 1 251 ? 3.346 -8.82 -4.68 1 83.5 251 PRO B CA 1
ATOM 5853 C C . PRO B 1 251 ? 3.639 -9.633 -3.418 1 83.5 251 PRO B C 1
ATOM 5855 O O . PRO B 1 251 ? 3.119 -10.734 -3.256 1 83.5 251 PRO B O 1
ATOM 5858 N N . TYR B 1 252 ? 4.633 -9.094 -2.486 1 65.44 252 TYR B N 1
ATOM 5859 C CA . TYR B 1 252 ? 5.16 -9.797 -1.321 1 65.44 252 TYR B CA 1
ATOM 5860 C C . TYR B 1 252 ? 4.098 -9.922 -0.235 1 65.44 252 TYR B C 1
ATOM 5862 O O . TYR B 1 252 ? 4.293 -10.633 0.753 1 65.44 252 TYR B O 1
ATOM 5870 N N . TYR B 1 253 ? 2.975 -9.344 -0.3 1 54.19 253 TYR B N 1
ATOM 5871 C CA . TYR B 1 253 ? 2.123 -9.195 0.875 1 54.19 253 TYR B CA 1
ATOM 5872 C C . TYR B 1 253 ? 2.344 -10.344 1.854 1 54.19 253 TYR B C 1
ATOM 5874 O O . TYR B 1 253 ? 2.969 -11.352 1.509 1 54.19 253 TYR B O 1
ATOM 5882 N N . ASN B 1 254 ? 1.52 -10.312 3.045 1 48.44 254 ASN B N 1
ATOM 5883 C CA . ASN B 1 254 ? 1.34 -11.203 4.18 1 48.44 254 ASN B CA 1
ATOM 5884 C C . ASN B 1 254 ? 1.165 -12.656 3.732 1 48.44 254 ASN B C 1
ATOM 5886 O O . ASN B 1 254 ? 0.076 -13.219 3.854 1 48.44 254 ASN B O 1
ATOM 5890 N N . CYS B 1 255 ? 1.541 -13.016 2.646 1 37.38 255 CYS B N 1
ATOM 5891 C CA . CYS B 1 255 ? 1.446 -14.469 2.576 1 37.38 255 CYS B CA 1
ATOM 5892 C C . CYS B 1 255 ? 1.783 -15.102 3.922 1 37.38 255 CYS B C 1
ATOM 5894 O O . CYS B 1 255 ? 1.571 -16.297 4.117 1 37.38 255 CYS B O 1
ATOM 5896 N N . HIS B 1 256 ? 2.479 -14.352 4.777 1 36.22 256 HIS B N 1
ATOM 5897 C CA . HIS B 1 256 ? 2.719 -14.898 6.109 1 36.22 256 HIS B CA 1
ATOM 5898 C C . HIS B 1 256 ? 1.561 -14.586 7.051 1 36.22 256 HIS B C 1
ATOM 5900 O O . HIS B 1 256 ? 1.692 -14.719 8.266 1 36.22 256 HIS B O 1
ATOM 5906 N N . PHE B 1 257 ? 0.419 -14.117 6.824 1 34.62 257 PHE B N 1
ATOM 5907 C CA . PHE B 1 257 ? -0.639 -14.227 7.824 1 34.62 257 PHE B CA 1
ATOM 5908 C C . PHE B 1 257 ? -0.684 -15.625 8.414 1 34.62 257 PHE B C 1
ATOM 5910 O O . PHE B 1 257 ? -1.3 -15.844 9.461 1 34.62 257 PHE B O 1
ATOM 5917 N N . SER B 1 258 ? -0.425 -16.797 7.75 1 31.36 258 SER B N 1
ATOM 5918 C CA . SER B 1 258 ? -0.65 -18.094 8.375 1 31.36 258 SER B CA 1
ATOM 5919 C C . SER B 1 258 ? 0.291 -18.312 9.555 1 31.36 258 SER B C 1
ATOM 5921 O O . SER B 1 258 ? 0.941 -19.359 9.648 1 31.36 258 SER B O 1
ATOM 5923 N N . ARG B 1 259 ? 0.98 -17.516 10.133 1 31.67 259 ARG B N 1
ATOM 5924 C CA . ARG B 1 259 ? 1.85 -18.078 11.156 1 31.67 259 ARG B CA 1
ATOM 5925 C C . ARG B 1 259 ? 1.032 -18.734 12.266 1 31.67 259 ARG B C 1
ATOM 5927 O O . ARG B 1 259 ? 0.877 -18.172 13.352 1 31.67 259 ARG B O 1
ATOM 5934 N N . ASN B 1 260 ? -0.083 -19.188 12.195 1 28.02 260 ASN B N 1
ATOM 5935 C CA . ASN B 1 260 ? -0.365 -20.078 13.305 1 28.02 260 ASN B CA 1
ATOM 5936 C C . ASN B 1 260 ? 0.644 -21.234 13.375 1 28.02 260 ASN B C 1
ATOM 5938 O O . ASN B 1 260 ? 0.348 -22.297 13.922 1 28.02 260 ASN B O 1
ATOM 5942 N N . ASN B 1 261 ? 1.384 -21.75 12.516 1 27.09 261 ASN B N 1
ATOM 5943 C CA . ASN B 1 261 ? 1.988 -22.984 13.008 1 27.09 261 ASN B CA 1
ATOM 5944 C C . ASN B 1 261 ? 2.541 -22.812 14.414 1 27.09 261 ASN B C 1
ATOM 5946 O O . ASN B 1 261 ? 3.049 -21.75 14.766 1 27.09 261 ASN B O 1
ATOM 5950 N N . GLY B 1 262 ? 2.127 -23.578 15.516 1 26.5 262 GLY B N 1
ATOM 5951 C CA . GLY B 1 262 ? 2.52 -24.016 16.844 1 26.5 262 GLY B CA 1
ATOM 5952 C C . GLY B 1 262 ? 4 -23.828 17.125 1 26.5 262 GLY B C 1
ATOM 5953 O O . GLY B 1 262 ? 4.426 -23.828 18.281 1 26.5 262 GLY B O 1
ATOM 5954 N N . TRP B 1 263 ? 4.871 -24.797 16.578 1 27.42 263 TRP B N 1
ATOM 5955 C CA . TRP B 1 263 ? 6.125 -24.969 17.312 1 27.42 263 TRP B CA 1
ATOM 5956 C C . TRP B 1 263 ? 6.707 -23.609 17.703 1 27.42 263 TRP B C 1
ATOM 5958 O O . TRP B 1 263 ? 7.051 -23.391 18.859 1 27.42 263 TRP B O 1
ATOM 5968 N N . LEU B 1 264 ? 7.863 -23.219 17.156 1 26.52 264 LEU B N 1
ATOM 5969 C CA . LEU B 1 264 ? 8.602 -22.203 17.891 1 26.52 264 LEU B CA 1
ATOM 5970 C C . LEU B 1 264 ? 7.727 -20.984 18.188 1 26.52 264 LEU B C 1
ATOM 5972 O O . LEU B 1 264 ? 6.914 -20.594 17.344 1 26.52 264 LEU B O 1
ATOM 5976 N N . TRP B 1 265 ? 7.074 -20.656 19.453 1 27.31 265 TRP B N 1
ATOM 5977 C CA . TRP B 1 265 ? 6.973 -19.547 20.375 1 27.31 265 TRP B CA 1
ATOM 5978 C C . TRP B 1 265 ? 7.594 -18.281 19.781 1 27.31 265 TRP B C 1
ATOM 5980 O O . TRP B 1 265 ? 7.844 -17.312 20.484 1 27.31 265 TRP B O 1
ATOM 5990 N N . GLN B 1 266 ? 8.641 -18.562 19.031 1 28.17 266 GLN B N 1
ATOM 5991 C CA . GLN B 1 266 ? 9.492 -17.453 18.594 1 28.17 266 GLN B CA 1
ATOM 5992 C C . GLN B 1 266 ? 8.656 -16.281 18.109 1 28.17 266 GLN B C 1
ATOM 5994 O O . GLN B 1 266 ? 7.539 -16.469 17.609 1 28.17 266 GLN B O 1
ATOM 5999 N N . HIS B 1 267 ? 8.906 -15.109 18.719 1 29.22 267 HIS B N 1
ATOM 6000 C CA . HIS B 1 267 ? 8.742 -13.695 18.391 1 29.22 267 HIS B CA 1
ATOM 6001 C C . HIS B 1 267 ? 8.258 -13.508 16.953 1 29.22 267 HIS B C 1
ATOM 6003 O O . HIS B 1 267 ? 8.609 -14.305 16.078 1 29.22 267 HIS B O 1
ATOM 6009 N N . ARG B 1 268 ? 7.016 -13.344 16.703 1 32.75 268 ARG B N 1
ATOM 6010 C CA . ARG B 1 268 ? 6.59 -12.695 15.461 1 32.75 268 ARG B CA 1
ATOM 6011 C C . ARG B 1 268 ? 7.789 -12.195 14.664 1 32.75 268 ARG B C 1
ATOM 6013 O O . ARG B 1 268 ? 8.305 -11.109 14.914 1 32.75 268 ARG B O 1
ATOM 6020 N N . ASN B 1 269 ? 8.828 -12.875 14.703 1 31.34 269 ASN B N 1
ATOM 6021 C CA . ASN B 1 269 ? 10.227 -12.766 14.297 1 31.34 269 ASN B CA 1
ATOM 6022 C C . ASN B 1 269 ? 10.359 -12.117 12.93 1 31.34 269 ASN B C 1
ATOM 6024 O O . ASN B 1 269 ? 9.664 -12.492 11.984 1 31.34 269 ASN B O 1
ATOM 6028 N N . ARG B 1 270 ? 10.656 -10.969 12.828 1 35.56 270 ARG B N 1
ATOM 6029 C CA . ARG B 1 270 ? 11.484 -10.094 12 1 35.56 270 ARG B CA 1
ATOM 6030 C C . ARG B 1 270 ? 12.312 -10.898 11.008 1 35.56 270 ARG B C 1
ATOM 6032 O O . ARG B 1 270 ? 13.406 -11.359 11.344 1 35.56 270 ARG B O 1
ATOM 6039 N N . ARG B 1 271 ? 11.836 -12.023 10.555 1 35.5 271 ARG B N 1
ATOM 6040 C CA . ARG B 1 271 ? 12.516 -12.789 9.516 1 35.5 271 ARG B CA 1
ATOM 6041 C C . ARG B 1 271 ? 13.414 -11.898 8.672 1 35.5 271 ARG B C 1
ATOM 6043 O O . ARG B 1 271 ? 13.273 -10.672 8.688 1 35.5 271 ARG B O 1
ATOM 6050 N N . GLU B 1 272 ? 14.328 -12.656 7.957 1 39.41 272 GLU B N 1
ATOM 6051 C CA . GLU B 1 272 ? 15.289 -12.047 7.043 1 39.41 272 GLU B CA 1
ATOM 6052 C C . GLU B 1 272 ? 14.641 -10.938 6.223 1 39.41 272 GLU B C 1
ATOM 6054 O O . GLU B 1 272 ? 15.273 -9.922 5.934 1 39.41 272 GLU B O 1
ATOM 6059 N N . ASN B 1 273 ? 13.289 -11.164 5.715 1 42.56 273 ASN B N 1
ATOM 6060 C CA . ASN B 1 273 ? 12.586 -10.164 4.93 1 42.56 273 ASN B CA 1
ATOM 6061 C C . ASN B 1 273 ? 12.18 -8.961 5.781 1 42.56 273 ASN B C 1
ATOM 6063 O O . ASN B 1 273 ? 11.719 -7.945 5.254 1 42.56 273 ASN B O 1
ATOM 6067 N N . GLU B 1 274 ? 12.062 -9.242 7.082 1 49.16 274 GLU B N 1
ATOM 6068 C CA . GLU B 1 274 ? 11.852 -8.156 8.031 1 49.16 274 GLU B CA 1
ATOM 6069 C C . GLU B 1 274 ? 12.977 -7.125 7.953 1 49.16 274 GLU B C 1
ATOM 6071 O O . GLU B 1 274 ? 12.789 -5.961 8.312 1 49.16 274 GLU B O 1
ATOM 6076 N N . LEU B 1 275 ? 14.008 -7.73 7.262 1 54.41 275 LEU B N 1
ATOM 6077 C CA . LEU B 1 275 ? 15.141 -6.816 7.195 1 54.41 275 LEU B CA 1
ATOM 6078 C C . LEU B 1 275 ? 15.102 -5.996 5.91 1 54.41 275 LEU B C 1
ATOM 6080 O O . LEU B 1 275 ? 15.875 -5.051 5.75 1 54.41 275 LEU B O 1
ATOM 6084 N N . VAL B 1 276 ? 14.031 -6.488 5.039 1 68.06 276 VAL B N 1
ATOM 6085 C CA . VAL B 1 276 ? 14.094 -5.793 3.76 1 68.06 276 VAL B CA 1
ATOM 6086 C C . VAL B 1 276 ? 12.844 -4.941 3.574 1 68.06 276 VAL B C 1
ATOM 6088 O O . VAL B 1 276 ? 11.719 -5.43 3.748 1 68.06 276 VAL B O 1
ATOM 6091 N N . ASN B 1 277 ? 13.109 -3.754 3.441 1 80.75 277 ASN B N 1
ATOM 6092 C CA . ASN B 1 277 ? 12.039 -2.865 3 1 80.75 277 ASN B CA 1
ATOM 6093 C C . ASN B 1 277 ? 11.688 -3.098 1.534 1 80.75 277 ASN B C 1
ATOM 6095 O O . ASN B 1 277 ? 12.406 -2.652 0.64 1 80.75 277 ASN B O 1
ATOM 6099 N N . MET B 1 278 ? 10.57 -3.744 1.326 1 86.69 278 MET B N 1
ATOM 6100 C CA . MET B 1 278 ? 10.195 -4.191 -0.013 1 86.69 278 MET B CA 1
ATOM 6101 C C . MET B 1 278 ? 9.656 -3.029 -0.841 1 86.69 278 MET B C 1
ATOM 6103 O O . MET B 1 278 ? 8.992 -2.139 -0.308 1 86.69 278 MET B O 1
ATOM 6107 N N . TYR B 1 279 ? 9.93 -3.137 -2.145 1 89.25 279 TYR B N 1
ATOM 6108 C CA . TYR B 1 279 ? 9.422 -2.109 -3.047 1 89.25 279 TYR B CA 1
ATOM 6109 C C . TYR B 1 279 ? 7.977 -2.387 -3.436 1 89.25 279 TYR B C 1
ATOM 6111 O O . TYR B 1 279 ? 7.238 -1.471 -3.807 1 89.25 279 TYR B O 1
ATOM 6119 N N . MET B 1 280 ? 7.562 -3.629 -3.359 1 87.75 280 MET B N 1
ATOM 6120 C CA . MET B 1 280 ? 6.18 -4.047 -3.566 1 87.75 280 MET B CA 1
ATOM 6121 C C . MET B 1 280 ? 5.668 -4.844 -2.373 1 87.75 280 MET B C 1
ATOM 6123 O O . MET B 1 280 ? 5.637 -6.078 -2.412 1 87.75 280 MET B O 1
ATOM 6127 N N . TRP B 1 281 ? 5.246 -4.102 -1.386 1 82.62 281 TRP B N 1
ATOM 6128 C CA . TRP B 1 281 ? 4.918 -4.766 -0.129 1 82.62 281 TRP B CA 1
ATOM 6129 C C . TRP B 1 281 ? 3.436 -5.109 -0.063 1 82.62 281 TRP B C 1
ATOM 6131 O O . TRP B 1 281 ? 3.012 -5.906 0.779 1 82.62 281 TRP B O 1
ATOM 6141 N N . ASP B 1 282 ? 2.615 -4.59 -0.979 1 85.19 282 ASP B N 1
ATOM 6142 C CA . ASP B 1 282 ? 1.201 -4.934 -1.075 1 85.19 282 ASP B CA 1
ATOM 6143 C C . ASP B 1 282 ? 0.678 -4.719 -2.494 1 85.19 282 ASP B C 1
ATOM 6145 O O . ASP B 1 282 ? 1.451 -4.426 -3.408 1 85.19 282 ASP B O 1
ATOM 6149 N N . VAL B 1 283 ? -0.588 -4.945 -2.672 1 89.12 283 VAL B N 1
ATOM 6150 C CA . VAL B 1 283 ? -1.173 -4.918 -4.008 1 89.12 283 VAL B CA 1
ATOM 6151 C C . VAL B 1 283 ? -1.088 -3.508 -4.582 1 89.12 283 VAL B C 1
ATOM 6153 O O . VAL B 1 283 ? -0.745 -3.326 -5.754 1 89.12 283 VAL B O 1
ATOM 6156 N N . THR B 1 284 ? -1.302 -2.51 -3.748 1 89.12 284 THR B N 1
ATOM 6157 C CA . THR B 1 284 ? -1.352 -1.155 -4.285 1 89.12 284 THR B CA 1
ATOM 6158 C C . THR B 1 284 ? 0.055 -0.63 -4.559 1 89.12 284 THR B C 1
ATOM 6160 O O . THR B 1 284 ? 0.26 0.159 -5.484 1 89.12 284 THR B O 1
ATOM 6163 N N . SER B 1 285 ? 1.026 -1.042 -3.695 1 90.5 285 SER B N 1
ATOM 6164 C CA . SER B 1 285 ? 2.402 -0.694 -4.035 1 90.5 285 SER B CA 1
ATOM 6165 C C . SER B 1 285 ? 2.816 -1.317 -5.363 1 90.5 285 SER B C 1
ATOM 6167 O O . SER B 1 285 ? 3.512 -0.686 -6.164 1 90.5 285 SER B O 1
ATOM 6169 N N . CYS B 1 286 ? 2.322 -2.473 -5.59 1 93.88 286 CYS B N 1
ATOM 6170 C CA . CYS B 1 286 ? 2.586 -3.137 -6.859 1 93.88 286 CYS B CA 1
ATOM 6171 C C . CYS B 1 286 ? 1.886 -2.418 -8.008 1 93.88 286 CYS B C 1
ATOM 6173 O O . CYS B 1 286 ? 2.502 -2.139 -9.039 1 93.88 286 CYS B O 1
ATOM 6175 N N . LEU B 1 287 ? 0.63 -2.105 -7.828 1 95 287 LEU B N 1
ATOM 6176 C CA . LEU B 1 287 ? -0.132 -1.42 -8.867 1 95 287 LEU B CA 1
ATOM 6177 C C . LEU B 1 287 ? 0.487 -0.064 -9.188 1 95 287 LEU B C 1
ATOM 6179 O O . LEU B 1 287 ? 0.568 0.324 -10.359 1 95 287 LEU B O 1
ATOM 6183 N N . TYR B 1 288 ? 0.905 0.633 -8.18 1 95.19 288 TYR B N 1
ATOM 6184 C CA . TYR B 1 288 ? 1.527 1.933 -8.414 1 95.19 288 TYR B CA 1
ATOM 6185 C C . TYR B 1 288 ? 2.822 1.786 -9.203 1 95.19 288 TYR B C 1
ATOM 6187 O O . TYR B 1 288 ? 3.068 2.537 -10.148 1 95.19 288 TYR B O 1
ATOM 6195 N N . PHE B 1 289 ? 3.643 0.832 -8.766 1 95.38 289 PHE B N 1
ATOM 6196 C CA . PHE B 1 289 ? 4.895 0.565 -9.469 1 95.38 289 PHE B CA 1
ATOM 6197 C C . PHE B 1 289 ? 4.645 0.312 -10.945 1 95.38 289 PHE B C 1
ATOM 6199 O O . PHE B 1 289 ? 5.285 0.922 -11.805 1 95.38 289 PHE B O 1
ATOM 6206 N N . LEU B 1 290 ? 3.66 -0.539 -11.25 1 97.06 290 LEU B N 1
ATOM 6207 C CA . LEU B 1 290 ? 3.34 -0.889 -12.625 1 97.06 290 LEU B CA 1
ATOM 6208 C C . LEU B 1 290 ? 2.824 0.326 -13.391 1 97.06 290 LEU B C 1
ATOM 6210 O O . LEU B 1 290 ? 3.277 0.603 -14.508 1 97.06 290 LEU B O 1
ATOM 6214 N N . LYS B 1 291 ? 1.955 1.053 -12.773 1 95.62 291 LYS B N 1
ATOM 6215 C CA . LYS B 1 291 ? 1.348 2.197 -13.445 1 95.62 291 LYS B CA 1
ATOM 6216 C C . LYS B 1 291 ? 2.367 3.312 -13.664 1 95.62 291 LYS B C 1
ATOM 6218 O O . LYS B 1 291 ? 2.436 3.895 -14.75 1 95.62 291 LYS B O 1
ATOM 6223 N N . ASN B 1 292 ? 3.145 3.586 -12.609 1 94.5 292 ASN B N 1
ATOM 6224 C CA . ASN B 1 292 ? 4.137 4.652 -12.68 1 94.5 292 ASN B CA 1
ATOM 6225 C C . ASN B 1 292 ? 5.168 4.387 -13.773 1 94.5 292 ASN B C 1
ATOM 6227 O O . ASN B 1 292 ? 5.777 5.32 -14.297 1 94.5 292 ASN B O 1
ATOM 6231 N N . ASN B 1 293 ? 5.348 3.154 -14.141 1 95.31 293 ASN B N 1
ATOM 6232 C CA . ASN B 1 293 ? 6.34 2.795 -15.148 1 95.31 293 ASN B CA 1
ATOM 6233 C C . ASN B 1 293 ? 5.676 2.316 -16.438 1 95.31 293 ASN B C 1
ATOM 6235 O O . ASN B 1 293 ? 6.324 1.694 -17.281 1 95.31 293 ASN B O 1
ATOM 6239 N N . ASN B 1 294 ? 4.367 2.498 -16.594 1 95.5 294 ASN B N 1
ATOM 6240 C CA . ASN B 1 294 ? 3.582 2.164 -17.781 1 95.5 294 ASN B CA 1
ATOM 6241 C C . ASN B 1 294 ? 3.645 0.673 -18.094 1 95.5 294 ASN B C 1
ATOM 6243 O O . ASN B 1 294 ? 3.814 0.284 -19.25 1 95.5 294 ASN B O 1
ATOM 6247 N N . LEU B 1 295 ? 3.609 -0.129 -17.109 1 97.38 295 LEU B N 1
ATOM 6248 C CA . LEU B 1 295 ? 3.689 -1.578 -17.25 1 97.38 295 LEU B CA 1
ATOM 6249 C C . LEU B 1 295 ? 2.334 -2.227 -16.984 1 97.38 295 LEU B C 1
ATOM 6251 O O . LEU B 1 295 ? 2.174 -3.436 -17.172 1 97.38 295 LEU B O 1
ATOM 6255 N N . ASP B 1 296 ? 1.281 -1.385 -16.594 1 95.62 296 ASP B N 1
ATOM 6256 C CA . ASP B 1 296 ? -0.023 -1.89 -16.188 1 95.62 296 ASP B CA 1
ATOM 6257 C C . ASP B 1 296 ? -0.792 -2.471 -17.375 1 95.62 296 ASP B C 1
ATOM 6259 O O . ASP B 1 296 ? -1.771 -3.195 -17.188 1 95.62 296 ASP B O 1
ATOM 6263 N N . ARG B 1 297 ? -0.37 -2.229 -18.594 1 95.88 297 ARG B N 1
ATOM 6264 C CA . ARG B 1 297 ? -1.029 -2.811 -19.766 1 95.88 297 ARG B CA 1
ATOM 6265 C C . ARG B 1 297 ? -0.551 -4.238 -20 1 95.88 297 ARG B C 1
ATOM 6267 O O . ARG B 1 297 ? -1.201 -5.004 -20.719 1 95.88 297 ARG B O 1
ATOM 6274 N N . PHE B 1 298 ? 0.613 -4.598 -19.406 1 97.44 298 PHE B N 1
ATOM 6275 C CA . PHE B 1 298 ? 1.222 -5.891 -19.688 1 97.44 298 PHE B CA 1
ATOM 6276 C C . PHE B 1 298 ? 0.938 -6.875 -18.562 1 97.44 298 PHE B C 1
ATOM 6278 O O . PHE B 1 298 ? 0.809 -8.078 -18.797 1 97.44 298 PHE B O 1
ATOM 6285 N N . TYR B 1 299 ? 0.85 -6.426 -17.359 1 98.12 299 TYR B N 1
ATOM 6286 C CA . TYR B 1 299 ? 0.851 -7.309 -16.203 1 98.12 299 TYR B CA 1
ATOM 6287 C C . TYR B 1 299 ? -0.476 -7.23 -15.453 1 98.12 299 TYR B C 1
ATOM 6289 O O . TYR B 1 299 ? -1.118 -6.18 -15.43 1 98.12 299 TYR B O 1
ATOM 6297 N N . LYS B 1 300 ? -0.941 -8.312 -14.891 1 97.69 300 LYS B N 1
ATOM 6298 C CA . LYS B 1 300 ? -2.006 -8.398 -13.891 1 97.69 300 LYS B CA 1
ATOM 6299 C C . LYS B 1 300 ? -1.485 -8.984 -12.586 1 97.69 300 LYS B C 1
ATOM 6301 O O . LYS B 1 300 ? -0.436 -9.625 -12.555 1 97.69 300 LYS B O 1
ATOM 6306 N N . VAL B 1 301 ? -2.176 -8.719 -11.484 1 96.69 301 VAL B N 1
ATOM 6307 C CA . VAL B 1 301 ? -1.613 -9.039 -10.18 1 96.69 301 VAL B CA 1
ATOM 6308 C C . VAL B 1 301 ? -2.357 -10.227 -9.57 1 96.69 301 VAL B C 1
ATOM 6310 O O . VAL B 1 301 ? -3.58 -10.328 -9.688 1 96.69 301 VAL B O 1
ATOM 6313 N N . CYS B 1 302 ? -1.626 -11.164 -9.023 1 95.88 302 CYS B N 1
ATOM 6314 C CA . CYS B 1 302 ? -2.201 -12.234 -8.227 1 95.88 302 CYS B CA 1
ATOM 6315 C C . CYS B 1 302 ? -2.305 -11.836 -6.762 1 95.88 302 CYS B C 1
ATOM 6317 O O . CYS B 1 302 ? -1.378 -11.234 -6.211 1 95.88 302 CYS B O 1
ATOM 6319 N N . THR B 1 303 ? -3.428 -12.094 -6.152 1 92.69 303 THR B N 1
ATOM 6320 C CA . THR B 1 303 ? -3.662 -11.648 -4.781 1 92.69 303 THR B CA 1
ATOM 6321 C C . THR B 1 303 ? -4.258 -12.773 -3.939 1 92.69 303 THR B C 1
ATOM 6323 O O . THR B 1 303 ? -4.727 -13.781 -4.48 1 92.69 303 THR B O 1
ATOM 6326 N N . LEU B 1 304 ? -4.188 -12.625 -2.645 1 89.44 304 LEU B N 1
ATOM 6327 C CA . LEU B 1 304 ? -4.992 -13.414 -1.723 1 89.44 304 LEU B CA 1
ATOM 6328 C C . LEU B 1 304 ? -6.434 -12.914 -1.692 1 89.44 304 LEU B C 1
ATOM 6330 O O . LEU B 1 304 ? -6.719 -11.805 -2.148 1 89.44 304 LEU B O 1
ATOM 6334 N N . PRO B 1 305 ? -7.316 -13.773 -1.235 1 90.31 305 PRO B N 1
ATOM 6335 C CA . PRO B 1 305 ? -8.688 -13.273 -1.103 1 90.31 305 PRO B CA 1
ATOM 6336 C C . PRO B 1 305 ? -8.805 -12.125 -0.106 1 90.31 305 PRO B C 1
ATOM 6338 O O . PRO B 1 305 ? -8.016 -12.039 0.836 1 90.31 305 PRO B O 1
ATOM 6341 N N . GLY B 1 306 ? -9.812 -11.234 -0.387 1 89.62 306 GLY B N 1
ATOM 6342 C CA . GLY B 1 306 ? -10.047 -10.156 0.559 1 89.62 306 GLY B CA 1
ATOM 6343 C C . GLY B 1 306 ? -9.945 -8.773 -0.069 1 89.62 306 GLY B C 1
ATOM 6344 O O . GLY B 1 306 ? -10.188 -8.617 -1.268 1 89.62 306 GLY B O 1
ATOM 6345 N N . HIS B 1 307 ? -9.625 -7.828 0.791 1 87 307 HIS B N 1
ATOM 6346 C CA . HIS B 1 307 ? -9.641 -6.426 0.396 1 87 307 HIS B CA 1
ATOM 6347 C C . HIS B 1 307 ? -8.711 -6.172 -0.788 1 87 307 HIS B C 1
ATOM 6349 O O . HIS B 1 307 ? -9.086 -5.48 -1.737 1 87 307 HIS B O 1
ATOM 6355 N N . HIS B 1 308 ? -7.551 -6.758 -0.721 1 87.88 308 HIS B N 1
ATOM 6356 C CA . HIS B 1 308 ? -6.582 -6.547 -1.792 1 87.88 308 HIS B CA 1
ATOM 6357 C C . HIS B 1 308 ? -7.105 -7.082 -3.119 1 87.88 308 HIS B C 1
ATOM 6359 O O . HIS B 1 308 ? -6.891 -6.473 -4.168 1 87.88 308 HIS B O 1
ATOM 6365 N N . MET B 1 309 ? -7.781 -8.203 -3.062 1 92.81 309 MET B N 1
ATOM 6366 C CA . MET B 1 309 ? -8.391 -8.766 -4.262 1 92.81 309 MET B CA 1
ATOM 6367 C C . MET B 1 309 ? -9.461 -7.828 -4.824 1 92.81 309 MET B C 1
ATOM 6369 O O . MET B 1 309 ? -9.516 -7.598 -6.031 1 92.81 309 MET B O 1
ATOM 6373 N N . PHE B 1 310 ? -10.289 -7.273 -3.92 1 93.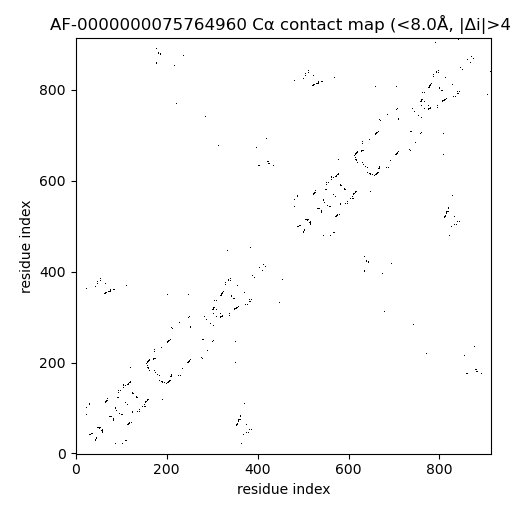38 310 PHE B N 1
ATOM 6374 C CA . PHE B 1 310 ? -11.375 -6.395 -4.344 1 93.38 310 PHE B CA 1
ATOM 6375 C C . PHE B 1 310 ? -10.828 -5.137 -5.004 1 93.38 310 PHE B C 1
ATOM 6377 O O . PHE B 1 310 ? -11.344 -4.688 -6.027 1 93.38 310 PHE B O 1
ATOM 6384 N N . MET B 1 311 ? -9.727 -4.617 -4.438 1 92.19 311 MET B N 1
ATOM 6385 C CA . MET B 1 311 ? -9.102 -3.434 -5.016 1 92.19 311 MET B CA 1
ATOM 6386 C C . MET B 1 311 ? -8.508 -3.742 -6.387 1 92.19 311 MET B C 1
ATOM 6388 O O . MET B 1 311 ? -8.672 -2.963 -7.328 1 92.19 311 MET B O 1
ATOM 6392 N N . ALA B 1 312 ? -7.84 -4.859 -6.492 1 94.19 312 ALA B N 1
ATOM 6393 C CA . ALA B 1 312 ? -7.289 -5.258 -7.785 1 94.19 312 ALA B CA 1
ATOM 6394 C C . ALA B 1 312 ? -8.391 -5.395 -8.836 1 94.19 312 ALA B C 1
ATOM 6396 O O . ALA B 1 312 ? -8.203 -5.02 -9.992 1 94.19 312 ALA B O 1
ATOM 6397 N N . ASN B 1 313 ? -9.508 -5.914 -8.406 1 94.69 313 ASN B N 1
ATOM 6398 C CA . ASN B 1 313 ? -10.641 -6.105 -9.312 1 94.69 313 ASN B CA 1
ATOM 6399 C C . ASN B 1 313 ? -11.227 -4.77 -9.758 1 94.69 313 ASN B C 1
ATOM 6401 O O . ASN B 1 313 ? -11.492 -4.57 -10.945 1 94.69 313 ASN B O 1
ATOM 6405 N N . VAL B 1 314 ? -11.414 -3.871 -8.805 1 92.81 314 VAL B N 1
ATOM 6406 C CA . VAL B 1 314 ? -11.992 -2.564 -9.094 1 92.81 314 VAL B CA 1
ATOM 6407 C C . VAL B 1 314 ? -11.117 -1.822 -10.109 1 92.81 314 VAL B C 1
ATOM 6409 O O . VAL B 1 314 ? -11.633 -1.132 -10.992 1 92.81 314 VAL B O 1
ATOM 6412 N N . TYR B 1 315 ? -9.812 -2.016 -10.023 1 93.25 315 TYR B N 1
ATOM 6413 C CA . TYR B 1 315 ? -8.875 -1.333 -10.914 1 93.25 315 TYR B CA 1
ATOM 6414 C C . TYR B 1 315 ? -8.617 -2.152 -12.172 1 93.25 315 TYR B C 1
ATOM 6416 O O . TYR B 1 315 ? -7.762 -1.802 -12.984 1 93.25 315 TYR B O 1
ATOM 6424 N N . ASN B 1 316 ? -9.336 -3.283 -12.336 1 93.88 316 ASN B N 1
ATOM 6425 C CA . ASN B 1 316 ? -9.242 -4.164 -13.492 1 93.88 316 ASN B CA 1
ATOM 6426 C C . ASN B 1 316 ? -7.836 -4.73 -13.656 1 93.88 316 ASN B C 1
ATOM 6428 O O . ASN B 1 316 ? -7.316 -4.801 -14.773 1 93.88 316 ASN B O 1
ATOM 6432 N N . MET B 1 317 ? -7.207 -5.07 -12.516 1 96.44 317 MET B N 1
ATOM 6433 C CA . MET B 1 317 ? -5.828 -5.551 -12.531 1 96.44 317 MET B CA 1
ATOM 6434 C C . MET B 1 317 ? -5.734 -6.949 -11.93 1 96.44 317 MET B C 1
ATOM 6436 O O . MET B 1 317 ? -4.637 -7.48 -11.758 1 96.44 317 MET B O 1
ATOM 6440 N N . LEU B 1 318 ? -6.883 -7.578 -11.625 1 96.56 318 LEU B N 1
ATOM 6441 C CA . LEU B 1 318 ? -6.879 -8.891 -10.984 1 96.56 318 LEU B CA 1
ATOM 6442 C C . LEU B 1 318 ? -6.477 -9.977 -11.977 1 96.56 318 LEU B C 1
ATOM 6444 O O . LEU B 1 318 ? -7.156 -10.18 -12.984 1 96.56 318 LEU B O 1
ATOM 6448 N N . GLY B 1 319 ? -5.383 -10.68 -11.664 1 96.88 319 GLY B N 1
ATOM 6449 C CA . GLY B 1 319 ? -4.902 -11.734 -12.531 1 96.88 319 GLY B CA 1
ATOM 6450 C C . GLY B 1 319 ? -5.195 -13.125 -12 1 96.88 319 GLY B C 1
ATOM 6451 O O . GLY B 1 319 ? -5.273 -14.086 -12.766 1 96.88 319 GLY B O 1
ATOM 6452 N N . GLY B 1 320 ? -5.289 -13.25 -10.742 1 96.5 320 GLY B N 1
ATOM 6453 C CA . GLY B 1 320 ? -5.555 -14.531 -10.109 1 96.5 320 GLY B CA 1
ATOM 6454 C C . GLY B 1 320 ? -5.645 -14.438 -8.602 1 96.5 320 GLY B C 1
ATOM 6455 O O . GLY B 1 320 ? -5.312 -13.406 -8.016 1 96.5 320 GLY B O 1
ATOM 6456 N N . VAL B 1 321 ? -6.18 -15.484 -8.016 1 96.12 321 VAL B N 1
ATOM 6457 C CA . VAL B 1 321 ? -6.32 -15.531 -6.562 1 96.12 321 VAL B CA 1
ATOM 6458 C C . VAL B 1 321 ? -5.543 -16.734 -6.012 1 96.12 321 VAL B C 1
ATOM 6460 O O . VAL B 1 321 ? -5.707 -17.859 -6.484 1 96.12 321 VAL B O 1
ATOM 6463 N N . VAL B 1 322 ? -4.738 -16.5 -5.094 1 94.56 322 VAL B N 1
ATOM 6464 C CA . VAL B 1 322 ? -3.916 -17.531 -4.492 1 94.56 322 VAL B CA 1
ATOM 6465 C C . VAL B 1 322 ? -4.508 -17.953 -3.145 1 94.56 322 VAL B C 1
ATOM 6467 O O . VAL B 1 322 ? -4.793 -17.094 -2.301 1 94.56 322 VAL B O 1
ATOM 6470 N N . ILE B 1 323 ? -4.707 -19.188 -2.961 1 94.5 323 ILE B N 1
ATOM 6471 C CA . ILE B 1 323 ? -5.191 -19.719 -1.693 1 94.5 323 ILE B CA 1
ATOM 6472 C C . ILE B 1 323 ? -4.086 -20.531 -1.022 1 94.5 323 ILE B C 1
ATOM 6474 O O . ILE B 1 323 ? -3.6 -21.516 -1.587 1 94.5 323 ILE B O 1
ATOM 6478 N N . THR B 1 324 ? -3.709 -20.094 0.111 1 90.12 324 THR B N 1
ATOM 6479 C CA . THR B 1 324 ? -2.701 -20.812 0.884 1 90.12 324 THR B CA 1
ATOM 6480 C C . THR B 1 324 ? -3.348 -21.594 2.023 1 90.12 324 THR B C 1
ATOM 6482 O O . THR B 1 324 ? -4.543 -21.438 2.287 1 90.12 324 THR B O 1
ATOM 6485 N N . SER B 1 325 ? -2.572 -22.391 2.654 1 87.19 325 SER B N 1
ATOM 6486 C CA . SER B 1 325 ? -3.078 -23.219 3.744 1 87.19 325 SER B CA 1
ATOM 6487 C C . SER B 1 325 ? -3.473 -22.375 4.949 1 87.19 325 SER B C 1
ATOM 6489 O O . SER B 1 325 ? -4.164 -22.844 5.848 1 87.19 325 SER B O 1
ATOM 6491 N N . ASP B 1 326 ? -3.15 -21.156 4.93 1 81.25 326 ASP B N 1
ATOM 6492 C CA . ASP B 1 326 ? -3.457 -20.25 6.035 1 81.25 326 ASP B CA 1
ATOM 6493 C C . ASP B 1 326 ? -4.879 -19.703 5.922 1 81.25 326 ASP B C 1
ATOM 6495 O O . ASP B 1 326 ? -5.418 -19.156 6.887 1 81.25 326 ASP B O 1
ATOM 6499 N N . VAL B 1 327 ? -5.402 -19.797 4.801 1 84.69 327 VAL B N 1
ATOM 6500 C CA . VAL B 1 327 ? -6.773 -19.359 4.594 1 84.69 327 VAL B CA 1
ATOM 6501 C C . VAL B 1 327 ? -7.746 -20.344 5.223 1 84.69 327 VAL B C 1
ATOM 6503 O O . VAL B 1 327 ? -7.602 -21.562 5.039 1 84.69 327 VAL B O 1
ATOM 6506 N N . ASP B 1 328 ? -8.664 -19.828 5.945 1 86.5 328 ASP B N 1
ATOM 6507 C CA . ASP B 1 328 ? -9.656 -20.703 6.586 1 86.5 328 ASP B CA 1
ATOM 6508 C C . ASP B 1 328 ? -10.742 -21.109 5.594 1 86.5 328 ASP B C 1
ATOM 6510 O O . ASP B 1 328 ? -11.562 -20.297 5.184 1 86.5 328 ASP B O 1
ATOM 6514 N N . GLN B 1 329 ? -10.734 -22.406 5.305 1 86 329 GLN B N 1
ATOM 6515 C CA . GLN B 1 329 ? -11.688 -22.906 4.32 1 86 329 GLN B CA 1
ATOM 6516 C C . GLN B 1 329 ? -13.102 -22.891 4.883 1 86 329 GLN B C 1
ATOM 6518 O O . GLN B 1 329 ? -14.07 -23.047 4.133 1 86 329 GLN B O 1
ATOM 6523 N N . TYR B 1 330 ? -13.219 -22.719 6.25 1 83 330 TYR B N 1
ATOM 6524 C CA . TYR B 1 330 ? -14.531 -22.672 6.871 1 83 330 TYR B CA 1
ATOM 6525 C C . TYR B 1 330 ? -15.172 -21.297 6.691 1 83 330 TYR B C 1
ATOM 6527 O O . TYR B 1 330 ? -16.359 -21.109 6.992 1 83 330 TYR B O 1
ATOM 6535 N N . ASP B 1 331 ? -14.398 -20.391 6.234 1 89.31 331 ASP B N 1
ATOM 6536 C CA . ASP B 1 331 ? -14.898 -19.031 6.074 1 89.31 331 ASP B CA 1
ATOM 6537 C C . ASP B 1 331 ? -15.695 -18.891 4.777 1 89.31 331 ASP B C 1
ATOM 6539 O O . ASP B 1 331 ? -15.234 -18.266 3.822 1 89.31 331 ASP B O 1
ATOM 6543 N N . SER B 1 332 ? -16.891 -19.391 4.82 1 91.25 332 SER B N 1
ATOM 6544 C CA . SER B 1 332 ? -17.75 -19.391 3.641 1 91.25 332 SER B CA 1
ATOM 6545 C C . SER B 1 332 ? -18.078 -17.969 3.201 1 91.25 332 SER B C 1
ATOM 6547 O O . SER B 1 332 ? -18.297 -17.703 2.014 1 91.25 332 SER B O 1
ATOM 6549 N N . LYS B 1 333 ? -18.172 -17.094 4.16 1 91.12 333 LYS B N 1
ATOM 6550 C CA . LYS B 1 333 ? -18.469 -15.703 3.846 1 91.12 333 LYS B CA 1
ATOM 6551 C C . LYS B 1 333 ? -17.391 -15.117 2.928 1 91.12 333 LYS B C 1
ATOM 6553 O O . LYS B 1 333 ? -17.719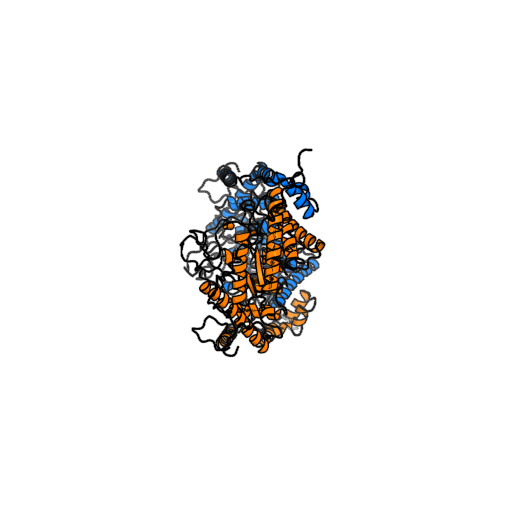 -14.594 1.854 1 91.12 333 LYS B O 1
ATOM 6558 N N . SER B 1 334 ? -16.141 -15.273 3.312 1 91.69 334 SER B N 1
ATOM 6559 C CA . SER B 1 334 ? -15.023 -14.719 2.555 1 91.69 334 SER B CA 1
ATOM 6560 C C . SER B 1 334 ? -14.922 -15.344 1.169 1 91.69 334 SER B C 1
ATOM 6562 O O . SER B 1 334 ? -14.719 -14.648 0.177 1 91.69 334 SER B O 1
ATOM 6564 N N . PHE B 1 335 ? -15.125 -16.609 1.101 1 95 335 PHE B N 1
ATOM 6565 C CA . PHE B 1 335 ? -15.039 -17.297 -0.178 1 95 335 PHE B CA 1
ATOM 6566 C C . PHE B 1 335 ? -16.188 -16.906 -1.088 1 95 335 PHE B C 1
ATOM 6568 O O . PHE B 1 335 ? -16.016 -16.75 -2.297 1 95 335 PHE B O 1
ATOM 6575 N N . THR B 1 336 ? -17.359 -16.797 -0.5 1 94.88 336 THR B N 1
ATOM 6576 C CA . THR B 1 336 ? -18.516 -16.406 -1.295 1 94.88 336 THR B CA 1
ATOM 6577 C C . THR B 1 336 ? -18.344 -14.992 -1.856 1 94.88 336 THR B C 1
ATOM 6579 O O . THR B 1 336 ? -18.641 -14.742 -3.025 1 94.88 336 THR B O 1
ATOM 6582 N N . LEU B 1 337 ? -17.859 -14.102 -1.008 1 94.06 337 LEU B N 1
ATOM 6583 C CA . LEU B 1 337 ? -17.609 -12.742 -1.459 1 94.06 337 LEU B CA 1
ATOM 6584 C C . LEU B 1 337 ? -16.531 -12.711 -2.531 1 94.06 337 LEU B C 1
ATOM 6586 O O . LEU B 1 337 ? -16.594 -11.914 -3.471 1 94.06 337 LEU B O 1
ATOM 6590 N N . MET B 1 338 ? -15.508 -13.555 -2.375 1 95.31 338 MET B N 1
ATOM 6591 C CA . MET B 1 338 ? -14.461 -13.695 -3.385 1 95.31 338 MET B CA 1
ATOM 6592 C C . MET B 1 338 ? -15.055 -14.109 -4.727 1 95.31 338 MET B C 1
ATOM 6594 O O . MET B 1 338 ? -14.781 -13.477 -5.75 1 95.31 338 MET B O 1
ATOM 6598 N N . MET B 1 339 ? -15.867 -15.117 -4.695 1 96.25 339 MET B N 1
ATOM 6599 C CA . MET B 1 339 ? -16.438 -15.633 -5.938 1 96.25 339 MET B CA 1
ATOM 6600 C C . MET B 1 339 ? -17.469 -14.656 -6.512 1 96.25 339 MET B C 1
ATOM 6602 O O . MET B 1 339 ? -17.594 -14.547 -7.73 1 96.25 339 MET B O 1
ATOM 6606 N N . LYS B 1 340 ? -18.203 -13.992 -5.621 1 94.81 340 LYS B N 1
ATOM 6607 C CA . LYS B 1 340 ? -19.125 -12.961 -6.109 1 94.81 340 LYS B CA 1
ATOM 6608 C C . LYS B 1 340 ? -18.359 -11.883 -6.879 1 94.81 340 LYS B C 1
ATOM 6610 O O . LYS B 1 340 ? -18.828 -11.414 -7.918 1 94.81 340 LYS B O 1
ATOM 6615 N N . CYS B 1 341 ? -17.25 -11.523 -6.371 1 93.94 341 CYS B N 1
ATOM 6616 C CA . CYS B 1 341 ? -16.391 -10.547 -7.035 1 93.94 341 CYS B CA 1
ATOM 6617 C C . CYS B 1 341 ? -16 -11.031 -8.43 1 93.94 341 CYS B C 1
ATOM 6619 O O . CYS B 1 341 ? -16.078 -10.266 -9.391 1 93.94 341 CYS B O 1
ATOM 6621 N N . VAL B 1 342 ? -15.664 -12.242 -8.531 1 95 342 VAL B N 1
ATOM 6622 C CA . VAL B 1 342 ? -15.266 -12.844 -9.805 1 95 342 VAL B CA 1
ATOM 6623 C C . VAL B 1 342 ? -16.469 -12.875 -10.758 1 95 342 VAL B C 1
ATOM 6625 O O . VAL B 1 342 ? -16.344 -12.516 -11.93 1 95 342 VAL B O 1
ATOM 6628 N N . LEU B 1 343 ? -17.609 -13.242 -10.297 1 94.38 343 LEU B N 1
ATOM 6629 C CA . LEU B 1 343 ? -18.812 -13.32 -11.109 1 94.38 343 LEU B CA 1
ATOM 6630 C C . LEU B 1 343 ? -19.219 -11.938 -11.625 1 94.38 343 LEU B C 1
ATOM 6632 O O . LEU B 1 343 ? -19.625 -11.789 -12.781 1 94.38 343 LEU B O 1
ATOM 6636 N N . ASP B 1 344 ? -19.078 -10.969 -10.758 1 90 344 ASP B N 1
ATOM 6637 C CA . ASP B 1 344 ? -19.469 -9.602 -11.109 1 90 344 ASP B CA 1
ATOM 6638 C C . ASP B 1 344 ? -18.578 -9.039 -12.219 1 90 344 ASP B C 1
ATOM 6640 O O . ASP B 1 344 ? -19.016 -8.188 -12.992 1 90 344 ASP B O 1
ATOM 6644 N N . GLN B 1 345 ? -17.391 -9.5 -12.289 1 89.44 345 GLN B N 1
ATOM 6645 C CA . GLN B 1 345 ? -16.484 -9.07 -13.344 1 89.44 345 GLN B CA 1
ATOM 6646 C C . GLN B 1 345 ? -16.891 -9.641 -14.695 1 89.44 345 GLN B C 1
ATOM 6648 O O . GLN B 1 345 ? -16.5 -9.117 -15.742 1 89.44 345 GLN B O 1
ATOM 6653 N N . GLY B 1 346 ? -17.578 -10.695 -14.672 1 90.69 346 GLY B N 1
ATOM 6654 C CA . GLY B 1 346 ? -18.125 -11.266 -15.898 1 90.69 346 GLY B CA 1
ATOM 6655 C C . GLY B 1 346 ? -17.234 -12.328 -16.516 1 90.69 346 GLY B C 1
ATOM 6656 O O . GLY B 1 346 ? -17.656 -13.062 -17.406 1 90.69 346 GLY B O 1
ATOM 6657 N N . ALA B 1 347 ? -15.984 -12.391 -16.125 1 92.69 347 ALA B N 1
ATOM 6658 C CA . ALA B 1 347 ? -15.047 -13.383 -16.641 1 92.69 347 ALA B CA 1
ATOM 6659 C C . ALA B 1 347 ? -14.062 -13.82 -15.555 1 92.69 347 ALA B C 1
ATOM 6661 O O . ALA B 1 347 ? -13.727 -13.039 -14.664 1 92.69 347 ALA B O 1
ATOM 6662 N N . PRO B 1 348 ? -13.68 -15.109 -15.633 1 94.44 348 PRO B N 1
ATOM 6663 C CA . PRO B 1 348 ? -12.672 -15.547 -14.664 1 94.44 348 PRO B CA 1
ATOM 6664 C C . PRO B 1 348 ? -11.312 -14.875 -14.883 1 94.44 348 PRO B C 1
ATOM 6666 O O . PRO B 1 348 ? -10.953 -14.555 -16.016 1 94.44 348 PRO B O 1
ATOM 6669 N N . PRO B 1 349 ? -10.633 -14.617 -13.812 1 95.75 349 PRO B N 1
ATOM 6670 C CA . PRO B 1 349 ? -9.273 -14.094 -14 1 95.75 349 PRO B CA 1
ATOM 6671 C C . PRO B 1 349 ? -8.375 -15.055 -14.766 1 95.75 349 PRO B C 1
ATOM 6673 O O . PRO B 1 349 ? -8.516 -16.281 -14.648 1 95.75 349 PRO B O 1
ATOM 6676 N N . PRO B 1 350 ? -7.441 -14.547 -15.492 1 96.38 350 PRO B N 1
ATOM 6677 C CA . PRO B 1 350 ? -6.57 -15.398 -16.312 1 96.38 350 PRO B CA 1
ATOM 6678 C C . PRO B 1 350 ? -5.801 -16.422 -15.477 1 96.38 350 PRO B C 1
ATOM 6680 O O . PRO B 1 350 ? -5.566 -17.547 -15.938 1 96.38 350 PRO B O 1
ATOM 6683 N N . GLY B 1 351 ? -5.395 -16.078 -14.289 1 96.56 351 GLY B N 1
ATOM 6684 C CA . GLY B 1 351 ? -4.645 -16.984 -13.43 1 96.56 351 GLY B CA 1
ATOM 6685 C C . GLY B 1 351 ? -5.531 -17.859 -12.555 1 96.56 351 GLY B C 1
ATOM 6686 O O . GLY B 1 351 ? -5.035 -18.672 -11.781 1 96.56 351 GLY B O 1
ATOM 6687 N N . GLY B 1 352 ? -6.848 -17.719 -12.641 1 96.81 352 GLY B N 1
ATOM 6688 C CA . GLY B 1 352 ? -7.785 -18.547 -11.891 1 96.81 352 GLY B CA 1
ATOM 6689 C C . GLY B 1 352 ? -7.492 -18.578 -10.406 1 96.81 352 GLY B C 1
ATOM 6690 O O . GLY B 1 352 ? -7.023 -17.594 -9.836 1 96.81 352 GLY B O 1
ATOM 6691 N N . VAL B 1 353 ? -7.883 -19.734 -9.766 1 97.62 353 VAL B N 1
ATOM 6692 C CA . VAL B 1 353 ? -7.652 -19.969 -8.344 1 97.62 353 VAL B CA 1
ATOM 6693 C C . VAL B 1 353 ? -6.445 -20.891 -8.164 1 97.62 353 VAL B C 1
ATOM 6695 O O . VAL B 1 353 ? -6.492 -22.062 -8.516 1 97.62 353 VAL B O 1
ATOM 6698 N N . ILE B 1 354 ? -5.426 -20.359 -7.609 1 96.75 354 ILE B N 1
ATOM 6699 C CA . ILE B 1 354 ? -4.184 -21.109 -7.438 1 96.75 354 ILE B CA 1
ATOM 6700 C C . ILE B 1 354 ? -4.133 -21.719 -6.035 1 96.75 354 ILE B C 1
ATOM 6702 O O . ILE B 1 354 ? -4.203 -20.984 -5.039 1 96.75 354 ILE B O 1
ATOM 6706 N N . LEU B 1 355 ? -4.035 -22.984 -5.992 1 96.75 355 LEU B N 1
ATOM 6707 C CA . LEU B 1 355 ? -3.955 -23.688 -4.715 1 96.75 355 LEU B CA 1
ATOM 6708 C C . LEU B 1 355 ? -2.504 -23.938 -4.316 1 96.75 355 LEU B C 1
ATOM 6710 O O . LEU B 1 355 ? -1.872 -24.875 -4.801 1 96.75 355 LEU B O 1
ATOM 6714 N N . LYS B 1 356 ? -2.002 -23.094 -3.504 1 93.12 356 LYS B N 1
ATOM 6715 C CA . LYS B 1 356 ? -0.669 -23.25 -2.93 1 93.12 356 LYS B CA 1
ATOM 6716 C C . LYS B 1 356 ? -0.745 -23.797 -1.506 1 93.12 356 LYS B C 1
ATOM 6718 O O . LYS B 1 356 ? -0.523 -23.062 -0.543 1 93.12 356 LYS B O 1
ATOM 6723 N N . LEU B 1 357 ? -0.915 -25.109 -1.465 1 90.88 357 LEU B N 1
ATOM 6724 C CA . LEU B 1 357 ? -1.228 -25.734 -0.182 1 90.88 357 LEU B CA 1
ATOM 6725 C C . LEU B 1 357 ? -0.07 -26.594 0.299 1 90.88 357 LEU B C 1
ATOM 6727 O O . LEU B 1 357 ? 0.599 -27.25 -0.505 1 90.88 357 LEU B O 1
ATOM 6731 N N . ARG B 1 358 ? 0.104 -26.547 1.582 1 82.25 358 ARG B N 1
ATOM 6732 C CA . ARG B 1 358 ? 1.15 -27.344 2.211 1 82.25 358 ARG B CA 1
ATOM 6733 C C . ARG B 1 358 ? 0.579 -28.219 3.324 1 82.25 358 ARG B C 1
ATOM 6735 O O . ARG B 1 358 ? -0.116 -27.719 4.211 1 82.25 358 ARG B O 1
ATOM 6742 N N . ALA B 1 359 ? 0.91 -29.516 3.137 1 77 359 ALA B N 1
ATOM 6743 C CA . ALA B 1 359 ? 0.458 -30.453 4.156 1 77 359 ALA B CA 1
ATOM 6744 C C . ALA B 1 359 ? 1.556 -30.719 5.184 1 77 359 ALA B C 1
ATOM 6746 O O . ALA B 1 359 ? 2.742 -30.719 4.844 1 77 359 ALA B O 1
ATOM 6747 N N . ARG B 1 360 ? 1.13 -30.891 6.406 1 72.44 360 ARG B N 1
ATOM 6748 C CA . ARG B 1 360 ? 2.082 -31.281 7.441 1 72.44 360 ARG B CA 1
ATOM 6749 C C . ARG B 1 360 ? 2.492 -32.75 7.285 1 72.44 360 ARG B C 1
ATOM 6751 O O . ARG B 1 360 ? 3.666 -33.094 7.445 1 72.44 360 ARG B O 1
ATOM 6758 N N . GLU B 1 361 ? 1.453 -33.531 6.969 1 69.94 361 GLU B N 1
ATOM 6759 C CA . GLU B 1 361 ? 1.691 -34.969 6.762 1 69.94 361 GLU B CA 1
ATOM 6760 C C . GLU B 1 361 ? 1.739 -35.281 5.273 1 69.94 361 GLU B C 1
ATOM 6762 O O . GLU B 1 361 ? 0.988 -34.719 4.477 1 69.94 361 GLU B O 1
ATOM 6767 N N . CYS B 1 362 ? 2.662 -36.25 4.914 1 71.31 362 CYS B N 1
ATOM 6768 C CA . CYS B 1 362 ? 2.984 -36.406 3.502 1 71.31 362 CYS B CA 1
ATOM 6769 C C . CYS B 1 362 ? 2.295 -37.625 2.924 1 71.31 362 CYS B C 1
ATOM 6771 O O . CYS B 1 362 ? 2.598 -38.062 1.804 1 71.31 362 CYS B O 1
ATOM 6773 N N . SER B 1 363 ? 1.336 -38.188 3.611 1 81.31 363 SER B N 1
ATOM 6774 C CA . SER B 1 363 ? 0.68 -39.312 2.967 1 81.31 363 SER B CA 1
ATOM 6775 C C . SER B 1 363 ? -0.18 -38.875 1.792 1 81.31 363 SER B C 1
ATOM 6777 O O . SER B 1 363 ? -0.773 -37.781 1.83 1 81.31 363 SER B O 1
ATOM 6779 N N . PRO B 1 364 ? -0.192 -39.656 0.728 1 84.69 364 PRO B N 1
ATOM 6780 C CA . PRO B 1 364 ? -0.973 -39.281 -0.458 1 84.69 364 PRO B CA 1
ATOM 6781 C C . PRO B 1 364 ? -2.438 -39 -0.135 1 84.69 364 PRO B C 1
ATOM 6783 O O . PRO B 1 364 ? -3.025 -38.062 -0.687 1 84.69 364 PRO B O 1
ATOM 6786 N N . ARG B 1 365 ? -3.012 -39.75 0.766 1 84.88 365 ARG B N 1
ATOM 6787 C CA . ARG B 1 365 ? -4.418 -39.562 1.117 1 84.88 365 ARG B CA 1
ATOM 6788 C C . ARG B 1 365 ? -4.637 -38.25 1.812 1 84.88 365 ARG B C 1
ATOM 6790 O O . ARG B 1 365 ? -5.633 -37.562 1.559 1 84.88 365 ARG B O 1
ATOM 6797 N N . GLU B 1 366 ? -3.744 -37.938 2.656 1 86.44 366 GLU B N 1
ATOM 6798 C CA . GLU B 1 366 ? -3.85 -36.656 3.371 1 86.44 366 GLU B CA 1
ATOM 6799 C C . GLU B 1 366 ? -3.664 -35.5 2.426 1 86.44 366 GLU B C 1
ATOM 6801 O O . GLU B 1 366 ? -4.344 -34.469 2.559 1 86.44 366 GLU B O 1
ATOM 6806 N N . MET B 1 367 ? -2.754 -35.625 1.527 1 89 367 MET B N 1
ATOM 6807 C CA . MET B 1 367 ? -2.523 -34.562 0.551 1 89 367 MET B CA 1
ATOM 6808 C C . MET B 1 367 ? -3.756 -34.344 -0.32 1 89 367 MET B C 1
ATOM 6810 O O . MET B 1 367 ? -4.129 -33.188 -0.605 1 89 367 MET B O 1
ATOM 6814 N N . LEU B 1 368 ? -4.344 -35.438 -0.699 1 91.19 368 LEU B N 1
ATOM 6815 C CA . LEU B 1 368 ? -5.551 -35.344 -1.514 1 91.19 368 LEU B CA 1
ATOM 6816 C C . LEU B 1 368 ? -6.688 -34.688 -0.736 1 91.19 368 LEU B C 1
ATOM 6818 O O . LEU B 1 368 ? -7.398 -33.844 -1.271 1 91.19 368 LEU B O 1
ATOM 6822 N N . ALA B 1 369 ? -6.844 -35.094 0.474 1 90.62 369 ALA B N 1
ATOM 6823 C CA . ALA B 1 369 ? -7.898 -34.562 1.321 1 90.62 369 ALA B CA 1
ATOM 6824 C C . ALA B 1 369 ? -7.703 -33.062 1.537 1 90.62 369 ALA B C 1
ATOM 6826 O O . ALA B 1 369 ? -8.672 -32.281 1.544 1 90.62 369 ALA B O 1
ATOM 6827 N N . LEU B 1 370 ? -6.477 -32.656 1.724 1 91.5 370 LEU B N 1
ATOM 6828 C CA . LEU B 1 370 ? -6.148 -31.25 1.913 1 91.5 370 LEU B CA 1
ATOM 6829 C C . LEU B 1 370 ? -6.602 -30.422 0.714 1 91.5 370 LEU B C 1
ATOM 6831 O O . LEU B 1 370 ? -7.285 -29.406 0.876 1 91.5 370 LEU B O 1
ATOM 6835 N N . HIS B 1 371 ? -6.234 -30.844 -0.432 1 95 371 HIS B N 1
ATOM 6836 C CA . HIS B 1 371 ? -6.602 -30.109 -1.634 1 95 371 HIS B CA 1
ATOM 6837 C C . HIS B 1 371 ? -8.102 -30.188 -1.889 1 95 371 HIS B C 1
ATOM 6839 O O . HIS B 1 371 ? -8.727 -29.188 -2.273 1 95 371 HIS B O 1
ATOM 6845 N N . ALA B 1 372 ? -8.664 -31.344 -1.669 1 94.38 372 ALA B N 1
ATOM 6846 C CA . ALA B 1 372 ? -10.086 -31.547 -1.918 1 94.38 372 ALA B CA 1
ATOM 6847 C C . ALA B 1 372 ? -10.938 -30.625 -1.063 1 94.38 372 ALA B C 1
ATOM 6849 O O . ALA B 1 372 ? -11.969 -30.109 -1.519 1 94.38 372 ALA B O 1
ATOM 6850 N N . LYS B 1 373 ? -10.57 -30.438 0.128 1 93.88 373 LYS B N 1
ATOM 6851 C CA . LYS B 1 373 ? -11.375 -29.594 1 1 93.88 373 LYS B CA 1
ATOM 6852 C C . LYS B 1 373 ? -11.422 -28.156 0.476 1 93.88 373 LYS B C 1
ATOM 6854 O O . LYS B 1 373 ? -12.469 -27.5 0.541 1 93.88 373 LYS B O 1
ATOM 6859 N N . TYR B 1 374 ? -10.305 -27.641 -0.046 1 95.88 374 TYR B N 1
ATOM 6860 C CA . TYR B 1 374 ? -10.289 -26.281 -0.583 1 95.88 374 TYR B CA 1
ATOM 6861 C C . TYR B 1 374 ? -11.039 -26.219 -1.91 1 95.88 374 TYR B C 1
ATOM 6863 O O . TYR B 1 374 ? -11.773 -25.266 -2.168 1 95.88 374 TYR B O 1
ATOM 6871 N N . VAL B 1 375 ? -10.828 -27.219 -2.754 1 96.88 375 VAL B N 1
ATOM 6872 C CA . VAL B 1 375 ? -11.531 -27.281 -4.031 1 96.88 375 VAL B CA 1
ATOM 6873 C C . VAL B 1 375 ? -13.039 -27.234 -3.795 1 96.88 375 VAL B C 1
ATOM 6875 O O . VAL B 1 375 ? -13.742 -26.453 -4.418 1 96.88 375 VAL B O 1
ATOM 6878 N N . ASP B 1 376 ? -13.445 -28.016 -2.924 1 95.94 376 ASP B N 1
ATOM 6879 C CA . ASP B 1 376 ? -14.883 -28.125 -2.666 1 95.94 376 ASP B CA 1
ATOM 6880 C C . ASP B 1 376 ? -15.414 -26.875 -1.977 1 95.94 376 ASP B C 1
ATOM 6882 O O . ASP B 1 376 ? -16.531 -26.438 -2.256 1 95.94 376 ASP B O 1
ATOM 6886 N N . ALA B 1 377 ? -14.664 -26.297 -1.076 1 95.5 377 ALA B N 1
ATOM 6887 C CA . ALA B 1 377 ? -15.07 -25.078 -0.374 1 95.5 377 ALA B CA 1
ATOM 6888 C C . ALA B 1 377 ? -15.266 -23.922 -1.348 1 95.5 377 ALA B C 1
ATOM 6890 O O . ALA B 1 377 ? -16.25 -23.172 -1.257 1 95.5 377 ALA B O 1
ATOM 6891 N N . VAL B 1 378 ? -14.336 -23.766 -2.26 1 97 378 VAL B N 1
ATOM 6892 C CA . VAL B 1 378 ? -14.43 -22.688 -3.227 1 97 378 VAL B CA 1
ATOM 6893 C C . VAL B 1 378 ? -15.586 -22.938 -4.195 1 97 378 VAL B C 1
ATOM 6895 O O . VAL B 1 378 ? -16.281 -22.016 -4.602 1 97 378 VAL B O 1
ATOM 6898 N N . ALA B 1 379 ? -15.75 -24.203 -4.578 1 96.62 379 ALA B N 1
ATOM 6899 C CA . ALA B 1 379 ? -16.891 -24.562 -5.422 1 96.62 379 ALA B CA 1
ATOM 6900 C C . ALA B 1 379 ? -18.203 -24.234 -4.738 1 96.62 379 ALA B C 1
ATOM 6902 O O . ALA B 1 379 ? -19.125 -23.703 -5.375 1 96.62 379 ALA B O 1
ATOM 6903 N N . LYS B 1 380 ? -18.297 -24.594 -3.508 1 95.19 380 LYS B N 1
ATOM 6904 C CA . LYS B 1 380 ? -19.469 -24.219 -2.73 1 95.19 380 LYS B CA 1
ATOM 6905 C C . LYS B 1 380 ? -19.703 -22.719 -2.777 1 95.19 380 LYS B C 1
ATOM 6907 O O . LYS B 1 380 ? -20.828 -22.266 -2.98 1 95.19 380 LYS B O 1
ATOM 6912 N N . ALA B 1 381 ? -18.672 -22.016 -2.568 1 96.19 381 ALA B N 1
ATOM 6913 C CA . ALA B 1 381 ? -18.734 -20.562 -2.578 1 96.19 381 ALA B CA 1
ATOM 6914 C C . ALA B 1 381 ? -19.219 -20.047 -3.93 1 96.19 381 ALA B C 1
ATOM 6916 O O . ALA B 1 381 ? -19.969 -19.062 -3.998 1 96.19 381 ALA B O 1
ATOM 6917 N N . LEU B 1 382 ? -18.75 -20.656 -5.02 1 96.69 382 LEU B N 1
ATOM 6918 C CA . LEU B 1 382 ? -19.203 -20.266 -6.355 1 96.69 382 LEU B CA 1
ATOM 6919 C C . LEU B 1 382 ? -20.703 -20.469 -6.496 1 96.69 382 LEU B C 1
ATOM 6921 O O . LEU B 1 382 ? -21.406 -19.594 -7.02 1 96.69 382 LEU B O 1
ATOM 6925 N N . ARG B 1 383 ? -21.219 -21.625 -6.062 1 95.5 383 ARG B N 1
ATOM 6926 C CA . ARG B 1 383 ? -22.641 -21.906 -6.098 1 95.5 383 ARG B CA 1
ATOM 6927 C C . ARG B 1 383 ? -23.422 -20.859 -5.289 1 95.5 383 ARG B C 1
ATOM 6929 O O . ARG B 1 383 ? -24.453 -20.359 -5.738 1 95.5 383 ARG B O 1
ATOM 6936 N N . LEU B 1 384 ? -22.906 -20.562 -4.145 1 94.25 384 LEU B N 1
ATOM 6937 C CA . LEU B 1 384 ? -23.547 -19.594 -3.268 1 94.25 384 LEU B CA 1
ATOM 6938 C C . LEU B 1 384 ? -23.547 -18.203 -3.9 1 94.25 384 LEU B C 1
ATOM 6940 O O . LEU B 1 384 ? -24.547 -17.5 -3.854 1 94.25 384 LEU B O 1
ATOM 6944 N N . ALA B 1 385 ? -22.422 -17.797 -4.41 1 94.88 385 ALA B N 1
ATOM 6945 C CA . ALA B 1 385 ? -22.312 -16.5 -5.074 1 94.88 385 ALA B CA 1
ATOM 6946 C C . ALA B 1 385 ? -23.312 -16.406 -6.234 1 94.88 385 ALA B C 1
ATOM 6948 O O . ALA B 1 385 ? -23.922 -15.352 -6.441 1 94.88 385 ALA B O 1
ATOM 6949 N N . SER B 1 386 ? -23.422 -17.438 -7.016 1 94.25 386 SER B N 1
ATOM 6950 C CA . SER B 1 386 ? -24.375 -17.469 -8.125 1 94.25 386 SER B CA 1
ATOM 6951 C C . SER B 1 386 ? -25.812 -17.312 -7.629 1 94.25 386 SER B C 1
ATOM 6953 O O . SER B 1 386 ? -26.594 -16.562 -8.211 1 94.25 386 SER B O 1
ATOM 6955 N N . ALA B 1 387 ? -26.125 -18.031 -6.609 1 92.38 387 ALA B N 1
ATOM 6956 C CA . ALA B 1 387 ? -27.469 -17.922 -6.016 1 92.38 387 ALA B CA 1
ATOM 6957 C C . ALA B 1 387 ? -27.734 -16.516 -5.512 1 92.38 387 ALA B C 1
ATOM 6959 O O . ALA B 1 387 ? -28.828 -15.977 -5.688 1 92.38 387 ALA B O 1
ATOM 6960 N N . LEU B 1 388 ? -26.766 -15.969 -4.895 1 90 388 LEU B N 1
ATOM 6961 C CA . LEU B 1 388 ? -26.875 -14.602 -4.395 1 90 388 LEU B CA 1
ATOM 6962 C C . LEU B 1 388 ? -27.125 -13.625 -5.539 1 90 388 LEU B C 1
ATOM 6964 O O . LEU B 1 388 ? -27.922 -12.688 -5.402 1 90 388 LEU B O 1
ATOM 6968 N N . ALA B 1 389 ? -26.438 -13.805 -6.586 1 89.38 389 ALA B N 1
ATOM 6969 C CA . ALA B 1 389 ? -26.594 -12.945 -7.754 1 89.38 389 ALA B CA 1
ATOM 6970 C C . ALA B 1 389 ? -28 -13.055 -8.32 1 89.38 389 ALA B C 1
ATOM 6972 O O . ALA B 1 389 ? -28.562 -12.062 -8.789 1 89.38 389 ALA B O 1
ATOM 6973 N N . SER B 1 390 ? -28.578 -14.156 -8.234 1 87.81 390 SER B N 1
ATOM 6974 C CA . SER B 1 390 ? -29.906 -14.383 -8.766 1 87.81 390 SER B CA 1
ATOM 6975 C C . SER B 1 390 ? -30.969 -13.773 -7.859 1 87.81 390 SER B C 1
ATOM 6977 O O . SER B 1 390 ? -32 -13.273 -8.336 1 87.81 390 SER B O 1
ATOM 6979 N N . GLU B 1 391 ? -30.797 -13.805 -6.57 1 86.25 391 GLU B N 1
ATOM 6980 C CA . GLU B 1 391 ? -31.75 -13.258 -5.613 1 86.25 391 GLU B CA 1
ATOM 6981 C C . GLU B 1 391 ? -31.766 -11.727 -5.656 1 86.25 391 GLU B C 1
ATOM 6983 O O . GLU B 1 391 ? -32.75 -11.094 -5.266 1 86.25 391 GLU B O 1
ATOM 6988 N N . GLN B 1 392 ? -30.766 -11.055 -6.043 1 86.25 392 GLN B N 1
ATOM 6989 C CA . GLN B 1 392 ? -30.594 -9.633 -6.281 1 86.25 392 GLN B CA 1
ATOM 6990 C C . GLN B 1 392 ? -30.797 -8.828 -5 1 86.25 392 GLN B C 1
ATOM 6992 O O . GLN B 1 392 ? -31.078 -7.629 -5.051 1 86.25 392 GLN B O 1
ATOM 6997 N N . THR B 1 393 ? -30.781 -9.469 -3.857 1 84.38 393 THR B N 1
ATOM 6998 C CA . THR B 1 393 ? -31 -8.781 -2.594 1 84.38 393 THR B CA 1
ATOM 6999 C C . THR B 1 393 ? -29.953 -7.703 -2.375 1 84.38 393 THR B C 1
ATOM 7001 O O . THR B 1 393 ? -30.281 -6.555 -2.061 1 84.38 393 THR B O 1
ATOM 7004 N N . PHE B 1 394 ? -28.703 -8.07 -2.531 1 87.81 394 PHE B N 1
ATOM 7005 C CA . PHE B 1 394 ? -27.625 -7.117 -2.336 1 87.81 394 PHE B CA 1
ATOM 7006 C C . PHE B 1 394 ? -27.688 -6.008 -3.381 1 87.81 394 PHE B C 1
ATOM 7008 O O . PHE B 1 394 ? -27.453 -4.84 -3.07 1 87.81 394 PHE B O 1
ATOM 7015 N N . SER B 1 395 ? -28.016 -6.379 -4.562 1 88.44 395 SER B N 1
ATOM 7016 C CA . SER B 1 395 ? -28.109 -5.398 -5.641 1 88.44 395 SER B CA 1
ATOM 7017 C C . SER B 1 395 ? -29.219 -4.379 -5.367 1 88.44 395 SER B C 1
ATOM 7019 O O . SER B 1 395 ? -29.031 -3.184 -5.605 1 88.44 395 SER B O 1
ATOM 7021 N N . LYS B 1 396 ? -30.297 -4.855 -4.906 1 90.31 396 LYS B N 1
ATOM 7022 C CA . LYS B 1 396 ? -31.406 -3.963 -4.574 1 90.31 396 LYS B CA 1
ATOM 7023 C C . LYS B 1 396 ? -31.031 -3.029 -3.424 1 90.31 396 LYS B C 1
ATOM 7025 O O . LYS B 1 396 ? -31.359 -1.841 -3.453 1 90.31 396 LYS B O 1
ATOM 7030 N N . HIS B 1 397 ? -30.422 -3.623 -2.504 1 90.5 397 HIS B N 1
ATOM 7031 C CA . HIS B 1 397 ? -29.969 -2.801 -1.386 1 90.5 397 HIS B CA 1
ATOM 7032 C C . HIS B 1 397 ? -29.016 -1.707 -1.853 1 90.5 397 HIS B C 1
ATOM 7034 O O . HIS B 1 397 ? -29.125 -0.553 -1.434 1 90.5 397 HIS B O 1
ATOM 7040 N N . LEU B 1 398 ? -28.062 -2.09 -2.666 1 91.38 398 LEU B N 1
ATOM 7041 C CA . LEU B 1 398 ? -27.094 -1.123 -3.17 1 91.38 398 LEU B CA 1
ATOM 7042 C C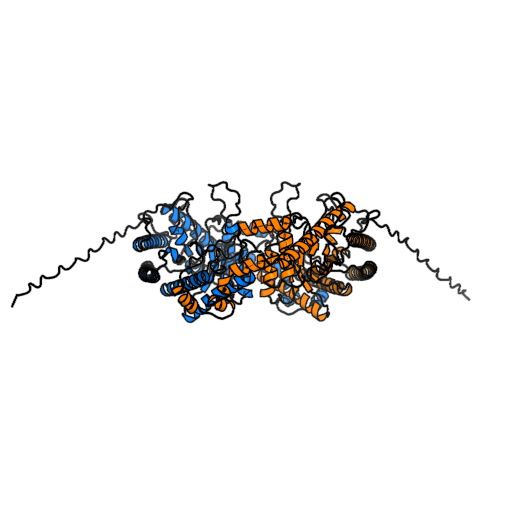 . LEU B 1 398 ? -27.797 -0.018 -3.959 1 91.38 398 LEU B C 1
ATOM 7044 O O . LEU B 1 398 ? -27.438 1.158 -3.824 1 91.38 398 LEU B O 1
ATOM 7048 N N . GLN B 1 399 ? -28.766 -0.399 -4.723 1 91.12 399 GLN B N 1
ATOM 7049 C CA . GLN B 1 399 ? -29.516 0.584 -5.488 1 91.12 399 GLN B CA 1
ATOM 7050 C C . GLN B 1 399 ? -30.234 1.565 -4.566 1 91.12 399 GLN B C 1
ATOM 7052 O O . GLN B 1 399 ? -30.266 2.768 -4.836 1 91.12 399 GLN B O 1
ATOM 7057 N N . GLN B 1 400 ? -30.734 1.041 -3.545 1 90.56 400 GLN B N 1
ATOM 7058 C CA . GLN B 1 400 ? -31.422 1.887 -2.576 1 90.56 400 GLN B CA 1
ATOM 7059 C C . GLN B 1 400 ? -30.422 2.766 -1.813 1 90.56 400 GLN B C 1
ATOM 7061 O O . GLN B 1 400 ? -30.672 3.961 -1.625 1 90.56 400 GLN B O 1
ATOM 7066 N N . ARG B 1 401 ? -29.328 2.182 -1.415 1 91.5 401 ARG B N 1
ATOM 7067 C CA . ARG B 1 401 ? -28.328 2.879 -0.619 1 91.5 401 ARG B CA 1
ATOM 7068 C C . ARG B 1 401 ? -27.75 4.059 -1.388 1 91.5 401 ARG B C 1
ATOM 7070 O O . ARG B 1 401 ? -27.531 5.129 -0.817 1 91.5 401 ARG B O 1
ATOM 7077 N N . TYR B 1 402 ? -27.594 3.877 -2.678 1 93.56 402 TYR B N 1
ATOM 7078 C CA . TYR B 1 402 ? -26.984 4.918 -3.496 1 93.56 402 TYR B CA 1
ATOM 7079 C C . TYR B 1 402 ? -28.031 5.621 -4.355 1 93.56 402 TYR B C 1
ATOM 7081 O O . TYR B 1 402 ? -27.703 6.18 -5.406 1 93.56 402 TYR B O 1
ATOM 7089 N N . SER B 1 403 ? -29.266 5.641 -3.977 1 92.38 403 SER B N 1
ATOM 7090 C CA . SER B 1 403 ? -30.375 6.137 -4.773 1 92.38 403 SER B CA 1
ATOM 7091 C C . SER B 1 403 ? -30.203 7.613 -5.109 1 92.38 403 SER B C 1
ATOM 7093 O O . SER B 1 403 ? -30.578 8.055 -6.199 1 92.38 403 SER B O 1
ATOM 7095 N N . THR B 1 404 ? -29.547 8.414 -4.227 1 91.81 404 THR B N 1
ATOM 7096 C CA . THR B 1 404 ? -29.406 9.859 -4.422 1 91.81 404 THR B CA 1
ATOM 7097 C C . THR B 1 404 ? -28.438 10.156 -5.562 1 91.81 404 THR B C 1
ATOM 7099 O O . THR B 1 404 ? -28.422 11.273 -6.086 1 91.81 404 THR B O 1
ATOM 7102 N N . PHE B 1 405 ? -27.688 9.156 -6.004 1 93.94 405 PHE B N 1
ATOM 7103 C CA . PHE B 1 405 ? -26.734 9.359 -7.086 1 93.94 405 PHE B CA 1
ATOM 7104 C C . PHE B 1 405 ? -27.328 8.922 -8.422 1 93.94 405 PHE B C 1
ATOM 7106 O O . PHE B 1 405 ? -26.672 9.047 -9.461 1 93.94 405 PHE B O 1
ATOM 7113 N N . TYR B 1 406 ? -28.578 8.406 -8.391 1 91.88 406 TYR B N 1
ATOM 7114 C CA . TYR B 1 406 ? -29.203 7.941 -9.625 1 91.88 406 TYR B CA 1
ATOM 7115 C C . TYR B 1 406 ? -30.219 8.961 -10.141 1 91.88 406 TYR B C 1
ATOM 7117 O O . TYR B 1 406 ? -30.734 8.812 -11.25 1 91.88 406 TYR B O 1
ATOM 7125 N N . SER B 1 407 ? -30.453 10.016 -9.352 1 88.5 407 SER B N 1
ATOM 7126 C CA . SER B 1 407 ? -31.438 10.992 -9.789 1 88.5 407 SER B CA 1
ATOM 7127 C C . SER B 1 407 ? -30.984 12.414 -9.477 1 88.5 407 SER B C 1
ATOM 7129 O O . SER B 1 407 ? -30.141 12.625 -8.602 1 88.5 407 SER B O 1
ATOM 7131 N N . GLY B 1 408 ? -31.438 13.359 -10.328 1 90.31 408 GLY B N 1
ATOM 7132 C CA . GLY B 1 408 ? -31.203 14.773 -10.07 1 90.31 408 GLY B CA 1
ATOM 7133 C C . GLY B 1 408 ? -29.75 15.164 -10.172 1 90.31 408 GLY B C 1
ATOM 7134 O O . GLY B 1 408 ? -29.031 14.703 -11.07 1 90.31 408 GLY B O 1
ATOM 7135 N N . PHE B 1 409 ? -29.359 16 -9.219 1 91.81 409 PHE B N 1
ATOM 7136 C CA . PHE B 1 409 ? -27.984 16.516 -9.219 1 91.81 409 PHE B CA 1
ATOM 7137 C C . PHE B 1 409 ? -27 15.398 -8.891 1 91.81 409 PHE B C 1
ATOM 7139 O O . PHE B 1 409 ? -25.875 15.398 -9.391 1 91.81 409 PHE B O 1
ATOM 7146 N N . GLY B 1 410 ? -27.422 14.453 -8.141 1 92.56 410 GLY B N 1
ATOM 7147 C CA . GLY B 1 410 ? -26.562 13.328 -7.797 1 92.56 410 GLY B CA 1
ATOM 7148 C C . GLY B 1 410 ? -26.141 12.516 -9 1 92.56 410 GLY B C 1
ATOM 7149 O O . GLY B 1 410 ? -25 12.055 -9.07 1 92.56 410 GLY B O 1
ATOM 7150 N N . SER B 1 411 ? -27.094 12.32 -9.883 1 93.5 411 SER B N 1
ATOM 7151 C CA . SER B 1 411 ? -26.766 11.609 -11.117 1 93.5 411 SER B CA 1
ATOM 7152 C C . SER B 1 411 ? -25.75 12.383 -11.945 1 93.5 411 SER B C 1
ATOM 7154 O O . SER B 1 411 ? -24.859 11.789 -12.555 1 93.5 411 SER B O 1
ATOM 7156 N N . ARG B 1 412 ? -25.812 13.695 -11.961 1 93.44 412 ARG B N 1
ATOM 7157 C CA . ARG B 1 412 ? -24.859 14.539 -12.688 1 93.44 412 ARG B CA 1
ATOM 7158 C C . ARG B 1 412 ? -23.469 14.445 -12.078 1 93.44 412 ARG B C 1
ATOM 7160 O O . ARG B 1 412 ? -22.469 14.508 -12.797 1 93.44 412 ARG B O 1
ATOM 7167 N N . LEU B 1 413 ? -23.438 14.297 -10.773 1 93.38 413 LEU B N 1
ATOM 7168 C CA . LEU B 1 413 ? -22.172 14.164 -10.078 1 93.38 413 LEU B CA 1
ATOM 7169 C C . LEU B 1 413 ? -21.391 12.953 -10.594 1 93.38 413 LEU B C 1
ATOM 7171 O O . LEU B 1 413 ? -20.172 12.992 -10.695 1 93.38 413 LEU B O 1
ATOM 7175 N N . VAL B 1 414 ? -22.109 11.914 -10.945 1 92.56 414 VAL B N 1
ATOM 7176 C CA . VAL B 1 414 ? -21.469 10.656 -11.336 1 92.56 414 VAL B CA 1
ATOM 7177 C C . VAL B 1 414 ? -21.188 10.672 -12.836 1 92.56 414 VAL B C 1
ATOM 7179 O O . VAL B 1 414 ? -20.125 10.211 -13.273 1 92.56 414 VAL B O 1
ATOM 7182 N N . THR B 1 415 ? -22 11.305 -13.672 1 90.88 415 THR B N 1
ATOM 7183 C CA . THR B 1 415 ? -21.969 11.086 -15.109 1 90.88 415 THR B CA 1
ATOM 7184 C C . THR B 1 415 ? -21.328 12.281 -15.828 1 90.88 415 THR B C 1
ATOM 7186 O O . THR B 1 415 ? -20.875 12.156 -16.969 1 90.88 415 THR B O 1
ATOM 7189 N N . SER B 1 416 ? -21.344 13.461 -15.133 1 90.44 416 SER B N 1
ATOM 7190 C CA . SER B 1 416 ? -20.906 14.672 -15.82 1 90.44 416 SER B CA 1
ATOM 7191 C C . SER B 1 416 ? -19.875 15.438 -14.992 1 90.44 416 SER B C 1
ATOM 7193 O O . SER B 1 416 ? -19.562 15.047 -13.867 1 90.44 416 SER B O 1
ATOM 7195 N N . ASP B 1 417 ? -19.297 16.391 -15.711 1 90.75 417 ASP B N 1
ATOM 7196 C CA . ASP B 1 417 ? -18.406 17.297 -14.984 1 90.75 417 ASP B CA 1
ATOM 7197 C C . ASP B 1 417 ? -19.219 18.344 -14.219 1 90.75 417 ASP B C 1
ATOM 7199 O O . ASP B 1 417 ? -20.203 18.891 -14.727 1 90.75 417 ASP B O 1
ATOM 7203 N N . VAL B 1 418 ? -19.016 18.391 -13.039 1 94.38 418 VAL B N 1
ATOM 7204 C CA . VAL B 1 418 ? -19.641 19.375 -12.156 1 94.38 418 VAL B CA 1
ATOM 7205 C C . VAL B 1 418 ? -18.578 20.219 -11.469 1 94.38 418 VAL B C 1
ATOM 7207 O O . VAL B 1 418 ? -17.453 19.75 -11.258 1 94.38 418 VAL B O 1
ATOM 7210 N N . THR B 1 419 ? -18.922 21.438 -11.156 1 95.06 419 THR B N 1
ATOM 7211 C CA . THR B 1 419 ? -17.969 22.328 -10.484 1 95.06 419 THR B CA 1
ATOM 7212 C C . THR B 1 419 ? -18.297 22.422 -8.992 1 95.06 419 THR B C 1
ATOM 7214 O O . THR B 1 419 ? -19.375 22.031 -8.555 1 95.06 419 THR B O 1
ATOM 7217 N N . MET B 1 420 ? -17.344 22.953 -8.25 1 94.88 420 MET B N 1
ATOM 7218 C CA . MET B 1 420 ? -17.547 23.156 -6.82 1 94.88 420 MET B CA 1
ATOM 7219 C C . MET B 1 420 ? -18.656 24.172 -6.566 1 94.88 420 MET B C 1
ATOM 7221 O O . MET B 1 420 ? -19.406 24.031 -5.602 1 94.88 420 MET B O 1
ATOM 7225 N N . GLU B 1 421 ? -18.75 25.094 -7.453 1 95.38 421 GLU B N 1
ATOM 7226 C CA . GLU B 1 421 ? -19.797 26.109 -7.344 1 95.38 421 GLU B CA 1
ATOM 7227 C C . GLU B 1 421 ? -21.188 25.5 -7.496 1 95.38 421 GLU B C 1
ATOM 7229 O O . GLU B 1 421 ? -22.109 25.875 -6.777 1 95.38 421 GLU B O 1
ATOM 7234 N N . GLU B 1 422 ? -21.266 24.609 -8.414 1 95 422 GLU B N 1
ATOM 7235 C CA . GLU B 1 422 ? -22.531 23.922 -8.617 1 95 422 GLU B CA 1
ATOM 7236 C C . GLU B 1 422 ? -22.906 23.078 -7.406 1 95 422 GLU B C 1
ATOM 7238 O O . GLU B 1 422 ? -24.094 22.984 -7.043 1 95 422 GLU B O 1
ATOM 7243 N N . CYS B 1 423 ? -21.906 22.484 -6.797 1 94.94 423 CYS B N 1
ATOM 7244 C CA . CYS B 1 423 ? -22.156 21.703 -5.586 1 94.94 423 CYS B CA 1
ATOM 7245 C C . CYS B 1 423 ? -22.656 22.609 -4.461 1 94.94 423 CYS B C 1
ATOM 7247 O O . CYS B 1 423 ? -23.594 22.234 -3.744 1 94.94 423 CYS B O 1
ATOM 7249 N N . GLU B 1 424 ? -22.031 23.75 -4.281 1 93.06 424 GLU B N 1
ATOM 7250 C CA . GLU B 1 424 ? -22.469 24.703 -3.268 1 93.06 424 GLU B CA 1
ATOM 7251 C C . GLU B 1 424 ? -23.906 25.156 -3.502 1 93.06 424 GLU B C 1
ATOM 7253 O O . GLU B 1 424 ? -24.688 25.25 -2.559 1 93.06 424 GLU B O 1
ATOM 7258 N N . ASP B 1 425 ? -24.234 25.453 -4.754 1 93 425 ASP B N 1
ATOM 7259 C CA . ASP B 1 425 ? -25.594 25.875 -5.102 1 93 425 ASP B CA 1
ATOM 7260 C C . ASP B 1 425 ? -26.609 24.797 -4.754 1 93 425 ASP B C 1
ATOM 7262 O O . ASP B 1 425 ? -27.688 25.109 -4.215 1 93 425 ASP B O 1
ATOM 7266 N N . TYR B 1 426 ? -26.266 23.594 -5.082 1 91.31 426 TYR B N 1
ATOM 7267 C CA . TYR B 1 426 ? -27.156 22.484 -4.758 1 91.31 426 TYR B CA 1
ATOM 7268 C C . TYR B 1 426 ? -27.344 22.359 -3.252 1 91.31 426 TYR B C 1
ATOM 7270 O O . TYR B 1 426 ? -28.469 22.203 -2.771 1 91.31 426 TYR B O 1
ATOM 7278 N N . TYR B 1 427 ? -26.266 22.422 -2.539 1 88.25 427 TYR B N 1
ATOM 7279 C CA . TYR B 1 427 ? -26.312 22.266 -1.09 1 88.25 427 TYR B CA 1
ATOM 7280 C C . TYR B 1 427 ? -27.156 23.359 -0.452 1 88.25 427 TYR B C 1
ATOM 7282 O O . TYR B 1 427 ? -27.922 23.094 0.486 1 88.25 427 TYR B O 1
ATOM 7290 N N . LYS B 1 428 ? -27.047 24.547 -0.896 1 87.06 428 LYS B N 1
ATOM 7291 C CA . LYS B 1 428 ? -27.797 25.672 -0.361 1 87.06 428 LYS B CA 1
ATOM 7292 C C . LYS B 1 428 ? -29.312 25.438 -0.481 1 87.06 428 LYS B C 1
ATOM 7294 O O . LYS B 1 428 ? -30.078 25.875 0.374 1 87.06 428 LYS B O 1
ATOM 7299 N N . ASN B 1 429 ? -29.641 24.656 -1.432 1 85.31 429 ASN B N 1
ATOM 7300 C CA . ASN B 1 429 ? -31.047 24.438 -1.706 1 85.31 429 ASN B CA 1
ATOM 7301 C C . ASN B 1 429 ? -31.547 23.125 -1.125 1 85.31 429 ASN B C 1
ATOM 7303 O O . ASN B 1 429 ? -32.75 22.859 -1.118 1 85.31 429 ASN B O 1
ATOM 7307 N N . HIS B 1 430 ? -30.594 22.281 -0.643 1 79.94 430 HIS B N 1
ATOM 7308 C CA . HIS B 1 430 ? -30.969 20.953 -0.15 1 79.94 430 HIS B CA 1
ATOM 7309 C C . HIS B 1 430 ? -30.25 20.641 1.16 1 79.94 430 HIS B C 1
ATOM 7311 O O . HIS B 1 430 ? -29.391 19.75 1.205 1 79.94 430 HIS B O 1
ATOM 7317 N N . GLN B 1 431 ? -30.406 21.172 2.217 1 68.56 431 GLN B N 1
ATOM 7318 C CA . GLN B 1 431 ? -29.609 21.062 3.432 1 68.56 431 GLN B CA 1
ATOM 7319 C C . GLN B 1 431 ? -30 19.828 4.242 1 68.56 431 GLN B C 1
ATOM 7321 O O . GLN B 1 431 ? -29.344 19.5 5.234 1 68.56 431 GLN B O 1
ATOM 7326 N N . SER B 1 432 ? -30.922 19.078 3.807 1 65.81 432 SER B N 1
ATOM 7327 C CA . SER B 1 432 ? -31.281 17.969 4.676 1 65.81 432 SER B CA 1
ATOM 7328 C C . SER B 1 432 ? -30.672 16.656 4.176 1 65.81 432 SER B C 1
ATOM 7330 O O . SER B 1 432 ? -30.875 16.281 3.016 1 65.81 432 SER B O 1
ATOM 7332 N N . ALA B 1 433 ? -29.578 16.203 4.906 1 63.34 433 ALA B N 1
ATOM 7333 C CA . ALA B 1 433 ? -28.984 14.914 4.566 1 63.34 433 ALA B CA 1
ATOM 7334 C C . ALA B 1 433 ? -29.828 13.766 5.125 1 63.34 433 ALA B C 1
ATOM 7336 O O . ALA B 1 433 ? -30.422 13.883 6.195 1 63.34 433 ALA B O 1
ATOM 7337 N N . GLN B 1 434 ? -30.062 12.805 4.258 1 60.41 434 GLN B N 1
ATOM 7338 C CA . GLN B 1 434 ? -30.75 11.586 4.699 1 60.41 434 GLN B CA 1
ATOM 7339 C C . GLN B 1 434 ? -29.812 10.703 5.52 1 60.41 434 GLN B C 1
ATOM 7341 O O . GLN B 1 434 ? -28.688 10.398 5.086 1 60.41 434 GLN B O 1
ATOM 7346 N N . ASN B 1 435 ? -29.828 10.812 6.848 1 61.78 435 ASN B N 1
ATOM 7347 C CA . ASN B 1 435 ? -29.047 9.891 7.664 1 61.78 435 ASN B CA 1
ATOM 7348 C C . ASN B 1 435 ? -29.672 8.508 7.707 1 61.78 435 ASN B C 1
ATOM 7350 O O . ASN B 1 435 ? -30.438 8.195 8.625 1 61.78 435 ASN B O 1
ATOM 7354 N N . ASP B 1 436 ? -29.641 7.891 6.586 1 63.66 436 ASP B N 1
ATOM 7355 C CA . ASP B 1 436 ? -30.25 6.566 6.602 1 63.66 436 ASP B CA 1
ATOM 7356 C C . ASP B 1 436 ? -29.328 5.543 7.254 1 63.66 436 ASP B C 1
ATOM 7358 O O . ASP B 1 436 ? -28.094 5.68 7.199 1 63.66 436 ASP B O 1
ATOM 7362 N N . SER B 1 437 ? -29.906 4.766 8.148 1 69.38 437 SER B N 1
ATOM 7363 C CA . SER B 1 437 ? -29.219 3.666 8.812 1 69.38 437 SER B CA 1
ATOM 7364 C C . SER B 1 437 ? -28.516 2.762 7.809 1 69.38 437 SER B C 1
ATOM 7366 O O . SER B 1 437 ? -29.016 2.559 6.699 1 69.38 437 SER B O 1
ATOM 7368 N N . SER B 1 438 ? -27.297 2.434 7.988 1 76.5 438 SER B N 1
ATOM 7369 C CA . SER B 1 438 ? -26.516 1.583 7.094 1 76.5 438 SER B CA 1
ATOM 7370 C C . SER B 1 438 ? -27.156 0.212 6.93 1 76.5 438 SER B C 1
ATOM 7372 O O . SER B 1 438 ? -27.047 -0.406 5.871 1 76.5 438 SER B O 1
ATOM 7374 N N . LYS B 1 439 ? -28.062 -0.194 7.895 1 79.5 439 LYS B N 1
ATOM 7375 C CA . LYS B 1 439 ? -28.703 -1.504 7.926 1 79.5 439 LYS B CA 1
ATOM 7376 C C . LYS B 1 439 ? -27.688 -2.625 7.812 1 79.5 439 LYS B C 1
ATOM 7378 O O . LYS B 1 439 ? -27.953 -3.674 7.23 1 79.5 439 LYS B O 1
ATOM 7383 N N . TYR B 1 440 ? -26.516 -2.398 8.234 1 82.94 440 TYR B N 1
ATOM 7384 C CA . TYR B 1 440 ? -25.438 -3.367 8.102 1 82.94 440 TYR B CA 1
ATOM 7385 C C . TYR B 1 440 ? -25.75 -4.645 8.875 1 82.94 440 TYR B C 1
ATOM 7387 O O . TYR B 1 440 ? -25.641 -5.746 8.336 1 82.94 440 TYR B O 1
ATOM 7395 N N . GLU B 1 441 ? -26.141 -4.418 10.125 1 83.81 441 GLU B N 1
ATOM 7396 C CA . GLU B 1 441 ? -26.359 -5.59 10.969 1 83.81 441 GLU B CA 1
ATOM 7397 C C . GLU B 1 441 ? -27.484 -6.469 10.406 1 83.81 441 GLU B C 1
ATOM 7399 O O . GLU B 1 441 ? -27.391 -7.695 10.438 1 83.81 441 GLU B O 1
ATOM 7404 N N . GLN B 1 442 ? -28.438 -5.832 9.859 1 84.06 442 GLN B N 1
ATOM 7405 C CA . GLN B 1 442 ? -29.547 -6.582 9.273 1 84.06 442 GLN B CA 1
ATOM 7406 C C . GLN B 1 442 ? -29.094 -7.359 8.039 1 84.06 442 GLN B C 1
ATOM 7408 O O . GLN B 1 442 ? -29.438 -8.531 7.879 1 84.06 442 GLN B O 1
ATOM 7413 N N . LEU B 1 443 ? -28.344 -6.73 7.223 1 86.88 443 LEU B N 1
ATOM 7414 C CA . LEU B 1 443 ? -27.875 -7.379 6.004 1 86.88 443 LEU B CA 1
ATOM 7415 C C . LEU B 1 443 ? -26.875 -8.484 6.328 1 86.88 443 LEU B C 1
ATOM 7417 O O . LEU B 1 443 ? -26.844 -9.508 5.645 1 86.88 443 LEU B O 1
ATOM 7421 N N . ASP B 1 444 ? -26.109 -8.219 7.344 1 88.12 444 ASP B N 1
ATOM 7422 C CA . ASP B 1 444 ? -25.125 -9.219 7.773 1 88.12 444 ASP B CA 1
ATOM 7423 C C . ASP B 1 444 ? -25.828 -10.484 8.281 1 88.12 444 ASP B C 1
ATOM 7425 O O . ASP B 1 444 ? -25.391 -11.602 7.965 1 88.12 444 ASP B O 1
ATOM 7429 N N . VAL B 1 445 ? -26.891 -10.305 9 1 87.38 445 VAL B N 1
ATOM 7430 C CA . VAL B 1 445 ? -27.672 -11.438 9.477 1 87.38 445 VAL B CA 1
ATOM 7431 C C . VAL B 1 445 ? -28.312 -12.164 8.289 1 87.38 445 VAL B C 1
ATOM 7433 O O . VAL B 1 445 ? -28.312 -13.398 8.234 1 87.38 445 VAL B O 1
ATOM 7436 N N . MET B 1 446 ? -28.812 -11.406 7.434 1 86.38 446 MET B N 1
ATOM 7437 C CA . MET B 1 446 ? -29.406 -11.992 6.238 1 86.38 446 MET B CA 1
ATOM 7438 C C . MET B 1 446 ? -28.375 -12.812 5.465 1 86.38 446 MET B C 1
ATOM 7440 O O . MET B 1 446 ? -28.656 -13.922 5.02 1 86.38 446 MET B O 1
ATOM 7444 N N . PHE B 1 447 ? -27.25 -12.281 5.281 1 88.75 447 PHE B N 1
ATOM 7445 C CA . PHE B 1 447 ? -26.172 -12.969 4.586 1 88.75 447 PHE B CA 1
ATOM 7446 C C . PHE B 1 447 ? -25.797 -14.266 5.301 1 88.75 447 PHE B C 1
ATOM 7448 O O . PHE B 1 447 ? -25.641 -15.312 4.664 1 88.75 447 PHE B O 1
ATOM 7455 N N . GLN B 1 448 ? -25.75 -14.172 6.586 1 87.62 448 GLN B N 1
ATOM 7456 C CA . GLN B 1 448 ? -25.453 -15.359 7.387 1 87.62 448 GLN B CA 1
ATOM 7457 C C . GLN B 1 448 ? -26.516 -16.438 7.18 1 87.62 448 GLN B C 1
ATOM 7459 O O . GLN B 1 448 ? -26.188 -17.609 7.004 1 87.62 448 GLN B O 1
ATOM 7464 N N . ARG B 1 449 ? -27.703 -15.984 7.223 1 85.25 449 ARG B N 1
ATOM 7465 C CA . ARG B 1 449 ? -28.797 -16.922 7.031 1 85.25 449 ARG B CA 1
ATOM 7466 C C . ARG B 1 449 ? -28.766 -17.547 5.637 1 85.25 449 ARG B C 1
ATOM 7468 O O . ARG B 1 449 ? -29.047 -18.734 5.469 1 85.25 449 ARG B O 1
ATOM 7475 N N . PHE B 1 450 ? -28.484 -16.75 4.742 1 86.62 450 PHE B N 1
ATOM 7476 C CA . PHE B 1 450 ? -28.375 -17.234 3.373 1 86.62 450 PHE B CA 1
ATOM 7477 C C . PHE B 1 450 ? -27.281 -18.312 3.27 1 86.62 450 PHE B C 1
ATOM 7479 O O . PHE B 1 450 ? -27.5 -19.359 2.658 1 86.62 450 PHE B O 1
ATOM 7486 N N . LEU B 1 451 ? -26.156 -18.062 3.869 1 87.69 451 LEU B N 1
ATOM 7487 C CA . LEU B 1 451 ? -25.047 -19.016 3.834 1 87.69 451 LEU B CA 1
ATOM 7488 C C . LEU B 1 451 ? -25.406 -20.312 4.555 1 87.69 451 LEU B C 1
ATOM 7490 O O . LEU B 1 451 ? -24.969 -21.391 4.152 1 87.69 451 LEU B O 1
ATOM 7494 N N . ASP B 1 452 ? -26.203 -20.172 5.59 1 82.81 452 ASP B N 1
ATOM 7495 C CA . ASP B 1 452 ? -26.547 -21.328 6.41 1 82.81 452 ASP B CA 1
ATOM 7496 C C . ASP B 1 452 ? -27.625 -22.172 5.73 1 82.81 452 ASP B C 1
ATOM 7498 O O . ASP B 1 452 ? -27.734 -23.375 6.008 1 82.81 452 ASP B O 1
ATOM 7502 N N . THR B 1 453 ? -28.516 -21.625 5.066 1 74.62 453 THR B N 1
ATOM 7503 C CA . THR B 1 453 ? -29.688 -22.328 4.566 1 74.62 453 THR B CA 1
ATOM 7504 C C . THR B 1 453 ? -29.438 -22.891 3.17 1 74.62 453 THR B C 1
ATOM 7506 O O . THR B 1 453 ? -30.25 -23.625 2.631 1 74.62 453 THR B O 1
ATOM 7509 N N . CYS B 1 454 ? -28.484 -22.5 2.549 1 63.06 454 CYS B N 1
ATOM 7510 C CA . CYS B 1 454 ? -28.375 -22.906 1.157 1 63.06 454 CYS B CA 1
ATOM 7511 C C . CYS B 1 454 ? -28.047 -24.406 1.06 1 63.06 454 CYS B C 1
ATOM 7513 O O . CYS B 1 454 ? -26.938 -24.781 0.671 1 63.06 454 CYS B O 1
ATOM 7515 N N . ASP B 1 455 ? -28.844 -25.25 1.723 1 58.75 455 ASP B N 1
ATOM 7516 C CA . ASP B 1 455 ? -28.797 -26.703 1.592 1 58.75 455 ASP B CA 1
ATOM 7517 C C . ASP B 1 455 ? -29.031 -27.141 0.147 1 58.75 455 ASP B C 1
ATOM 7519 O O . ASP B 1 455 ? -28.719 -28.266 -0.233 1 58.75 455 ASP B O 1
ATOM 7523 N N . HIS B 1 456 ? -29.625 -26.312 -0.735 1 59.78 456 HIS B N 1
ATOM 7524 C CA . HIS B 1 456 ? -29.984 -26.781 -2.066 1 59.78 456 HIS B CA 1
ATOM 7525 C C . HIS B 1 456 ? -28.953 -26.359 -3.102 1 59.78 456 HIS B C 1
ATOM 7527 O O . HIS B 1 456 ? -29.203 -26.422 -4.305 1 59.78 456 HIS B O 1
ATOM 7533 N N . ILE B 1 457 ? -27.828 -26.094 -2.719 1 65 457 ILE B N 1
ATOM 7534 C CA . ILE B 1 457 ? -26.859 -25.766 -3.764 1 65 457 ILE B CA 1
ATOM 7535 C C . ILE B 1 457 ? -26.078 -27.016 -4.164 1 65 457 ILE B C 1
ATOM 7537 O O . ILE B 1 457 ? -25.812 -27.891 -3.328 1 65 457 ILE B O 1
#

InterPro domains:
  IPR001998 Xylose isomerase [PR00688] (110-132)
  IPR001998 Xylose isomerase [PR00688] (151-171)
  IPR001998 Xylose isomerase [PR00688] (174-193)
  IPR001998 Xylose isomerase [PR00688] (198-219)
  IPR001998 Xylose isomerase [PR00688] (225-244)
  IPR001998 Xylose isomerase [PS51415] (56-451)
  IPR001998 Xylose isomerase [PTHR48408] (18-451)
  IPR036237 Xylose isomerase-like superfamily [SSF51658] (25-449)

Solvent-accessible surface area (backbone atoms only — not comparable to full-atom values): 49939 Å² total; per-residue (Å²): 132,82,77,74,80,77,72,81,78,77,77,75,74,78,73,72,71,80,78,76,79,73,65,86,56,69,94,57,71,58,45,44,66,34,77,78,58,52,94,83,46,73,67,43,25,57,51,39,43,57,77,47,68,54,90,90,34,34,40,44,66,56,38,40,45,21,44,34,47,52,34,62,72,49,31,28,57,47,101,85,44,79,48,88,45,95,60,49,84,82,62,82,43,70,67,41,42,51,43,39,51,51,51,50,52,53,50,35,56,30,64,64,49,47,29,27,32,39,37,50,63,71,66,36,67,87,65,93,43,68,66,60,43,50,53,46,46,54,52,44,52,54,52,50,49,52,49,27,66,75,69,64,36,43,42,40,30,42,21,53,67,55,58,80,51,74,84,19,66,58,9,32,57,33,35,56,42,40,47,46,36,21,45,42,42,30,46,44,50,52,44,50,54,48,29,53,76,59,60,23,52,26,36,38,46,62,65,76,48,37,42,39,69,45,74,78,71,45,65,61,62,58,25,53,50,43,35,51,46,54,56,48,32,49,54,52,49,37,55,75,65,67,50,84,48,47,36,32,34,37,51,52,36,73,77,65,71,46,65,67,76,70,74,82,81,66,63,96,60,71,44,82,64,65,46,34,53,50,67,31,55,30,62,40,28,35,50,26,55,28,50,78,66,71,40,54,88,59,42,23,36,39,31,48,80,53,70,62,33,52,52,29,46,69,70,71,33,48,20,24,37,44,45,46,66,57,56,64,68,82,44,52,67,61,42,18,54,47,35,33,53,40,57,72,68,71,52,52,40,86,53,16,35,30,41,50,50,66,42,81,56,74,49,67,68,54,44,48,45,56,51,47,52,48,52,25,40,48,31,41,14,41,51,48,23,48,52,49,62,70,67,36,58,53,59,50,49,42,51,59,58,36,40,44,40,71,42,74,70,24,26,40,60,73,76,43,92,66,52,51,67,56,28,34,54,50,30,77,76,43,77,74,62,84,82,68,78,84,56,52,70,60,50,50,50,50,50,50,50,50,70,70,59,57,77,84,104,130,85,80,71,85,74,75,78,79,77,77,77,76,77,75,74,71,81,79,76,80,74,66,86,57,70,94,58,70,58,45,44,64,33,77,76,57,54,93,83,46,73,66,44,25,57,50,38,42,56,79,46,70,53,90,89,34,34,39,46,65,57,38,39,45,22,44,33,46,52,35,64,71,49,32,28,57,48,98,86,44,79,48,88,47,95,61,48,83,80,61,83,42,70,67,41,39,52,44,39,51,52,52,50,51,54,50,36,56,30,66,64,49,49,29,27,32,39,37,49,63,70,64,36,68,87,66,92,42,68,66,60,43,50,52,46,48,55,54,45,52,54,51,51,48,51,47,28,65,74,70,66,36,44,42,38,28,43,20,52,67,55,57,80,52,73,83,19,66,58,10,34,57,32,35,56,44,40,49,46,36,23,44,42,43,29,46,44,52,52,43,50,54,48,30,53,75,59,59,24,52,27,37,39,46,59,63,76,47,38,43,39,69,46,74,78,71,43,63,59,63,58,26,52,50,44,34,50,47,52,56,48,34,48,54,52,48,37,56,75,66,68,51,84,49,47,35,32,34,39,52,54,37,70,78,65,71,43,70,64,75,71,73,80,83,65,63,95,62,71,44,83,65,65,45,34,54,50,67,31,54,28,63,39,29,36,49,25,54,28,50,78,65,71,38,54,88,60,42,23,35,40,31,46,79,52,70,62,34,51,52,29,45,68,69,72,33,48,19,23,35,44,43,45,66,58,55,63,68,82,43,52,67,61,41,19,53,46,35,34,53,40,59,72,68,71,53,53,40,88,53,16,35,31,41,50,49,66,43,80,56,73,49,67,65,54,45,49,46,58,52,46,53,48,52,25,40,49,32,41,12,40,51,48,23,46,52,48,62,69,67,36,57,52,57,50,48,42,50,59,55,36,41,45,41,71,42,73,70,24,26,40,62,75,76,42,93,65,51,50,65,56,28,34,56,49,30,76,73,44,78,74,62,84,84,69,77,84,56,52,70,60,49,51,50,50,50,50,49,52,69,70,58,57,75,84,104

Secondary structure (DSSP, 8-state):
-----------------------TTTT-PPPEE-TT--TT-TTEESS--TT-EETTEEHHHHH--EEEHHHHHTTT-BTTB----TT--S--SHHHHHHHHHHHHHHHHHHT--EEEEEHHHHS---S-HHHHHHHHHHHHHHHHHHHHHHT-EEEEEE---SSSGGGTT-SSS-S-HHHHHHHHHHHHHHHHHHHHTT-SEEEE---S-EES-GGG--HHHHHHHHHHHHHHHHHHHHHTT---EEEE---TTGGG-TT--S----S---GGGG-EES--SHHHHHHHHHHTT-TTTEEEEE-SSHHHHHHHHTT-EEEEEEETTS-TT-HHHHHHHHHHHHHHSS--TT-EEEE---SS--HHHHHHHHHHHHHHHHHHHHHHHHHHHH-HHHHHHHHHTGGGSSHHHHHHHHS---HHHHHHHHHH----------HHHHHHHHHHHHHH-TT-/-----------------------TTTT-PPPEE-TT--TT-TTEESS--TT-EETTEEHHHHH--EEEHHHHHTTT-BTTB----TT--S---HHHHHHHHHHHHHHHHHHT--EEEEEHHHHS---S-HHHHHHHHHHHHHHHHHHHHHHT-EEEEEE---SSSGGGTT-SSS-S-HHHHHHHHHHHHHHHHHHHHTT-SEEEE---S-EES-GGG--HHHHHHHHHHHHHHHHHHHHHTT---EEEE---TTGGGGTT--S----S---GGGG-EES--SHHHHHHHHHHTT-TTTEEEEE-SSHHHHHHHHTT-EEEEEEETTS-TT-HHHHHHHHHHHHHHSS--TT-EEEE---SS--HHHHHHHHHHHHHHHHHHHHHHHHHHHH-HHHHHHHHHTGGGTSHHHHHHHHS---HHHHHHHHHH----------HHHHHHHHHHHHHH-TT-